Protein AF-0000000074484943 (afdb_homodimer)

Sequence (1030 aa):
MKAKQLIVIGVDIGTTSTKAVAFGEQGRPLASHAIDYPMIQQHPGWAEQDPEEIFAAVVKTVDAVISKLNIAASQVKAIGFSAAMHSLMALDASGRPLTRCIIWADNRSVGQAERLLDEWDGMGIYKRTGTPIHPMSPLPKLLWLKEEQPDLFRQAHKFVSMKEYVLHQLYGQYVVDYSIASATGLFRLDTLDWDADVLELLGITRAQLSSLVPTTHILRGMKKEWAEQMGLDPDVPVVVGASDGVLANVGVGAVLPGEAAVTIGTSGAVRTISPVQKTDEKGRTFCYALSPNHWVVGGPTNNGGILLRWLRDEFGSQEREVAKRLGIDPYELLTKYAERVPAGSEGLLFLPFLSGERAPYWNANARGTFFGISLHHKREHFIRAVMEGVCMSVFSVALAIRDVTGPLSEIRVSGGFAKSPFWRQMLADMMGKELLVPETHEASALGAAALALYALGDIPSLDTVKTWIHILSRHVPNEKNTLIYSELFDMYTRLYDRLKDEFDVIASFQRKDVHMKAKQLIVIGVDIGTTSTKAVAFGEQGRPLASHAIDYPMIQQHPGWAEQDPEEIFAAVVKTVDAVISKLNIAASQVKAIGFSAAMHSLMALDASGRPLTRCIIWADNRSVGQAERLLDEWDGMGIYKRTGTPIHPMSPLPKLLWLKEEQPDLFRQAHKFVSMKEYVLHQLYGQYVVDYSIASATGLFRLDTLDWDADVLELLGITRAQLSSLVPTTHILRGMKKEWAEQMGLDPDVPVVVGASDGVLANVGVGAVLPGEAAVTIGTSGAVRTISPVQKTDEKGRTFCYALSPNHWVVGGPTNNGGILLRWLRDEFGSQEREVAKRLGIDPYELLTKYAERVPAGSEGLLFLPFLSGERAPYWNANARGTFFGISLHHKREHFIRAVMEGVCMSVFSVALAIRDVTGPLSEIRVSGGFAKSPFWRQMLADMMGKELLVPETHEASALGAAALALYALGDIPSLDTVKTWIHILSRHVPNEKNTLIYSELFDMYTRLYDRLKDEFDVIASFQRKDVH

Secondary structure (DSSP, 8-state):
--TT--EEEEEEE-SSEEEEEEE-GGG-EEEEEEEE---B-SSTT--EE-HHHHHHHHHHHHHHHHHHHT--GGGEEEEEEEE-SS-BEEE-TTS-BSS-EE-TT--TTHHHHHHHHHHS-HHHHHHHH---SSTTSHHHHHHHHHHH-HHHHHH-SEEE-HHHHHHHHHHS--EEEHHHHHTTT-EETTTTEE-HHHHHHHT--GGGSPEEE-TT-EE----HHHHHHTT--TT--EEEEEEHHHHHHHHTT--STTEEEEEESSSEEEEEEESS----TTS--EEEEEETTEEEEEEEES-STHHHHHHHHHH-HHHHHHHHHHTS-HHHHHHHHHHTSPTTGGG-EEE--BTBB-TTT-BTT--EEEEEE-TT--HHHHHHHHHHHHHHHHHHHHHHHHHHH----EEEEESGGGG-HHHHHHHHHHHTS-EEEE--S-HHHHHHHHHHHHHHTSSS-GGGGGGG--EEEEEPPPHHHHHHHHHHHHHHHHHHHHHHHHHHHHHHHHHHTT-/--TT--EEEEEEE-SSEEEEEEE-GGG-EEEEEEEE---B-SSTT--EE-HHHHHHHHHHHHHHHHHHHT--GGGEEEEEEEE-SS-BEEE-TTS-BSS-EE-TT--TTHHHHHHHHHHS-HHHHHHHH---SSTTSHHHHHHHHHHH-HHHHHH-SEEE-HHHHHHHHHHS--EEEHHHHHTTT-EETTTTEE-HHHHHHHT--GGGSPEEE-TT-EE----HHHHHHTT--TT--EEEEEEHHHHHHHHTT--STTEEEEEESSSEEEEEEESS----TTS--EEEEEETTEEEEEEEES-STHHHHHHHHHH-HHHHHHHHHHTS-HHHHHHHHHHTSPTTGGG-EEE--BTBB-TTT-BTT--EEEEEE-TT--HHHHHHHHHHHHHHHHHHHHHHHHHHH----EEEEESGGGG-HHHHHHHHHHHTS-EEEE--S-HHHHHHHHHHHHHHTSSS-GGGGGGG--EEEEEPPPHHHHHHHHHHHHHHHHHHHHHHHHHHHHHHHHHHTT-

InterPro domains:
  IPR000577 Carbohydrate kinase, FGGY [PIRSF000538] (7-502)
  IPR006002 Gluconate kinase [TIGR01314] (8-511)
  IPR018483 Carbohydrate kinase, FGGY, conserved site [PS00445] (368-388)
  IPR018483 Carbohydrate kinase, FGGY, conserved site [PS00933] (136-148)
  IPR018484 Carbohydrate kinase FGGY, N-terminal [PF00370] (7-251)
  IPR018485 Carbohydrate kinase FGGY, C-terminal [PF02782] (260-456)
  IPR043129 ATPase, nucleotide binding domain [SSF53067] (8-254)
  IPR043129 ATPase, nucleotide binding domain [SSF53067] (253-502)
  IPR050406 FGGY Carbohydrate Kinase [PTHR43095] (7-501)

Solvent-accessible surface area (backbone atoms only — not comparable to full-atom values): 49443 Å² total; per-residue (Å²): 127,71,94,82,62,59,28,31,30,5,33,23,42,48,85,60,31,23,34,18,33,34,21,41,76,72,67,38,77,74,39,65,31,70,35,73,54,71,75,44,59,91,47,93,48,42,30,27,31,56,59,65,60,52,44,50,27,52,47,51,15,43,21,47,29,40,59,73,64,68,60,60,35,84,36,46,61,32,33,8,28,15,22,55,56,25,29,35,29,34,18,29,86,85,67,46,69,74,46,54,31,36,33,42,81,16,43,76,15,44,68,43,20,51,43,31,51,74,71,60,49,25,64,61,51,20,63,42,10,17,24,56,66,31,26,34,22,32,46,24,41,51,46,34,34,49,70,76,36,45,70,61,49,69,56,39,40,32,52,39,34,67,62,29,50,44,44,24,73,40,56,71,40,60,48,35,26,43,17,47,40,15,41,25,46,42,19,24,66,87,76,72,38,74,34,64,68,55,31,56,73,63,69,53,56,74,80,32,41,52,47,80,39,59,24,54,39,71,46,64,58,37,41,58,73,58,20,57,65,28,55,42,46,34,64,41,42,32,20,65,17,40,22,27,70,61,21,26,28,40,36,68,37,27,63,44,72,32,20,26,32,36,36,30,32,57,32,28,35,34,35,29,26,30,62,54,89,51,62,40,96,82,54,33,39,30,25,29,45,60,48,95,59,32,20,35,34,26,28,45,33,60,41,24,47,46,53,58,50,51,46,38,71,52,56,25,57,66,50,44,52,51,18,57,75,71,69,48,58,41,65,57,54,51,48,55,42,21,67,74,40,60,84,59,29,74,36,33,45,34,47,55,17,36,81,7,34,34,34,51,72,49,32,72,43,38,40,14,30,42,40,44,40,38,77,82,62,44,51,40,31,53,51,32,14,50,54,50,16,28,42,50,48,53,46,50,27,47,52,54,42,29,72,61,76,40,73,68,80,38,38,35,40,39,54,64,49,54,72,35,65,67,58,44,39,51,44,12,11,58,67,65,37,57,35,35,30,49,63,71,80,61,29,26,22,48,16,10,25,49,46,30,37,37,54,73,60,77,37,96,46,77,60,58,44,37,78,52,52,50,73,72,47,75,33,71,41,47,67,72,48,22,55,51,39,51,56,50,47,54,51,52,55,49,49,49,68,58,39,54,69,56,20,50,54,40,43,52,52,39,60,54,72,75,106,129,69,94,81,63,59,28,31,30,4,33,25,42,47,85,59,32,22,36,20,32,34,22,41,76,72,68,38,77,74,37,65,31,70,34,74,54,71,77,47,60,90,45,92,48,42,30,27,32,55,60,66,59,52,44,50,26,51,47,50,15,42,22,48,28,40,58,72,66,69,61,60,36,83,36,47,60,31,33,7,27,14,21,54,56,26,30,35,28,32,19,31,87,86,67,45,70,74,47,53,31,36,32,40,80,15,44,76,15,44,69,43,21,51,43,31,51,74,71,62,49,25,64,60,52,20,64,44,10,16,24,56,65,33,26,32,24,31,47,22,40,50,48,35,36,49,71,77,38,46,69,61,50,68,57,40,40,32,51,39,35,66,61,29,49,44,44,24,74,40,57,73,41,60,47,36,26,42,18,46,40,16,41,26,46,43,19,24,65,87,76,72,38,73,33,65,68,54,31,56,75,63,70,52,57,73,78,30,40,53,46,82,39,58,25,54,39,72,46,64,58,37,42,58,72,58,19,56,65,28,55,41,48,34,64,41,41,31,21,65,16,38,21,26,72,61,21,26,29,41,35,68,39,27,62,44,71,33,19,26,32,36,36,30,33,56,30,29,36,34,36,30,26,31,63,52,90,54,59,40,97,83,54,33,39,29,26,29,44,59,49,95,59,33,20,35,34,26,26,44,32,61,40,25,47,47,52,58,50,49,45,38,70,51,58,26,58,66,48,45,52,51,19,57,75,71,70,47,58,41,66,56,56,51,48,55,43,20,67,74,41,59,85,59,30,75,38,33,44,33,46,53,16,38,81,7,34,34,32,51,71,47,33,72,43,38,41,14,29,43,40,45,38,39,79,83,64,44,50,40,31,53,51,31,15,50,56,50,17,30,41,49,48,53,47,51,28,47,51,51,44,29,74,61,77,40,73,68,79,39,38,34,40,39,53,65,49,57,73,35,66,66,57,44,38,52,43,12,11,59,67,66,37,58,35,34,30,50,61,72,80,60,29,25,21,49,15,12,26,49,46,30,36,37,54,74,61,78,36,95,45,79,62,58,45,36,77,53,53,48,73,71,48,74,34,72,42,46,68,71,49,21,54,51,39,51,57,51,47,54,51,52,54,50,50,50,68,60,39,53,69,56,21,50,54,39,43,53,53,39,59,53,73,75,104

pLDDT: mean 95.03, std 6.35, range [41.88, 98.81]

Structure (mmCIF, N/CA/C/O backbone):
data_AF-0000000074484943-model_v1
#
loop_
_entity.id
_entity.type
_entity.pdbx_description
1 polymer Gluconokinase
#
loop_
_atom_site.group_PDB
_atom_site.id
_atom_site.type_symbol
_atom_site.label_atom_id
_atom_site.label_alt_id
_atom_site.label_comp_id
_atom_site.label_asym_id
_atom_site.label_entity_id
_atom_site.label_seq_id
_atom_site.pdbx_PDB_ins_code
_atom_site.Cartn_x
_atom_site.Cartn_y
_atom_site.Cartn_z
_atom_site.occupancy
_atom_site.B_iso_or_equiv
_atom_site.auth_seq_id
_atom_site.auth_comp_id
_atom_site.auth_asym_id
_atom_site.auth_atom_id
_atom_site.pdbx_PDB_model_num
ATOM 1 N N . MET A 1 1 ? -15.016 54.219 -0.819 1 49.28 1 MET A N 1
ATOM 2 C CA . MET A 1 1 ? -15.523 53.969 0.525 1 49.28 1 MET A CA 1
ATOM 3 C C . MET A 1 1 ? -16.078 55.219 1.161 1 49.28 1 MET A C 1
ATOM 5 O O . MET A 1 1 ? -15.57 56.312 0.91 1 49.28 1 MET A O 1
ATOM 9 N N . LYS A 1 2 ? -17.078 55.094 1.854 1 51.78 2 LYS A N 1
ATOM 10 C CA . LYS A 1 2 ? -17.688 56.312 2.424 1 51.78 2 LYS A CA 1
ATOM 11 C C . LYS A 1 2 ? -16.797 56.906 3.512 1 51.78 2 LYS A C 1
ATOM 13 O O . LYS A 1 2 ? -16.188 56.156 4.301 1 51.78 2 LYS A O 1
ATOM 18 N N . ALA A 1 3 ? -16.297 58.125 3.471 1 53.19 3 ALA A N 1
ATOM 19 C CA . ALA A 1 3 ? -15.359 58.969 4.219 1 53.19 3 ALA A CA 1
ATOM 20 C C . ALA A 1 3 ? -15.328 58.562 5.691 1 53.19 3 ALA A C 1
ATOM 22 O O . ALA A 1 3 ? -14.289 58.656 6.344 1 53.19 3 ALA A O 1
ATOM 23 N N . LYS A 1 4 ? -16.234 57.875 6.359 1 64.75 4 LYS A N 1
ATOM 24 C CA . LYS A 1 4 ? -16.328 57.781 7.812 1 64.75 4 LYS A CA 1
ATOM 25 C C . LYS A 1 4 ? -16.203 56.312 8.258 1 64.75 4 LYS A C 1
ATOM 27 O O . LYS A 1 4 ? -16.203 56.031 9.453 1 64.75 4 LYS A O 1
ATOM 32 N N . GLN A 1 5 ? -15.891 55.406 7.332 1 76.88 5 GLN A N 1
ATOM 33 C CA . GLN A 1 5 ? -15.93 54.031 7.777 1 76.88 5 GLN A CA 1
ATOM 34 C C . GLN A 1 5 ? -14.562 53.594 8.297 1 76.88 5 GLN A C 1
ATOM 36 O O . GLN A 1 5 ? -13.547 53.75 7.617 1 76.88 5 GLN A O 1
ATOM 41 N N . LEU A 1 6 ? -14.539 53.062 9.578 1 87 6 LEU A N 1
ATOM 42 C CA . LEU A 1 6 ? -13.305 52.562 10.172 1 87 6 LEU A CA 1
ATOM 43 C C . LEU A 1 6 ? -13.016 51.156 9.711 1 87 6 LEU A C 1
ATOM 45 O O . LEU A 1 6 ? -13.938 50.344 9.531 1 87 6 LEU A O 1
ATOM 49 N N . ILE A 1 7 ? -11.789 50.969 9.414 1 95.12 7 ILE A N 1
ATOM 50 C CA . ILE A 1 7 ? -11.359 49.688 8.875 1 95.12 7 ILE A CA 1
ATOM 51 C C . ILE A 1 7 ? -10.398 49 9.852 1 95.12 7 ILE A C 1
ATOM 53 O O . ILE A 1 7 ? -9.688 49.688 10.602 1 95.12 7 ILE A O 1
ATOM 57 N N . VAL A 1 8 ? -10.539 47.688 9.953 1 97.56 8 VAL A N 1
ATOM 58 C CA . VAL A 1 8 ? -9.594 46.906 10.727 1 97.56 8 VAL A CA 1
ATOM 59 C C . VAL A 1 8 ? -8.812 45.969 9.781 1 97.56 8 VAL A C 1
ATOM 61 O O . VAL A 1 8 ? -9.383 45.406 8.852 1 97.56 8 VAL A O 1
ATOM 64 N N . ILE A 1 9 ? -7.504 45.875 9.961 1 98.25 9 ILE A N 1
ATOM 65 C CA . ILE A 1 9 ? -6.664 45.031 9.094 1 98.25 9 ILE A CA 1
ATOM 66 C C . ILE A 1 9 ? -6.18 43.812 9.859 1 98.25 9 ILE A C 1
ATOM 68 O O . ILE A 1 9 ? -5.629 43.938 10.953 1 98.25 9 ILE A O 1
ATOM 72 N N . GLY A 1 10 ? -6.508 42.656 9.336 1 98.38 10 GLY A N 1
ATOM 73 C CA . GLY A 1 10 ? -5.914 41.406 9.805 1 98.38 10 GLY A CA 1
ATOM 74 C C . GLY A 1 10 ? -4.723 40.969 8.977 1 98.38 10 GLY A C 1
ATOM 75 O O . GLY A 1 10 ? -4.816 40.844 7.754 1 98.38 10 GLY A O 1
ATOM 76 N N . VAL A 1 11 ? -3.57 40.75 9.586 1 98.75 11 VAL A N 1
ATOM 77 C CA . VAL A 1 11 ? -2.359 40.281 8.922 1 98.75 11 VAL A CA 1
ATOM 78 C C . VAL A 1 11 ? -2.076 38.844 9.336 1 98.75 11 VAL A C 1
ATOM 80 O O . VAL A 1 11 ? -1.883 38.562 10.516 1 98.75 11 VAL A O 1
ATOM 83 N N . ASP A 1 12 ? -2.096 37.938 8.391 1 98.25 12 ASP A N 1
ATOM 84 C CA . ASP A 1 12 ? -1.8 36.531 8.625 1 98.25 12 ASP A CA 1
ATOM 85 C C . ASP A 1 12 ? -0.427 36.156 8.07 1 98.25 12 ASP A C 1
ATOM 87 O O . ASP A 1 12 ? -0.262 36 6.855 1 98.25 12 ASP A O 1
ATOM 91 N N . ILE A 1 13 ? 0.521 35.969 8.969 1 98.19 13 ILE A N 1
ATOM 92 C CA . ILE A 1 13 ? 1.861 35.562 8.578 1 98.19 13 ILE A CA 1
ATOM 93 C C . ILE A 1 13 ? 1.907 34.031 8.492 1 98.19 13 ILE A C 1
ATOM 95 O O . ILE A 1 13 ? 2.242 33.344 9.461 1 98.19 13 ILE A O 1
ATOM 99 N N . GLY A 1 14 ? 1.68 33.562 7.332 1 94.56 14 GLY A N 1
ATOM 100 C CA . GLY A 1 14 ? 1.613 32.125 7.125 1 94.56 14 GLY A CA 1
ATOM 101 C C . GLY A 1 14 ? 2.936 31.516 6.691 1 94.56 14 GLY A C 1
ATOM 102 O O . GLY A 1 14 ? 3.951 32.219 6.629 1 94.56 14 GLY A O 1
ATOM 103 N N . THR A 1 15 ? 2.945 30.234 6.426 1 89.94 15 THR A N 1
ATOM 104 C CA . THR A 1 15 ? 4.141 29.516 6.012 1 89.94 15 THR A CA 1
ATOM 105 C C . THR A 1 15 ? 4.398 29.703 4.52 1 89.94 15 THR A C 1
ATOM 107 O O . THR A 1 15 ? 5.551 29.781 4.086 1 89.94 15 THR A O 1
ATOM 110 N N . THR A 1 16 ? 3.355 29.781 3.703 1 88 16 THR A N 1
ATOM 111 C CA . THR A 1 16 ? 3.504 29.922 2.26 1 88 16 THR A CA 1
ATOM 112 C C . THR A 1 16 ? 3.523 31.406 1.858 1 88 16 THR A C 1
ATOM 114 O O . THR A 1 16 ? 4.141 31.766 0.858 1 88 16 THR A O 1
ATOM 117 N N . SER A 1 17 ? 2.729 32.156 2.578 1 95.06 17 SER A N 1
ATOM 118 C CA . SER A 1 17 ? 2.604 33.562 2.258 1 95.06 17 SER A CA 1
ATOM 119 C C . SER A 1 17 ? 2.164 34.375 3.477 1 95.06 17 SER A C 1
ATOM 121 O O . SER A 1 17 ? 1.721 33.812 4.477 1 95.06 17 SER A O 1
ATOM 123 N N . THR A 1 18 ? 2.414 35.656 3.371 1 97.94 18 THR A N 1
ATOM 124 C CA . THR A 1 18 ? 1.764 36.625 4.258 1 97.94 18 THR A CA 1
ATOM 125 C C . THR A 1 18 ? 0.594 37.281 3.555 1 97.94 18 THR A C 1
ATOM 127 O O . THR A 1 18 ? 0.711 37.688 2.396 1 97.94 18 THR A O 1
ATOM 130 N N . LYS A 1 19 ? -0.52 37.344 4.285 1 96.56 19 LYS A N 1
ATOM 131 C CA . LYS A 1 19 ? -1.715 38 3.729 1 96.56 19 LYS A CA 1
ATOM 132 C C . LYS A 1 19 ? -2.244 39.094 4.652 1 96.56 19 LYS A C 1
ATOM 134 O O . LYS A 1 19 ? -2.391 38.875 5.855 1 96.56 19 LYS A O 1
ATOM 139 N N . ALA A 1 20 ? -2.482 40.219 4.047 1 98.5 20 ALA A N 1
ATOM 140 C CA . ALA A 1 20 ? -3.199 41.281 4.75 1 98.5 20 ALA A CA 1
ATOM 141 C C . ALA A 1 20 ? -4.598 41.469 4.164 1 98.5 20 ALA A C 1
ATOM 143 O O . ALA A 1 20 ? -4.773 41.469 2.945 1 98.5 20 ALA A O 1
ATOM 144 N N . VAL A 1 21 ? -5.543 41.625 5.066 1 97.88 21 VAL A N 1
ATOM 145 C CA . VAL A 1 21 ? -6.922 41.812 4.637 1 97.88 21 VAL A CA 1
ATOM 146 C C . VAL A 1 21 ? -7.535 42.969 5.422 1 97.88 21 VAL A C 1
ATOM 148 O O . VAL A 1 21 ? -7.449 43.031 6.652 1 97.88 21 VAL A O 1
ATOM 151 N N . ALA A 1 22 ? -8.094 43.875 4.711 1 97.31 22 ALA A N 1
ATOM 152 C CA . ALA A 1 22 ? -8.859 44.969 5.332 1 97.31 22 ALA A CA 1
ATOM 153 C C . ALA A 1 22 ? -10.336 44.625 5.43 1 97.31 22 ALA A C 1
ATOM 155 O O . ALA A 1 22 ? -10.945 44.188 4.449 1 97.31 22 ALA A O 1
ATOM 156 N N . PHE A 1 23 ? -10.812 44.781 6.645 1 96.56 23 PHE A N 1
ATOM 157 C CA . PHE A 1 23 ? -12.211 44.469 6.879 1 96.56 23 PHE A CA 1
ATOM 158 C C . PHE A 1 23 ? -13.008 45.688 7.273 1 96.56 23 PHE A C 1
ATOM 160 O O . PHE A 1 23 ? -12.516 46.531 8.016 1 96.56 23 PHE A O 1
ATOM 167 N N . GLY A 1 24 ? -14.227 45.719 6.727 1 94.44 24 GLY A N 1
ATOM 168 C CA . GLY A 1 24 ? -15.18 46.75 7.145 1 94.44 24 GLY A CA 1
ATOM 169 C C . GLY A 1 24 ? -16.141 46.25 8.219 1 94.44 24 GLY A C 1
ATOM 170 O O . GLY A 1 24 ? -15.766 45.438 9.047 1 94.44 24 GLY A O 1
ATOM 171 N N . GLU A 1 25 ? -17.328 46.844 8.195 1 92.12 25 GLU A N 1
ATOM 172 C CA . GLU A 1 25 ? -18.328 46.469 9.195 1 92.12 25 GLU A CA 1
ATOM 173 C C . GLU A 1 25 ? -18.703 45 9.086 1 92.12 25 GLU A C 1
ATOM 175 O O . GLU A 1 25 ? -18.812 44.469 7.988 1 92.12 25 GLU A O 1
ATOM 180 N N . GLN A 1 26 ? -18.891 44.375 10.234 1 91.38 26 GLN A N 1
ATOM 181 C CA . GLN A 1 26 ? -19.328 43 10.344 1 91.38 26 GLN A CA 1
ATOM 182 C C . GLN A 1 26 ? -18.391 42.062 9.586 1 91.38 26 GLN A C 1
ATOM 184 O O . GLN A 1 26 ? -18.859 41.094 8.93 1 91.38 26 GLN A O 1
ATOM 189 N N . GLY A 1 27 ? -17.125 42.406 9.516 1 91.62 27 GLY A N 1
ATOM 190 C CA . GLY A 1 27 ? -16.125 41.531 8.977 1 91.62 27 GLY A CA 1
ATOM 191 C C . GLY A 1 27 ? -16.141 41.469 7.457 1 91.62 27 GLY A C 1
ATOM 192 O O . GLY A 1 27 ? -15.555 40.562 6.863 1 91.62 27 GLY A O 1
ATOM 193 N N . ARG A 1 28 ? -16.734 42.344 6.75 1 93.06 28 ARG A N 1
ATOM 194 C CA . ARG A 1 28 ? -16.766 42.344 5.293 1 93.06 28 ARG A CA 1
ATOM 195 C C . ARG A 1 28 ? -15.391 42.656 4.715 1 93.06 28 ARG A C 1
ATOM 197 O O . ARG A 1 28 ? -14.797 43.688 5.012 1 93.06 28 ARG A O 1
ATOM 204 N N . PRO A 1 29 ? -14.906 41.781 3.908 1 94.31 29 PRO A N 1
ATOM 205 C CA . PRO A 1 29 ? -13.602 42.062 3.305 1 94.31 29 PRO A CA 1
ATOM 206 C C . PRO A 1 29 ? -13.656 43.188 2.27 1 94.31 29 PRO A C 1
ATOM 208 O O . PRO A 1 29 ? -14.555 43.188 1.421 1 94.31 29 PRO A O 1
ATOM 211 N N . LEU A 1 30 ? -12.75 44.062 2.309 1 95.19 30 LEU A N 1
ATOM 212 C CA . LEU A 1 30 ? -12.727 45.219 1.41 1 95.19 30 LEU A CA 1
ATOM 213 C C . LEU A 1 30 ? -11.562 45.094 0.428 1 95.19 30 LEU A C 1
ATOM 215 O O . LEU A 1 30 ? -11.695 45.469 -0.743 1 95.19 30 LEU A O 1
ATOM 219 N N . ALA A 1 31 ? -10.445 44.719 0.938 1 96 31 ALA A N 1
ATOM 220 C CA . ALA A 1 31 ? -9.242 44.531 0.129 1 96 31 ALA A CA 1
ATOM 221 C C . ALA A 1 31 ? -8.32 43.469 0.732 1 96 31 ALA A C 1
ATOM 223 O O . ALA A 1 31 ? -8.297 43.281 1.951 1 96 31 ALA A O 1
ATOM 224 N N . SER A 1 32 ? -7.664 42.812 -0.041 1 97 32 SER A N 1
ATOM 225 C CA . SER A 1 32 ? -6.707 41.812 0.402 1 97 32 SER A CA 1
ATOM 226 C C . SER A 1 32 ? -5.484 41.75 -0.511 1 97 32 SER A C 1
ATOM 228 O O . SER A 1 32 ? -5.574 42.125 -1.689 1 97 32 SER A O 1
ATOM 230 N N . HIS A 1 33 ? -4.371 41.438 -0.022 1 97.75 33 HIS A N 1
ATOM 231 C CA . HIS A 1 33 ? -3.131 41.219 -0.765 1 97.75 33 HIS A CA 1
ATOM 232 C C . HIS A 1 33 ? -2.258 40.156 -0.106 1 97.75 33 HIS A C 1
ATOM 234 O O . HIS A 1 33 ? -2.162 40.125 1.122 1 97.75 33 HIS A O 1
ATOM 240 N N . ALA A 1 34 ? -1.708 39.312 -0.879 1 97.38 34 ALA A N 1
ATOM 241 C CA . ALA A 1 34 ? -0.834 38.25 -0.388 1 97.38 34 ALA A CA 1
ATOM 242 C C . ALA A 1 34 ? 0.51 38.281 -1.11 1 97.38 34 ALA A C 1
ATOM 244 O O . ALA A 1 34 ? 0.575 38.562 -2.309 1 97.38 34 ALA A O 1
ATOM 245 N N . ILE A 1 35 ? 1.566 38.031 -0.455 1 97.81 35 ILE A N 1
ATOM 246 C CA . ILE A 1 35 ? 2.906 37.875 -1.011 1 97.81 35 ILE A CA 1
ATOM 247 C C . ILE A 1 35 ? 3.486 36.5 -0.613 1 97.81 35 ILE A C 1
ATOM 249 O O . ILE A 1 35 ? 3.582 36.188 0.575 1 97.81 35 ILE A O 1
ATOM 253 N N . ASP A 1 36 ? 3.852 35.812 -1.562 1 95.56 36 ASP A N 1
ATOM 254 C CA . ASP A 1 36 ? 4.426 34.469 -1.349 1 95.56 36 ASP A CA 1
ATOM 255 C C . ASP A 1 36 ? 5.926 34.562 -1.082 1 95.56 36 ASP A C 1
ATOM 257 O O . ASP A 1 36 ? 6.57 35.562 -1.453 1 95.56 36 ASP A O 1
ATOM 261 N N . TYR A 1 37 ? 6.438 33.688 -0.359 1 94.44 37 TYR A N 1
ATOM 262 C CA . TYR A 1 37 ? 7.875 33.5 -0.198 1 94.44 37 TYR A CA 1
ATOM 263 C C . TYR A 1 37 ? 8.234 32.031 -0.168 1 94.44 37 TYR A C 1
ATOM 265 O O . TYR A 1 37 ? 7.426 31.188 0.244 1 94.44 37 TYR A O 1
ATOM 273 N N . PRO A 1 38 ? 9.43 31.672 -0.619 1 92.94 38 PRO A N 1
ATOM 274 C CA . PRO A 1 38 ? 9.797 30.266 -0.839 1 92.94 38 PRO A CA 1
ATOM 275 C C . PRO A 1 38 ? 10.188 29.547 0.452 1 92.94 38 PRO A C 1
ATOM 277 O O . PRO A 1 38 ? 10.648 30.188 1.403 1 92.94 38 PRO A O 1
ATOM 280 N N . MET A 1 39 ? 9.891 28.312 0.483 1 92.31 39 MET A N 1
ATOM 281 C CA . MET A 1 39 ? 10.461 27.422 1.49 1 92.31 39 MET A CA 1
ATOM 282 C C . MET A 1 39 ? 11.844 26.938 1.068 1 92.31 39 MET A C 1
ATOM 284 O O . MET A 1 39 ? 12.039 26.516 -0.073 1 92.31 39 MET A O 1
ATOM 288 N N . ILE A 1 40 ? 12.797 27.047 1.92 1 93.12 40 ILE A N 1
ATOM 289 C CA . ILE A 1 40 ? 14.18 26.672 1.663 1 93.12 40 ILE A CA 1
ATOM 290 C C . ILE A 1 40 ? 14.469 25.297 2.289 1 93.12 40 ILE A C 1
ATOM 292 O O . ILE A 1 40 ? 14.328 25.125 3.5 1 93.12 40 ILE A O 1
ATOM 296 N N . GLN A 1 41 ? 14.758 24.344 1.505 1 87.94 41 GLN A N 1
ATOM 297 C CA . GLN A 1 41 ? 15.086 23 1.968 1 87.94 41 GLN A CA 1
ATOM 298 C C . GLN A 1 41 ? 16.484 22.609 1.526 1 87.94 41 GLN A C 1
ATOM 300 O O . GLN A 1 41 ? 16.656 21.891 0.531 1 87.94 41 GLN A O 1
ATOM 305 N N . GLN A 1 42 ? 17.469 22.922 2.305 1 84.31 42 GLN A N 1
ATOM 306 C CA . GLN A 1 42 ? 18.859 22.672 1.949 1 84.31 42 GLN A CA 1
ATOM 307 C C . GLN A 1 42 ? 19.203 21.188 2.131 1 84.31 42 GLN A C 1
ATOM 309 O O . GLN A 1 42 ? 20.109 20.672 1.456 1 84.31 42 GLN A O 1
ATOM 314 N N . HIS A 1 43 ? 18.641 20.578 3.166 1 82.62 43 HIS A N 1
ATOM 315 C CA . HIS A 1 43 ? 18.844 19.172 3.475 1 82.62 43 HIS A CA 1
ATOM 316 C C . HIS A 1 43 ? 17.5 18.438 3.588 1 82.62 43 HIS A C 1
ATOM 318 O O . HIS A 1 43 ? 16.469 19.062 3.828 1 82.62 43 HIS A O 1
ATOM 324 N N . PRO A 1 44 ? 17.609 17.156 3.311 1 76.94 44 PRO A N 1
ATOM 325 C CA . PRO A 1 44 ? 16.375 16.391 3.537 1 76.94 44 PRO A CA 1
ATOM 326 C C . PRO A 1 44 ? 15.812 16.594 4.941 1 76.94 44 PRO A C 1
ATOM 328 O O . PRO A 1 44 ? 16.562 16.516 5.926 1 76.94 44 PRO A O 1
ATOM 331 N N . GLY A 1 45 ? 14.547 16.953 5.02 1 82.56 45 GLY A N 1
ATOM 332 C CA . GLY A 1 45 ? 13.883 17.109 6.301 1 82.56 45 GLY A CA 1
ATOM 333 C C . GLY A 1 45 ? 13.906 18.531 6.812 1 82.56 45 GLY A C 1
ATOM 334 O O . GLY A 1 45 ? 13.164 18.891 7.73 1 82.56 45 GLY A O 1
ATOM 335 N N . TRP A 1 46 ? 14.758 19.312 6.141 1 91.12 46 TRP A N 1
ATOM 336 C CA . TRP A 1 46 ? 14.852 20.703 6.578 1 91.12 46 TRP A CA 1
ATOM 337 C C . TRP A 1 46 ? 13.789 21.562 5.906 1 91.12 46 TRP A C 1
ATOM 339 O O . TRP A 1 46 ? 13.422 21.328 4.754 1 91.12 46 TRP A O 1
ATOM 349 N N . ALA A 1 47 ? 13.266 22.453 6.637 1 93.88 47 ALA A N 1
ATOM 350 C CA . ALA A 1 47 ? 12.32 23.438 6.113 1 93.88 47 ALA A CA 1
ATOM 351 C C . ALA A 1 47 ? 12.516 24.797 6.773 1 93.88 47 ALA A C 1
ATOM 353 O O . ALA A 1 47 ? 12.227 24.969 7.961 1 93.88 47 ALA A O 1
ATOM 354 N N . GLU A 1 48 ? 13 25.734 5.977 1 97.44 48 GLU A N 1
ATOM 355 C CA . GLU A 1 48 ? 13.344 27.047 6.508 1 97.44 48 GLU A CA 1
ATOM 356 C C . GLU A 1 48 ? 12.797 28.156 5.625 1 97.44 48 GLU A C 1
ATOM 358 O O . GLU A 1 48 ? 12.352 27.906 4.5 1 97.44 48 GLU A O 1
ATOM 363 N N . GLN A 1 49 ? 12.75 29.312 6.184 1 97.62 49 GLN A N 1
ATOM 364 C CA . GLN A 1 49 ? 12.375 30.516 5.441 1 97.62 49 GLN A CA 1
ATOM 365 C C . GLN A 1 49 ? 13.25 31.703 5.832 1 97.62 49 GLN A C 1
ATOM 367 O O . GLN A 1 49 ? 13.852 31.719 6.906 1 97.62 49 GLN A O 1
ATOM 372 N N . ASP A 1 50 ? 13.336 32.625 4.938 1 97.81 50 ASP A N 1
ATOM 373 C CA . ASP A 1 50 ? 14.133 33.844 5.184 1 97.81 50 ASP A CA 1
ATOM 374 C C . ASP A 1 50 ? 13.352 34.844 6.016 1 97.81 50 ASP A C 1
ATOM 376 O O . ASP A 1 50 ? 12.336 35.375 5.562 1 97.81 50 ASP A O 1
ATOM 380 N N . PRO A 1 51 ? 13.922 35.188 7.207 1 97.56 51 PRO A N 1
ATOM 381 C CA . PRO A 1 51 ? 13.203 36.125 8.062 1 97.56 51 PRO A CA 1
ATOM 382 C C . PRO A 1 51 ? 13.008 37.5 7.402 1 97.56 51 PRO A C 1
ATOM 384 O O . PRO A 1 51 ? 11.969 38.125 7.598 1 97.56 51 PRO A O 1
ATOM 387 N N . GLU A 1 52 ? 13.906 37.906 6.656 1 97.44 52 GLU A N 1
ATOM 388 C CA . GLU A 1 52 ? 13.828 39.219 6.008 1 97.44 52 GLU A CA 1
ATOM 389 C C . GLU A 1 52 ? 12.734 39.25 4.945 1 97.44 52 GLU A C 1
ATOM 391 O O . GLU A 1 52 ? 12.055 40.25 4.766 1 97.44 52 GLU A O 1
ATOM 396 N N . GLU A 1 53 ? 12.617 38.156 4.289 1 97.88 53 GLU A N 1
ATOM 397 C CA . GLU A 1 53 ? 11.562 38.062 3.289 1 97.88 53 GLU A CA 1
ATOM 398 C C . GLU A 1 53 ? 10.18 38.094 3.941 1 97.88 53 GLU A C 1
ATOM 400 O O . GLU A 1 53 ? 9.227 38.625 3.387 1 97.88 53 GLU A O 1
ATOM 405 N N . ILE A 1 54 ? 10.117 37.438 5.043 1 98 54 ILE A N 1
ATOM 406 C CA . ILE A 1 54 ? 8.852 37.406 5.773 1 98 54 ILE A CA 1
ATOM 407 C C . ILE A 1 54 ? 8.492 38.812 6.234 1 98 54 ILE A C 1
ATOM 409 O O . ILE A 1 54 ? 7.359 39.25 6.066 1 98 54 ILE A O 1
ATOM 413 N N . PHE A 1 55 ? 9.445 39.531 6.789 1 98.38 55 PHE A N 1
ATOM 414 C CA . PHE A 1 55 ? 9.211 40.875 7.266 1 98.38 55 PHE A CA 1
ATOM 415 C C . PHE A 1 55 ? 8.812 41.781 6.117 1 98.38 55 PHE A C 1
ATOM 417 O O . PHE A 1 55 ? 7.863 42.562 6.238 1 98.38 55 PHE A O 1
ATOM 424 N N . ALA A 1 56 ? 9.555 41.688 5.047 1 98.5 56 ALA A N 1
ATOM 425 C CA . ALA A 1 56 ? 9.242 42.469 3.869 1 98.5 56 ALA A CA 1
ATOM 426 C C . ALA A 1 56 ? 7.816 42.219 3.387 1 98.5 56 ALA A C 1
ATOM 428 O O . ALA A 1 56 ? 7.113 43.125 2.963 1 98.5 56 ALA A O 1
ATOM 429 N N . ALA A 1 57 ? 7.426 40.969 3.41 1 98.69 57 ALA A N 1
ATOM 430 C CA . ALA A 1 57 ? 6.082 40.594 2.984 1 98.69 57 ALA A CA 1
ATOM 431 C C . ALA A 1 57 ? 5.023 41.25 3.873 1 98.69 57 ALA A C 1
ATOM 433 O O . ALA A 1 57 ? 3.965 41.656 3.389 1 98.69 57 ALA A O 1
ATOM 434 N N . VAL A 1 58 ? 5.266 41.312 5.172 1 98.69 58 VAL A N 1
ATOM 435 C CA . VAL A 1 58 ? 4.328 41.938 6.098 1 98.69 58 VAL A CA 1
ATOM 436 C C . VAL A 1 58 ? 4.152 43.406 5.738 1 98.69 58 VAL A C 1
ATOM 438 O O . VAL A 1 58 ? 3.029 43.906 5.57 1 98.69 58 VAL A O 1
ATOM 441 N N . VAL A 1 59 ? 5.227 44.094 5.555 1 98.69 59 VAL A N 1
ATOM 442 C CA . VAL A 1 59 ? 5.203 45.531 5.262 1 98.69 59 VAL A CA 1
ATOM 443 C C . VAL A 1 59 ? 4.516 45.75 3.92 1 98.69 59 VAL A C 1
ATOM 445 O O . VAL A 1 59 ? 3.627 46.625 3.812 1 98.69 59 VAL A O 1
ATOM 448 N N . LYS A 1 60 ? 4.891 44.969 2.979 1 98.69 60 LYS A N 1
ATOM 449 C CA . LYS A 1 60 ? 4.414 45.188 1.616 1 98.69 60 LYS A CA 1
ATOM 450 C C . LYS A 1 60 ? 2.934 44.844 1.493 1 98.69 60 LYS A C 1
ATOM 452 O O . LYS A 1 60 ? 2.201 45.469 0.727 1 98.69 60 LYS A O 1
ATOM 457 N N . THR A 1 61 ? 2.494 43.844 2.182 1 98.69 61 THR A N 1
ATOM 458 C CA . THR A 1 61 ? 1.092 43.438 2.076 1 98.69 61 THR A CA 1
ATOM 459 C C . THR A 1 61 ? 0.19 44.5 2.717 1 98.69 61 THR A C 1
ATOM 461 O O . THR A 1 61 ? -0.877 44.812 2.186 1 98.69 61 THR A O 1
ATOM 464 N N . VAL A 1 62 ? 0.562 45.062 3.846 1 98.38 62 VAL A N 1
ATOM 465 C CA . VAL A 1 62 ? -0.222 46.094 4.5 1 98.38 62 VAL A CA 1
ATOM 466 C C . VAL A 1 62 ? -0.245 47.344 3.627 1 98.38 62 VAL A C 1
ATOM 468 O O . VAL A 1 62 ? -1.3 47.938 3.434 1 98.38 62 VAL A O 1
ATOM 471 N N . ASP A 1 63 ? 0.891 47.688 3.111 1 98.12 63 ASP A N 1
ATOM 472 C CA . ASP A 1 63 ? 0.97 48.812 2.199 1 98.12 63 ASP A CA 1
ATOM 473 C C . ASP A 1 63 ? 0.025 48.656 1.014 1 98.12 63 ASP A C 1
ATOM 475 O O . ASP A 1 63 ? -0.689 49.562 0.636 1 98.12 63 ASP A O 1
ATOM 479 N N . ALA A 1 64 ? 0.079 47.469 0.439 1 98.12 64 ALA A N 1
ATOM 480 C CA . ALA A 1 64 ? -0.727 47.188 -0.744 1 98.12 64 ALA A CA 1
ATOM 481 C C . ALA A 1 64 ? -2.215 47.344 -0.445 1 98.12 64 ALA A C 1
ATOM 483 O O . ALA A 1 64 ? -2.967 47.875 -1.261 1 98.12 64 ALA A O 1
ATOM 484 N N . VAL A 1 65 ? -2.639 46.844 0.694 1 97.31 65 VAL A N 1
ATOM 485 C CA . VAL A 1 65 ? -4.047 46.906 1.07 1 97.31 65 VAL A CA 1
ATOM 486 C C . VAL A 1 65 ? -4.473 48.344 1.287 1 97.31 65 VAL A C 1
ATOM 488 O O . VAL A 1 65 ? -5.551 48.75 0.85 1 97.31 65 VAL A O 1
ATOM 491 N N . ILE A 1 66 ? -3.697 49.125 1.927 1 96 66 ILE A N 1
ATOM 492 C CA . ILE A 1 66 ? -3.988 50.531 2.195 1 96 66 ILE A CA 1
ATOM 493 C C . ILE A 1 66 ? -4.02 51.312 0.885 1 96 66 ILE A C 1
ATOM 495 O O . ILE A 1 66 ? -4.926 52.094 0.656 1 96 66 ILE A O 1
ATOM 499 N N . SER A 1 67 ? -3.059 51.031 0.044 1 95.94 67 SER A N 1
ATOM 500 C CA . SER A 1 67 ? -2.979 51.719 -1.25 1 95.94 67 SER A CA 1
ATOM 501 C C . SER A 1 67 ? -4.18 51.375 -2.125 1 95.94 67 SER A C 1
ATOM 503 O O . SER A 1 67 ? -4.734 52.25 -2.793 1 95.94 67 SER A O 1
ATOM 505 N N . LYS A 1 68 ? -4.527 50.156 -2.135 1 95.94 68 LYS A N 1
ATOM 506 C CA . LYS A 1 68 ? -5.66 49.688 -2.934 1 95.94 68 LYS A CA 1
ATOM 507 C C . LYS A 1 68 ? -6.945 50.406 -2.508 1 95.94 68 LYS A C 1
ATOM 509 O O . LYS A 1 68 ? -7.805 50.688 -3.342 1 95.94 68 LYS A O 1
ATOM 514 N N . LEU A 1 69 ? -7.102 50.562 -1.231 1 94.5 69 LEU A N 1
ATOM 515 C CA . LEU A 1 69 ? -8.312 51.156 -0.696 1 94.5 69 LEU A CA 1
ATOM 516 C C . LEU A 1 69 ? -8.25 52.688 -0.805 1 94.5 69 LEU A C 1
ATOM 518 O O . LEU A 1 69 ? -9.273 53.375 -0.722 1 94.5 69 LEU A O 1
ATOM 522 N N . ASN A 1 70 ? -7.09 53.25 -1.025 1 92.5 70 ASN A N 1
ATOM 523 C CA . ASN A 1 70 ? -6.871 54.688 -1.092 1 92.5 70 ASN A CA 1
ATOM 524 C C . ASN A 1 70 ? -7.488 55.406 0.106 1 92.5 70 ASN A C 1
ATOM 526 O O . ASN A 1 70 ? -8.305 56.312 -0.061 1 92.5 70 ASN A O 1
ATOM 530 N N . ILE A 1 71 ? -7.105 55 1.254 1 90.12 71 ILE A N 1
ATOM 531 C CA . ILE A 1 71 ? -7.664 55.562 2.471 1 90.12 71 ILE A CA 1
ATOM 532 C C . ILE A 1 71 ? -6.57 56.312 3.24 1 90.12 71 ILE A C 1
ATOM 534 O O . ILE A 1 71 ? -5.379 56.062 3.043 1 90.12 71 ILE A O 1
ATOM 538 N N . ALA A 1 72 ? -7.082 57.156 4.102 1 90.25 72 ALA A N 1
ATOM 539 C CA . ALA A 1 72 ? -6.16 57.844 5.004 1 90.25 72 ALA A CA 1
ATOM 540 C C . ALA A 1 72 ? -5.742 56.938 6.16 1 90.25 72 ALA A C 1
ATOM 542 O O . ALA A 1 72 ? -6.512 56.062 6.59 1 90.25 72 ALA A O 1
ATOM 543 N N . ALA A 1 73 ? -4.562 57.188 6.672 1 90.38 73 ALA A N 1
ATOM 544 C CA . ALA A 1 73 ? -4.027 56.438 7.797 1 90.38 73 ALA A CA 1
ATOM 545 C C . ALA A 1 73 ? -4.988 56.469 8.984 1 90.38 73 ALA A C 1
ATOM 547 O O . ALA A 1 73 ? -5.09 55.5 9.734 1 90.38 73 ALA A O 1
ATOM 548 N N . SER A 1 74 ? -5.691 57.531 9.07 1 90.81 74 SER A N 1
ATOM 549 C CA . SER A 1 74 ? -6.582 57.75 10.211 1 90.81 74 SER A CA 1
ATOM 550 C C . SER A 1 74 ? -7.809 56.844 10.125 1 90.81 74 SER A C 1
ATOM 552 O O . SER A 1 74 ? -8.523 56.656 11.109 1 90.81 74 SER A O 1
ATOM 554 N N . GLN A 1 75 ? -8.016 56.281 9.047 1 93.56 75 GLN A N 1
ATOM 555 C CA . GLN A 1 75 ? -9.18 55.406 8.859 1 93.56 75 GLN A CA 1
ATOM 556 C C . GLN A 1 75 ? -8.891 53.969 9.32 1 93.56 75 GLN A C 1
ATOM 558 O O . GLN A 1 75 ? -9.812 53.188 9.477 1 93.56 75 GLN A O 1
ATOM 563 N N . VAL A 1 76 ? -7.672 53.688 9.555 1 96.75 76 VAL A N 1
ATOM 564 C CA . VAL A 1 76 ? -7.32 52.375 10.086 1 96.75 76 VAL A CA 1
ATOM 565 C C . VAL A 1 76 ? -7.492 52.344 11.602 1 96.75 76 VAL A C 1
ATOM 567 O O . VAL A 1 76 ? -6.723 53 12.328 1 96.75 76 VAL A O 1
ATOM 570 N N . LYS A 1 77 ? -8.438 51.625 12.023 1 96.5 77 LYS A N 1
ATOM 571 C CA . LYS A 1 77 ? -8.773 51.594 13.445 1 96.5 77 LYS A CA 1
ATOM 572 C C . LYS A 1 77 ? -7.766 50.75 14.227 1 96.5 77 LYS A C 1
ATOM 574 O O . LYS A 1 77 ? -7.418 51.062 15.359 1 96.5 77 LYS A O 1
ATOM 579 N N . ALA A 1 78 ? -7.418 49.625 13.656 1 97.88 78 ALA A N 1
ATOM 580 C CA . ALA A 1 78 ? -6.512 48.719 14.328 1 97.88 78 ALA A CA 1
ATOM 581 C C . ALA A 1 78 ? -5.945 47.688 13.352 1 97.88 78 ALA A C 1
ATOM 583 O O . ALA A 1 78 ? -6.5 47.469 12.266 1 97.88 78 ALA A O 1
ATOM 584 N N . ILE A 1 79 ? -4.883 47.094 13.742 1 98.5 79 ILE A N 1
ATOM 585 C CA . ILE A 1 79 ? -4.266 45.969 13.047 1 98.5 79 ILE A CA 1
ATOM 586 C C . ILE A 1 79 ? -4.145 44.781 13.992 1 98.5 79 ILE A C 1
ATOM 588 O O . ILE A 1 79 ? -3.777 44.938 15.156 1 98.5 79 ILE A O 1
ATOM 592 N N . GLY A 1 80 ? -4.566 43.625 13.594 1 98.69 80 GLY A N 1
ATOM 593 C CA . GLY A 1 80 ? -4.371 42.406 14.336 1 98.69 80 GLY A CA 1
ATOM 594 C C . GLY A 1 80 ? -3.465 41.406 13.625 1 98.69 80 GLY A C 1
ATOM 595 O O . GLY A 1 80 ? -3.533 41.281 12.398 1 98.69 80 GLY A O 1
ATOM 596 N N . PHE A 1 81 ? -2.627 40.656 14.375 1 98.75 81 PHE A N 1
ATOM 597 C CA . PHE A 1 81 ? -1.675 39.75 13.766 1 98.75 81 PHE A CA 1
ATOM 598 C C . PHE A 1 81 ? -2.078 38.312 14.023 1 98.75 81 PHE A C 1
ATOM 600 O O . PHE A 1 81 ? -2.527 37.969 15.117 1 98.75 81 PHE A O 1
ATOM 607 N N . SER A 1 82 ? -2.045 37.5 13.055 1 98.5 82 SER A N 1
ATOM 608 C CA . SER A 1 82 ? -2.047 36.062 13.055 1 98.5 82 SER A CA 1
ATOM 609 C C . SER A 1 82 ? -0.744 35.5 12.492 1 98.5 82 SER A C 1
ATOM 611 O O . SER A 1 82 ? -0.175 36.062 11.555 1 98.5 82 SER A O 1
ATOM 613 N N . ALA A 1 83 ? -0.257 34.438 13.07 1 98.44 83 ALA A N 1
ATOM 614 C CA . ALA A 1 83 ? 0.996 33.906 12.547 1 98.44 83 ALA A CA 1
ATOM 615 C C . ALA A 1 83 ? 1.032 32.375 12.672 1 98.44 83 ALA A C 1
ATOM 617 O O . ALA A 1 83 ? 0.493 31.812 13.633 1 98.44 83 ALA A O 1
ATOM 618 N N . ALA A 1 84 ? 1.729 31.781 11.711 1 96.75 84 ALA A N 1
ATOM 619 C CA . ALA A 1 84 ? 2.004 30.359 11.805 1 96.75 84 ALA A CA 1
ATOM 620 C C . ALA A 1 84 ? 2.766 30.031 13.086 1 96.75 84 ALA A C 1
ATOM 622 O O . ALA A 1 84 ? 3.627 30.797 13.516 1 96.75 84 ALA A O 1
ATOM 623 N N . MET A 1 85 ? 2.449 28.859 13.609 1 96.88 85 MET A N 1
ATOM 624 C CA . MET A 1 85 ? 3.061 28.422 14.852 1 96.88 85 MET A CA 1
ATOM 625 C C . MET A 1 85 ? 4.363 27.672 14.586 1 96.88 85 MET A C 1
ATOM 627 O O . MET A 1 85 ? 4.719 27.438 13.43 1 96.88 85 MET A O 1
ATOM 631 N N . HIS A 1 86 ? 5.121 27.453 15.68 1 97.94 86 HIS A N 1
ATOM 632 C CA . HIS A 1 86 ? 6.18 26.453 15.773 1 97.94 86 HIS A CA 1
ATOM 633 C C . HIS A 1 86 ? 7.418 26.891 14.992 1 97.94 86 HIS A C 1
ATOM 635 O O . HIS A 1 86 ? 8.242 26.047 14.617 1 97.94 86 HIS A O 1
ATOM 641 N N . SER A 1 87 ? 7.512 28.141 14.633 1 98 87 SER A N 1
ATOM 642 C CA . SER A 1 87 ? 8.742 28.625 14.016 1 98 87 SER A CA 1
ATOM 643 C C . SER A 1 87 ? 9.781 29 15.062 1 98 87 SER A C 1
ATOM 645 O O . SER A 1 87 ? 9.438 29.297 16.203 1 98 87 SER A O 1
ATOM 647 N N . LEU A 1 88 ? 11.016 28.922 14.656 1 98.56 88 LEU A N 1
ATOM 648 C CA . LEU A 1 88 ? 12.117 29.234 15.562 1 98.56 88 LEU A CA 1
ATOM 649 C C . LEU A 1 88 ? 13.289 29.844 14.797 1 98.56 88 LEU A C 1
ATOM 651 O O . LEU A 1 88 ? 13.648 29.375 13.719 1 98.56 88 LEU A O 1
ATOM 655 N N . MET A 1 89 ? 13.836 30.875 15.352 1 98.19 89 MET A N 1
ATOM 656 C CA . MET A 1 89 ? 15.078 31.438 14.836 1 98.19 89 MET A CA 1
ATOM 657 C C . MET A 1 89 ? 15.914 32.031 15.969 1 98.19 89 MET A C 1
ATOM 659 O O . MET A 1 89 ? 15.375 32.406 17.016 1 98.19 89 MET A O 1
ATOM 663 N N . ALA A 1 90 ? 17.203 32.062 15.781 1 98.5 90 ALA A N 1
ATOM 664 C CA . ALA A 1 90 ? 18.141 32.656 16.734 1 98.5 90 ALA A CA 1
ATOM 665 C C . ALA A 1 90 ? 18.578 34.031 16.266 1 98.5 90 ALA A C 1
ATOM 667 O O . ALA A 1 90 ? 18.875 34.25 15.086 1 98.5 90 ALA A O 1
ATOM 668 N N . LEU A 1 91 ? 18.516 34.969 17.219 1 98.44 91 LEU A N 1
ATOM 669 C CA . LEU A 1 91 ? 18.953 36.312 16.938 1 98.44 91 LEU A CA 1
ATOM 670 C C . LEU A 1 91 ? 20.172 36.688 17.781 1 98.44 91 LEU A C 1
ATOM 672 O O . LEU A 1 91 ? 20.312 36.188 18.906 1 98.44 91 LEU A O 1
ATOM 676 N N . ASP A 1 92 ? 21.031 37.5 17.219 1 97.56 92 ASP A N 1
ATOM 677 C CA . ASP A 1 92 ? 22.141 38 18.016 1 97.56 92 ASP A CA 1
ATOM 678 C C . ASP A 1 92 ? 21.719 39.219 18.828 1 97.56 92 ASP A C 1
ATOM 680 O O . ASP A 1 92 ? 20.531 39.594 18.844 1 97.56 92 ASP A O 1
ATOM 684 N N . ALA A 1 93 ? 22.625 39.844 19.516 1 96.19 93 ALA A N 1
ATOM 685 C CA . ALA A 1 93 ? 22.344 40.938 20.438 1 96.19 93 ALA A CA 1
ATOM 686 C C . ALA A 1 93 ? 21.844 42.156 19.688 1 96.19 93 ALA A C 1
ATOM 688 O O . ALA A 1 93 ? 21.141 43 20.25 1 96.19 93 ALA A O 1
ATOM 689 N N . SER A 1 94 ? 22.156 42.281 18.406 1 95.38 94 SER A N 1
ATOM 690 C CA . SER A 1 94 ? 21.734 43.406 17.609 1 95.38 94 SER A CA 1
ATOM 691 C C . SER A 1 94 ? 20.359 43.188 16.969 1 95.38 94 SER A C 1
ATOM 693 O O . SER A 1 94 ? 19.844 44.031 16.266 1 95.38 94 SER A O 1
ATOM 695 N N . GLY A 1 95 ? 19.844 42.031 17.188 1 95.06 95 GLY A N 1
ATOM 696 C CA . GLY A 1 95 ? 18.547 41.719 16.609 1 95.06 95 GLY A CA 1
ATOM 697 C C . GLY A 1 95 ? 18.641 41.125 15.211 1 95.06 95 GLY A C 1
ATOM 698 O O . GLY A 1 95 ? 17.625 40.969 14.539 1 95.06 95 GLY A O 1
ATOM 699 N N . ARG A 1 96 ? 19.844 40.812 14.82 1 95.88 96 ARG A N 1
ATOM 700 C CA . ARG A 1 96 ? 20.062 40.219 13.508 1 95.88 96 ARG A CA 1
ATOM 701 C C . ARG A 1 96 ? 19.922 38.719 13.578 1 95.88 96 ARG A C 1
ATOM 703 O O . ARG A 1 96 ? 20.406 38.062 14.523 1 95.88 96 ARG A O 1
ATOM 710 N N . PRO A 1 97 ? 19.297 38.156 12.555 1 97.38 97 PRO A N 1
ATOM 711 C CA . PRO A 1 97 ? 19.141 36.688 12.562 1 97.38 97 PRO A CA 1
ATOM 712 C C . PRO A 1 97 ? 20.469 35.969 12.406 1 97.38 97 PRO A C 1
ATOM 714 O O . PRO A 1 97 ? 21.266 36.312 11.523 1 97.38 97 PRO A O 1
ATOM 717 N N . LEU A 1 98 ? 20.703 34.969 13.258 1 97.75 98 LEU A N 1
ATOM 718 C CA . LEU A 1 98 ? 21.844 34.031 13.156 1 97.75 98 LEU A CA 1
ATOM 719 C C . LEU A 1 98 ? 21.469 32.812 12.328 1 97.75 98 LEU A C 1
ATOM 721 O O . LEU A 1 98 ? 22.344 32.125 11.812 1 97.75 98 LEU A O 1
ATOM 725 N N . THR A 1 99 ? 20.234 32.531 12.266 1 97.5 99 THR A N 1
ATOM 726 C CA . THR A 1 99 ? 19.703 31.406 11.492 1 97.5 99 THR A CA 1
ATOM 727 C C . THR A 1 99 ? 18.547 31.875 10.609 1 97.5 99 THR A C 1
ATOM 729 O O . THR A 1 99 ? 17.984 32.969 10.82 1 97.5 99 THR A O 1
ATOM 732 N N . ARG A 1 100 ? 18.234 31.078 9.578 1 97.75 100 ARG A N 1
ATOM 733 C CA . ARG A 1 100 ? 16.938 31.234 8.945 1 97.75 100 ARG A CA 1
ATOM 734 C C . ARG A 1 100 ? 15.805 30.859 9.906 1 97.75 100 ARG A C 1
ATOM 736 O O . ARG A 1 100 ? 16.062 30.5 11.055 1 97.75 100 ARG A O 1
ATOM 743 N N . CYS A 1 101 ? 14.594 31.125 9.492 1 98.12 101 CYS A N 1
ATOM 744 C CA . CYS A 1 101 ? 13.43 30.75 10.281 1 98.12 101 CYS A CA 1
ATOM 745 C C . CYS A 1 101 ? 13.094 29.281 10.078 1 98.12 101 CYS A C 1
ATOM 747 O O . CYS A 1 101 ? 12.641 28.891 9 1 98.12 101 CYS A O 1
ATOM 749 N N . ILE A 1 102 ? 13.367 28.406 11.078 1 98.19 102 ILE A N 1
ATOM 750 C CA . ILE A 1 102 ? 13 27 11.023 1 98.19 102 ILE A CA 1
ATOM 751 C C . ILE A 1 102 ? 11.5 26.828 11.266 1 98.19 102 ILE A C 1
ATOM 753 O O . ILE A 1 102 ? 10.992 27.219 12.32 1 98.19 102 ILE A O 1
ATOM 757 N N . ILE A 1 103 ? 10.805 26.266 10.305 1 97.06 103 ILE A N 1
ATOM 758 C CA . ILE A 1 103 ? 9.344 26.312 10.398 1 97.06 103 ILE A CA 1
ATOM 759 C C . ILE A 1 103 ? 8.82 24.938 10.805 1 97.06 103 ILE A C 1
ATOM 761 O O . ILE A 1 103 ? 9.602 24 11.016 1 97.06 103 ILE A O 1
ATOM 765 N N . TRP A 1 104 ? 7.488 24.828 10.984 1 95.31 104 TRP A N 1
ATOM 766 C CA . TRP A 1 104 ? 6.84 23.641 11.555 1 95.31 104 TRP A CA 1
ATOM 767 C C . TRP A 1 104 ? 7.102 22.406 10.695 1 95.31 104 TRP A C 1
ATOM 769 O O . TRP A 1 104 ? 7.129 21.297 11.203 1 95.31 104 TRP A O 1
ATOM 779 N N . ALA A 1 105 ? 7.355 22.594 9.43 1 91.38 105 ALA A N 1
ATOM 780 C CA . ALA A 1 105 ? 7.512 21.5 8.484 1 91.38 105 ALA A CA 1
ATOM 781 C C . ALA A 1 105 ? 8.883 20.844 8.625 1 91.38 105 ALA A C 1
ATOM 783 O O . ALA A 1 105 ? 9.141 19.797 8.023 1 91.38 105 ALA A O 1
ATOM 784 N N . ASP A 1 106 ? 9.742 21.391 9.43 1 94.56 106 ASP A N 1
ATOM 785 C CA . ASP A 1 106 ? 11.109 20.906 9.602 1 94.56 106 ASP A CA 1
ATOM 786 C C . ASP A 1 106 ? 11.148 19.672 10.492 1 94.56 106 ASP A C 1
ATOM 788 O O . ASP A 1 106 ? 10.492 19.625 11.539 1 94.56 106 ASP A O 1
ATOM 792 N N . ASN A 1 107 ? 11.883 18.656 10.086 1 92.31 107 ASN A N 1
ATOM 793 C CA . ASN A 1 107 ? 11.938 17.406 10.828 1 92.31 107 ASN A CA 1
ATOM 794 C C . ASN A 1 107 ? 13.352 17.094 11.305 1 92.31 107 ASN A C 1
ATOM 796 O O . ASN A 1 107 ? 13.641 15.953 11.688 1 92.31 107 ASN A O 1
ATOM 800 N N . ARG A 1 108 ? 14.219 18.016 11.32 1 94 108 ARG A N 1
ATOM 801 C CA . ARG A 1 108 ? 15.625 17.75 11.617 1 94 108 ARG A CA 1
ATOM 802 C C . ARG A 1 108 ? 15.805 17.266 13.055 1 94 108 ARG A C 1
ATOM 804 O O . ARG A 1 108 ? 16.781 16.578 13.367 1 94 108 ARG A O 1
ATOM 811 N N . SER A 1 109 ? 14.836 17.641 13.891 1 97 109 SER A N 1
ATOM 812 C CA . SER A 1 109 ? 14.984 17.344 15.305 1 97 109 SER A CA 1
ATOM 813 C C . SER A 1 109 ? 14.234 16.062 15.688 1 97 109 SER A C 1
ATOM 815 O O . SER A 1 109 ? 13.766 15.93 16.812 1 97 109 SER A O 1
ATOM 817 N N . VAL A 1 110 ? 14.055 15.172 14.805 1 94 110 VAL A N 1
ATOM 818 C CA . VAL A 1 110 ? 13.32 13.93 15.039 1 94 110 VAL A CA 1
ATOM 819 C C . VAL A 1 110 ? 14.016 13.117 16.125 1 94 110 VAL A C 1
ATOM 821 O O . VAL A 1 110 ? 13.359 12.547 17 1 94 110 VAL A O 1
ATOM 824 N N . GLY A 1 111 ? 15.375 13.008 16.094 1 94.75 111 GLY A N 1
ATOM 825 C CA . GLY A 1 111 ? 16.109 12.305 17.141 1 94.75 111 GLY A CA 1
ATOM 826 C C . GLY A 1 111 ? 15.906 12.891 18.516 1 94.75 111 GLY A C 1
ATOM 827 O O . GLY A 1 111 ? 15.75 12.156 19.5 1 94.75 111 GLY A O 1
ATOM 828 N N . GLN A 1 112 ? 15.898 14.172 18.594 1 97.69 112 GLN A N 1
ATOM 829 C CA . GLN A 1 112 ? 15.695 14.867 19.859 1 97.69 112 GLN A CA 1
ATOM 830 C C . GLN A 1 112 ? 14.273 14.648 20.391 1 97.69 112 GLN A C 1
ATOM 832 O O . GLN A 1 112 ? 14.07 14.477 21.594 1 97.69 112 GLN A O 1
ATOM 837 N N . ALA A 1 113 ? 13.305 14.719 19.516 1 97.12 113 ALA A N 1
ATOM 838 C CA . ALA A 1 113 ? 11.93 14.469 19.922 1 97.12 113 ALA A CA 1
ATOM 839 C C . ALA A 1 113 ? 11.781 13.07 20.531 1 97.12 113 ALA A C 1
ATOM 841 O O . ALA A 1 113 ? 11.109 12.898 21.547 1 97.12 113 ALA A O 1
ATOM 842 N N . GLU A 1 114 ? 12.43 12.117 19.906 1 94.75 114 GLU A N 1
ATOM 843 C CA . GLU A 1 114 ? 12.383 10.75 20.406 1 94.75 114 GLU A CA 1
ATOM 844 C C . GLU A 1 114 ? 13.031 10.633 21.781 1 94.75 114 GLU A C 1
ATOM 846 O O . GLU A 1 114 ? 12.5 9.969 22.672 1 94.75 114 GLU A O 1
ATOM 851 N N . ARG A 1 115 ? 14.125 11.258 21.969 1 96.38 115 ARG A N 1
ATOM 852 C CA . ARG A 1 115 ? 14.828 11.219 23.25 1 96.38 115 ARG A CA 1
ATOM 853 C C . ARG A 1 115 ? 14.023 11.914 24.344 1 96.38 115 ARG A C 1
ATOM 855 O O . ARG A 1 115 ? 14.031 11.492 25.5 1 96.38 115 ARG A O 1
ATOM 862 N N . LEU A 1 116 ? 13.383 13.023 23.969 1 97.81 116 LEU A N 1
ATOM 863 C CA . LEU A 1 116 ? 12.516 13.703 24.922 1 97.81 116 LEU A CA 1
ATOM 864 C C . LEU A 1 116 ? 11.438 12.766 25.453 1 97.81 116 LEU A C 1
ATOM 866 O O . LEU A 1 116 ? 11.164 12.742 26.656 1 97.81 116 LEU A O 1
ATOM 870 N N . LEU A 1 117 ? 10.852 12.023 24.578 1 96.19 117 LEU A N 1
ATOM 871 C CA . LEU A 1 117 ? 9.789 11.102 24.953 1 96.19 117 LEU A CA 1
ATOM 872 C C . LEU A 1 117 ? 10.336 9.945 25.797 1 96.19 117 LEU A C 1
ATOM 874 O O . LEU A 1 117 ? 9.734 9.562 26.797 1 96.19 117 LEU A O 1
ATOM 878 N N . ASP A 1 118 ? 11.492 9.477 25.422 1 95 118 ASP A N 1
ATOM 879 C CA . ASP A 1 118 ? 12 8.227 25.984 1 95 118 ASP A CA 1
ATOM 880 C C . ASP A 1 118 ? 12.805 8.484 27.25 1 95 118 ASP A C 1
ATOM 882 O O . ASP A 1 118 ? 12.812 7.652 28.172 1 95 118 ASP A O 1
ATOM 886 N N . GLU A 1 119 ? 13.484 9.633 27.281 1 96.06 119 GLU A N 1
ATOM 887 C CA . GLU A 1 119 ? 14.492 9.805 28.328 1 96.06 119 GLU A CA 1
ATOM 888 C C . GLU A 1 119 ? 14.148 10.977 29.234 1 96.06 119 GLU A C 1
ATOM 890 O O . GLU A 1 119 ? 14.594 11.031 30.391 1 96.06 119 GLU A O 1
ATOM 895 N N . TRP A 1 120 ? 13.336 11.891 28.797 1 96.44 120 TRP A N 1
ATOM 896 C CA . TRP A 1 120 ? 13.203 13.125 29.562 1 96.44 120 TRP A CA 1
ATOM 897 C C . TRP A 1 120 ? 11.734 13.406 29.891 1 96.44 120 TRP A C 1
ATOM 899 O O . TRP A 1 120 ? 11.312 14.562 29.875 1 96.44 120 TRP A O 1
ATOM 909 N N . ASP A 1 121 ? 10.891 12.398 30.016 1 96.38 121 ASP A N 1
ATOM 910 C CA . ASP A 1 121 ? 9.484 12.5 30.406 1 96.38 121 ASP A CA 1
ATOM 911 C C . ASP A 1 121 ? 8.719 13.422 29.469 1 96.38 121 ASP A C 1
ATOM 913 O O . ASP A 1 121 ? 8.031 14.344 29.906 1 96.38 121 ASP A O 1
ATOM 917 N N . GLY A 1 122 ? 8.914 13.195 28.219 1 97.31 122 GLY A N 1
ATOM 918 C CA . GLY A 1 122 ? 8.227 13.977 27.203 1 97.31 122 GLY A CA 1
ATOM 919 C C . GLY A 1 122 ? 6.727 14.078 27.438 1 97.31 122 GLY A C 1
ATOM 920 O O . GLY A 1 122 ? 6.125 15.125 27.203 1 97.31 122 GLY A O 1
ATOM 921 N N . MET A 1 123 ? 6.102 13.062 27.906 1 97.5 123 MET A N 1
ATOM 922 C CA . MET A 1 123 ? 4.668 13.062 28.188 1 97.5 123 MET A CA 1
ATOM 923 C C . MET A 1 123 ? 4.336 14.031 29.312 1 97.5 123 MET A C 1
ATOM 925 O O . MET A 1 123 ? 3.311 14.719 29.266 1 97.5 123 MET A O 1
ATOM 929 N N . GLY A 1 124 ? 5.145 14.023 30.359 1 98.06 124 GLY A N 1
ATOM 930 C CA . GLY A 1 124 ? 4.953 15 31.422 1 98.06 124 GLY A CA 1
ATOM 931 C C . GLY A 1 124 ? 5.062 16.438 30.938 1 98.06 124 GLY A C 1
ATOM 932 O O . GLY A 1 124 ? 4.289 17.297 31.375 1 98.06 124 GLY A O 1
ATOM 933 N N . ILE A 1 125 ? 6.055 16.719 30.109 1 98.38 125 ILE A N 1
ATOM 934 C CA . ILE A 1 125 ? 6.215 18.047 29.516 1 98.38 125 ILE A CA 1
ATOM 935 C C . ILE A 1 125 ? 4.961 18.422 28.734 1 98.38 125 ILE A C 1
ATOM 937 O O . ILE A 1 125 ? 4.43 19.516 28.891 1 98.38 125 ILE A O 1
ATOM 941 N N . TYR A 1 126 ? 4.473 17.484 27.938 1 98.38 126 TYR A N 1
ATOM 942 C CA . TYR A 1 126 ? 3.254 17.688 27.172 1 98.38 126 TYR A CA 1
ATOM 943 C C . TYR A 1 126 ? 2.084 18.047 28.078 1 98.38 126 TYR A C 1
ATOM 945 O O . TYR A 1 126 ? 1.333 18.984 27.797 1 98.38 126 TYR A O 1
ATOM 953 N N . LYS A 1 127 ? 1.931 17.328 29.141 1 98.06 127 LYS A N 1
ATOM 954 C CA . LYS A 1 127 ? 0.791 17.531 30.031 1 98.06 127 LYS A CA 1
ATOM 955 C C . LYS A 1 127 ? 0.823 18.922 30.656 1 98.06 127 LYS A C 1
ATOM 957 O O . LYS A 1 127 ? -0.226 19.516 30.922 1 98.06 127 LYS A O 1
ATOM 962 N N . ARG A 1 128 ? 1.996 19.453 30.828 1 98 128 ARG A N 1
ATOM 963 C CA . ARG A 1 128 ? 2.131 20.766 31.438 1 98 128 ARG A CA 1
ATOM 964 C C . ARG A 1 128 ? 2.031 21.875 30.391 1 98 128 ARG A C 1
ATOM 966 O O . ARG A 1 128 ? 1.551 22.969 30.688 1 98 128 ARG A O 1
ATOM 973 N N . THR A 1 129 ? 2.459 21.609 29.188 1 98.25 129 THR A N 1
ATOM 974 C CA . THR A 1 129 ? 2.629 22.688 28.234 1 98.25 129 THR A CA 1
ATOM 975 C C . THR A 1 129 ? 1.539 22.641 27.156 1 98.25 129 THR A C 1
ATOM 977 O O . THR A 1 129 ? 1.299 23.625 26.469 1 98.25 129 THR A O 1
ATOM 980 N N . GLY A 1 130 ? 0.959 21.469 27 1 98.25 130 GLY A N 1
ATOM 981 C CA . GLY A 1 130 ? -0.123 21.312 26.047 1 98.25 130 GLY A CA 1
ATOM 982 C C . GLY A 1 130 ? 0.366 21.094 24.625 1 98.25 130 GLY A C 1
ATOM 983 O O . GLY A 1 130 ? -0.438 20.953 23.703 1 98.25 130 GLY A O 1
ATOM 984 N N . THR A 1 131 ? 1.641 21.062 24.359 1 98.44 131 THR A N 1
ATOM 985 C CA . THR A 1 131 ? 2.211 20.844 23.031 1 98.44 131 THR A CA 1
ATOM 986 C C . THR A 1 131 ? 2.828 19.453 22.922 1 98.44 131 THR A C 1
ATOM 988 O O . THR A 1 131 ? 3.801 19.156 23.625 1 98.44 131 THR A O 1
ATOM 991 N N . PRO A 1 132 ? 2.293 18.609 22.047 1 98.06 132 PRO A N 1
ATOM 992 C CA . PRO A 1 132 ? 2.855 17.266 21.906 1 98.06 132 PRO A CA 1
ATOM 993 C C . PRO A 1 132 ? 4.32 17.281 21.469 1 98.06 132 PRO A C 1
ATOM 995 O O . PRO A 1 132 ? 4.746 18.203 20.766 1 98.06 132 PRO A O 1
ATOM 998 N N . ILE A 1 133 ? 5.07 16.234 21.891 1 97.94 133 ILE A N 1
ATOM 999 C CA . ILE A 1 133 ? 6.488 16.141 21.562 1 97.94 133 ILE A CA 1
ATOM 1000 C C . ILE A 1 133 ? 6.648 15.695 20.109 1 97.94 133 ILE A C 1
ATOM 1002 O O . ILE A 1 133 ? 6.336 14.555 19.781 1 97.94 133 ILE A O 1
ATOM 1006 N N . HIS A 1 134 ? 7.125 16.547 19.328 1 97.44 134 HIS A N 1
ATOM 1007 C CA . HIS A 1 134 ? 7.301 16.344 17.891 1 97.44 134 HIS A CA 1
ATOM 1008 C C . HIS A 1 134 ? 8.297 17.344 17.312 1 97.44 134 HIS A C 1
ATOM 1010 O O . HIS A 1 134 ? 8.398 18.484 17.797 1 97.44 134 HIS A O 1
ATOM 1016 N N . PRO A 1 135 ? 8.969 16.969 16.234 1 96.88 135 PRO A N 1
ATOM 1017 C CA . PRO A 1 135 ? 10 17.859 15.695 1 96.88 135 PRO A CA 1
ATOM 1018 C C . PRO A 1 135 ? 9.422 19.188 15.195 1 96.88 135 PRO A C 1
ATOM 1020 O O . PRO A 1 135 ? 10.164 20.141 14.984 1 96.88 135 PRO A O 1
ATOM 1023 N N . MET A 1 136 ? 8.195 19.266 15.008 1 96.75 136 MET A N 1
ATOM 1024 C CA . MET A 1 136 ? 7.543 20.484 14.516 1 96.75 136 MET A CA 1
ATOM 1025 C C . MET A 1 136 ? 7.738 21.625 15.5 1 96.75 136 MET A C 1
ATOM 1027 O O . MET A 1 136 ? 7.801 22.797 15.094 1 96.75 136 MET A O 1
ATOM 1031 N N . SER A 1 137 ? 7.852 21.406 16.781 1 97.94 137 SER A N 1
ATOM 1032 C CA . SER A 1 137 ? 7.75 22.438 17.797 1 97.94 137 SER A CA 1
ATOM 1033 C C . SER A 1 137 ? 9.125 22.984 18.188 1 97.94 137 SER A C 1
ATOM 1035 O O . SER A 1 137 ? 10.141 22.312 17.984 1 97.94 137 SER A O 1
ATOM 1037 N N . PRO A 1 138 ? 9.219 24.125 18.75 1 98.69 138 PRO A N 1
ATOM 1038 C CA . PRO A 1 138 ? 10.484 24.766 19.125 1 98.69 138 PRO A CA 1
ATOM 1039 C C . PRO A 1 138 ? 11.266 23.984 20.172 1 98.69 138 PRO A C 1
ATOM 1041 O O . PRO A 1 138 ? 12.5 24 20.156 1 98.69 138 PRO A O 1
ATOM 1044 N N . LEU A 1 139 ? 10.641 23.266 21.078 1 98.75 139 LEU A N 1
ATOM 1045 C CA . LEU A 1 139 ? 11.344 22.547 22.141 1 98.75 139 LEU A CA 1
ATOM 1046 C C . LEU A 1 139 ? 12.352 21.562 21.547 1 98.75 139 LEU A C 1
ATOM 1048 O O . LEU A 1 139 ? 13.555 21.672 21.812 1 98.75 139 LEU A O 1
ATOM 1052 N N . PRO A 1 140 ? 11.898 20.594 20.734 1 98.56 140 PRO A N 1
ATOM 1053 C CA . PRO A 1 140 ? 12.906 19.703 20.156 1 98.56 140 PRO A CA 1
ATOM 1054 C C . PRO A 1 140 ? 13.891 20.422 19.25 1 98.56 140 PRO A C 1
ATOM 1056 O O . PRO A 1 140 ? 15.062 20.031 19.156 1 98.56 140 PRO A O 1
ATOM 1059 N N . LYS A 1 141 ? 13.531 21.484 18.578 1 98.56 141 LYS A N 1
ATOM 1060 C CA . LYS A 1 141 ? 14.414 22.266 17.734 1 98.56 141 LYS A CA 1
ATOM 1061 C C . LYS A 1 141 ? 15.516 22.938 18.547 1 98.56 141 LYS A C 1
ATOM 1063 O O . LYS A 1 141 ? 16.672 23 18.109 1 98.56 141 LYS A O 1
ATOM 1068 N N . LEU A 1 142 ? 15.133 23.484 19.641 1 98.75 142 LEU A N 1
ATOM 1069 C CA . LEU A 1 142 ? 16.109 24.109 20.516 1 98.75 142 LEU A CA 1
ATOM 1070 C C . LEU A 1 142 ? 17.125 23.078 21.031 1 98.75 142 LEU A C 1
ATOM 1072 O O . LEU A 1 142 ? 18.312 23.375 21.109 1 98.75 142 LEU A O 1
ATOM 1076 N N . LEU A 1 143 ? 16.547 21.922 21.406 1 98.38 143 LEU A N 1
ATOM 1077 C CA . LEU A 1 143 ? 17.438 20.844 21.828 1 98.38 143 LEU A CA 1
ATOM 1078 C C . LEU A 1 143 ? 18.391 20.453 20.719 1 98.38 143 LEU A C 1
ATOM 1080 O O . LEU A 1 143 ? 19.578 20.203 20.969 1 98.38 143 LEU A O 1
ATOM 1084 N N . TRP A 1 144 ? 17.922 20.391 19.531 1 98.19 144 TRP A N 1
ATOM 1085 C CA . TRP A 1 144 ? 18.75 20.094 18.375 1 98.19 144 TRP A CA 1
ATOM 1086 C C . TRP A 1 144 ? 19.828 21.156 18.188 1 98.19 144 TRP A C 1
ATOM 1088 O O . TRP A 1 144 ? 21 20.828 17.969 1 98.19 144 TRP A O 1
ATOM 1098 N N . LEU A 1 145 ? 19.484 22.453 18.281 1 98.25 145 LEU A N 1
ATOM 1099 C CA . LEU A 1 145 ? 20.438 23.547 18.156 1 98.25 145 LEU A CA 1
ATOM 1100 C C . LEU A 1 145 ? 21.531 23.438 19.219 1 98.25 145 LEU A C 1
ATOM 1102 O O . LEU A 1 145 ? 22.703 23.625 18.922 1 98.25 145 LEU A O 1
ATOM 1106 N N . LYS A 1 146 ? 21.094 23.156 20.391 1 98 146 LYS A N 1
ATOM 1107 C CA . LYS A 1 146 ? 22.031 23.016 21.5 1 98 146 LYS A CA 1
ATOM 1108 C C . LYS A 1 146 ? 23.047 21.906 21.234 1 98 146 LYS A C 1
ATOM 1110 O O . LYS A 1 146 ? 24.234 22.078 21.5 1 98 146 LYS A O 1
ATOM 1115 N N . GLU A 1 147 ? 22.594 20.844 20.688 1 97.69 147 GLU A N 1
ATOM 1116 C CA . GLU A 1 147 ? 23.422 19.641 20.531 1 97.69 147 GLU A CA 1
ATOM 1117 C C . GLU A 1 147 ? 24.203 19.688 19.234 1 97.69 147 GLU A C 1
ATOM 1119 O O . GLU A 1 147 ? 25.375 19.297 19.188 1 97.69 147 GLU A O 1
ATOM 1124 N N . GLU A 1 148 ? 23.594 20.125 18.141 1 97 148 GLU A N 1
ATOM 1125 C CA . GLU A 1 148 ? 24.156 19.984 16.812 1 97 148 GLU A CA 1
ATOM 1126 C C . GLU A 1 148 ? 24.859 21.266 16.359 1 97 148 GLU A C 1
ATOM 1128 O O . GLU A 1 148 ? 25.719 21.234 15.484 1 97 148 GLU A O 1
ATOM 1133 N N . GLN A 1 149 ? 24.453 22.359 16.922 1 97.19 149 GLN A N 1
ATOM 1134 C CA . GLN A 1 149 ? 25.062 23.656 16.594 1 97.19 149 GLN A CA 1
ATOM 1135 C C . GLN A 1 149 ? 25.391 24.438 17.859 1 97.19 149 GLN A C 1
ATOM 1137 O O . GLN A 1 149 ? 24.938 25.562 18.031 1 97.19 149 GLN A O 1
ATOM 1142 N N . PRO A 1 150 ? 26.266 23.906 18.688 1 97.31 150 PRO A N 1
ATOM 1143 C CA . PRO A 1 150 ? 26.516 24.5 20 1 97.31 150 PRO A CA 1
ATOM 1144 C C . PRO A 1 150 ? 27.078 25.906 19.922 1 97.31 150 PRO A C 1
ATOM 1146 O O . PRO A 1 150 ? 26.766 26.75 20.75 1 97.31 150 PRO A O 1
ATOM 1149 N N . ASP A 1 151 ? 27.922 26.234 18.938 1 97.56 151 ASP A N 1
ATOM 1150 C CA . ASP A 1 151 ? 28.484 27.578 18.797 1 97.56 151 ASP A CA 1
ATOM 1151 C C . ASP A 1 151 ? 27.406 28.609 18.484 1 97.56 151 ASP A C 1
ATOM 1153 O O . ASP A 1 151 ? 27.375 29.688 19.078 1 97.56 151 ASP A O 1
ATOM 1157 N N . LEU A 1 152 ? 26.609 28.234 17.594 1 97.12 152 LEU A N 1
ATOM 1158 C CA . LEU A 1 152 ? 25.484 29.109 17.234 1 97.12 152 LEU A CA 1
ATOM 1159 C C . LEU A 1 152 ? 24.547 29.297 18.422 1 97.12 152 LEU A C 1
ATOM 1161 O O . LEU A 1 152 ? 24.078 30.406 18.656 1 97.12 152 LEU A O 1
ATOM 1165 N N . PHE A 1 153 ? 24.312 28.25 19.125 1 97.69 153 PHE A N 1
ATOM 1166 C CA . PHE A 1 153 ? 23.438 28.266 20.297 1 97.69 153 PHE A CA 1
ATOM 1167 C C . PHE A 1 153 ? 23.969 29.219 21.359 1 97.69 153 PHE A C 1
ATOM 1169 O O . PHE A 1 153 ? 23.203 29.984 21.953 1 97.69 153 PHE A O 1
ATOM 1176 N N . ARG A 1 154 ? 25.203 29.25 21.531 1 95.56 154 ARG A N 1
ATOM 1177 C CA . ARG A 1 154 ? 25.844 30.109 22.516 1 95.56 154 ARG A CA 1
ATOM 1178 C C . ARG A 1 154 ? 25.828 31.562 22.078 1 95.56 154 ARG A C 1
ATOM 1180 O O . ARG A 1 154 ? 25.75 32.469 22.906 1 95.56 154 ARG A O 1
ATOM 1187 N N . GLN A 1 155 ? 25.859 31.766 20.812 1 96.5 155 GLN A N 1
ATOM 1188 C CA . GLN A 1 155 ? 25.891 33.094 20.234 1 96.5 155 GLN A CA 1
ATOM 1189 C C . GLN A 1 155 ? 24.516 33.75 20.281 1 96.5 155 GLN A C 1
ATOM 1191 O O . GLN A 1 155 ? 24.391 35 20.219 1 96.5 155 GLN A O 1
ATOM 1196 N N . ALA A 1 156 ? 23.516 33.031 20.438 1 97.75 156 ALA A N 1
ATOM 1197 C CA . ALA A 1 156 ? 22.141 33.5 20.344 1 97.75 156 ALA A CA 1
ATOM 1198 C C . ALA A 1 156 ? 21.797 34.375 21.547 1 97.75 156 ALA A C 1
ATOM 1200 O O . ALA A 1 156 ? 22.031 33.969 22.688 1 97.75 156 ALA A O 1
ATOM 1201 N N . HIS A 1 157 ? 21.328 35.562 21.281 1 98 157 HIS A N 1
ATOM 1202 C CA . HIS A 1 157 ? 20.828 36.469 22.312 1 98 157 HIS A CA 1
ATOM 1203 C C . HIS A 1 157 ? 19.359 36.188 22.609 1 98 157 HIS A C 1
ATOM 1205 O O . HIS A 1 157 ? 18.922 36.312 23.75 1 98 157 HIS A O 1
ATOM 1211 N N . LYS A 1 158 ? 18.594 35.938 21.562 1 98.44 158 LYS A N 1
ATOM 1212 C CA . LYS A 1 158 ? 17.172 35.625 21.672 1 98.44 158 LYS A CA 1
ATOM 1213 C C . LYS A 1 158 ? 16.797 34.469 20.766 1 98.44 158 LYS A C 1
ATOM 1215 O O . LYS A 1 158 ? 17.375 34.312 19.688 1 98.44 158 LYS A O 1
ATOM 1220 N N . PHE A 1 159 ? 15.922 33.625 21.203 1 98.75 159 PHE A N 1
ATOM 1221 C CA . PHE A 1 159 ? 15.195 32.688 20.375 1 98.75 159 PHE A CA 1
ATOM 1222 C C . PHE A 1 159 ? 13.75 33.125 20.172 1 98.75 159 PHE A C 1
ATOM 1224 O O . PHE A 1 159 ? 12.992 33.25 21.141 1 98.75 159 PHE A O 1
ATOM 1231 N N . VAL A 1 160 ? 13.391 33.375 18.938 1 98.62 160 VAL A N 1
ATOM 1232 C CA . VAL A 1 160 ? 12.094 34 18.703 1 98.62 160 VAL A CA 1
ATOM 1233 C C . VAL A 1 160 ? 11.383 33.281 17.547 1 98.62 160 VAL A C 1
ATOM 1235 O O . VAL A 1 160 ? 12.023 32.594 16.766 1 98.62 160 VAL A O 1
ATOM 1238 N N . SER A 1 161 ? 10.07 33.406 17.484 1 98.38 161 SER A N 1
ATOM 1239 C CA . SER A 1 161 ? 9.281 33 16.328 1 98.38 161 SER A CA 1
ATOM 1240 C C . SER A 1 161 ? 9.258 34.094 15.258 1 98.38 161 SER A C 1
ATOM 1242 O O . SER A 1 161 ? 9.758 35.188 15.477 1 98.38 161 SER A O 1
ATOM 1244 N N . MET A 1 162 ? 8.641 33.812 14.164 1 97.81 162 MET A N 1
ATOM 1245 C CA . MET A 1 162 ? 8.586 34.75 13.047 1 97.81 162 MET A CA 1
ATOM 1246 C C . MET A 1 162 ? 7.805 36 13.43 1 97.81 162 MET A C 1
ATOM 1248 O O . MET A 1 162 ? 8.18 37.094 13.055 1 97.81 162 MET A O 1
ATOM 1252 N N . LYS A 1 163 ? 6.688 35.812 14.164 1 98.44 163 LYS A N 1
ATOM 1253 C CA . LYS A 1 163 ? 5.922 37 14.562 1 98.44 163 LYS A CA 1
ATOM 1254 C C . LYS A 1 163 ? 6.703 37.844 15.547 1 98.44 163 LYS A C 1
ATOM 1256 O O . LYS A 1 163 ? 6.641 39.094 15.484 1 98.44 163 LYS A O 1
ATOM 1261 N N . GLU A 1 164 ? 7.355 37.219 16.484 1 98.56 164 GLU A N 1
ATOM 1262 C CA . GLU A 1 164 ? 8.18 37.969 17.422 1 98.56 164 GLU A CA 1
ATOM 1263 C C . GLU A 1 164 ? 9.242 38.812 16.703 1 98.56 164 GLU A C 1
ATOM 1265 O O . GLU A 1 164 ? 9.547 39.938 17.094 1 98.56 164 GLU A O 1
ATOM 1270 N N . TYR A 1 165 ? 9.82 38.188 15.711 1 98.62 165 TYR A N 1
ATOM 1271 C CA . TYR A 1 165 ? 10.805 38.875 14.906 1 98.62 165 TYR A CA 1
ATOM 1272 C C . TYR A 1 165 ? 10.188 40.094 14.234 1 98.62 165 TYR A C 1
ATOM 1274 O O . TYR A 1 165 ? 10.766 41.188 14.266 1 98.62 165 TYR A O 1
ATOM 1282 N N . VAL A 1 166 ? 9.039 39.969 13.664 1 98.56 166 VAL A N 1
ATOM 1283 C CA . VAL A 1 166 ? 8.336 41.031 12.984 1 98.56 166 VAL A CA 1
ATOM 1284 C C . VAL A 1 166 ? 8.031 42.156 13.977 1 98.56 166 VAL A C 1
ATOM 1286 O O . VAL A 1 166 ? 8.258 43.344 13.688 1 98.56 166 VAL A O 1
ATOM 1289 N N . LEU A 1 167 ? 7.512 41.844 15.125 1 98.44 167 LEU A N 1
ATOM 1290 C CA . LEU A 1 167 ? 7.164 42.844 16.141 1 98.44 167 LEU A CA 1
ATOM 1291 C C . LEU A 1 167 ? 8.406 43.562 16.641 1 98.44 167 LEU A C 1
ATOM 1293 O O . LEU A 1 167 ? 8.359 44.75 16.922 1 98.44 167 LEU A O 1
ATOM 1297 N N . HIS A 1 168 ? 9.469 42.781 16.812 1 98.31 168 HIS A N 1
ATOM 1298 C CA . HIS A 1 168 ? 10.719 43.438 17.203 1 98.31 168 HIS A CA 1
ATOM 1299 C C . HIS A 1 168 ? 11.18 44.438 16.156 1 98.31 168 HIS A C 1
ATOM 1301 O O . HIS A 1 168 ? 11.688 45.5 16.5 1 98.31 168 HIS A O 1
ATOM 1307 N N . GLN A 1 169 ? 11.094 44.062 14.906 1 98.06 169 GLN A N 1
ATOM 1308 C CA . GLN A 1 169 ? 11.484 44.969 13.828 1 98.06 169 GLN A CA 1
ATOM 1309 C C . GLN A 1 169 ? 10.633 46.25 13.844 1 98.06 169 GLN A C 1
ATOM 1311 O O . GLN A 1 169 ? 11.133 47.344 13.602 1 98.06 169 GLN A O 1
ATOM 1316 N N . LEU A 1 170 ? 9.391 46.125 14.156 1 98.25 170 LEU A N 1
ATOM 1317 C CA . LEU A 1 170 ? 8.445 47.219 14.07 1 98.25 170 LEU A CA 1
ATOM 1318 C C . LEU A 1 170 ? 8.5 48.094 15.32 1 98.25 170 LEU A C 1
ATOM 1320 O O . LEU A 1 170 ? 8.266 49.281 15.25 1 98.25 170 LEU A O 1
ATOM 1324 N N . TYR A 1 171 ? 8.797 47.5 16.469 1 98 171 TYR A N 1
ATOM 1325 C CA . TYR A 1 171 ? 8.609 48.25 17.719 1 98 171 TYR A CA 1
ATOM 1326 C C . TYR A 1 171 ? 9.891 48.25 18.547 1 98 171 TYR A C 1
ATOM 1328 O O . TYR A 1 171 ? 10 48.969 19.547 1 98 171 TYR A O 1
ATOM 1336 N N . GLY A 1 172 ? 10.812 47.375 18.234 1 96.62 172 GLY A N 1
ATOM 1337 C CA . GLY A 1 172 ? 12.016 47.219 19.047 1 96.62 172 GLY A CA 1
ATOM 1338 C C . GLY A 1 172 ? 11.781 46.469 20.328 1 96.62 172 GLY A C 1
ATOM 1339 O O . GLY A 1 172 ? 12.57 46.594 21.266 1 96.62 172 GLY A O 1
ATOM 1340 N N . GLN A 1 173 ? 10.703 45.719 20.359 1 96.44 173 GLN A N 1
ATOM 1341 C CA . GLN A 1 173 ? 10.336 44.969 21.547 1 96.44 173 GLN A CA 1
ATOM 1342 C C . GLN A 1 173 ? 10.219 43.469 21.234 1 96.44 173 GLN A C 1
ATOM 1344 O O . GLN A 1 173 ? 9.727 43.094 20.172 1 96.44 173 GLN A O 1
ATOM 1349 N N . TYR A 1 174 ? 10.734 42.719 22.219 1 98.06 174 TYR A N 1
ATOM 1350 C CA . TYR A 1 174 ? 10.523 41.281 22.141 1 98.06 174 TYR A CA 1
ATOM 1351 C C . TYR A 1 174 ? 9.312 40.875 22.969 1 98.06 174 TYR A C 1
ATOM 1353 O O . TYR A 1 174 ? 9.398 40.781 24.188 1 98.06 174 TYR A O 1
ATOM 1361 N N . VAL A 1 175 ? 8.211 40.625 22.281 1 98.38 175 VAL A N 1
ATOM 1362 C CA . VAL A 1 175 ? 6.996 40.188 22.953 1 98.38 175 VAL A CA 1
ATOM 1363 C C . VAL A 1 175 ? 6.441 38.938 22.25 1 98.38 175 VAL A C 1
ATOM 1365 O O . VAL A 1 175 ? 6.609 38.781 21.047 1 98.38 175 VAL A O 1
ATOM 1368 N N . VAL A 1 176 ? 5.871 38.062 22.984 1 98.75 176 VAL A N 1
ATOM 1369 C CA . VAL A 1 176 ? 5.203 36.875 22.422 1 98.75 176 VAL A CA 1
ATOM 1370 C C . VAL A 1 176 ? 3.863 36.688 23.125 1 98.75 176 VAL A C 1
ATOM 1372 O O . VAL A 1 176 ? 3.779 36.75 24.359 1 98.75 176 VAL A O 1
ATOM 1375 N N . ASP A 1 177 ? 2.824 36.531 22.359 1 98.69 177 ASP A N 1
ATOM 1376 C CA . ASP A 1 177 ? 1.507 36.312 22.938 1 98.69 177 ASP A CA 1
ATOM 1377 C C . ASP A 1 177 ? 1.407 34.875 23.5 1 98.69 177 ASP A C 1
ATOM 1379 O O . ASP A 1 177 ? 2.158 34 23.094 1 98.69 177 ASP A O 1
ATOM 1383 N N . TYR A 1 178 ? 0.455 34.625 24.375 1 98.56 178 TYR A N 1
ATOM 1384 C CA . TYR A 1 178 ? 0.275 33.344 25.031 1 98.56 178 TYR A CA 1
ATOM 1385 C C . TYR A 1 178 ? -0.023 32.25 24.031 1 98.56 178 TYR A C 1
ATOM 1387 O O . TYR A 1 178 ? 0.312 31.078 24.25 1 98.56 178 TYR A O 1
ATOM 1395 N N . SER A 1 179 ? -0.621 32.594 22.938 1 98.44 179 SER A N 1
ATOM 1396 C CA . SER A 1 179 ? -0.999 31.594 21.938 1 98.44 179 SER A CA 1
ATOM 1397 C C . SER A 1 179 ? 0.229 31.016 21.234 1 98.44 179 SER A C 1
ATOM 1399 O O . SER A 1 179 ? 0.399 29.797 21.188 1 98.44 179 SER A O 1
ATOM 1401 N N . ILE A 1 180 ? 1.078 31.828 20.734 1 98.62 180 ILE A N 1
ATOM 1402 C CA . ILE A 1 180 ? 2.316 31.391 20.094 1 98.62 180 ILE A CA 1
ATOM 1403 C C . ILE A 1 180 ? 3.209 30.703 21.141 1 98.62 180 ILE A C 1
ATOM 1405 O O . ILE A 1 180 ? 3.832 29.688 20.844 1 98.62 180 ILE A O 1
ATOM 1409 N N . ALA A 1 181 ? 3.273 31.281 22.312 1 98.69 181 ALA A N 1
ATOM 1410 C CA . ALA A 1 181 ? 4.07 30.688 23.391 1 98.69 181 ALA A CA 1
ATOM 1411 C C . ALA A 1 181 ? 3.594 29.281 23.719 1 98.69 181 ALA A C 1
ATOM 1413 O O . ALA A 1 181 ? 4.406 28.375 23.922 1 98.69 181 ALA A O 1
ATOM 1414 N N . SER A 1 182 ? 2.32 29.109 23.797 1 98.12 182 SER A N 1
ATOM 1415 C CA . SER A 1 182 ? 1.751 27.812 24.156 1 98.12 182 SER A CA 1
ATOM 1416 C C . SER A 1 182 ? 2.078 26.75 23.109 1 98.12 182 SER A C 1
ATOM 1418 O O . SER A 1 182 ? 1.988 25.547 23.375 1 98.12 182 SER A O 1
ATOM 1420 N N . ALA A 1 183 ? 2.484 27.156 21.938 1 98.06 183 ALA A N 1
ATOM 1421 C CA . ALA A 1 183 ? 2.779 26.219 20.859 1 98.06 183 ALA A CA 1
ATOM 1422 C C . ALA A 1 183 ? 4.262 25.859 20.828 1 98.06 183 ALA A C 1
ATOM 1424 O O . ALA A 1 183 ? 4.711 25.109 19.953 1 98.06 183 ALA A O 1
ATOM 1425 N N . THR A 1 184 ? 5.047 26.297 21.797 1 98.56 184 THR A N 1
ATOM 1426 C CA . THR A 1 184 ? 6.496 26.125 21.766 1 98.56 184 THR A CA 1
ATOM 1427 C C . THR A 1 184 ? 6.906 24.844 22.484 1 98.56 184 THR A C 1
ATOM 1429 O O . THR A 1 184 ? 8.008 24.328 22.281 1 98.56 184 THR A O 1
ATOM 1432 N N . GLY A 1 185 ? 6.086 24.391 23.406 1 98.31 185 GLY A N 1
ATOM 1433 C CA . GLY A 1 185 ? 6.48 23.344 24.328 1 98.31 185 GLY A CA 1
ATOM 1434 C C . GLY A 1 185 ? 7.262 23.859 25.531 1 98.31 185 GLY A C 1
ATOM 1435 O O . GLY A 1 185 ? 7.785 23.078 26.328 1 98.31 185 GLY A O 1
ATOM 1436 N N . LEU A 1 186 ? 7.305 25.203 25.688 1 98.62 186 LEU A N 1
ATOM 1437 C CA . LEU A 1 186 ? 8.078 25.812 26.766 1 98.62 186 LEU A CA 1
ATOM 1438 C C . LEU A 1 186 ? 7.156 26.547 27.734 1 98.62 186 LEU A C 1
ATOM 1440 O O . LEU A 1 186 ? 7.605 27 28.797 1 98.62 186 LEU A O 1
ATOM 1444 N N . PHE A 1 187 ? 5.906 26.672 27.406 1 98.5 187 PHE A N 1
ATOM 1445 C CA . PHE A 1 187 ? 4.934 27.5 28.125 1 98.5 187 PHE A CA 1
ATOM 1446 C C . PHE A 1 187 ? 3.98 26.625 28.938 1 98.5 187 PHE A C 1
ATOM 1448 O O . PHE A 1 187 ? 3.377 25.703 28.391 1 98.5 187 PHE A O 1
ATOM 1455 N N . ARG A 1 188 ? 3.852 26.953 30.188 1 97.94 188 ARG A N 1
ATOM 1456 C CA . ARG A 1 188 ? 2.945 26.203 31.047 1 97.94 188 ARG A CA 1
ATOM 1457 C C . ARG A 1 188 ? 1.517 26.719 30.922 1 97.94 188 ARG A C 1
ATOM 1459 O O . ARG A 1 188 ? 1.279 27.922 31.016 1 97.94 188 ARG A O 1
ATOM 1466 N N . LEU A 1 189 ? 0.642 25.75 30.859 1 96.94 189 LEU A N 1
ATOM 1467 C CA . LEU A 1 189 ? -0.768 26.094 30.688 1 96.94 189 LEU A CA 1
ATOM 1468 C C . LEU A 1 189 ? -1.354 26.609 32 1 96.94 189 LEU A C 1
ATOM 1470 O O . LEU A 1 189 ? -2.232 27.469 31.984 1 96.94 189 LEU A O 1
ATOM 1474 N N . ASP A 1 190 ? -0.919 26.109 33.094 1 95.56 190 ASP A N 1
ATOM 1475 C CA . ASP A 1 190 ? -1.539 26.391 34.375 1 95.56 190 ASP A CA 1
ATOM 1476 C C . ASP A 1 190 ? -1.064 27.734 34.938 1 95.56 190 ASP A C 1
ATOM 1478 O O . ASP A 1 190 ? -1.86 28.5 35.469 1 95.56 190 ASP A O 1
ATOM 1482 N N . THR A 1 191 ? 0.22 28.078 34.75 1 96.62 191 THR A N 1
ATOM 1483 C CA . THR A 1 191 ? 0.777 29.297 35.344 1 96.62 191 THR A CA 1
ATOM 1484 C C . THR A 1 191 ? 0.852 30.422 34.312 1 96.62 191 THR A C 1
ATOM 1486 O O . THR A 1 191 ? 1.059 31.578 34.656 1 96.62 191 THR A O 1
ATOM 1489 N N . LEU A 1 192 ? 0.642 30.109 33.062 1 97.44 192 LEU A N 1
ATOM 1490 C CA . LEU A 1 192 ? 0.769 31.062 31.969 1 97.44 192 LEU A CA 1
ATOM 1491 C C . LEU A 1 192 ? 2.148 31.719 31.984 1 97.44 192 LEU A C 1
ATOM 1493 O O . LEU A 1 192 ? 2.26 32.938 31.891 1 97.44 192 LEU A O 1
ATOM 1497 N N . ASP A 1 193 ? 3.105 30.906 32.219 1 98 193 ASP A N 1
ATOM 1498 C CA . ASP A 1 193 ? 4.504 31.328 32.25 1 98 193 ASP A CA 1
ATOM 1499 C C . ASP A 1 193 ? 5.41 30.25 31.641 1 98 193 ASP A C 1
ATOM 1501 O O . ASP A 1 193 ? 4.961 29.141 31.344 1 98 193 ASP A O 1
ATOM 1505 N N . TRP A 1 194 ? 6.672 30.688 31.375 1 98.5 194 TRP A N 1
ATOM 1506 C CA . TRP A 1 194 ? 7.621 29.703 30.859 1 98.5 194 TRP A CA 1
ATOM 1507 C C . TRP A 1 194 ? 7.859 28.594 31.859 1 98.5 194 TRP A C 1
ATOM 1509 O O . TRP A 1 194 ? 7.91 28.828 33.062 1 98.5 194 TRP A O 1
ATOM 1519 N N . ASP A 1 195 ? 7.984 27.391 31.391 1 98.19 195 ASP A N 1
ATOM 1520 C CA . ASP A 1 195 ? 8.266 26.219 32.219 1 98.19 195 ASP A CA 1
ATOM 1521 C C . ASP A 1 195 ? 9.727 26.188 32.656 1 98.19 195 ASP A C 1
ATOM 1523 O O . ASP A 1 195 ? 10.609 25.891 31.844 1 98.19 195 ASP A O 1
ATOM 1527 N N . ALA A 1 196 ? 9.953 26.312 33.906 1 97.69 196 ALA A N 1
ATOM 1528 C CA . ALA A 1 196 ? 11.312 26.422 34.438 1 97.69 196 ALA A CA 1
ATOM 1529 C C . ALA A 1 196 ? 12.094 25.125 34.219 1 97.69 196 ALA A C 1
ATOM 1531 O O . ALA A 1 196 ? 13.289 25.172 33.906 1 97.69 196 ALA A O 1
ATOM 1532 N N . ASP A 1 197 ? 11.469 24.031 34.375 1 97.44 197 ASP A N 1
ATOM 1533 C CA . ASP A 1 197 ? 12.133 22.734 34.219 1 97.44 197 ASP A CA 1
ATOM 1534 C C . ASP A 1 197 ? 12.578 22.531 32.781 1 97.44 197 ASP A C 1
ATOM 1536 O O . ASP A 1 197 ? 13.664 22.016 32.5 1 97.44 197 ASP A O 1
ATOM 1540 N N . VAL A 1 198 ? 11.727 22.922 31.859 1 98.12 198 VAL A N 1
ATOM 1541 C CA . VAL A 1 198 ? 12.055 22.781 30.438 1 98.12 198 VAL A CA 1
ATOM 1542 C C . VAL A 1 198 ? 13.203 23.719 30.062 1 98.12 198 VAL A C 1
ATOM 1544 O O . VAL A 1 198 ? 14.086 23.344 29.297 1 98.12 198 VAL A O 1
ATOM 1547 N N . LEU A 1 199 ? 13.164 24.922 30.578 1 98.38 199 LEU A N 1
ATOM 1548 C CA . LEU A 1 199 ? 14.25 25.875 30.328 1 98.38 199 LEU A CA 1
ATOM 1549 C C . LEU A 1 199 ? 15.578 25.328 30.844 1 98.38 199 LEU A C 1
ATOM 1551 O O . LEU A 1 199 ? 16.609 25.453 30.172 1 98.38 199 LEU A O 1
ATOM 1555 N N . GLU A 1 200 ? 15.508 24.734 32 1 97.88 200 GLU A N 1
ATOM 1556 C CA . GLU A 1 200 ? 16.703 24.125 32.562 1 97.88 200 GLU A CA 1
ATOM 1557 C C . GLU A 1 200 ? 17.219 23 31.688 1 97.88 200 GLU A C 1
ATOM 1559 O O . GLU A 1 200 ? 18.422 22.891 31.438 1 97.88 200 GLU A O 1
ATOM 1564 N N . LEU A 1 201 ? 16.312 22.172 31.281 1 97.06 201 LEU A N 1
ATOM 1565 C CA . LEU A 1 201 ? 16.656 21.062 30.391 1 97.06 201 LEU A CA 1
ATOM 1566 C C . LEU A 1 201 ? 17.375 21.578 29.141 1 97.06 201 LEU A C 1
ATOM 1568 O O . LEU A 1 201 ? 18.344 20.969 28.688 1 97.06 201 LEU A O 1
ATOM 1572 N N . LEU A 1 202 ? 16.969 22.688 28.609 1 97.88 202 LEU A N 1
ATOM 1573 C CA . LEU A 1 202 ? 17.5 23.25 27.375 1 97.88 202 LEU A CA 1
ATOM 1574 C C . LEU A 1 202 ? 18.75 24.078 27.641 1 97.88 202 LEU A C 1
ATOM 1576 O O . LEU A 1 202 ? 19.5 24.391 26.719 1 97.88 202 LEU A O 1
ATOM 1580 N N . GLY A 1 203 ? 18.922 24.438 28.844 1 97.25 203 GLY A N 1
ATOM 1581 C CA . GLY A 1 203 ? 20.047 25.297 29.188 1 97.25 203 GLY A CA 1
ATOM 1582 C C . GLY A 1 203 ? 19.859 26.719 28.734 1 97.25 203 GLY A C 1
ATOM 1583 O O . GLY A 1 203 ? 20.828 27.375 28.312 1 97.25 203 GLY A O 1
ATOM 1584 N N . ILE A 1 204 ? 18.625 27.172 28.719 1 97.25 204 ILE A N 1
ATOM 1585 C CA . ILE A 1 204 ? 18.391 28.578 28.359 1 97.25 204 ILE A CA 1
ATOM 1586 C C . ILE A 1 204 ? 17.688 29.281 29.516 1 97.25 204 ILE A C 1
ATOM 1588 O O . ILE A 1 204 ? 17.156 28.625 30.422 1 97.25 204 ILE A O 1
ATOM 1592 N N . THR A 1 205 ? 17.719 30.625 29.438 1 96.69 205 THR A N 1
ATOM 1593 C CA . THR A 1 205 ? 17.078 31.422 30.484 1 96.69 205 THR A CA 1
ATOM 1594 C C . THR A 1 205 ? 15.906 32.219 29.922 1 96.69 205 THR A C 1
ATOM 1596 O O . THR A 1 205 ? 15.758 32.344 28.703 1 96.69 205 THR A O 1
ATOM 1599 N N . ARG A 1 206 ? 15.133 32.75 30.797 1 96.88 206 ARG A N 1
ATOM 1600 C CA . ARG A 1 206 ? 13.992 33.562 30.422 1 96.88 206 ARG A CA 1
ATOM 1601 C C . ARG A 1 206 ? 14.43 34.781 29.594 1 96.88 206 ARG A C 1
ATOM 1603 O O . ARG A 1 206 ? 13.695 35.219 28.719 1 96.88 206 ARG A O 1
ATOM 1610 N N . ALA A 1 207 ? 15.656 35.219 29.844 1 96.81 207 ALA A N 1
ATOM 1611 C CA . ALA A 1 207 ? 16.172 36.406 29.156 1 96.81 207 ALA A CA 1
ATOM 1612 C C . ALA A 1 207 ? 16.375 36.125 27.672 1 96.81 207 ALA A C 1
ATOM 1614 O O . ALA A 1 207 ? 16.453 37.062 26.859 1 96.81 207 ALA A O 1
ATOM 1615 N N . GLN A 1 208 ? 16.484 34.969 27.344 1 98.25 208 GLN A N 1
ATOM 1616 C CA . GLN A 1 208 ? 16.703 34.594 25.953 1 98.25 208 GLN A CA 1
ATOM 1617 C C . GLN A 1 208 ? 15.391 34.375 25.203 1 98.25 208 GLN A C 1
ATOM 1619 O O . GLN A 1 208 ? 15.391 34.031 24.016 1 98.25 208 GLN A O 1
ATOM 1624 N N . LEU A 1 209 ? 14.281 34.562 25.891 1 98.69 209 LEU A N 1
ATOM 1625 C CA . LEU A 1 209 ? 12.953 34.438 25.297 1 98.69 209 LEU A CA 1
ATOM 1626 C C . LEU A 1 209 ? 12.211 35.781 25.375 1 98.69 209 LEU A C 1
ATOM 1628 O O . LEU A 1 209 ? 12.656 36.688 26.078 1 98.69 209 LEU A O 1
ATOM 1632 N N . SER A 1 210 ? 11.188 35.938 24.625 1 98.62 210 SER A N 1
ATOM 1633 C CA . SER A 1 210 ? 10.391 37.156 24.609 1 98.62 210 SER A CA 1
ATOM 1634 C C . SER A 1 210 ? 9.516 37.281 25.844 1 98.62 210 SER A C 1
ATOM 1636 O O . SER A 1 210 ? 9.242 36.281 26.516 1 98.62 210 SER A O 1
ATOM 1638 N N . SER A 1 211 ? 9.094 38.5 26.172 1 98.56 211 SER A N 1
ATOM 1639 C CA . SER A 1 211 ? 8.156 38.75 27.266 1 98.56 211 SER A CA 1
ATOM 1640 C C . SER A 1 211 ? 6.762 38.219 26.906 1 98.56 211 SER A C 1
ATOM 1642 O O . SER A 1 211 ? 6.258 38.5 25.812 1 98.56 211 SER A O 1
ATOM 1644 N N . LEU A 1 212 ? 6.195 37.531 27.891 1 98.56 212 LEU A N 1
ATOM 1645 C CA . LEU A 1 212 ? 4.879 36.938 27.688 1 98.56 212 LEU A CA 1
ATOM 1646 C C . LEU A 1 212 ? 3.779 37.969 27.859 1 98.56 212 LEU A C 1
ATOM 1648 O O . LEU A 1 212 ? 3.787 38.719 28.844 1 98.56 212 LEU A O 1
ATOM 1652 N N . VAL A 1 213 ? 2.859 38 26.906 1 98.56 213 VAL A N 1
ATOM 1653 C CA . VAL A 1 213 ? 1.726 38.906 27 1 98.56 213 VAL A CA 1
ATOM 1654 C C . VAL A 1 213 ? 0.451 38.219 26.547 1 98.56 213 VAL A C 1
ATOM 1656 O O . VAL A 1 213 ? 0.512 37.188 25.859 1 98.56 213 VAL A O 1
ATOM 1659 N N . PRO A 1 214 ? -0.743 38.656 27.016 1 98.31 214 PRO A N 1
ATOM 1660 C CA . PRO A 1 214 ? -1.984 38.094 26.484 1 98.31 214 PRO A CA 1
ATOM 1661 C C . PRO A 1 214 ? -2.162 38.375 24.984 1 98.31 214 PRO A C 1
ATOM 1663 O O . PRO A 1 214 ? -1.502 39.25 24.438 1 98.31 214 PRO A O 1
ATOM 1666 N N . THR A 1 215 ? -3.025 37.625 24.375 1 98.62 215 THR A N 1
ATOM 1667 C CA . THR A 1 215 ? -3.25 37.75 22.938 1 98.62 215 THR A CA 1
ATOM 1668 C C . THR A 1 215 ? -3.846 39.125 22.609 1 98.62 215 THR A C 1
ATOM 1670 O O . THR A 1 215 ? -3.738 39.594 21.469 1 98.62 215 THR A O 1
ATOM 1673 N N . THR A 1 216 ? -4.43 39.812 23.547 1 98.38 216 THR A N 1
ATOM 1674 C CA . THR A 1 216 ? -5.121 41.062 23.359 1 98.38 216 THR A CA 1
ATOM 1675 C C . THR A 1 216 ? -4.191 42.25 23.641 1 98.38 216 THR A C 1
ATOM 1677 O O . THR A 1 216 ? -4.629 43.406 23.688 1 98.38 216 THR A O 1
ATOM 1680 N N . HIS A 1 217 ? -2.957 41.906 23.906 1 98.62 217 HIS A N 1
ATOM 1681 C CA . HIS A 1 217 ? -2.004 43 24.203 1 98.62 217 HIS A CA 1
ATOM 1682 C C . HIS A 1 217 ? -1.896 43.969 23.047 1 98.62 217 HIS A C 1
ATOM 1684 O O . HIS A 1 217 ? -1.799 43.562 21.891 1 98.62 217 HIS A O 1
ATOM 1690 N N . ILE A 1 218 ? -1.929 45.281 23.344 1 98.69 218 ILE A N 1
ATOM 1691 C CA . ILE A 1 218 ? -1.907 46.344 22.328 1 98.69 218 ILE A CA 1
ATOM 1692 C C . ILE A 1 218 ? -0.542 47.031 22.328 1 98.69 218 ILE A C 1
ATOM 1694 O O . ILE A 1 218 ? -0.043 47.438 23.375 1 98.69 218 ILE A O 1
ATOM 1698 N N . LEU A 1 219 ? 0.073 47.062 21.172 1 98.5 219 LEU A N 1
ATOM 1699 C CA . LEU A 1 219 ? 1.297 47.812 20.953 1 98.5 219 LEU A CA 1
ATOM 1700 C C . LEU A 1 219 ? 0.998 49.125 20.234 1 98.5 219 LEU A C 1
ATOM 1702 O O . LEU A 1 219 ? 0.139 49.156 19.359 1 98.5 219 LEU A O 1
ATOM 1706 N N . ARG A 1 220 ? 1.681 50.156 20.609 1 97.5 220 ARG A N 1
ATOM 1707 C CA . ARG A 1 220 ? 1.656 51.469 19.953 1 97.5 220 ARG A CA 1
ATOM 1708 C C . ARG A 1 220 ? 3.068 52 19.766 1 97.5 220 ARG A C 1
ATOM 1710 O O . ARG A 1 220 ? 4.035 51.438 20.266 1 97.5 220 ARG A O 1
ATOM 1717 N N . GLY A 1 221 ? 3.186 53 18.938 1 97.75 221 GLY A N 1
ATOM 1718 C CA . GLY A 1 221 ? 4.48 53.625 18.719 1 97.75 221 GLY A CA 1
ATOM 1719 C C . GLY A 1 221 ? 5.355 52.844 17.75 1 97.75 221 GLY A C 1
ATOM 1720 O O . GLY A 1 221 ? 6.512 52.562 18.047 1 97.75 221 GLY A O 1
ATOM 1721 N N . MET A 1 222 ? 4.758 52.531 16.625 1 97.94 222 MET A N 1
ATOM 1722 C CA . MET A 1 222 ? 5.52 51.875 15.57 1 97.94 222 MET A CA 1
ATOM 1723 C C . MET A 1 222 ? 6.645 52.781 15.07 1 97.94 222 MET A C 1
ATOM 1725 O O . MET A 1 222 ? 6.492 54 15.023 1 97.94 222 MET A O 1
ATOM 1729 N N . LYS A 1 223 ? 7.785 52.125 14.781 1 98.19 223 LYS A N 1
ATOM 1730 C CA . LYS A 1 223 ? 8.852 52.906 14.172 1 98.19 223 LYS A CA 1
ATOM 1731 C C . LYS A 1 223 ? 8.352 53.688 12.961 1 98.19 223 LYS A C 1
ATOM 1733 O O . LYS A 1 223 ? 7.676 53.125 12.094 1 98.19 223 LYS A O 1
ATOM 1738 N N . LYS A 1 224 ? 8.703 54.906 12.836 1 97.69 224 LYS A N 1
ATOM 1739 C CA . LYS A 1 224 ? 8.164 55.844 11.852 1 97.69 224 LYS A CA 1
ATOM 1740 C C . LYS A 1 224 ? 8.438 55.375 10.43 1 97.69 224 LYS A C 1
ATOM 1742 O O . LYS A 1 224 ? 7.586 55.5 9.547 1 97.69 224 LYS A O 1
ATOM 1747 N N . GLU A 1 225 ? 9.578 54.875 10.258 1 97.62 225 GLU A N 1
ATOM 1748 C CA . GLU A 1 225 ? 9.977 54.438 8.93 1 97.62 225 GLU A CA 1
ATOM 1749 C C . GLU A 1 225 ? 9.023 53.375 8.398 1 97.62 225 GLU A C 1
ATOM 1751 O O . GLU A 1 225 ? 8.625 53.406 7.234 1 97.62 225 GLU A O 1
ATOM 1756 N N . TRP A 1 226 ? 8.672 52.438 9.227 1 98.12 226 TRP A N 1
ATOM 1757 C CA . TRP A 1 226 ? 7.801 51.344 8.797 1 98.12 226 TRP A CA 1
ATOM 1758 C C . TRP A 1 226 ? 6.352 51.812 8.703 1 98.12 226 TRP A C 1
ATOM 1760 O O . TRP A 1 226 ? 5.617 51.406 7.801 1 98.12 226 TRP A O 1
ATOM 1770 N N . ALA A 1 227 ? 5.895 52.625 9.648 1 97.88 227 ALA A N 1
ATOM 1771 C CA . ALA A 1 227 ? 4.547 53.188 9.594 1 97.88 227 ALA A CA 1
ATOM 1772 C C . ALA A 1 227 ? 4.324 53.969 8.281 1 97.88 227 ALA A C 1
ATOM 1774 O O . ALA A 1 227 ? 3.279 53.812 7.645 1 97.88 227 ALA A O 1
ATOM 1775 N N . GLU A 1 228 ? 5.297 54.75 7.926 1 97 228 GLU A N 1
ATOM 1776 C CA . GLU A 1 228 ? 5.219 55.5 6.688 1 97 228 GLU A CA 1
ATOM 1777 C C . GLU A 1 228 ? 5.168 54.594 5.469 1 97 228 GLU A C 1
ATOM 1779 O O . GLU A 1 228 ? 4.375 54.812 4.551 1 97 228 GLU A O 1
ATOM 1784 N N . GLN A 1 229 ? 5.996 53.625 5.48 1 97.69 229 GLN A N 1
ATOM 1785 C CA . GLN A 1 229 ? 6.035 52.688 4.363 1 97.69 229 GLN A CA 1
ATOM 1786 C C . GLN A 1 229 ? 4.711 51.938 4.223 1 97.69 229 GLN A C 1
ATOM 1788 O O . GLN A 1 229 ? 4.301 51.594 3.111 1 97.69 229 GLN A O 1
ATOM 1793 N N . MET A 1 230 ? 4.008 51.688 5.328 1 98 230 MET A N 1
ATOM 1794 C CA . MET A 1 230 ? 2.766 50.938 5.312 1 98 230 MET A CA 1
ATOM 1795 C C . MET A 1 230 ? 1.558 51.844 5.199 1 98 230 MET A C 1
ATOM 1797 O O . MET A 1 230 ? 0.418 51.375 5.148 1 98 230 MET A O 1
ATOM 1801 N N . GLY A 1 231 ? 1.809 53.156 5.148 1 96.38 231 GLY A N 1
ATOM 1802 C CA . GLY A 1 231 ? 0.729 54.125 5.078 1 96.38 231 GLY A CA 1
ATOM 1803 C C . GLY A 1 231 ? -0.115 54.188 6.336 1 96.38 231 GLY A C 1
ATOM 1804 O O . GLY A 1 231 ? -1.331 54.375 6.27 1 96.38 231 GLY A O 1
ATOM 1805 N N . LEU A 1 232 ? 0.546 54.062 7.492 1 97.38 232 LEU A N 1
ATOM 1806 C CA . LEU A 1 232 ? -0.168 53.969 8.758 1 97.38 232 LEU A CA 1
ATOM 1807 C C . LEU A 1 232 ? 0.217 55.125 9.68 1 97.38 232 LEU A C 1
ATOM 1809 O O . LEU A 1 232 ? 1.249 55.781 9.477 1 97.38 232 LEU A O 1
ATOM 1813 N N . ASP A 1 233 ? -0.706 55.375 10.656 1 96.75 233 ASP A N 1
ATOM 1814 C CA . ASP A 1 233 ? -0.338 56.188 11.812 1 96.75 233 ASP A CA 1
ATOM 1815 C C . ASP A 1 233 ? 0.561 55.406 12.766 1 96.75 233 ASP A C 1
ATOM 1817 O O . ASP A 1 233 ? 0.239 54.281 13.148 1 96.75 233 ASP A O 1
ATOM 1821 N N . PRO A 1 234 ? 1.744 55.938 13.125 1 96.88 234 PRO A N 1
ATOM 1822 C CA . PRO A 1 234 ? 2.641 55.25 14.039 1 96.88 234 PRO A CA 1
ATOM 1823 C C . PRO A 1 234 ? 1.952 54.812 15.328 1 96.88 234 PRO A C 1
ATOM 1825 O O . PRO A 1 234 ? 2.379 53.844 15.977 1 96.88 234 PRO A O 1
ATOM 1828 N N . ASP A 1 235 ? 0.868 55.5 15.656 1 97.31 235 ASP A N 1
ATOM 1829 C CA . ASP A 1 235 ? 0.213 55.219 16.938 1 97.31 235 ASP A CA 1
ATOM 1830 C C . ASP A 1 235 ? -1.022 54.344 16.734 1 97.31 235 ASP A C 1
ATOM 1832 O O . ASP A 1 235 ? -1.79 54.094 17.672 1 97.31 235 ASP A O 1
ATOM 1836 N N . VAL A 1 236 ? -1.228 53.875 15.516 1 97.5 236 VAL A N 1
ATOM 1837 C CA . VAL A 1 236 ? -2.34 52.938 15.281 1 97.5 236 VAL A CA 1
ATOM 1838 C C . VAL A 1 236 ? -2.238 51.75 16.234 1 97.5 236 VAL A C 1
ATOM 1840 O O . VAL A 1 236 ? -1.147 51.25 16.469 1 97.5 236 VAL A O 1
ATOM 1843 N N . PRO A 1 237 ? -3.34 51.375 16.953 1 98.19 237 PRO A N 1
ATOM 1844 C CA . PRO A 1 237 ? -3.271 50.188 17.828 1 98.19 237 PRO A CA 1
ATOM 1845 C C . PRO A 1 237 ? -2.98 48.906 17.047 1 98.19 237 PRO A C 1
ATOM 1847 O O . PRO A 1 237 ? -3.693 48.562 16.094 1 98.19 237 PRO A O 1
ATOM 1850 N N . VAL A 1 238 ? -1.938 48.281 17.453 1 98.56 238 VAL A N 1
ATOM 1851 C CA . VAL A 1 238 ? -1.608 46.969 16.906 1 98.56 238 VAL A CA 1
ATOM 1852 C C . VAL A 1 238 ? -1.767 45.875 17.984 1 98.56 238 VAL A C 1
ATOM 1854 O O . VAL A 1 238 ? -1.103 45.938 19.016 1 98.56 238 VAL A O 1
ATOM 1857 N N . VAL A 1 239 ? -2.709 45 17.766 1 98.69 239 VAL A N 1
ATOM 1858 C CA . VAL A 1 239 ? -2.896 43.875 18.672 1 98.69 239 VAL A CA 1
ATOM 1859 C C . VAL A 1 239 ? -1.959 42.75 18.297 1 98.69 239 VAL A C 1
ATOM 1861 O O . VAL A 1 239 ? -1.941 42.312 17.141 1 98.69 239 VAL A O 1
ATOM 1864 N N . VAL A 1 240 ? -1.183 42.188 19.234 1 98.5 240 VAL A N 1
ATOM 1865 C CA . VAL A 1 240 ? -0.168 41.188 18.984 1 98.5 240 VAL A CA 1
ATOM 1866 C C . VAL A 1 240 ? -0.816 39.938 18.375 1 98.5 240 VAL A C 1
ATOM 1868 O O . VAL A 1 240 ? -0.202 39.25 17.562 1 98.5 240 VAL A O 1
ATOM 1871 N N . GLY A 1 241 ? -2.043 39.688 18.844 1 98.44 241 GLY A N 1
ATOM 1872 C CA . GLY A 1 241 ? -2.801 38.625 18.203 1 98.44 241 GLY A CA 1
ATOM 1873 C C . GLY A 1 241 ? -2.469 37.25 18.75 1 98.44 241 GLY A C 1
ATOM 1874 O O . GLY A 1 241 ? -2.129 37.094 19.922 1 98.44 241 GLY A O 1
ATOM 1875 N N . ALA A 1 242 ? -2.701 36.188 17.969 1 98.5 242 ALA A N 1
ATOM 1876 C CA . ALA A 1 242 ? -2.549 34.781 18.328 1 98.5 242 ALA A CA 1
ATOM 1877 C C . ALA A 1 242 ? -2.035 33.969 17.141 1 98.5 242 ALA A C 1
ATOM 1879 O O . ALA A 1 242 ? -1.584 34.531 16.141 1 98.5 242 ALA A O 1
ATOM 1880 N N . SER A 1 243 ? -1.959 32.688 17.312 1 97.88 243 SER A N 1
ATOM 1881 C CA . SER A 1 243 ? -1.508 31.828 16.234 1 97.88 243 SER A CA 1
ATOM 1882 C C . SER A 1 243 ? -2.568 31.688 15.141 1 97.88 243 SER A C 1
ATOM 1884 O O . SER A 1 243 ? -3.748 31.953 15.383 1 97.88 243 SER A O 1
ATOM 1886 N N . ASP A 1 244 ? -2.16 31.312 13.984 1 96.06 244 ASP A N 1
ATOM 1887 C CA . ASP A 1 244 ? -3.041 31.234 12.82 1 96.06 244 ASP A CA 1
ATOM 1888 C C . ASP A 1 244 ? -4.129 30.188 13.031 1 96.06 244 ASP A C 1
ATOM 1890 O O . ASP A 1 244 ? -5.301 30.422 12.727 1 96.06 244 ASP A O 1
ATOM 1894 N N . GLY A 1 245 ? -3.785 29.031 13.609 1 94.38 245 GLY A N 1
ATOM 1895 C CA . GLY A 1 245 ? -4.781 28 13.852 1 94.38 245 GLY A CA 1
ATOM 1896 C C . GLY A 1 245 ? -5.871 28.438 14.812 1 94.38 245 GLY A C 1
ATOM 1897 O O . GLY A 1 245 ? -7.059 28.234 14.555 1 94.38 245 GLY A O 1
ATOM 1898 N N . VAL A 1 246 ? -5.465 29.047 15.867 1 95.94 246 VAL A N 1
ATOM 1899 C CA . VAL A 1 246 ? -6.379 29.547 16.891 1 95.94 246 VAL A CA 1
ATOM 1900 C C . VAL A 1 246 ? -7.309 30.594 16.297 1 95.94 246 VAL A C 1
ATOM 1902 O O . VAL A 1 246 ? -8.523 30.547 16.484 1 95.94 246 VAL A O 1
ATOM 1905 N N . LEU A 1 247 ? -6.762 31.453 15.555 1 96.62 247 LEU A N 1
ATOM 1906 C CA . LEU A 1 247 ? -7.539 32.562 14.992 1 96.62 247 LEU A CA 1
ATOM 1907 C C . LEU A 1 247 ? -8.383 32.094 13.812 1 96.62 247 LEU A C 1
ATOM 1909 O O . LEU A 1 247 ? -9.422 32.656 13.516 1 96.62 247 LEU A O 1
ATOM 1913 N N . ALA A 1 248 ? -7.91 31.078 13.164 1 93.5 248 ALA A N 1
ATOM 1914 C CA . ALA A 1 248 ? -8.742 30.484 12.125 1 93.5 248 ALA A CA 1
ATOM 1915 C C . ALA A 1 248 ? -10.047 29.938 12.703 1 93.5 248 ALA A C 1
ATOM 1917 O O . ALA A 1 248 ? -11.102 30.031 12.07 1 93.5 248 ALA A O 1
ATOM 1918 N N . ASN A 1 249 ? -10.016 29.359 13.883 1 93.81 249 ASN A N 1
ATOM 1919 C CA . ASN A 1 249 ? -11.219 28.891 14.562 1 93.81 249 ASN A CA 1
ATOM 1920 C C . ASN A 1 249 ? -12.203 30.031 14.805 1 93.81 249 ASN A C 1
ATOM 1922 O O . ASN A 1 249 ? -13.406 29.875 14.586 1 93.81 249 ASN A O 1
ATOM 1926 N N . VAL A 1 250 ? -11.664 31.094 15.242 1 93.75 250 VAL A N 1
ATOM 1927 C CA . VAL A 1 250 ? -12.5 32.281 15.461 1 93.75 250 VAL A CA 1
ATOM 1928 C C . VAL A 1 250 ? -13.086 32.75 14.133 1 93.75 250 VAL A C 1
ATOM 1930 O O . VAL A 1 250 ? -14.281 33.031 14.047 1 93.75 250 VAL A O 1
ATOM 1933 N N . GLY A 1 251 ? -12.289 32.719 13.148 1 94 251 GLY A N 1
ATOM 1934 C CA . GLY A 1 251 ? -12.656 33.281 11.844 1 94 251 GLY A CA 1
ATOM 1935 C C . GLY A 1 251 ? -13.719 32.438 11.141 1 94 251 GLY A C 1
ATOM 1936 O O . GLY A 1 251 ? -14.398 32.938 10.234 1 94 251 GLY A O 1
ATOM 1937 N N . VAL A 1 252 ? -13.852 31.188 11.531 1 92.56 252 VAL A N 1
ATOM 1938 C CA . VAL A 1 252 ? -14.867 30.375 10.891 1 92.56 252 VAL A CA 1
ATOM 1939 C C . VAL A 1 252 ? -16.094 30.281 11.789 1 92.56 252 VAL A C 1
ATOM 1941 O O . VAL A 1 252 ? -17.062 29.578 11.469 1 92.56 252 VAL A O 1
ATOM 1944 N N . GLY A 1 253 ? -16.047 30.938 12.922 1 91.62 253 GLY A N 1
ATOM 1945 C CA . GLY A 1 253 ? -17.203 31.062 13.797 1 91.62 253 GLY A CA 1
ATOM 1946 C C . GLY A 1 253 ? -17.328 29.922 14.781 1 91.62 253 GLY A C 1
ATOM 1947 O O . GLY A 1 253 ? -18.391 29.719 15.375 1 91.62 253 GLY A O 1
ATOM 1948 N N . ALA A 1 254 ? -16.375 29.094 14.891 1 92.06 254 ALA A N 1
ATOM 1949 C CA . ALA A 1 254 ? -16.344 28.031 15.898 1 92.06 254 ALA A CA 1
ATOM 1950 C C . ALA A 1 254 ? -15.742 28.516 17.203 1 92.06 254 ALA A C 1
ATOM 1952 O O . ALA A 1 254 ? -14.609 28.172 17.547 1 92.06 254 ALA A O 1
ATOM 1953 N N . VAL A 1 255 ? -16.516 29.297 17.969 1 91.5 255 VAL A N 1
ATOM 1954 C CA . VAL A 1 255 ? -15.945 30.016 19.109 1 91.5 255 VAL A CA 1
ATOM 1955 C C . VAL A 1 255 ? -16.578 29.516 20.406 1 91.5 255 VAL A C 1
ATOM 1957 O O . VAL A 1 255 ? -16.188 29.938 21.5 1 91.5 255 VAL A O 1
ATOM 1960 N N . LEU A 1 256 ? -17.531 28.609 20.281 1 90.62 256 LEU A N 1
ATOM 1961 C CA . LEU A 1 256 ? -18.203 28.062 21.469 1 90.62 256 LEU A CA 1
ATOM 1962 C C . LEU A 1 256 ? -17.75 26.641 21.734 1 90.62 256 LEU A C 1
ATOM 1964 O O . LEU A 1 256 ? -17.391 25.906 20.812 1 90.62 256 LEU A O 1
ATOM 1968 N N . PRO A 1 257 ? -17.781 26.234 23.062 1 90.69 257 PRO A N 1
ATOM 1969 C CA . PRO A 1 257 ? -17.469 24.844 23.375 1 90.69 257 PRO A CA 1
ATOM 1970 C C . PRO A 1 257 ? -18.344 23.859 22.594 1 90.69 257 PRO A C 1
ATOM 1972 O O . PRO A 1 257 ? -19.547 24.094 22.438 1 90.69 257 PRO A O 1
ATOM 1975 N N . GLY A 1 258 ? -17.703 22.828 22.062 1 91.88 258 GLY A N 1
ATOM 1976 C CA . GLY A 1 258 ? -18.438 21.812 21.312 1 91.88 258 GLY A CA 1
ATOM 1977 C C . GLY A 1 258 ? -18.484 22.094 19.828 1 91.88 258 GLY A C 1
ATOM 1978 O O . GLY A 1 258 ? -18.812 21.219 19.031 1 91.88 258 GLY A O 1
ATOM 1979 N N . GLU A 1 259 ? -18.188 23.328 19.484 1 94.56 259 GLU A N 1
ATOM 1980 C CA . GLU A 1 259 ? -18.094 23.656 18.062 1 94.56 259 GLU A CA 1
ATOM 1981 C C . GLU A 1 259 ? -16.688 23.406 17.516 1 94.56 259 GLU A C 1
ATOM 1983 O O . GLU A 1 259 ? -15.703 23.891 18.078 1 94.56 259 GLU A O 1
ATOM 1988 N N . ALA A 1 260 ? -16.656 22.609 16.5 1 96 260 ALA A N 1
ATOM 1989 C CA . ALA A 1 260 ? -15.344 22.266 15.938 1 96 260 ALA A CA 1
ATOM 1990 C C . ALA A 1 260 ? -15.18 22.844 14.531 1 96 260 ALA A C 1
ATOM 1992 O O . ALA A 1 260 ? -16.156 23 13.797 1 96 260 ALA A O 1
ATOM 1993 N N . ALA A 1 261 ? -13.977 23.25 14.281 1 95.56 261 ALA A N 1
ATOM 1994 C CA . ALA A 1 261 ? -13.578 23.656 12.938 1 95.56 261 ALA A CA 1
ATOM 1995 C C . ALA A 1 261 ? -12.656 22.609 12.305 1 95.56 261 ALA A C 1
ATOM 1997 O O . ALA A 1 261 ? -11.695 22.156 12.93 1 95.56 261 ALA A O 1
ATOM 1998 N N . VAL A 1 262 ? -13 22.141 11.117 1 95.75 262 VAL A N 1
ATOM 1999 C CA . VAL A 1 262 ? -12.164 21.234 10.336 1 95.75 262 VAL A CA 1
ATOM 2000 C C . VAL A 1 262 ? -11.688 21.922 9.062 1 95.75 262 VAL A C 1
ATOM 2002 O O . VAL A 1 262 ? -12.5 22.438 8.289 1 95.75 262 VAL A O 1
ATOM 2005 N N . THR A 1 263 ? -10.453 22.031 8.93 1 93.12 263 THR A N 1
ATOM 2006 C CA . THR A 1 263 ? -9.875 22.594 7.723 1 93.12 263 THR A CA 1
ATOM 2007 C C . THR A 1 263 ? -9.023 21.562 6.992 1 93.12 263 THR A C 1
ATOM 2009 O O . THR A 1 263 ? -8.211 20.875 7.609 1 93.12 263 THR A O 1
ATOM 2012 N N . ILE A 1 264 ? -9.234 21.391 5.703 1 91.62 264 ILE A N 1
ATOM 2013 C CA . ILE A 1 264 ? -8.398 20.516 4.875 1 91.62 264 ILE A CA 1
ATOM 2014 C C . ILE A 1 264 ? -7.93 21.281 3.639 1 91.62 264 ILE A C 1
ATOM 2016 O O . ILE A 1 264 ? -8.711 21.516 2.709 1 91.62 264 ILE A O 1
ATOM 2020 N N . GLY A 1 265 ? -6.742 21.75 3.557 1 90.06 265 GLY A N 1
ATOM 2021 C CA . GLY A 1 265 ? -6.012 22.25 2.402 1 90.06 265 GLY A CA 1
ATOM 2022 C C . GLY A 1 265 ? -4.883 21.344 1.966 1 90.06 265 GLY A C 1
ATOM 2023 O O . GLY A 1 265 ? -5.086 20.141 1.793 1 90.06 265 GLY A O 1
ATOM 2024 N N . THR A 1 266 ? -3.656 21.938 1.885 1 87.44 266 THR A N 1
ATOM 2025 C CA . THR A 1 266 ? -2.494 21.078 1.679 1 87.44 266 THR A CA 1
ATOM 2026 C C . THR A 1 266 ? -2.354 20.078 2.82 1 87.44 266 THR A C 1
ATOM 2028 O O . THR A 1 266 ? -2.168 18.875 2.584 1 87.44 266 THR A O 1
ATOM 2031 N N . SER A 1 267 ? -2.449 20.562 4.012 1 92.06 267 SER A N 1
ATOM 2032 C CA . SER A 1 267 ? -2.578 19.797 5.246 1 92.06 267 SER A CA 1
ATOM 2033 C C . SER A 1 267 ? -3.969 19.953 5.852 1 92.06 267 SER A C 1
ATOM 2035 O O . SER A 1 267 ? -4.898 20.391 5.176 1 92.06 267 SER A O 1
ATOM 2037 N N . GLY A 1 268 ? -4.199 19.422 7.031 1 92.12 268 GLY A N 1
ATOM 2038 C CA . GLY A 1 268 ? -5.488 19.547 7.691 1 92.12 268 GLY A CA 1
ATOM 2039 C C . GLY A 1 268 ? -5.371 19.766 9.188 1 92.12 268 GLY A C 1
ATOM 2040 O O . GLY A 1 268 ? -4.285 19.625 9.758 1 92.12 268 GLY A O 1
ATOM 2041 N N . ALA A 1 269 ? -6.492 20.188 9.758 1 95.69 269 ALA A N 1
ATOM 2042 C CA . ALA A 1 269 ? -6.543 20.375 11.203 1 95.69 269 ALA A CA 1
ATOM 2043 C C . ALA A 1 269 ? -7.977 20.281 11.719 1 95.69 269 ALA A C 1
ATOM 2045 O O . ALA A 1 269 ? -8.93 20.578 10.984 1 95.69 269 ALA A O 1
ATOM 2046 N N . VAL A 1 270 ? -8.078 19.797 12.844 1 97.12 270 VAL A N 1
ATOM 2047 C CA . VAL A 1 270 ? -9.328 19.828 13.602 1 97.12 270 VAL A CA 1
ATOM 2048 C C . VAL A 1 270 ? -9.109 20.562 14.922 1 97.12 270 VAL A C 1
ATOM 2050 O O . VAL A 1 270 ? -8.141 20.297 15.641 1 97.12 270 VAL A O 1
ATOM 2053 N N . ARG A 1 271 ? -10.023 21.5 15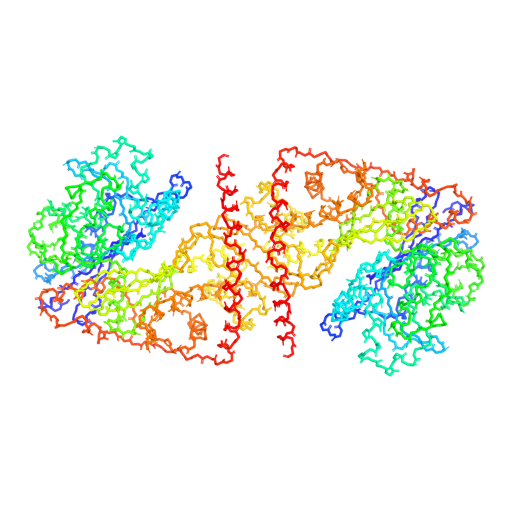.211 1 97.44 271 ARG A N 1
ATOM 2054 C CA . ARG A 1 271 ? -9.867 22.297 16.422 1 97.44 271 ARG A CA 1
ATOM 2055 C C . ARG A 1 271 ? -11.219 22.578 17.062 1 97.44 271 ARG A C 1
ATOM 2057 O O . ARG A 1 271 ? -12.234 22.672 16.375 1 97.44 271 ARG A O 1
ATOM 2064 N N . THR A 1 272 ? -11.219 22.688 18.297 1 96.88 272 THR A N 1
ATOM 2065 C CA . THR A 1 272 ? -12.359 23.156 19.078 1 96.88 272 THR A CA 1
ATOM 2066 C C . THR A 1 272 ? -11.898 24.062 20.219 1 96.88 272 THR A C 1
ATOM 2068 O O . THR A 1 272 ? -10.703 24.281 20.391 1 96.88 272 THR A O 1
ATOM 2071 N N . ILE A 1 273 ? -12.867 24.734 20.859 1 95.5 273 ILE A N 1
ATOM 2072 C CA . ILE A 1 273 ? -12.562 25.609 21.969 1 95.5 273 ILE A CA 1
ATOM 2073 C C . ILE A 1 273 ? -13.055 24.984 23.281 1 95.5 273 ILE A C 1
ATOM 2075 O O . ILE A 1 273 ? -14.156 24.422 23.328 1 95.5 273 ILE A O 1
ATOM 2079 N N . SER A 1 274 ? -12.227 24.953 24.203 1 95.88 274 SER A N 1
ATOM 2080 C CA . SER A 1 274 ? -12.555 24.562 25.562 1 95.88 274 SER A CA 1
ATOM 2081 C C . SER A 1 274 ? -12.469 25.75 26.516 1 95.88 274 SER A C 1
ATOM 2083 O O . SER A 1 274 ? -11.586 26.594 26.391 1 95.88 274 SER A O 1
ATOM 2085 N N . PRO A 1 275 ? -13.375 25.828 27.5 1 94.88 275 PRO A N 1
ATOM 2086 C CA . PRO A 1 275 ? -13.305 26.938 28.469 1 94.88 275 PRO A CA 1
ATOM 2087 C C . PRO A 1 275 ? -12.148 26.797 29.438 1 94.88 275 PRO A C 1
ATOM 2089 O O . PRO A 1 275 ? -11.805 27.75 30.141 1 94.88 275 PRO A O 1
ATOM 2092 N N . VAL A 1 276 ? -11.617 25.578 29.484 1 95.94 276 VAL A N 1
ATOM 2093 C CA . VAL A 1 276 ? -10.469 25.328 30.359 1 95.94 276 VAL A CA 1
ATOM 2094 C C . VAL A 1 276 ? -9.383 24.594 29.578 1 95.94 276 VAL A C 1
ATOM 2096 O O . VAL A 1 276 ? -9.641 24.047 28.5 1 95.94 276 VAL A O 1
ATOM 2099 N N . GLN A 1 277 ? -8.18 24.609 30.156 1 96.38 277 GLN A N 1
ATOM 2100 C CA . GLN A 1 277 ? -7.086 23.859 29.547 1 96.38 277 GLN A CA 1
ATOM 2101 C C . GLN A 1 277 ? -7.359 22.359 29.594 1 96.38 277 GLN A C 1
ATOM 2103 O O . GLN A 1 277 ? -7.867 21.844 30.594 1 96.38 277 GLN A O 1
ATOM 2108 N N . LYS A 1 278 ? -7.117 21.688 28.484 1 96.38 278 LYS A N 1
ATOM 2109 C CA . LYS A 1 278 ? -7.309 20.25 28.406 1 96.38 278 LYS A CA 1
ATOM 2110 C C . LYS A 1 278 ? -6.133 19.578 27.703 1 96.38 278 LYS A C 1
ATOM 2112 O O . LYS A 1 278 ? -5.781 19.938 26.578 1 96.38 278 LYS A O 1
ATOM 2117 N N . THR A 1 279 ? -5.477 18.625 28.359 1 96.75 279 THR A N 1
ATOM 2118 C CA . THR A 1 279 ? -4.5 17.75 27.703 1 96.75 279 THR A CA 1
ATOM 2119 C C . THR A 1 279 ? -4.996 16.312 27.672 1 96.75 279 THR A C 1
ATOM 2121 O O . THR A 1 279 ? -5.926 15.953 28.391 1 96.75 279 THR A O 1
ATOM 2124 N N . ASP A 1 280 ? -4.5 15.57 26.781 1 97.19 280 ASP A N 1
ATOM 2125 C CA . ASP A 1 280 ? -4.918 14.195 26.547 1 97.19 280 ASP A CA 1
ATOM 2126 C C . ASP A 1 280 ? -3.963 13.211 27.203 1 97.19 280 ASP A C 1
ATOM 2128 O O . ASP A 1 280 ? -2.744 13.375 27.156 1 97.19 280 ASP A O 1
ATOM 2132 N N . GLU A 1 281 ? -4.477 12.164 27.891 1 96 281 GLU A N 1
ATOM 2133 C CA . GLU A 1 281 ? -3.668 11.164 28.578 1 96 281 GLU A CA 1
ATOM 2134 C C . GLU A 1 281 ? -2.76 10.422 27.594 1 96 281 GLU A C 1
ATOM 2136 O O . GLU A 1 281 ? -1.663 9.992 27.969 1 96 281 GLU A O 1
ATOM 2141 N N . LYS A 1 282 ? -3.289 10.312 26.391 1 95.12 282 LYS A N 1
ATOM 2142 C CA . LYS A 1 282 ? -2.531 9.578 25.375 1 95.12 282 LYS A CA 1
ATOM 2143 C C . LYS A 1 282 ? -1.647 10.508 24.562 1 95.12 282 LYS A C 1
ATOM 2145 O O . LYS A 1 282 ? -0.912 10.062 23.672 1 95.12 282 LYS A O 1
ATOM 2150 N N . GLY A 1 283 ? -1.659 11.797 24.875 1 96.75 283 GLY A N 1
ATOM 2151 C CA . GLY A 1 283 ? -0.815 12.766 24.188 1 96.75 283 GLY A CA 1
ATOM 2152 C C . GLY A 1 283 ? -1.232 13.031 22.766 1 96.75 283 GLY A C 1
ATOM 2153 O O . GLY A 1 283 ? -0.402 13.383 21.922 1 96.75 283 GLY A O 1
ATOM 2154 N N . ARG A 1 284 ? -2.502 12.938 22.516 1 97.44 284 ARG A N 1
ATOM 2155 C CA . ARG A 1 284 ? -2.963 12.914 21.141 1 97.44 284 ARG A CA 1
ATOM 2156 C C . ARG A 1 284 ? -3.273 14.328 20.641 1 97.44 284 ARG A C 1
ATOM 2158 O O . ARG A 1 284 ? -3.23 14.586 19.438 1 97.44 284 ARG A O 1
ATOM 2165 N N . THR A 1 285 ? -3.658 15.289 21.375 1 98.38 285 THR A N 1
ATOM 2166 C CA . THR A 1 285 ? -4.109 16.609 20.969 1 98.38 285 THR A CA 1
ATOM 2167 C C . THR A 1 285 ? -3.232 17.703 21.578 1 98.38 285 THR A C 1
ATOM 2169 O O . THR A 1 285 ? -2.545 17.469 22.578 1 98.38 285 THR A O 1
ATOM 2172 N N . PHE A 1 286 ? -3.219 18.891 20.984 1 98.38 286 PHE A N 1
ATOM 2173 C CA . PHE A 1 286 ? -2.578 20.047 21.594 1 98.38 286 PHE A CA 1
ATOM 2174 C C . PHE A 1 286 ? -3.6 20.891 22.344 1 98.38 286 PHE A C 1
ATOM 2176 O O . PHE A 1 286 ? -4.809 20.688 22.203 1 98.38 286 PHE A O 1
ATOM 2183 N N . CYS A 1 287 ? -3.199 21.781 23.141 1 98.31 287 CYS A N 1
ATOM 2184 C CA . CYS A 1 287 ? -3.992 22.797 23.828 1 98.31 287 CYS A CA 1
ATOM 2185 C C . CYS A 1 287 ? -3.279 24.141 23.828 1 98.31 287 CYS A C 1
ATOM 2187 O O . CYS A 1 287 ? -2.229 24.297 24.453 1 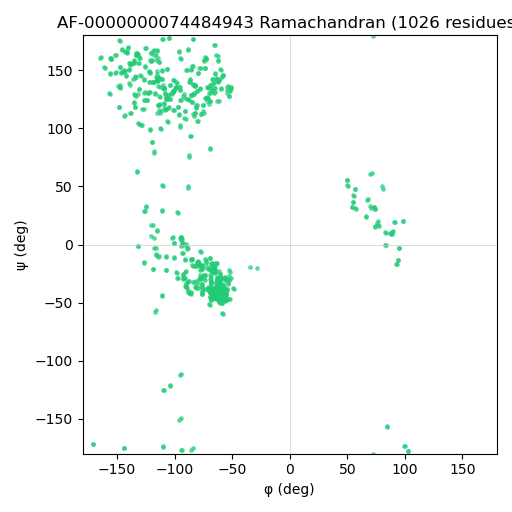98.31 287 CYS A O 1
ATOM 2189 N N . TYR A 1 288 ? -3.816 25.125 23.125 1 98.06 288 TYR A N 1
ATOM 2190 C CA . TYR A 1 288 ? -3.178 26.422 22.969 1 98.06 288 TYR A CA 1
ATOM 2191 C C . TYR A 1 288 ? -4.082 27.531 23.469 1 98.06 288 TYR A C 1
ATOM 2193 O O . TYR A 1 288 ? -5.305 27.484 23.312 1 98.06 288 TYR A O 1
ATOM 2201 N N . ALA A 1 289 ? -3.492 28.547 23.953 1 97.56 289 ALA A N 1
ATOM 2202 C CA . ALA A 1 289 ? -4.219 29.641 24.594 1 97.56 289 ALA A CA 1
ATOM 2203 C C . ALA A 1 289 ? -4.77 30.609 23.562 1 97.56 289 ALA A C 1
ATOM 2205 O O . ALA A 1 289 ? -4.105 30.922 22.578 1 97.56 289 ALA A O 1
ATOM 2206 N N . LEU A 1 290 ? -5.988 31.031 23.719 1 96.88 290 LEU A N 1
ATOM 2207 C CA . LEU A 1 290 ? -6.578 32.156 22.969 1 96.88 290 LEU A CA 1
ATOM 2208 C C . LEU A 1 290 ? -6.934 33.281 23.906 1 96.88 290 LEU A C 1
ATOM 2210 O O . LEU A 1 290 ? -6.488 34.438 23.703 1 96.88 290 LEU A O 1
ATOM 2214 N N . SER A 1 291 ? -7.68 33.094 24.859 1 93.44 291 SER A N 1
ATOM 2215 C CA . SER A 1 291 ? -8.055 33.969 25.938 1 93.44 291 SER A CA 1
ATOM 2216 C C . SER A 1 291 ? -8.266 33.219 27.25 1 93.44 291 SER A C 1
ATOM 2218 O O . SER A 1 291 ? -8.219 31.984 27.266 1 93.44 291 SER A O 1
ATOM 2220 N N . PRO A 1 292 ? -8.391 33.906 28.391 1 89.12 292 PRO A N 1
ATOM 2221 C CA . PRO A 1 292 ? -8.492 33.188 29.672 1 89.12 292 PRO A CA 1
ATOM 2222 C C . PRO A 1 292 ? -9.586 32.125 29.672 1 89.12 292 PRO A C 1
ATOM 2224 O O . PRO A 1 292 ? -9.453 31.094 30.344 1 89.12 292 PRO A O 1
ATOM 2227 N N . ASN A 1 293 ? -10.609 32.281 28.891 1 90.12 293 ASN A N 1
ATOM 2228 C CA . ASN A 1 293 ? -11.703 31.312 28.891 1 90.12 293 ASN A CA 1
ATOM 2229 C C . ASN A 1 293 ? -11.82 30.594 27.547 1 90.12 293 ASN A C 1
ATOM 2231 O O . ASN A 1 293 ? -12.836 29.938 27.281 1 90.12 293 ASN A O 1
ATOM 2235 N N . HIS A 1 294 ? -10.875 30.75 26.766 1 94.5 294 HIS A N 1
ATOM 2236 C CA . HIS A 1 294 ? -10.867 30.125 25.438 1 94.5 294 HIS A CA 1
ATOM 2237 C C . HIS A 1 294 ? -9.547 29.422 25.172 1 94.5 294 HIS A C 1
ATOM 2239 O O . HIS A 1 294 ? -8.531 30.062 24.891 1 94.5 294 HIS A O 1
ATOM 2245 N N . TRP A 1 295 ? -9.586 28.141 25.25 1 96.94 295 TRP A N 1
ATOM 2246 C CA . TRP A 1 295 ? -8.453 27.297 24.922 1 96.94 295 TRP A CA 1
ATOM 2247 C C . TRP A 1 295 ? -8.742 26.453 23.688 1 96.94 295 TRP A C 1
ATOM 2249 O O . TRP A 1 295 ? -9.758 25.75 23.641 1 96.94 295 TRP A O 1
ATOM 2259 N N . VAL A 1 296 ? -7.867 26.531 22.766 1 97.38 296 VAL A N 1
ATOM 2260 C CA . VAL A 1 296 ? -8.078 25.766 21.531 1 97.38 296 VAL A CA 1
ATOM 2261 C C . VAL A 1 296 ? -7.438 24.391 21.656 1 97.38 296 VAL A C 1
ATOM 2263 O O . VAL A 1 296 ? -6.223 24.281 21.859 1 97.38 296 VAL A O 1
ATOM 2266 N N . VAL A 1 297 ? -8.258 23.375 21.641 1 97.88 297 VAL A N 1
ATOM 2267 C CA . VAL A 1 297 ? -7.824 21.984 21.641 1 97.88 297 VAL A CA 1
ATOM 2268 C C . VAL A 1 297 ? -7.961 21.406 20.219 1 97.88 297 VAL A C 1
ATOM 2270 O O . VAL A 1 297 ? -8.992 21.578 19.578 1 97.88 297 VAL A O 1
ATOM 2273 N N . GLY A 1 298 ? -6.84 20.781 19.797 1 97.75 298 GLY A N 1
ATOM 2274 C CA . GLY A 1 298 ? -6.945 20.312 18.422 1 97.75 298 GLY A CA 1
ATOM 2275 C C . GLY A 1 298 ? -5.781 19.422 18.016 1 97.75 298 GLY A C 1
ATOM 2276 O O . GLY A 1 298 ? -5.055 18.906 18.859 1 97.75 298 GLY A O 1
ATOM 2277 N N . GLY A 1 299 ? -5.762 19.125 16.75 1 97.25 299 GLY A N 1
ATOM 2278 C CA . GLY A 1 299 ? -4.723 18.312 16.141 1 97.25 299 GLY A CA 1
ATOM 2279 C C . GLY A 1 299 ? -4.578 18.562 14.648 1 97.25 299 GLY A C 1
ATOM 2280 O O . GLY A 1 299 ? -5.574 18.594 13.922 1 97.25 299 GLY A O 1
ATOM 2281 N N . PRO A 1 300 ? -3.35 18.797 14.281 1 96.38 300 PRO A N 1
ATOM 2282 C CA . PRO A 1 300 ? -3.057 18.953 12.859 1 96.38 300 PRO A CA 1
ATOM 2283 C C . PRO A 1 300 ? -2.721 17.625 12.172 1 96.38 300 PRO A C 1
ATOM 2285 O O . PRO A 1 300 ? -2.266 16.688 12.828 1 96.38 300 PRO A O 1
ATOM 2288 N N . THR A 1 301 ? -3.006 17.5 10.938 1 94.75 301 THR A N 1
ATOM 2289 C CA . THR A 1 301 ? -2.543 16.406 10.086 1 94.75 301 THR A CA 1
ATOM 2290 C C . THR A 1 301 ? -1.694 16.938 8.938 1 94.75 301 THR A C 1
ATOM 2292 O O . THR A 1 301 ? -2 17.984 8.367 1 94.75 301 THR A O 1
ATOM 2295 N N . ASN A 1 302 ? -0.633 16.266 8.609 1 91.88 302 ASN A N 1
ATOM 2296 C CA . ASN A 1 302 ? 0.262 16.672 7.531 1 91.88 302 ASN A CA 1
ATOM 2297 C C . ASN A 1 302 ? -0.333 16.359 6.16 1 91.88 302 ASN A C 1
ATOM 2299 O O . ASN A 1 302 ? 0.124 16.891 5.148 1 91.88 302 ASN A O 1
ATOM 2303 N N . ASN A 1 303 ? -1.273 15.508 6.191 1 90.19 303 ASN A N 1
ATOM 2304 C CA . ASN A 1 303 ? -1.641 14.812 4.961 1 90.19 303 ASN A CA 1
ATOM 2305 C C . ASN A 1 303 ? -3.08 15.117 4.555 1 90.19 303 ASN A C 1
ATOM 2307 O O . ASN A 1 303 ? -3.967 14.281 4.723 1 90.19 303 ASN A O 1
ATOM 2311 N N . GLY A 1 304 ? -3.264 16.281 3.955 1 93.69 304 GLY A N 1
ATOM 2312 C CA . GLY A 1 304 ? -4.555 16.688 3.426 1 93.69 304 GLY A CA 1
ATOM 2313 C C . GLY A 1 304 ? -4.645 16.578 1.916 1 93.69 304 GLY A C 1
ATOM 2314 O O . GLY A 1 304 ? -4.359 15.516 1.351 1 93.69 304 GLY A O 1
ATOM 2315 N N . GLY A 1 305 ? -4.914 17.719 1.274 1 91.06 305 GLY A N 1
ATOM 2316 C CA . GLY A 1 305 ? -5.07 17.766 -0.171 1 91.06 305 GLY A CA 1
ATOM 2317 C C . GLY A 1 305 ? -3.787 17.453 -0.919 1 91.06 305 GLY A C 1
ATOM 2318 O O . GLY A 1 305 ? -3.822 17.094 -2.098 1 91.06 305 GLY A O 1
ATOM 2319 N N . ILE A 1 306 ? -2.691 17.578 -0.262 1 91.56 306 ILE A N 1
ATOM 2320 C CA . ILE A 1 306 ? -1.402 17.297 -0.886 1 91.56 306 ILE A CA 1
ATOM 2321 C C . ILE A 1 306 ? -1.385 15.867 -1.43 1 91.56 306 ILE A C 1
ATOM 2323 O O . ILE A 1 306 ? -0.699 15.586 -2.414 1 91.56 306 ILE A O 1
ATOM 2327 N N . LEU A 1 307 ? -2.131 14.992 -0.834 1 95.38 307 LEU A N 1
ATOM 2328 C CA . LEU A 1 307 ? -2.113 13.594 -1.243 1 95.38 307 LEU A CA 1
ATOM 2329 C C . LEU A 1 307 ? -2.857 13.398 -2.562 1 95.38 307 LEU A C 1
ATOM 2331 O O . LEU A 1 307 ? -2.479 12.555 -3.377 1 95.38 307 LEU A O 1
ATOM 2335 N N . LEU A 1 308 ? -3.953 14.148 -2.688 1 94 308 LEU A N 1
ATOM 2336 C CA . LEU A 1 308 ? -4.637 14.094 -3.975 1 94 308 LEU A CA 1
ATOM 2337 C C . LEU A 1 308 ? -3.775 14.703 -5.078 1 94 308 LEU A C 1
ATOM 2339 O O . LEU A 1 308 ? -3.818 14.25 -6.223 1 94 308 LEU A O 1
ATOM 2343 N N . ARG A 1 309 ? -3.086 15.75 -4.73 1 92.56 309 ARG A N 1
ATOM 2344 C CA . ARG A 1 309 ? -2.148 16.344 -5.676 1 92.56 309 ARG A CA 1
ATOM 2345 C C . ARG A 1 309 ? -1.058 15.359 -6.066 1 92.56 309 ARG A C 1
ATOM 2347 O O . ARG A 1 309 ? -0.714 15.234 -7.242 1 92.56 309 ARG A O 1
ATOM 2354 N N . TRP A 1 310 ? -0.497 14.695 -5.078 1 93.88 310 TRP A N 1
ATOM 2355 C CA . TRP A 1 310 ? 0.509 13.664 -5.324 1 93.88 310 TRP A CA 1
ATOM 2356 C C . TRP A 1 310 ? -0.028 12.586 -6.262 1 93.88 310 TRP A C 1
ATOM 2358 O O . TRP A 1 310 ? 0.637 12.211 -7.23 1 93.88 310 TRP A O 1
ATOM 2368 N N . LEU A 1 311 ? -1.206 12.102 -5.98 1 95.31 311 LEU A N 1
ATOM 2369 C CA . LEU A 1 311 ? -1.82 11.062 -6.801 1 95.31 311 LEU A CA 1
ATOM 23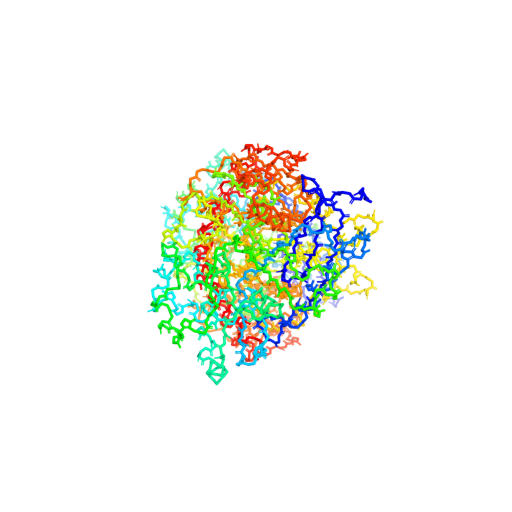70 C C . LEU A 1 311 ? -2.045 11.562 -8.227 1 95.31 311 LEU A C 1
ATOM 2372 O O . LEU A 1 311 ? -1.793 10.836 -9.188 1 95.31 311 LEU A O 1
ATOM 2376 N N . ARG A 1 312 ? -2.561 12.789 -8.359 1 93.06 312 ARG A N 1
ATOM 2377 C CA . ARG A 1 312 ? -2.771 13.414 -9.664 1 93.06 312 ARG A CA 1
ATOM 2378 C C . ARG A 1 312 ? -1.467 13.5 -10.445 1 93.06 312 ARG A C 1
ATOM 2380 O O . ARG A 1 312 ? -1.421 13.148 -11.625 1 93.06 312 ARG A O 1
ATOM 2387 N N . ASP A 1 313 ? -0.465 13.93 -9.789 1 91.69 313 ASP A N 1
ATOM 2388 C CA . ASP A 1 313 ? 0.811 14.18 -10.453 1 91.69 313 ASP A CA 1
ATOM 2389 C C . ASP A 1 313 ? 1.463 12.867 -10.898 1 91.69 313 ASP A C 1
ATOM 2391 O O . ASP A 1 313 ? 2.061 12.797 -11.969 1 91.69 313 ASP A O 1
ATOM 2395 N N . GLU A 1 314 ? 1.373 11.852 -10.094 1 90.25 314 GLU A N 1
ATOM 2396 C CA . GLU A 1 314 ? 2.115 10.625 -10.359 1 90.25 314 GLU A CA 1
ATOM 2397 C C . GLU A 1 314 ? 1.274 9.633 -11.156 1 90.25 314 GLU A C 1
ATOM 2399 O O . GLU A 1 314 ? 1.81 8.852 -11.953 1 90.25 314 GLU A O 1
ATOM 2404 N N . PHE A 1 315 ? -0.08 9.688 -10.992 1 89.38 315 PHE A N 1
ATOM 2405 C CA . PHE A 1 315 ? -0.875 8.609 -11.57 1 89.38 315 PHE A CA 1
ATOM 2406 C C . PHE A 1 315 ? -2.049 9.172 -12.367 1 89.38 315 PHE A C 1
ATOM 2408 O O . PHE A 1 315 ? -2.812 8.422 -12.977 1 89.38 315 PHE A O 1
ATOM 2415 N N . GLY A 1 316 ? -2.213 10.5 -12.406 1 86.81 316 GLY A N 1
ATOM 2416 C CA . GLY A 1 316 ? -3.373 11.102 -13.047 1 86.81 316 GLY A CA 1
ATOM 2417 C C . GLY A 1 316 ? -3.029 11.844 -14.32 1 86.81 316 GLY A C 1
ATOM 2418 O O . GLY A 1 316 ? -3.646 12.867 -14.641 1 86.81 316 GLY A O 1
ATOM 2419 N N . SER A 1 317 ? -2.008 11.406 -14.984 1 83.38 317 SER A N 1
ATOM 2420 C CA . SER A 1 317 ? -1.594 12.109 -16.203 1 83.38 317 SER A CA 1
ATOM 2421 C C . SER A 1 317 ? -2.711 12.117 -17.234 1 83.38 317 SER A C 1
ATOM 2423 O O . SER A 1 317 ? -2.936 13.133 -17.906 1 83.38 317 SER A O 1
ATOM 2425 N N . GLN A 1 318 ? -3.346 11.023 -17.391 1 83.5 318 GLN A N 1
ATOM 2426 C CA . GLN A 1 318 ? -4.449 10.938 -18.344 1 83.5 318 GLN A CA 1
ATOM 2427 C C . GLN A 1 318 ? -5.582 11.883 -17.953 1 83.5 318 GLN A C 1
ATOM 2429 O O . GLN A 1 318 ? -6.148 12.57 -18.812 1 83.5 318 GLN A O 1
ATOM 2434 N N . GLU A 1 319 ? -5.875 11.922 -16.75 1 86.31 319 GLU A N 1
ATOM 2435 C CA . GLU A 1 319 ? -6.938 12.789 -16.25 1 86.31 319 GLU A CA 1
ATOM 2436 C C . GLU A 1 319 ? -6.582 14.258 -16.438 1 86.31 319 GLU A C 1
ATOM 2438 O O . GLU A 1 319 ? -7.445 15.078 -16.75 1 86.31 319 GLU A O 1
ATOM 2443 N N . ARG A 1 320 ? -5.34 14.594 -16.188 1 88.31 320 ARG A N 1
ATOM 2444 C CA . ARG A 1 320 ? -4.891 15.969 -16.391 1 88.31 320 ARG A CA 1
ATOM 2445 C C . ARG A 1 320 ? -5.055 16.391 -17.844 1 88.31 320 ARG A C 1
ATOM 2447 O O . ARG A 1 320 ? -5.492 17.5 -18.125 1 88.31 320 ARG A O 1
ATOM 2454 N N . GLU A 1 321 ? -4.75 15.445 -18.734 1 87.06 321 GLU A N 1
ATOM 2455 C CA . GLU A 1 321 ? -4.867 15.734 -20.172 1 87.06 321 GLU A CA 1
ATOM 2456 C C . GLU A 1 321 ? -6.328 15.875 -20.578 1 87.06 321 GLU A C 1
ATOM 2458 O O . GLU A 1 321 ? -6.68 16.797 -21.328 1 87.06 321 GLU A O 1
ATOM 2463 N N . VAL A 1 322 ? -7.086 15.008 -20.125 1 88.12 322 VAL A N 1
ATOM 2464 C CA . VAL A 1 322 ? -8.508 15.039 -20.453 1 88.12 322 VAL A CA 1
ATOM 2465 C C . VAL A 1 322 ? -9.141 16.297 -19.859 1 88.12 322 VAL A C 1
ATOM 2467 O O . VAL A 1 322 ? -9.953 16.953 -20.516 1 88.12 322 VAL A O 1
ATOM 2470 N N . ALA A 1 323 ? -8.852 16.594 -18.625 1 90.62 323 ALA A N 1
ATOM 2471 C CA . ALA A 1 323 ? -9.375 17.781 -17.953 1 90.62 323 ALA A CA 1
ATOM 2472 C C . ALA A 1 323 ? -9.008 19.047 -18.734 1 90.62 323 ALA A C 1
ATOM 2474 O O . ALA A 1 323 ? -9.82 19.953 -18.859 1 90.62 323 ALA A O 1
ATOM 2475 N N . LYS A 1 324 ? -7.793 19.078 -19.188 1 89.81 324 LYS A N 1
ATOM 2476 C CA . LYS A 1 324 ? -7.336 20.203 -19.984 1 89.81 324 LYS A CA 1
ATOM 2477 C C . LYS A 1 324 ? -8.172 20.359 -21.266 1 89.81 324 LYS A C 1
ATOM 2479 O O . LYS A 1 324 ? -8.562 21.469 -21.625 1 89.81 324 LYS A O 1
AT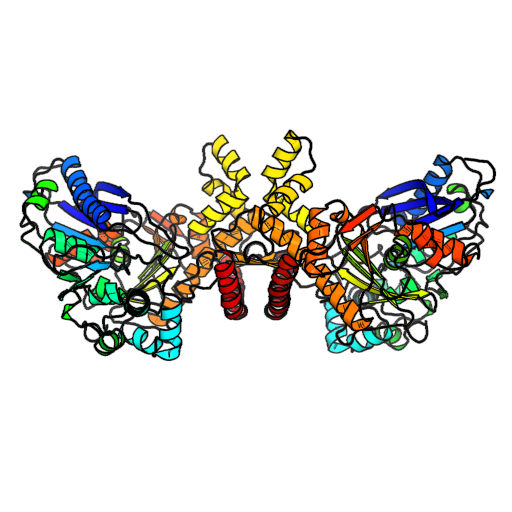OM 2484 N N . ARG A 1 325 ? -8.422 19.281 -21.938 1 90.62 325 ARG A N 1
ATOM 2485 C CA . ARG A 1 325 ? -9.211 19.281 -23.172 1 90.62 325 ARG A CA 1
ATOM 2486 C C . ARG A 1 325 ? -10.648 19.719 -22.891 1 90.62 325 ARG A C 1
ATOM 2488 O O . ARG A 1 325 ? -11.273 20.359 -23.734 1 90.62 325 ARG A O 1
ATOM 2495 N N . LEU A 1 326 ? -11.133 19.406 -21.75 1 91.5 326 LEU A N 1
ATOM 2496 C CA . LEU A 1 326 ? -12.516 19.719 -21.391 1 91.5 326 LEU A CA 1
ATOM 2497 C C . LEU A 1 326 ? -12.609 21.078 -20.719 1 91.5 326 LEU A C 1
ATOM 2499 O O . LEU A 1 326 ? -13.711 21.609 -20.531 1 91.5 326 LEU A O 1
ATOM 2503 N N . GLY A 1 327 ? -11.461 21.594 -20.344 1 91.88 327 GLY A N 1
ATOM 2504 C CA . GLY A 1 327 ? -11.43 22.891 -19.688 1 91.88 327 GLY A CA 1
ATOM 2505 C C . GLY A 1 327 ? -11.914 22.828 -18.25 1 91.88 327 GLY A C 1
ATOM 2506 O O . GLY A 1 327 ? -12.57 23.75 -17.781 1 91.88 327 GLY A O 1
ATOM 2507 N N . ILE A 1 328 ? -11.719 21.781 -17.641 1 90.75 328 ILE A N 1
ATOM 2508 C CA . ILE A 1 328 ? -12.148 21.641 -16.266 1 90.75 328 ILE A CA 1
ATOM 2509 C C . ILE A 1 328 ? -10.938 21.391 -15.367 1 90.75 328 ILE A C 1
ATOM 2511 O O . ILE A 1 328 ? -9.836 21.125 -15.859 1 90.75 328 ILE A O 1
ATOM 2515 N N . ASP A 1 329 ? -11.156 21.516 -14.047 1 91 329 ASP A N 1
ATOM 2516 C CA . ASP A 1 329 ? -10.109 21.25 -13.07 1 91 329 ASP A CA 1
ATOM 2517 C C . ASP A 1 329 ? -9.828 19.75 -12.969 1 91 329 ASP A C 1
ATOM 2519 O O . ASP A 1 329 ? -10.758 18.953 -12.844 1 91 329 ASP A O 1
ATOM 2523 N N . PRO A 1 330 ? -8.602 19.391 -13.117 1 91.75 330 PRO A N 1
ATOM 2524 C CA . PRO A 1 330 ? -8.273 17.969 -13.031 1 91.75 330 PRO A CA 1
ATOM 2525 C C . PRO A 1 330 ? -8.797 17.312 -11.75 1 91.75 330 PRO A C 1
ATOM 2527 O O . PRO A 1 330 ? -9.141 16.125 -11.758 1 91.75 330 PRO A O 1
ATOM 2530 N N . TYR A 1 331 ? -8.875 18.078 -10.711 1 92.19 331 TYR A N 1
ATOM 2531 C CA . TYR A 1 331 ? -9.375 17.531 -9.453 1 92.19 331 TYR A CA 1
ATOM 2532 C C . TYR A 1 331 ? -10.852 17.203 -9.547 1 92.19 331 TYR A C 1
ATOM 2534 O O . TYR A 1 331 ? -11.336 16.281 -8.891 1 92.19 331 TYR A O 1
ATOM 2542 N N . GLU A 1 332 ? -11.531 17.953 -10.312 1 91.88 332 GLU A N 1
ATOM 2543 C CA . GLU A 1 332 ? -12.938 17.641 -10.539 1 91.88 332 GLU A CA 1
ATOM 2544 C C . GLU A 1 332 ? -13.117 16.297 -11.227 1 91.88 332 GLU A C 1
ATOM 2546 O O . GLU A 1 332 ? -14.016 15.531 -10.883 1 91.88 332 GLU A O 1
ATOM 2551 N N . LEU A 1 333 ? -12.32 16.109 -12.203 1 93.19 333 LEU A N 1
ATOM 2552 C CA . LEU A 1 333 ? -12.383 14.844 -12.922 1 93.19 333 LEU A CA 1
ATOM 2553 C C . LEU A 1 333 ? -12.016 13.688 -12.008 1 93.19 333 LEU A C 1
ATOM 2555 O O . LEU A 1 333 ? -12.656 12.633 -12.039 1 93.19 333 LEU A O 1
ATOM 2559 N N . LEU A 1 334 ? -10.938 13.789 -11.219 1 94.38 334 LEU A N 1
ATOM 2560 C CA . LEU A 1 334 ? -10.547 12.766 -10.258 1 94.38 334 LEU A CA 1
ATOM 2561 C C . LEU A 1 334 ? -11.688 12.469 -9.297 1 94.38 334 LEU A C 1
ATOM 2563 O O . LEU A 1 334 ? -11.953 11.305 -8.977 1 94.38 334 LEU A O 1
ATOM 2567 N N . THR A 1 335 ? -12.352 13.508 -8.852 1 94.75 335 THR A N 1
ATOM 2568 C CA . THR A 1 335 ? -13.461 13.352 -7.926 1 94.75 335 THR A CA 1
ATOM 2569 C C . THR A 1 335 ? -14.609 12.586 -8.578 1 94.75 335 THR A C 1
ATOM 2571 O O . THR A 1 335 ? -15.25 11.75 -7.938 1 94.75 335 THR A O 1
ATOM 2574 N N . LYS A 1 336 ? -14.867 12.891 -9.812 1 94.44 336 LYS A N 1
ATOM 2575 C CA . LYS A 1 336 ? -15.922 12.18 -10.539 1 94.44 336 LYS A CA 1
ATOM 2576 C C . LYS A 1 336 ? -15.617 10.688 -10.633 1 94.44 336 LYS A C 1
ATOM 2578 O O . LYS A 1 336 ? -16.516 9.859 -10.547 1 94.44 336 LYS A O 1
ATOM 2583 N N . TYR A 1 337 ? -14.383 10.359 -10.867 1 94.06 337 TYR A N 1
ATOM 2584 C CA . TYR A 1 337 ? -13.977 8.961 -10.906 1 94.06 337 TYR A CA 1
ATOM 2585 C C . TYR A 1 337 ? -14.164 8.297 -9.547 1 94.06 337 TYR A C 1
ATOM 2587 O O . TYR A 1 337 ? -14.656 7.172 -9.461 1 94.06 337 TYR A O 1
ATOM 2595 N N . ALA A 1 338 ? -13.781 8.961 -8.477 1 96.31 338 ALA A N 1
ATOM 2596 C CA . ALA A 1 338 ? -13.938 8.445 -7.113 1 96.31 338 ALA A CA 1
ATOM 2597 C C . ALA A 1 338 ? -15.398 8.203 -6.777 1 96.31 338 ALA A C 1
ATOM 2599 O O . ALA A 1 338 ? -15.734 7.266 -6.043 1 96.31 338 ALA A O 1
ATOM 2600 N N . GLU A 1 339 ? -16.266 9.031 -7.32 1 96.94 339 GLU A N 1
ATOM 2601 C CA . GLU A 1 339 ? -17.703 8.953 -7.051 1 96.94 339 GLU A CA 1
ATOM 2602 C C . GLU A 1 339 ? -18.297 7.652 -7.586 1 96.94 339 GLU A C 1
ATOM 2604 O O . GLU A 1 339 ? -19.328 7.191 -7.098 1 96.94 339 GLU A O 1
ATOM 2609 N N . ARG A 1 340 ? -17.641 7.094 -8.555 1 95.88 340 ARG A N 1
ATOM 2610 C CA . ARG A 1 340 ? -18.156 5.883 -9.195 1 95.88 340 ARG A CA 1
ATOM 2611 C C . ARG A 1 340 ? -17.844 4.648 -8.352 1 95.88 340 ARG A C 1
ATOM 2613 O O . ARG A 1 340 ? -18.422 3.582 -8.578 1 95.88 340 ARG A O 1
ATOM 2620 N N . VAL A 1 341 ? -17 4.75 -7.426 1 97.12 341 VAL A N 1
ATOM 2621 C CA . VAL A 1 341 ? -16.609 3.646 -6.559 1 97.12 341 VAL A CA 1
ATOM 2622 C C . VAL A 1 341 ? -17.422 3.682 -5.27 1 97.12 341 VAL A C 1
ATOM 2624 O O . VAL A 1 341 ? -17.609 4.746 -4.672 1 97.12 341 VAL A O 1
ATOM 2627 N N . PRO A 1 342 ? -17.969 2.598 -4.82 1 96.94 342 PRO A N 1
ATOM 2628 C CA . PRO A 1 342 ? -18.75 2.594 -3.578 1 96.94 342 PRO A CA 1
ATOM 2629 C C . PRO A 1 342 ? -17.906 2.982 -2.359 1 96.94 342 PRO A C 1
ATOM 2631 O O . PRO A 1 342 ? -16.688 2.857 -2.383 1 96.94 342 PRO A O 1
ATOM 2634 N N . ALA A 1 343 ? -18.594 3.459 -1.244 1 97.81 343 ALA A N 1
ATOM 2635 C CA . ALA A 1 343 ? -17.938 3.762 0.023 1 97.81 343 ALA A CA 1
ATOM 2636 C C . ALA A 1 343 ? -17.094 2.58 0.497 1 97.81 343 ALA A C 1
ATOM 2638 O O . ALA A 1 343 ? -17.531 1.429 0.422 1 97.81 343 ALA A O 1
ATOM 2639 N N . GLY A 1 344 ? -15.938 2.885 0.872 1 97.81 344 GLY A N 1
ATOM 2640 C CA . GLY A 1 344 ? -15.031 1.852 1.349 1 97.81 344 GLY A CA 1
ATOM 2641 C C . GLY A 1 344 ? -14.109 1.32 0.268 1 97.81 344 GLY A C 1
ATOM 2642 O O . GLY A 1 344 ? -13.273 0.454 0.529 1 97.81 344 GLY A O 1
ATOM 2643 N N . SER A 1 345 ? -14.281 1.808 -0.97 1 98.06 345 SER A N 1
ATOM 2644 C CA . SER A 1 345 ? -13.398 1.516 -2.094 1 98.06 345 SER A CA 1
ATOM 2645 C C . SER A 1 345 ? -13.242 0.013 -2.299 1 98.06 345 SER A C 1
ATOM 2647 O O . SER A 1 345 ? -12.141 -0.472 -2.561 1 98.06 345 SER A O 1
ATOM 2649 N N . GLU A 1 346 ? -14.32 -0.711 -1.98 1 96.69 346 GLU A N 1
ATOM 2650 C CA . GLU A 1 346 ? -14.367 -2.162 -2.135 1 96.69 346 GLU A CA 1
ATOM 2651 C C . GLU A 1 346 ? -13.211 -2.83 -1.396 1 96.69 346 GLU A C 1
ATOM 2653 O O . GLU A 1 346 ? -12.586 -3.76 -1.916 1 96.69 346 GLU A O 1
ATOM 2658 N N . GLY A 1 347 ? -12.852 -2.316 -0.285 1 97.44 347 GLY A N 1
ATOM 2659 C CA . GLY A 1 347 ? -11.891 -2.945 0.613 1 97.44 347 GLY A CA 1
ATOM 2660 C C . GLY A 1 347 ? -10.461 -2.52 0.352 1 97.44 347 GLY A C 1
ATOM 2661 O O . GLY A 1 347 ? -9.523 -3.27 0.637 1 97.44 347 GLY A O 1
ATOM 2662 N N . LEU A 1 348 ? -10.266 -1.437 -0.306 1 98.38 348 LEU A N 1
ATOM 2663 C CA . LEU A 1 348 ? -8.953 -0.822 -0.439 1 98.38 348 LEU A CA 1
ATOM 2664 C C . LEU A 1 348 ? -8.766 0.297 0.58 1 98.38 348 LEU A C 1
ATOM 2666 O O . LEU A 1 348 ? -9.516 1.279 0.571 1 98.38 348 LEU A O 1
ATOM 2670 N N . LEU A 1 349 ? -7.793 0.165 1.481 1 98.62 349 LEU A N 1
ATOM 2671 C CA . LEU A 1 349 ? -7.539 1.128 2.547 1 98.62 349 LEU A CA 1
ATOM 2672 C C . LEU A 1 349 ? -6.227 1.869 2.309 1 98.62 349 LEU A C 1
ATOM 2674 O O . LEU A 1 349 ? -5.293 1.313 1.727 1 98.62 349 LEU A O 1
ATOM 2678 N N . PHE A 1 350 ? -6.207 3.068 2.775 1 98.69 350 PHE A N 1
ATOM 2679 C CA . PHE A 1 350 ? -5.012 3.885 2.592 1 98.69 350 PHE A CA 1
ATOM 2680 C C . PHE A 1 350 ? -4.637 4.594 3.889 1 98.69 350 PHE A C 1
ATOM 2682 O O . PHE A 1 350 ? -5.445 5.336 4.453 1 98.69 350 PHE A O 1
ATOM 2689 N N . LEU A 1 351 ? -3.457 4.328 4.449 1 98.69 351 LEU A N 1
ATOM 2690 C CA . LEU A 1 351 ? -2.859 5.156 5.492 1 98.69 351 LEU A CA 1
ATOM 2691 C C . LEU A 1 351 ? -2.135 6.352 4.891 1 98.69 351 LEU A C 1
ATOM 2693 O O . LEU A 1 351 ? -1.085 6.195 4.262 1 98.69 351 LEU A O 1
ATOM 2697 N N . PRO A 1 352 ? -2.637 7.551 5.137 1 98.19 352 PRO A N 1
ATOM 2698 C CA . PRO A 1 352 ? -2.205 8.727 4.371 1 98.19 352 PRO A CA 1
ATOM 2699 C C . PRO A 1 352 ? -0.98 9.406 4.977 1 98.19 352 PRO A C 1
ATOM 2701 O O . PRO A 1 352 ? -0.934 10.633 5.059 1 98.19 352 PRO A O 1
ATOM 2704 N N . PHE A 1 353 ? 0.101 8.727 5.328 1 97.56 353 PHE A N 1
ATOM 2705 C CA . PHE A 1 353 ? 1.189 9.312 6.105 1 97.56 353 PHE A CA 1
ATOM 2706 C C . PHE A 1 353 ? 2.436 9.484 5.246 1 97.56 353 PHE A C 1
ATOM 2708 O O . PHE A 1 353 ? 3.529 9.07 5.641 1 97.56 353 PHE A O 1
ATOM 2715 N N . LEU A 1 354 ? 2.303 10.109 4.055 1 96 354 LEU A N 1
ATOM 2716 C CA . LEU A 1 354 ? 3.393 10.203 3.088 1 96 354 LEU A CA 1
ATOM 2717 C C . LEU A 1 354 ? 4.48 11.148 3.586 1 96 354 LEU A C 1
ATOM 2719 O O . LEU A 1 354 ? 5.602 11.133 3.072 1 96 354 LEU A O 1
ATOM 2723 N N . SER A 1 355 ? 4.207 12.039 4.527 1 91.69 355 SER A N 1
ATOM 2724 C CA . SER A 1 355 ? 5.188 12.953 5.09 1 91.69 355 SER A CA 1
ATOM 2725 C C . SER A 1 355 ? 5.258 12.828 6.609 1 91.69 355 SER A C 1
ATOM 2727 O O . SER A 1 355 ? 5.496 13.812 7.309 1 91.69 355 SER A O 1
ATOM 2729 N N . GLY A 1 356 ? 5.023 11.594 7.07 1 93.25 356 GLY A N 1
ATOM 2730 C CA . GLY A 1 356 ? 4.82 11.461 8.508 1 93.25 356 GLY A CA 1
ATOM 2731 C C . GLY A 1 356 ? 3.486 12.008 8.977 1 93.25 356 GLY A C 1
ATOM 2732 O O . GLY A 1 356 ? 2.682 12.477 8.164 1 93.25 356 GLY A O 1
ATOM 2733 N N . GLU A 1 357 ? 3.346 11.875 10.242 1 94.69 357 GLU A N 1
ATOM 2734 C CA . GLU A 1 357 ? 2.059 12.359 10.727 1 94.69 357 GLU A CA 1
ATOM 2735 C C . GLU A 1 357 ? 2.203 13.039 12.086 1 94.69 357 GLU A C 1
ATOM 2737 O O . GLU A 1 357 ? 3.139 12.758 12.828 1 94.69 357 GLU A O 1
ATOM 2742 N N . ARG A 1 358 ? 1.415 14.039 12.281 1 96.38 358 ARG A N 1
ATOM 2743 C CA . ARG A 1 358 ? 1.303 14.664 13.594 1 96.38 358 ARG A CA 1
ATOM 2744 C C . ARG A 1 358 ? 0.143 14.078 14.383 1 96.38 358 ARG A C 1
ATOM 2746 O O . ARG A 1 358 ? 0.212 12.93 14.836 1 96.38 358 ARG A O 1
ATOM 2753 N N . ALA A 1 359 ? -0.949 14.898 14.625 1 96.88 359 ALA A N 1
ATOM 2754 C CA . ALA A 1 359 ? -2.061 14.32 15.375 1 96.88 359 ALA A CA 1
ATOM 2755 C C . ALA A 1 359 ? -2.76 13.234 14.578 1 96.88 359 ALA A C 1
ATOM 2757 O O . ALA A 1 359 ? -2.883 13.328 13.352 1 96.88 359 ALA A O 1
ATOM 2758 N N . PRO A 1 360 ? -3.24 12.102 15.164 1 96.69 360 PRO A N 1
ATOM 2759 C CA . PRO A 1 360 ? -3.17 11.906 16.609 1 96.69 360 PRO A CA 1
ATOM 2760 C C . PRO A 1 360 ? -1.941 11.109 17.031 1 96.69 360 PRO A C 1
ATOM 2762 O O . PRO A 1 360 ? -1.794 10.773 18.219 1 96.69 360 PRO A O 1
ATOM 2765 N N . TYR A 1 361 ? -1.044 10.797 16.078 1 95.94 361 TYR A N 1
ATOM 2766 C CA . TYR A 1 361 ? 0.001 9.812 16.359 1 95.94 361 TYR A CA 1
ATOM 2767 C C . TYR A 1 361 ? 1.302 10.5 16.75 1 95.94 361 TYR A C 1
ATOM 2769 O O . TYR A 1 361 ? 2.119 9.93 17.484 1 95.94 361 TYR A O 1
ATOM 2777 N N . TRP A 1 362 ? 1.474 11.695 16.234 1 96.31 362 TRP A N 1
ATOM 2778 C CA . TRP A 1 362 ? 2.713 12.445 16.422 1 96.31 362 TRP A CA 1
ATOM 2779 C C . TRP A 1 362 ? 3.926 11.586 16.094 1 96.31 362 TRP A C 1
ATOM 2781 O O . TRP A 1 362 ? 4.859 11.484 16.891 1 96.31 362 TRP A O 1
ATOM 2791 N N . ASN A 1 363 ? 3.906 10.969 14.938 1 95.5 363 ASN A N 1
ATOM 2792 C CA . ASN A 1 363 ? 4.918 10.047 14.438 1 95.5 363 ASN A CA 1
ATOM 2793 C C . ASN A 1 363 ? 5.512 10.531 13.117 1 95.5 363 ASN A C 1
ATOM 2795 O O . ASN A 1 363 ? 4.945 10.289 12.047 1 95.5 363 ASN A O 1
ATOM 2799 N N . ALA A 1 364 ? 6.66 11.133 13.242 1 94.12 364 ALA A N 1
ATOM 2800 C CA . ALA A 1 364 ? 7.32 11.703 12.062 1 94.12 364 ALA A CA 1
ATOM 2801 C C . ALA A 1 364 ? 7.793 10.602 11.117 1 94.12 364 ALA A C 1
ATOM 2803 O O . ALA A 1 364 ? 8.047 10.859 9.938 1 94.12 364 ALA A O 1
ATOM 2804 N N . ASN A 1 365 ? 7.875 9.375 11.594 1 94.81 365 ASN A N 1
ATOM 2805 C CA . ASN A 1 365 ? 8.398 8.258 10.812 1 94.81 365 ASN A CA 1
ATOM 2806 C C . ASN A 1 365 ? 7.277 7.516 10.086 1 94.81 365 ASN A C 1
ATOM 2808 O O . ASN A 1 365 ? 7.543 6.613 9.289 1 94.81 365 ASN A O 1
ATOM 2812 N N . ALA A 1 366 ? 6.023 7.828 10.344 1 96.88 366 ALA A N 1
ATOM 2813 C CA . ALA A 1 366 ? 4.906 7.148 9.688 1 96.88 366 ALA A CA 1
ATOM 2814 C C . ALA A 1 366 ? 4.992 7.297 8.172 1 96.88 366 ALA A C 1
ATOM 2816 O O . ALA A 1 366 ? 5.492 8.305 7.668 1 96.88 366 ALA A O 1
ATOM 2817 N N . ARG A 1 367 ? 4.598 6.289 7.441 1 97.81 367 ARG A N 1
ATOM 2818 C CA . ARG A 1 367 ? 4.668 6.273 5.98 1 97.81 367 ARG A CA 1
ATOM 2819 C C . ARG A 1 367 ? 3.346 5.816 5.375 1 97.81 367 ARG A C 1
ATOM 2821 O O . ARG A 1 367 ? 2.555 5.141 6.035 1 97.81 367 ARG A O 1
ATOM 2828 N N . GLY A 1 368 ? 3.156 6.246 4.113 1 98.44 368 GLY A N 1
ATOM 2829 C CA . GLY A 1 368 ? 1.954 5.852 3.396 1 98.44 368 GLY A CA 1
ATOM 2830 C C . GLY A 1 368 ? 1.88 4.363 3.129 1 98.44 368 GLY A C 1
ATOM 2831 O O . GLY A 1 368 ? 2.904 3.715 2.902 1 98.44 368 GLY A O 1
ATOM 2832 N N . THR A 1 369 ? 0.667 3.805 3.123 1 98.81 369 THR A N 1
ATOM 2833 C CA . THR A 1 369 ? 0.442 2.381 2.904 1 98.81 369 THR A CA 1
ATOM 2834 C C . THR A 1 369 ? -0.889 2.146 2.195 1 98.81 369 THR A C 1
ATOM 2836 O O . THR A 1 369 ? -1.938 2.59 2.668 1 98.81 369 THR A O 1
ATOM 2839 N N . PHE A 1 370 ? -0.884 1.581 1.023 1 98.81 370 PHE A N 1
ATOM 2840 C CA . PHE A 1 370 ? -2.086 0.978 0.461 1 98.81 370 PHE A CA 1
ATOM 2841 C C . PHE A 1 370 ? -2.244 -0.461 0.936 1 98.81 370 PHE A C 1
ATOM 2843 O O . PHE A 1 370 ? -1.298 -1.25 0.867 1 98.81 370 PHE A O 1
ATOM 2850 N N . PHE A 1 371 ? -3.336 -0.863 1.447 1 98.81 371 PHE A N 1
ATOM 2851 C CA . PHE A 1 371 ? -3.58 -2.186 2.01 1 98.81 371 PHE A CA 1
ATOM 2852 C C . PHE A 1 371 ? -4.871 -2.781 1.457 1 98.81 371 PHE A C 1
ATOM 2854 O O . PHE A 1 371 ? -5.891 -2.092 1.37 1 98.81 371 PHE A O 1
ATOM 2861 N N . GLY A 1 372 ? -4.812 -4.027 1.06 1 98.44 372 GLY A N 1
ATOM 2862 C CA . GLY A 1 372 ? -6.008 -4.734 0.623 1 98.44 372 GLY A CA 1
ATOM 2863 C C . GLY A 1 372 ? -6.156 -4.773 -0.887 1 98.44 372 GLY A C 1
ATOM 2864 O O . GLY A 1 372 ? -7.258 -4.988 -1.401 1 98.44 372 GLY A O 1
ATOM 2865 N N . ILE A 1 373 ? -5.137 -4.578 -1.657 1 98.12 373 ILE A N 1
ATOM 2866 C CA . ILE A 1 373 ? -5.188 -4.469 -3.111 1 98.12 373 ILE A CA 1
ATOM 2867 C C . ILE A 1 373 ? -5.527 -5.828 -3.719 1 98.12 373 ILE A C 1
ATOM 2869 O O . ILE A 1 373 ? -4.91 -6.84 -3.373 1 98.12 373 ILE A O 1
ATOM 2873 N N . SER A 1 374 ? -6.449 -5.887 -4.562 1 95.12 374 SER A N 1
ATOM 2874 C CA . SER A 1 374 ? -6.809 -7.043 -5.375 1 95.12 374 SER A CA 1
ATOM 2875 C C . SER A 1 374 ? -6.809 -6.695 -6.859 1 95.12 374 SER A C 1
ATOM 2877 O O . SER A 1 374 ? -6.738 -5.523 -7.23 1 95.12 374 SER A O 1
ATOM 2879 N N . LEU A 1 375 ? -6.902 -7.645 -7.73 1 91.62 375 LEU A N 1
ATOM 2880 C CA . LEU A 1 375 ? -6.789 -7.465 -9.172 1 91.62 375 LEU A CA 1
ATOM 2881 C C . LEU A 1 375 ? -7.965 -6.66 -9.719 1 91.62 375 LEU A C 1
ATOM 2883 O O . LEU A 1 375 ? -7.863 -6.039 -10.773 1 91.62 375 LEU A O 1
ATOM 2887 N N . HIS A 1 376 ? -9.047 -6.645 -9.039 1 90.81 376 HIS A N 1
ATOM 2888 C CA . HIS A 1 376 ? -10.219 -5.949 -9.555 1 90.81 376 HIS A CA 1
ATOM 2889 C C . HIS A 1 376 ? -10.148 -4.453 -9.273 1 90.81 376 HIS A C 1
ATOM 2891 O O . HIS A 1 376 ? -10.906 -3.672 -9.844 1 90.81 376 HIS A O 1
ATOM 2897 N N . HIS A 1 377 ? -9.297 -4.039 -8.312 1 95.19 377 HIS A N 1
ATOM 2898 C CA . HIS A 1 377 ? -9.172 -2.619 -8 1 95.19 377 HIS A CA 1
ATOM 2899 C C . HIS A 1 377 ? -8.586 -1.846 -9.18 1 95.19 377 HIS A C 1
ATOM 2901 O O . HIS A 1 377 ? -7.566 -2.242 -9.742 1 95.19 377 HIS A O 1
ATOM 2907 N N . LYS A 1 378 ? -9.219 -0.842 -9.477 1 94.25 378 LYS A N 1
ATOM 2908 C CA . LYS A 1 378 ? -8.82 0.037 -10.57 1 94.25 378 LYS A CA 1
ATOM 2909 C C . LYS A 1 378 ? -8.312 1.375 -10.047 1 94.25 378 LYS A C 1
ATOM 2911 O O . LYS A 1 378 ? -8.289 1.604 -8.836 1 94.25 378 LYS A O 1
ATOM 2916 N N . ARG A 1 379 ? -7.891 2.162 -10.961 1 93.5 379 ARG A N 1
ATOM 2917 C CA . ARG A 1 379 ? -7.328 3.463 -10.617 1 93.5 379 ARG A CA 1
ATOM 2918 C C . ARG A 1 379 ? -8.32 4.289 -9.805 1 93.5 379 ARG A C 1
ATOM 2920 O O . ARG A 1 379 ? -7.934 4.988 -8.867 1 93.5 379 ARG A O 1
ATOM 2927 N N . GLU A 1 380 ? -9.625 4.246 -10.18 1 95.94 380 GLU A N 1
ATOM 2928 C CA . GLU A 1 380 ? -10.641 5.027 -9.484 1 95.94 380 GLU A CA 1
ATOM 2929 C C . GLU A 1 380 ? -10.766 4.598 -8.023 1 95.94 380 GLU A C 1
ATOM 2931 O O . GLU A 1 380 ? -11.062 5.414 -7.152 1 95.94 380 GLU A O 1
ATOM 2936 N N . HIS A 1 381 ? -10.492 3.279 -7.727 1 97.44 381 HIS A N 1
ATOM 2937 C CA . HIS A 1 381 ? -10.492 2.797 -6.348 1 97.44 381 HIS A CA 1
ATOM 2938 C C . HIS A 1 381 ? -9.383 3.447 -5.535 1 97.44 381 HIS A C 1
ATOM 2940 O O . HIS A 1 381 ? -9.57 3.785 -4.367 1 97.44 381 HIS A O 1
ATOM 2946 N N . PHE A 1 382 ? -8.234 3.627 -6.164 1 97.56 382 PHE A N 1
ATOM 2947 C CA . PHE A 1 382 ? -7.094 4.238 -5.488 1 97.56 382 PHE A CA 1
ATOM 2948 C C . PHE A 1 382 ? -7.352 5.715 -5.219 1 97.56 382 PHE A C 1
ATOM 2950 O O . PHE A 1 382 ? -6.992 6.23 -4.16 1 97.56 382 PHE A O 1
ATOM 2957 N N . ILE A 1 383 ? -7.953 6.387 -6.176 1 96.62 383 ILE A N 1
ATOM 2958 C CA . ILE A 1 383 ? -8.305 7.789 -5.988 1 96.62 383 ILE A CA 1
ATOM 2959 C C . ILE A 1 383 ? -9.234 7.934 -4.789 1 96.62 383 ILE A C 1
ATOM 2961 O O . ILE A 1 383 ? -8.992 8.742 -3.895 1 96.62 383 ILE A O 1
ATOM 2965 N N . ARG A 1 384 ? -10.273 7.164 -4.727 1 97.94 384 ARG A N 1
ATOM 2966 C CA . ARG A 1 384 ? -11.227 7.25 -3.627 1 97.94 384 ARG A CA 1
ATOM 2967 C C . ARG A 1 384 ? -10.57 6.867 -2.305 1 97.94 384 ARG A C 1
ATOM 2969 O O . ARG A 1 384 ? -10.836 7.488 -1.272 1 97.94 384 ARG A O 1
ATOM 2976 N N . ALA A 1 385 ? -9.758 5.809 -2.35 1 98.5 385 ALA A N 1
ATOM 2977 C CA . ALA A 1 385 ? -9.094 5.363 -1.128 1 98.5 385 ALA A CA 1
ATOM 2978 C C . ALA A 1 385 ? -8.219 6.469 -0.542 1 98.5 385 ALA A C 1
ATOM 2980 O O . ALA A 1 385 ? -8.125 6.613 0.679 1 98.5 385 ALA A O 1
ATOM 2981 N N . VAL A 1 386 ? -7.535 7.203 -1.383 1 98.06 386 VAL A N 1
ATOM 2982 C CA . VAL A 1 386 ? -6.711 8.312 -0.919 1 98.06 386 VAL A CA 1
ATOM 2983 C C . VAL A 1 386 ? -7.594 9.375 -0.26 1 98.06 386 VAL A C 1
ATOM 2985 O O . VAL A 1 386 ? -7.277 9.867 0.824 1 98.06 386 VAL A O 1
ATOM 2988 N N . MET A 1 387 ? -8.672 9.703 -0.884 1 97.38 387 MET A N 1
ATOM 2989 C CA . MET A 1 387 ? -9.617 10.656 -0.312 1 97.38 387 MET A CA 1
ATOM 2990 C C . MET A 1 387 ? -10.148 10.164 1.03 1 97.38 387 MET A C 1
ATOM 2992 O O . MET A 1 387 ? -10.195 10.922 2 1 97.38 387 MET A O 1
ATOM 2996 N N . GLU A 1 388 ? -10.547 8.906 1.047 1 98.44 388 GLU A N 1
ATOM 2997 C CA . GLU A 1 388 ? -11.055 8.312 2.283 1 98.44 388 GLU A CA 1
ATOM 2998 C C . GLU A 1 388 ? -9.977 8.297 3.365 1 98.44 388 GLU A C 1
ATOM 3000 O O . GLU A 1 388 ? -10.266 8.539 4.539 1 98.44 388 GLU A O 1
ATOM 3005 N N . GLY A 1 389 ? -8.727 7.961 2.941 1 98.31 389 GLY A N 1
ATOM 3006 C CA . GLY A 1 389 ? -7.633 7.961 3.896 1 98.31 389 GLY A CA 1
ATOM 3007 C C . GLY A 1 389 ? -7.422 9.305 4.566 1 98.31 389 GLY A C 1
ATOM 3008 O O . GLY A 1 389 ? -7.203 9.375 5.781 1 98.31 389 GLY A O 1
ATOM 3009 N N . VAL A 1 390 ? -7.488 10.344 3.826 1 97.56 390 VAL A N 1
ATOM 3010 C CA . VAL A 1 390 ? -7.359 11.695 4.359 1 97.56 390 VAL A CA 1
ATOM 3011 C C . VAL A 1 390 ? -8.492 11.969 5.352 1 97.56 390 VAL A C 1
ATOM 3013 O O . VAL A 1 390 ? -8.25 12.477 6.445 1 97.56 390 VAL A O 1
ATOM 3016 N N . CYS A 1 391 ? -9.688 11.625 4.984 1 97.81 391 CYS A N 1
ATOM 3017 C CA . CYS A 1 391 ? -10.844 11.844 5.848 1 97.81 391 CYS A CA 1
ATOM 3018 C C . CYS A 1 391 ? -10.727 11.023 7.129 1 97.81 391 CYS A C 1
ATOM 3020 O O . CYS A 1 391 ? -11.125 11.477 8.203 1 97.81 391 CYS A O 1
ATOM 3022 N N . MET A 1 392 ? -10.234 9.82 7.027 1 98.12 392 MET A N 1
ATOM 3023 C CA . MET A 1 392 ? -10.078 8.984 8.211 1 98.12 392 MET A CA 1
ATOM 3024 C C . MET A 1 392 ? -9.047 9.578 9.164 1 98.12 392 MET A C 1
ATOM 3026 O O . MET A 1 392 ? -9.172 9.461 10.383 1 98.12 392 MET A O 1
ATOM 3030 N N . SER A 1 393 ? -8.008 10.141 8.57 1 97.62 393 SER A N 1
ATOM 3031 C CA . SER A 1 393 ? -7.027 10.828 9.406 1 97.62 393 SER A CA 1
ATOM 3032 C C . SER A 1 393 ? -7.668 11.984 10.172 1 97.62 393 SER A C 1
ATOM 3034 O O . SER A 1 393 ? -7.461 12.117 11.383 1 97.62 393 SER A O 1
ATOM 3036 N N . VAL A 1 394 ? -8.453 12.766 9.5 1 97.38 394 VAL A N 1
ATOM 3037 C CA . VAL A 1 394 ? -9.156 13.883 10.117 1 97.38 394 VAL A CA 1
ATOM 3038 C C . VAL A 1 394 ? -10.133 13.359 11.172 1 97.38 394 VAL A C 1
ATOM 3040 O O . VAL A 1 394 ? -10.234 13.922 12.266 1 97.38 394 VAL A O 1
ATOM 3043 N N . PHE A 1 395 ? -10.844 12.328 10.852 1 97.69 395 PHE A N 1
ATOM 3044 C CA . PHE A 1 395 ? -11.805 11.703 11.758 1 97.69 395 PHE A CA 1
ATOM 3045 C C . PHE A 1 395 ? -11.109 11.219 13.023 1 97.69 395 PHE A C 1
ATOM 3047 O O . PHE A 1 395 ? -11.648 11.367 14.125 1 97.69 395 PHE A O 1
ATOM 3054 N N . SER A 1 396 ? -9.938 10.641 12.836 1 97.75 396 SER A N 1
ATOM 3055 C CA . SER A 1 396 ? -9.164 10.172 13.984 1 97.75 396 SER A CA 1
ATOM 3056 C C . SER A 1 396 ? -8.852 11.312 14.945 1 97.75 396 SER A C 1
ATOM 3058 O O . SER A 1 396 ? -8.906 11.141 16.156 1 97.75 396 SER A O 1
ATOM 3060 N N . VAL A 1 397 ? -8.539 12.445 14.422 1 97.75 397 VAL A N 1
ATOM 3061 C CA . VAL A 1 397 ? -8.242 13.617 15.234 1 97.75 397 VAL A CA 1
ATOM 3062 C C . VAL A 1 397 ? -9.508 14.102 15.938 1 97.75 397 VAL A C 1
ATOM 3064 O O . VAL A 1 397 ? -9.484 14.43 17.125 1 97.75 397 VAL A O 1
ATOM 3067 N N . ALA A 1 398 ? -10.57 14.141 15.195 1 97.56 398 ALA A N 1
ATOM 3068 C CA . ALA A 1 398 ? -11.852 14.57 15.766 1 97.56 398 ALA A CA 1
ATOM 3069 C C . ALA A 1 398 ? -12.242 13.688 16.938 1 97.56 398 ALA A C 1
ATOM 3071 O O . ALA A 1 398 ? -12.75 14.18 17.953 1 97.56 398 ALA A O 1
ATOM 3072 N N . LEU A 1 399 ? -12.047 12.414 16.812 1 97 399 LEU A N 1
ATOM 3073 C CA . LEU A 1 399 ? -12.375 11.492 17.891 1 97 399 LEU A CA 1
ATOM 3074 C C . LEU A 1 399 ? -11.5 11.75 19.125 1 97 399 LEU A C 1
ATOM 3076 O O . LEU A 1 399 ? -11.977 11.664 20.25 1 97 399 LEU A O 1
ATOM 3080 N N . ALA A 1 400 ? -10.234 12.016 18.875 1 97.25 400 ALA A N 1
ATOM 3081 C CA . ALA A 1 400 ? -9.344 12.344 19.984 1 97.25 400 ALA A CA 1
ATOM 3082 C C . ALA A 1 400 ? -9.82 13.586 20.719 1 97.25 400 ALA A C 1
ATOM 3084 O O . ALA A 1 400 ? -9.797 13.617 21.953 1 97.25 400 ALA A O 1
ATOM 3085 N N . ILE A 1 401 ? -10.211 14.562 20 1 97.69 401 ILE A N 1
ATOM 3086 C CA . ILE A 1 401 ? -10.703 15.805 20.578 1 97.69 401 ILE A CA 1
ATOM 3087 C C . ILE A 1 401 ? -11.961 15.531 21.391 1 97.69 401 ILE A C 1
ATOM 3089 O O . ILE A 1 401 ? -12.109 16.031 22.516 1 97.69 401 ILE A O 1
ATOM 3093 N N . ARG A 1 402 ? -12.844 14.789 20.812 1 96.38 402 ARG A N 1
ATOM 3094 C CA . ARG A 1 402 ? -14.078 14.43 21.5 1 96.38 402 ARG A CA 1
ATOM 3095 C C . ARG A 1 402 ? -13.773 13.75 22.844 1 96.38 402 ARG A C 1
ATOM 3097 O O . ARG A 1 402 ? -14.43 14.039 23.844 1 96.38 402 ARG A O 1
ATOM 3104 N N . ASP A 1 403 ? -12.836 12.914 22.844 1 96.5 403 ASP A N 1
ATOM 3105 C CA . ASP A 1 403 ? -12.453 12.211 24.062 1 96.5 403 ASP A CA 1
ATOM 3106 C C . ASP A 1 403 ? -11.984 13.188 25.141 1 96.5 403 ASP A C 1
ATOM 3108 O O . ASP A 1 403 ? -12.172 12.945 26.328 1 96.5 403 ASP A O 1
ATOM 3112 N N . VAL A 1 404 ? -11.375 14.242 24.688 1 96.31 404 VAL A N 1
ATOM 3113 C CA . VAL A 1 404 ? -10.727 15.172 25.594 1 96.31 404 VAL A CA 1
ATOM 3114 C C . VAL A 1 404 ? -11.719 16.25 26.031 1 96.31 404 VAL A C 1
ATOM 3116 O O . VAL A 1 404 ? -11.711 16.688 27.188 1 96.31 404 VAL A O 1
ATOM 3119 N N . THR A 1 405 ? -12.617 16.719 25.109 1 96.31 405 THR A N 1
ATOM 3120 C CA . THR A 1 405 ? -13.414 17.906 25.375 1 96.31 405 THR A CA 1
ATOM 3121 C C . THR A 1 405 ? -14.891 17.562 25.484 1 96.31 405 THR A C 1
ATOM 3123 O O . THR A 1 405 ? -15.703 18.375 25.922 1 96.31 405 THR A O 1
ATOM 3126 N N . GLY A 1 406 ? -15.242 16.328 25.125 1 94.62 406 GLY A N 1
ATOM 3127 C CA . GLY A 1 406 ? -16.641 15.938 25.078 1 94.62 406 GLY A CA 1
ATOM 3128 C C . GLY A 1 406 ? -17.234 15.977 23.672 1 94.62 406 GLY A C 1
ATOM 3129 O O . GLY A 1 406 ? -16.5 16.219 22.703 1 94.62 406 GLY A O 1
ATOM 3130 N N . PRO A 1 407 ? -18.484 15.773 23.547 1 93.94 407 PRO A N 1
ATOM 3131 C CA . PRO A 1 407 ? -19.125 15.656 22.234 1 93.94 407 PRO A CA 1
ATOM 3132 C C . PRO A 1 407 ? -19.016 16.938 21.406 1 93.94 407 PRO A C 1
ATOM 3134 O O . PRO A 1 407 ? -19.125 18.047 21.953 1 93.94 407 PRO A O 1
ATOM 3137 N N . LEU A 1 408 ? -18.844 16.797 20.125 1 94.56 408 LEU A N 1
ATOM 3138 C CA . LEU A 1 408 ? -18.828 17.906 19.172 1 94.56 408 LEU A CA 1
ATOM 3139 C C . LEU A 1 408 ? -20.234 18.141 18.609 1 94.56 408 LEU A C 1
ATOM 3141 O O . LEU A 1 408 ? -20.734 17.359 17.812 1 94.56 408 LEU A O 1
ATOM 3145 N N . SER A 1 409 ? -20.828 19.203 19 1 93.44 409 SER A N 1
ATOM 3146 C CA . SER A 1 409 ? -22.219 19.469 18.641 1 93.44 409 SER A CA 1
ATOM 3147 C C . SER A 1 409 ? -22.344 20.047 17.234 1 93.44 409 SER A C 1
ATOM 3149 O O . SER A 1 409 ? -23.359 19.875 16.578 1 93.44 409 SER A O 1
ATOM 3151 N N . GLU A 1 410 ? -21.328 20.781 16.844 1 94.94 410 GLU A N 1
ATOM 3152 C CA . GLU A 1 410 ? -21.312 21.422 15.531 1 94.94 410 GLU A CA 1
ATOM 3153 C C . GLU A 1 410 ? -19.938 21.344 14.898 1 94.94 410 GLU A C 1
ATOM 3155 O O . GLU A 1 410 ? -18.922 21.5 15.578 1 94.94 410 GLU A O 1
ATOM 3160 N N . ILE A 1 411 ? -19.984 21.062 13.57 1 96.19 411 ILE A N 1
ATOM 3161 C CA . ILE A 1 411 ? -18.719 20.953 12.852 1 96.19 411 ILE A CA 1
ATOM 3162 C C . ILE A 1 411 ? -18.766 21.859 11.617 1 96.19 411 ILE A C 1
ATOM 3164 O O . ILE A 1 411 ? -19.609 21.688 10.742 1 96.19 411 ILE A O 1
ATOM 3168 N N . ARG A 1 412 ? -17.922 22.828 11.594 1 95.25 412 ARG A N 1
ATOM 3169 C CA . ARG A 1 412 ? -17.75 23.719 10.445 1 95.25 412 ARG A CA 1
ATOM 3170 C C . ARG A 1 412 ? -16.516 23.344 9.633 1 95.25 412 ARG A C 1
ATOM 3172 O O . ARG A 1 412 ? -15.445 23.109 10.195 1 95.25 412 ARG A O 1
ATOM 3179 N N . VAL A 1 413 ? -16.672 23.234 8.359 1 94.06 413 VAL A N 1
ATOM 3180 C CA . VAL A 1 413 ? -15.555 22.781 7.527 1 94.06 413 VAL A CA 1
ATOM 3181 C C . VAL A 1 413 ? -15.133 23.906 6.582 1 94.06 413 VAL A C 1
ATOM 3183 O O . VAL A 1 413 ? -15.969 24.688 6.129 1 94.06 413 VAL A O 1
ATOM 3186 N N . SER A 1 414 ? -13.867 24 6.34 1 90.88 414 SER A N 1
ATOM 3187 C CA . SER A 1 414 ? -13.297 24.969 5.418 1 90.88 414 SER A CA 1
ATOM 3188 C C . SER A 1 414 ? -12.055 24.422 4.719 1 90.88 414 SER A C 1
ATOM 3190 O O . SER A 1 414 ? -11.648 23.281 4.973 1 90.88 414 SER A O 1
ATOM 3192 N N . GLY A 1 415 ? -11.469 25.219 3.734 1 87 415 GLY A N 1
ATOM 3193 C CA . GLY A 1 415 ? -10.305 24.812 2.975 1 87 415 GLY A CA 1
ATOM 3194 C C . GLY A 1 415 ? -10.641 24.344 1.571 1 87 415 GLY A C 1
ATOM 3195 O O . GLY A 1 415 ? -11.805 24.359 1.169 1 87 415 GLY A O 1
ATOM 3196 N N . GLY A 1 416 ? -9.594 23.906 0.857 1 82.62 416 GLY A N 1
ATOM 3197 C CA . GLY A 1 416 ? -9.758 23.5 -0.53 1 82.62 416 GLY A CA 1
ATOM 3198 C C . GLY A 1 416 ? -10.711 22.328 -0.701 1 82.62 416 GLY A C 1
ATOM 3199 O O . GLY A 1 416 ? -11.461 22.266 -1.673 1 82.62 416 GLY A O 1
ATOM 3200 N N . PHE A 1 417 ? -10.664 21.344 0.194 1 84.75 417 PHE A N 1
ATOM 3201 C CA . PHE A 1 417 ? -11.523 20.172 0.106 1 84.75 417 PHE A CA 1
ATOM 3202 C C . PHE A 1 417 ? -12.992 20.562 0.175 1 84.75 417 PHE A C 1
ATOM 3204 O O . PHE A 1 417 ? -13.852 19.891 -0.406 1 84.75 417 PHE A O 1
ATOM 3211 N N . ALA A 1 418 ? -13.273 21.641 0.854 1 82.69 418 ALA A N 1
ATOM 3212 C CA . ALA A 1 418 ? -14.648 22.078 1.108 1 82.69 418 ALA A CA 1
ATOM 3213 C C . ALA A 1 418 ? -15.32 22.562 -0.174 1 82.69 418 ALA A C 1
ATOM 3215 O O . ALA A 1 418 ? -16.547 22.703 -0.224 1 82.69 418 ALA A O 1
ATOM 3216 N N . LYS A 1 419 ? -14.531 22.719 -1.154 1 84.75 419 LYS A N 1
ATOM 3217 C CA . LYS A 1 419 ? -15.102 23.109 -2.439 1 84.75 419 LYS A CA 1
ATOM 3218 C C . LYS A 1 419 ? -15.781 21.922 -3.117 1 84.75 419 LYS A C 1
ATOM 3220 O O . LYS A 1 419 ? -16.625 22.094 -3.994 1 84.75 419 LYS A O 1
ATOM 3225 N N . SER A 1 420 ? -15.406 20.766 -2.721 1 91.75 420 SER A N 1
ATOM 3226 C CA . SER A 1 420 ? -15.961 19.547 -3.312 1 91.75 420 SER A CA 1
ATOM 3227 C C . SER A 1 420 ? -17.109 19 -2.48 1 91.75 420 SER A C 1
ATOM 3229 O O . SER A 1 420 ? -16.906 18.531 -1.359 1 91.75 420 SER A O 1
ATOM 3231 N N . PRO A 1 421 ? -18.297 19.062 -3.016 1 95.06 421 PRO A N 1
ATOM 3232 C CA . PRO A 1 421 ? -19.422 18.484 -2.277 1 95.06 421 PRO A CA 1
ATOM 3233 C C . PRO A 1 421 ? -19.219 17 -1.949 1 95.06 421 PRO A C 1
ATOM 3235 O O . PRO A 1 421 ? -19.641 16.547 -0.885 1 95.06 421 PRO A O 1
ATOM 3238 N N . PHE A 1 422 ? -18.625 16.312 -2.826 1 96.69 422 PHE A N 1
ATOM 3239 C CA . PHE A 1 422 ? -18.406 14.891 -2.621 1 96.69 422 PHE A CA 1
ATOM 3240 C C . PHE A 1 422 ? -17.5 14.656 -1.413 1 96.69 422 PHE A C 1
ATOM 3242 O O . PHE A 1 422 ? -17.797 13.797 -0.58 1 96.69 422 PHE A O 1
ATOM 3249 N N . TRP A 1 423 ? -16.422 15.406 -1.327 1 95 423 TRP A N 1
ATOM 3250 C CA . TRP A 1 423 ? -15.484 15.273 -0.217 1 95 423 TRP A CA 1
ATOM 3251 C C . TRP A 1 423 ? -16.156 15.625 1.106 1 95 423 TRP A C 1
ATOM 3253 O O . TRP A 1 423 ? -15.93 14.961 2.121 1 95 423 TRP A O 1
ATOM 3263 N N . ARG A 1 424 ? -16.984 16.656 1.103 1 96.38 424 ARG A N 1
ATOM 3264 C CA . ARG A 1 424 ? -17.719 17.062 2.299 1 96.38 424 ARG A CA 1
ATOM 3265 C C . ARG A 1 424 ? -18.672 15.969 2.76 1 96.38 424 ARG A C 1
ATOM 3267 O O . ARG A 1 424 ? -18.766 15.68 3.955 1 96.38 424 ARG A O 1
ATOM 3274 N N . GLN A 1 425 ? -19.375 15.445 1.786 1 97.81 425 GLN A N 1
ATOM 3275 C CA . GLN A 1 425 ? -20.297 14.367 2.115 1 97.81 425 GLN A CA 1
ATOM 3276 C C . GLN A 1 425 ? -19.578 13.172 2.711 1 97.81 425 GLN A C 1
ATOM 3278 O O . GLN A 1 425 ? -20.047 12.555 3.664 1 97.81 425 GLN A O 1
ATOM 3283 N N . MET A 1 426 ? -18.484 12.828 2.123 1 97.75 426 MET A N 1
ATOM 3284 C CA . MET A 1 426 ? -17.672 11.711 2.604 1 97.75 426 MET A CA 1
ATOM 3285 C C . MET A 1 426 ? -17.297 11.906 4.066 1 97.75 426 MET A C 1
ATOM 3287 O O . MET A 1 426 ? -17.406 10.977 4.871 1 97.75 426 MET A O 1
ATOM 3291 N N . LEU A 1 427 ? -16.812 13.109 4.406 1 97.69 427 LEU A N 1
ATOM 3292 C CA . LEU A 1 427 ? -16.438 13.398 5.785 1 97.69 427 LEU A CA 1
ATOM 3293 C C . LEU A 1 427 ? -17.641 13.359 6.703 1 97.69 427 LEU A C 1
ATOM 3295 O O . LEU A 1 427 ? -17.562 12.859 7.828 1 97.69 427 LEU A O 1
ATOM 3299 N N . ALA A 1 428 ? -18.766 13.906 6.238 1 98.06 428 ALA A N 1
ATOM 3300 C CA . ALA A 1 428 ? -20 13.844 7.012 1 98.06 428 ALA A CA 1
ATOM 3301 C C . ALA A 1 428 ? -20.391 12.391 7.297 1 98.06 428 ALA A C 1
ATOM 3303 O O . ALA A 1 428 ? -20.781 12.055 8.414 1 98.06 428 ALA A O 1
ATOM 3304 N N . ASP A 1 429 ? -20.328 11.578 6.266 1 98.5 429 ASP A N 1
ATOM 3305 C CA . ASP A 1 429 ? -20.641 10.156 6.406 1 98.5 429 ASP A CA 1
ATOM 3306 C C . ASP A 1 429 ? -19.719 9.492 7.43 1 98.5 429 ASP A C 1
ATOM 3308 O O . ASP A 1 429 ? -20.172 8.688 8.242 1 98.5 429 ASP A O 1
ATOM 3312 N N . MET A 1 430 ? -18.484 9.781 7.387 1 97.62 430 MET A N 1
ATOM 3313 C CA . MET A 1 430 ? -17.5 9.172 8.273 1 97.62 430 MET A CA 1
ATOM 3314 C C . MET A 1 430 ? -17.734 9.609 9.719 1 97.62 430 MET A C 1
ATOM 3316 O O . MET A 1 430 ? -17.641 8.797 10.633 1 97.62 430 MET A O 1
ATOM 3320 N N . MET A 1 431 ? -18 10.875 9.891 1 96.5 431 MET A N 1
ATOM 3321 C CA . MET A 1 431 ? -18.156 11.43 11.234 1 96.5 431 MET A CA 1
ATOM 3322 C C . MET A 1 431 ? -19.531 11.07 11.812 1 96.5 431 MET A C 1
ATOM 3324 O O . MET A 1 431 ? -19.719 11.086 13.031 1 96.5 431 MET A O 1
ATOM 3328 N N . GLY A 1 432 ? -20.469 10.742 10.93 1 96.81 432 GLY A N 1
ATOM 3329 C CA . GLY A 1 432 ? -21.844 10.5 11.367 1 96.81 432 GLY A CA 1
ATOM 3330 C C . GLY A 1 432 ? -22.531 11.742 11.898 1 96.81 432 GLY A C 1
ATOM 3331 O O . GLY A 1 432 ? -23.391 11.648 12.781 1 96.81 432 GLY A O 1
ATOM 3332 N N . LYS A 1 433 ? -22.047 12.945 11.469 1 96.44 433 LYS A N 1
ATOM 3333 C CA . LYS A 1 433 ? -22.578 14.227 11.922 1 96.44 433 LYS A CA 1
ATOM 3334 C C . LYS A 1 433 ? -22.766 15.188 10.75 1 96.44 433 LYS A C 1
ATOM 3336 O O . LYS A 1 433 ? -22.078 15.07 9.727 1 96.44 433 LYS A O 1
ATOM 3341 N N . GLU A 1 434 ? -23.625 16.078 10.977 1 96.94 434 GLU A N 1
ATOM 3342 C CA . GLU A 1 434 ? -23.844 17.125 9.977 1 96.94 434 GLU A CA 1
ATOM 3343 C C . GLU A 1 434 ? -22.641 18.062 9.898 1 96.94 434 GLU A C 1
ATOM 3345 O O . GLU A 1 434 ? -22.062 18.422 10.922 1 96.94 434 GLU A O 1
ATOM 3350 N N . LEU A 1 435 ? -22.25 18.422 8.656 1 96.88 435 LEU A N 1
ATOM 3351 C CA . LEU A 1 435 ? -21.188 19.406 8.43 1 96.88 435 LEU A CA 1
ATOM 3352 C C . LEU A 1 435 ? -21.766 20.703 7.891 1 96.88 435 LEU A C 1
ATOM 3354 O O . LEU A 1 435 ? -22.641 20.703 7.027 1 96.88 435 LEU A O 1
ATOM 3358 N N . LEU A 1 436 ? -21.312 21.766 8.445 1 95.75 436 LEU A N 1
ATOM 3359 C CA . LEU A 1 436 ? -21.672 23.094 7.973 1 95.75 436 LEU A CA 1
ATOM 3360 C C . LEU A 1 436 ? -20.531 23.719 7.18 1 95.75 436 LEU A C 1
ATOM 3362 O O . LEU A 1 436 ? -19.375 23.594 7.559 1 95.75 436 LEU A O 1
ATOM 3366 N N . VAL A 1 437 ? -20.844 24.344 6.086 1 94.06 437 VAL A N 1
ATOM 3367 C CA . VAL A 1 437 ? -19.844 25 5.246 1 94.06 437 VAL A CA 1
ATOM 3368 C C . VAL A 1 437 ? -20.031 26.516 5.297 1 94.06 437 VAL A C 1
ATOM 3370 O O . VAL A 1 437 ? -20.828 27.062 4.547 1 94.06 437 VAL A O 1
ATOM 3373 N N . PRO A 1 438 ? -19.25 27.172 6.078 1 90.94 438 PRO A N 1
ATOM 3374 C CA . PRO A 1 438 ? -19.375 28.625 6.129 1 90.94 438 PRO A CA 1
ATOM 3375 C C . PRO A 1 438 ? -18.812 29.312 4.883 1 90.94 438 PRO A C 1
ATOM 3377 O O . PRO A 1 438 ? -17.984 28.734 4.176 1 90.94 438 PRO A O 1
ATOM 3380 N N . GLU A 1 439 ? -19.438 30.484 4.633 1 84.69 439 GLU A N 1
ATOM 3381 C CA . GLU A 1 439 ? -18.891 31.344 3.594 1 84.69 439 GLU A CA 1
ATOM 3382 C C . GLU A 1 439 ? -17.547 31.938 4.027 1 84.69 439 GLU A C 1
ATOM 3384 O O . GLU A 1 439 ? -17.484 32.719 4.984 1 84.69 439 GLU A O 1
ATOM 3389 N N . THR A 1 440 ? -16.484 31.172 3.871 1 69.31 440 THR A N 1
ATOM 3390 C CA . THR A 1 440 ? -15.266 31.672 4.496 1 69.31 440 THR A CA 1
ATOM 3391 C C . THR A 1 440 ? -14.234 32.062 3.439 1 69.31 440 THR A C 1
ATOM 3393 O O . THR A 1 440 ? -14.047 31.328 2.461 1 69.31 440 THR A O 1
ATOM 3396 N N . HIS A 1 441 ? -13.914 33.469 3.598 1 68.38 441 HIS A N 1
ATOM 3397 C CA . HIS A 1 441 ? -12.719 33.938 2.916 1 68.38 441 HIS A CA 1
ATOM 3398 C C . HIS A 1 441 ? -11.664 34.406 3.916 1 68.38 441 HIS A C 1
ATOM 3400 O O . HIS A 1 441 ? -11.938 35.25 4.773 1 68.38 441 HIS A O 1
ATOM 3406 N N . GLU A 1 442 ? -10.438 33.75 4.117 1 84.94 442 GLU A N 1
ATOM 3407 C CA . GLU A 1 442 ? -9.281 34.188 4.898 1 84.94 442 GLU A CA 1
ATOM 3408 C C . GLU A 1 442 ? -9.578 34.125 6.395 1 84.94 442 GLU A C 1
ATOM 3410 O O . GLU A 1 442 ? -9.453 35.125 7.094 1 84.94 442 GLU A O 1
ATOM 3415 N N . ALA A 1 443 ? -9.867 33 6.938 1 90.81 443 ALA A N 1
ATOM 3416 C CA . ALA A 1 443 ? -10.367 32.781 8.289 1 90.81 443 ALA A CA 1
ATOM 3417 C C . ALA A 1 443 ? -9.383 33.312 9.336 1 90.81 443 ALA A C 1
ATOM 3419 O O . ALA A 1 443 ? -9.781 33.969 10.297 1 90.81 443 ALA A O 1
ATOM 3420 N N . SER A 1 444 ? -8.109 33.094 9.164 1 94.75 444 SER A N 1
ATOM 3421 C CA . SER A 1 444 ? -7.109 33.531 10.141 1 94.75 444 SER A CA 1
ATOM 3422 C C . SER A 1 444 ? -7.031 35.031 10.219 1 94.75 444 SER A C 1
ATOM 3424 O O . SER A 1 444 ? -6.938 35.625 11.305 1 94.75 444 SER A O 1
ATOM 3426 N N . ALA A 1 445 ? -7.102 35.719 9.062 1 97.12 445 ALA A N 1
ATOM 3427 C CA . ALA A 1 445 ? -7.07 37.156 9.023 1 97.12 445 ALA A CA 1
ATOM 3428 C C . ALA A 1 445 ? -8.312 37.75 9.68 1 97.12 445 ALA A C 1
ATOM 3430 O O . ALA A 1 445 ? -8.227 38.781 10.391 1 97.12 445 ALA A O 1
ATOM 3431 N N . LEU A 1 446 ? -9.422 37.188 9.375 1 96.31 446 LEU A N 1
ATOM 3432 C CA . LEU A 1 446 ? -10.656 37.656 10 1 96.31 446 LEU A CA 1
ATOM 3433 C C . LEU A 1 446 ? -10.602 37.5 11.516 1 96.31 446 LEU A C 1
ATOM 3435 O O . LEU A 1 446 ? -11.039 38.375 12.266 1 96.31 446 LEU A O 1
ATOM 3439 N N . GLY A 1 447 ? -10.117 36.312 11.914 1 96.88 447 GLY A N 1
ATOM 3440 C CA . GLY A 1 447 ? -9.93 36.094 13.336 1 96.88 447 GLY A CA 1
ATOM 3441 C C . GLY A 1 447 ? -9.039 37.156 13.984 1 96.88 447 GLY A C 1
ATOM 3442 O O . GLY A 1 447 ? -9.312 37.594 15.094 1 96.88 447 GLY A O 1
ATOM 3443 N N . ALA A 1 448 ? -7.973 37.5 13.344 1 98.31 448 ALA A N 1
ATOM 3444 C CA . ALA A 1 448 ? -7.047 38.5 13.852 1 98.31 448 ALA A CA 1
ATOM 3445 C C . ALA A 1 448 ? -7.73 39.875 13.961 1 98.31 448 ALA A C 1
ATOM 3447 O O . ALA A 1 448 ? -7.551 40.594 14.953 1 98.31 448 ALA A O 1
ATOM 3448 N N . ALA A 1 449 ? -8.484 40.219 12.945 1 97.81 449 ALA A N 1
ATOM 3449 C CA . ALA A 1 449 ? -9.227 41.5 12.961 1 97.81 449 ALA A CA 1
ATOM 3450 C C . ALA A 1 449 ? -10.25 41.5 14.094 1 97.81 449 ALA A C 1
ATOM 3452 O O . ALA A 1 449 ? -10.391 42.5 14.789 1 97.81 449 ALA A O 1
ATOM 3453 N N . ALA A 1 450 ? -10.914 40.438 14.219 1 97.06 450 ALA A N 1
ATOM 3454 C CA . ALA A 1 450 ? -11.922 40.312 15.273 1 97.06 450 ALA A CA 1
ATOM 3455 C C . ALA A 1 450 ? -11.289 40.438 16.656 1 97.06 450 ALA A C 1
ATOM 3457 O O . ALA A 1 450 ? -11.828 41.094 17.547 1 97.06 450 ALA A O 1
ATOM 3458 N N . LEU A 1 451 ? -10.211 39.75 16.828 1 97.94 451 LEU A N 1
ATOM 3459 C CA . LEU A 1 451 ? -9.508 39.812 18.094 1 97.94 451 LEU A CA 1
ATOM 3460 C C . LEU A 1 451 ? -9.062 41.219 18.406 1 97.94 451 LEU A C 1
ATOM 3462 O O . LEU A 1 451 ? -9.078 41.656 19.562 1 97.94 451 LEU A O 1
ATOM 3466 N N . ALA A 1 452 ? -8.625 41.938 17.375 1 98.31 452 ALA A N 1
ATOM 3467 C CA . ALA A 1 452 ? -8.234 43.312 17.547 1 98.31 452 ALA A CA 1
ATOM 3468 C C . ALA A 1 452 ? -9.422 44.156 18.016 1 98.31 452 ALA A C 1
ATOM 3470 O O . ALA A 1 452 ? -9.281 45 18.922 1 98.31 452 ALA A O 1
ATOM 3471 N N . LEU A 1 453 ? -10.539 44 17.375 1 97.75 453 LEU A N 1
ATOM 3472 C CA . LEU A 1 453 ? -11.742 44.719 17.781 1 97.75 453 LEU A CA 1
ATOM 3473 C C . LEU A 1 453 ? -12.148 44.375 19.203 1 97.75 453 LEU A C 1
ATOM 3475 O O . LEU A 1 453 ? -12.578 45.219 19.969 1 97.75 453 LEU A O 1
ATOM 3479 N N . TYR A 1 454 ? -12.047 43.125 19.516 1 97.19 454 TYR A N 1
ATOM 3480 C CA . TYR A 1 454 ? -12.336 42.656 20.859 1 97.19 454 TYR A CA 1
ATOM 3481 C C . TYR A 1 454 ? -11.406 43.312 21.875 1 97.19 454 TYR A C 1
ATOM 3483 O O . TYR A 1 454 ? -11.852 43.781 22.922 1 97.19 454 TYR A O 1
ATOM 3491 N N . ALA A 1 455 ? -10.117 43.312 21.609 1 97.94 455 ALA A N 1
ATOM 3492 C CA . ALA A 1 455 ? -9.117 43.906 22.484 1 97.94 455 ALA A CA 1
ATOM 3493 C C . ALA A 1 455 ? -9.406 45.406 22.734 1 97.94 455 ALA A C 1
ATOM 3495 O O . ALA A 1 455 ? -9.148 45.906 23.828 1 97.94 455 ALA A O 1
ATOM 3496 N N . LEU A 1 456 ? -9.922 46.062 21.766 1 97.5 456 LEU A N 1
ATOM 3497 C CA . LEU A 1 456 ? -10.195 47.5 21.844 1 97.5 456 LEU A CA 1
ATOM 3498 C C . LEU A 1 456 ? -11.555 47.75 22.484 1 97.5 456 LEU A C 1
ATOM 3500 O O . LEU A 1 456 ? -11.891 48.906 22.812 1 97.5 456 LEU A O 1
ATOM 3504 N N . GLY A 1 457 ? -12.344 46.719 22.609 1 96.62 457 GLY A N 1
ATOM 3505 C CA . GLY A 1 457 ? -13.648 46.844 23.234 1 96.62 457 GLY A CA 1
ATOM 3506 C C . GLY A 1 457 ? -14.75 47.188 22.234 1 96.62 457 GLY A C 1
ATOM 3507 O O . GLY A 1 457 ? -15.875 47.5 22.641 1 96.62 457 GLY A O 1
ATOM 3508 N N . ASP A 1 458 ? -14.477 47.094 20.984 1 95.56 458 ASP A N 1
ATOM 3509 C CA . ASP A 1 458 ? -15.445 47.438 19.953 1 95.56 458 ASP A CA 1
ATOM 3510 C C . ASP A 1 458 ? -16.484 46.312 19.781 1 95.56 458 ASP A C 1
ATOM 3512 O O . ASP A 1 458 ? -17.578 46.562 19.281 1 95.56 458 ASP A O 1
ATOM 3516 N N . ILE A 1 459 ? -16.109 45.094 20.109 1 95.19 459 ILE A N 1
ATOM 3517 C CA . ILE A 1 459 ? -17.078 44 20.156 1 95.19 459 ILE A CA 1
ATOM 3518 C C . ILE A 1 459 ? -17.078 43.406 21.562 1 95.19 459 ILE A C 1
ATOM 3520 O O . ILE A 1 459 ? -16.031 43.312 22.203 1 95.19 459 ILE A O 1
ATOM 3524 N N . PRO A 1 460 ? -18.25 42.906 21.984 1 94.88 460 PRO A N 1
ATOM 3525 C CA . PRO A 1 460 ? -18.375 42.5 23.391 1 94.88 460 PRO A CA 1
ATOM 3526 C C . PRO A 1 460 ? -17.734 41.125 23.641 1 94.88 460 PRO A C 1
ATOM 3528 O O . PRO A 1 460 ? -17.375 40.812 24.781 1 94.88 460 PRO A O 1
ATOM 3531 N N . SER A 1 461 ? -17.75 40.344 22.641 1 94.25 461 SER A N 1
ATOM 3532 C CA . SER A 1 461 ? -17.172 39 22.75 1 94.25 461 SER A CA 1
ATOM 3533 C C . SER A 1 461 ? -16.75 38.469 21.391 1 94.25 461 SER A C 1
ATOM 3535 O O . SER A 1 461 ? -17.203 38.969 20.359 1 94.25 461 SER A O 1
ATOM 3537 N N . LEU A 1 462 ? -15.883 37.5 21.453 1 93.81 462 LEU A N 1
ATOM 3538 C CA . LEU A 1 462 ? -15.438 36.875 20.219 1 93.81 462 LEU A CA 1
ATOM 3539 C C . LEU A 1 462 ? -16.578 36.125 19.547 1 93.81 462 LEU A C 1
ATOM 3541 O O . LEU A 1 462 ? -16.547 35.844 18.344 1 93.81 462 LEU A O 1
ATOM 3545 N N . ASP A 1 463 ? -17.609 35.781 20.266 1 91.12 463 ASP A N 1
ATOM 3546 C CA . ASP A 1 463 ? -18.781 35.094 19.734 1 91.12 463 ASP A CA 1
ATOM 3547 C C . ASP A 1 463 ? -19.484 35.938 18.672 1 91.12 463 ASP A C 1
ATOM 3549 O O . ASP A 1 463 ? -20.266 35.406 17.875 1 91.12 463 ASP A O 1
ATOM 3553 N N . THR A 1 464 ? -19.234 37.219 18.781 1 93.88 464 THR A N 1
ATOM 3554 C CA . THR A 1 464 ? -19.844 38.156 17.828 1 93.88 464 THR A CA 1
ATOM 3555 C C . THR A 1 464 ? -19.5 37.75 16.391 1 93.88 464 THR A C 1
ATOM 3557 O O . THR A 1 464 ? -20.297 37.938 15.477 1 93.88 464 THR A O 1
ATOM 3560 N N . VAL A 1 465 ? -18.375 37.156 16.203 1 93.44 465 VAL A N 1
ATOM 3561 C CA . VAL A 1 465 ? -17.891 36.812 14.875 1 93.44 465 VAL A CA 1
ATOM 3562 C C . VAL A 1 465 ? -18.844 35.781 14.234 1 93.44 465 VAL A C 1
ATOM 3564 O O . VAL A 1 465 ? -19.016 35.812 13.016 1 93.44 465 VAL A O 1
ATOM 3567 N N . LYS A 1 466 ? -19.391 34.938 15 1 91.56 466 LYS A N 1
ATOM 3568 C CA . LYS A 1 466 ? -20.312 33.906 14.5 1 91.56 466 LYS A CA 1
ATOM 3569 C C . LYS A 1 466 ? -21.438 34.562 13.688 1 91.56 466 LYS A C 1
ATOM 3571 O O . LYS A 1 466 ? -21.922 33.969 12.711 1 91.56 466 LYS A O 1
ATOM 3576 N N . THR A 1 467 ? -21.859 35.75 14.055 1 91.94 467 THR A N 1
ATOM 3577 C CA . THR A 1 467 ? -22.953 36.438 13.398 1 91.94 467 THR A CA 1
ATOM 3578 C C . THR A 1 467 ? -22.5 37.031 12.055 1 91.94 467 THR A C 1
ATOM 3580 O O . THR A 1 467 ? -23.328 37.375 11.219 1 91.94 467 THR A O 1
ATOM 3583 N N . TRP A 1 468 ? -21.219 37.156 11.883 1 92.69 468 TRP A N 1
ATOM 3584 C CA . TRP A 1 468 ? -20.688 37.688 10.641 1 92.69 468 TRP A CA 1
ATOM 3585 C C . TRP A 1 468 ? -20.656 36.625 9.547 1 92.69 468 TRP A C 1
ATOM 3587 O O . TRP A 1 468 ? -20.516 36.969 8.367 1 92.69 468 TRP A O 1
ATOM 3597 N N . ILE A 1 469 ? -20.75 35.344 9.977 1 91.44 469 ILE A N 1
ATOM 3598 C CA . ILE A 1 469 ? -20.438 34.25 9.055 1 91.44 469 ILE A CA 1
ATOM 3599 C C . ILE A 1 469 ? -21.734 33.594 8.586 1 91.44 469 ILE A C 1
ATOM 3601 O O . ILE A 1 469 ? -22.531 33.125 9.398 1 91.44 469 ILE A O 1
ATOM 3605 N N . HIS A 1 470 ? -21.891 33.531 7.285 1 90.31 470 HIS A N 1
ATOM 3606 C CA . HIS A 1 470 ? -23.047 32.875 6.68 1 90.31 470 HIS A CA 1
ATOM 3607 C C . HIS A 1 470 ? -22.719 31.422 6.301 1 90.31 470 HIS A C 1
ATOM 3609 O O . HIS A 1 470 ? -21.625 31.141 5.785 1 90.31 470 HIS A O 1
ATOM 3615 N N . ILE A 1 471 ? -23.656 30.531 6.617 1 92.19 471 ILE A N 1
ATOM 3616 C CA . ILE A 1 471 ? -23.5 29.125 6.234 1 92.19 471 ILE A CA 1
ATOM 3617 C C . ILE A 1 471 ? -24 28.922 4.809 1 92.19 471 ILE A C 1
ATOM 3619 O O . ILE A 1 471 ? -25.156 29.203 4.504 1 92.19 471 ILE A O 1
ATOM 3623 N N . LEU A 1 472 ? -23.141 28.422 3.957 1 91.31 472 LEU A N 1
ATOM 3624 C CA . LEU A 1 472 ? -23.453 28.281 2.539 1 91.31 472 LEU A CA 1
ATOM 3625 C C . LEU A 1 472 ? -24.156 26.953 2.27 1 91.31 472 LEU A C 1
ATOM 3627 O O . LEU A 1 472 ? -25.016 26.875 1.387 1 91.31 472 LEU A O 1
ATOM 3631 N N . SER A 1 473 ? -23.703 25.906 2.896 1 92.94 473 SER A N 1
ATOM 3632 C CA . SER A 1 473 ? -24.266 24.594 2.633 1 92.94 473 SER A CA 1
ATOM 3633 C C . SER A 1 473 ? -24.156 23.688 3.855 1 92.94 473 SER A C 1
ATOM 3635 O O . SER A 1 473 ? -23.438 24 4.809 1 92.94 473 SER A O 1
ATOM 3637 N N . ARG A 1 474 ? -24.953 22.641 3.781 1 95.44 474 ARG A N 1
ATOM 3638 C CA . ARG A 1 474 ? -24.984 21.625 4.824 1 95.44 474 ARG A CA 1
ATOM 3639 C C . ARG A 1 474 ? -24.938 20.219 4.223 1 95.44 474 ARG A C 1
ATOM 3641 O O . ARG A 1 474 ? -25.484 19.984 3.137 1 95.44 474 ARG A O 1
ATOM 3648 N N . HIS A 1 475 ? -24.281 19.297 4.879 1 96.81 475 HIS A N 1
ATOM 3649 C CA . HIS A 1 475 ? -24.25 17.906 4.477 1 96.81 475 HIS A CA 1
ATOM 3650 C C . HIS A 1 475 ? -24.672 16.984 5.617 1 96.81 475 HIS A C 1
ATOM 3652 O O . HIS A 1 475 ? -24.078 17 6.695 1 96.81 475 HIS A O 1
ATOM 3658 N N . VAL A 1 476 ? -25.672 16.172 5.355 1 97.88 476 VAL A N 1
ATOM 3659 C CA . VAL A 1 476 ? -26.156 15.211 6.332 1 97.88 476 VAL A CA 1
ATOM 3660 C C . VAL A 1 476 ? -25.562 13.836 6.055 1 97.88 476 VAL A C 1
ATOM 3662 O O . VAL A 1 476 ? -25.453 13.414 4.898 1 97.88 476 VAL A O 1
ATOM 3665 N N . PRO A 1 477 ? -25.172 13.125 7.082 1 98 477 PRO A N 1
ATOM 3666 C CA . PRO A 1 477 ? -24.531 11.828 6.883 1 98 477 PRO A CA 1
ATOM 3667 C C . PRO A 1 477 ? -25.484 10.789 6.273 1 98 477 PRO A C 1
ATOM 3669 O O . PRO A 1 477 ? -26.656 10.758 6.609 1 98 477 PRO A O 1
ATOM 3672 N N . ASN A 1 478 ? -24.984 10.008 5.359 1 98.06 478 ASN A N 1
ATOM 3673 C CA . ASN A 1 478 ? -25.641 8.789 4.891 1 98.06 478 ASN A CA 1
ATOM 3674 C C . ASN A 1 478 ? -25.391 7.621 5.836 1 98.06 478 ASN A C 1
ATOM 3676 O O . ASN A 1 478 ? -24.266 7.148 5.961 1 98.06 478 ASN A O 1
ATOM 3680 N N . GLU A 1 479 ? -26.406 7.086 6.418 1 97.56 479 GLU A N 1
ATOM 3681 C CA . GLU A 1 479 ? -26.297 6.094 7.477 1 97.56 479 GLU A CA 1
ATOM 3682 C C . GLU A 1 479 ? -25.594 4.828 6.977 1 97.56 479 GLU A C 1
ATOM 3684 O O . GLU A 1 479 ? -24.828 4.207 7.707 1 97.56 479 GLU A O 1
ATOM 3689 N N . LYS A 1 480 ? -25.953 4.406 5.816 1 97.38 480 LYS A N 1
ATOM 3690 C CA . LYS A 1 480 ? -25.328 3.215 5.254 1 97.38 480 LYS A CA 1
ATOM 3691 C C . LYS A 1 480 ? -23.812 3.396 5.121 1 97.38 480 LYS A C 1
ATOM 3693 O O . LYS A 1 480 ? -23.047 2.498 5.473 1 97.38 480 LYS A O 1
ATOM 3698 N N . ASN A 1 481 ? -23.422 4.52 4.605 1 98.12 481 ASN A N 1
ATOM 3699 C CA . ASN A 1 481 ? -22 4.816 4.473 1 98.12 481 ASN A CA 1
ATOM 3700 C C . ASN A 1 481 ? -21.312 4.918 5.836 1 98.12 481 ASN A C 1
ATOM 3702 O O . ASN A 1 481 ? -20.156 4.512 5.992 1 98.12 481 ASN A O 1
ATOM 3706 N N . THR A 1 482 ? -22.016 5.496 6.809 1 98.38 482 THR A N 1
ATOM 3707 C CA . THR A 1 482 ? -21.469 5.641 8.148 1 98.38 482 THR A CA 1
ATOM 3708 C C . THR A 1 482 ? -21.094 4.281 8.727 1 98.38 482 THR A C 1
ATOM 3710 O O . THR A 1 482 ? -20.031 4.141 9.352 1 98.38 482 THR A O 1
ATOM 3713 N N . LEU A 1 483 ? -21.922 3.309 8.5 1 97.62 483 LEU A N 1
ATOM 3714 C CA . LEU A 1 483 ? -21.656 1.967 9.008 1 97.62 483 LEU A CA 1
ATOM 3715 C C . LEU A 1 483 ? -20.438 1.354 8.32 1 97.62 483 LEU A C 1
ATOM 3717 O O . LEU A 1 483 ? -19.594 0.733 8.969 1 97.62 483 LEU A O 1
ATOM 3721 N N . ILE A 1 484 ? -20.328 1.523 7.027 1 97.62 484 ILE A N 1
ATOM 3722 C CA . ILE A 1 484 ? -19.219 1.012 6.246 1 97.62 484 ILE A CA 1
ATOM 3723 C C . ILE A 1 484 ? -17.906 1.651 6.727 1 97.62 484 ILE A C 1
ATOM 3725 O O . ILE A 1 484 ? -16.922 0.955 6.977 1 97.62 484 ILE A O 1
ATOM 3729 N N . TYR A 1 485 ? -17.922 2.977 6.879 1 98.25 485 TYR A N 1
ATOM 3730 C CA . TYR A 1 485 ? -16.719 3.697 7.27 1 98.25 485 TYR A CA 1
ATOM 3731 C C . TYR A 1 485 ? -16.328 3.375 8.711 1 98.25 485 TYR A C 1
ATOM 3733 O O . TYR A 1 485 ? -15.141 3.357 9.047 1 98.25 485 TYR A O 1
ATOM 3741 N N . SER A 1 486 ? -17.297 3.117 9.531 1 97.81 486 SER A N 1
ATOM 3742 C CA . SER A 1 486 ? -17 2.723 10.906 1 97.81 486 SER A CA 1
ATOM 3743 C C . SER A 1 486 ? -16.203 1.42 10.938 1 97.81 486 SER A C 1
ATOM 3745 O O . SER A 1 486 ? -15.219 1.305 11.672 1 97.81 486 SER A O 1
ATOM 3747 N N . GLU A 1 487 ? -16.625 0.487 10.156 1 96.88 487 GLU A N 1
ATOM 3748 C CA . GLU A 1 487 ? -15.922 -0.792 10.086 1 96.88 487 GLU A CA 1
ATOM 3749 C C . GLU A 1 487 ? -14.516 -0.619 9.531 1 96.88 487 GLU A C 1
ATOM 3751 O O . GLU A 1 487 ? -13.555 -1.177 10.078 1 96.88 487 GLU A O 1
ATOM 3756 N N . LEU A 1 488 ? -14.391 0.099 8.516 1 97.81 488 LEU A N 1
ATOM 3757 C CA . LEU A 1 488 ? -13.094 0.306 7.879 1 97.81 488 LEU A CA 1
ATOM 3758 C C . LEU A 1 488 ? -12.172 1.129 8.773 1 97.81 488 LEU A C 1
ATOM 3760 O O . LEU A 1 488 ? -10.953 0.929 8.773 1 97.81 488 LEU A O 1
ATOM 3764 N N . PHE A 1 489 ? -12.766 2.072 9.539 1 98.31 489 PHE A N 1
ATOM 3765 C CA . PHE A 1 489 ? -11.961 2.893 10.43 1 98.31 489 PHE A CA 1
ATOM 3766 C C . PHE A 1 489 ? -11.328 2.041 11.523 1 98.31 489 PHE A C 1
ATOM 3768 O O . PHE A 1 489 ? -10.195 2.291 11.938 1 98.31 489 PHE A O 1
ATOM 3775 N N . ASP A 1 490 ? -12.062 1.085 12 1 98 490 ASP A N 1
ATOM 3776 C CA . ASP A 1 490 ? -11.5 0.158 12.977 1 98 490 ASP A CA 1
ATOM 3777 C C . ASP A 1 490 ? -10.266 -0.545 12.422 1 98 490 ASP A C 1
ATOM 3779 O O . ASP A 1 490 ? -9.258 -0.688 13.109 1 98 490 ASP A O 1
ATOM 3783 N N . MET A 1 491 ? -10.344 -0.98 11.227 1 97.75 491 MET A N 1
ATOM 3784 C CA . MET A 1 491 ? -9.211 -1.623 10.562 1 97.75 491 MET A CA 1
ATOM 3785 C C . MET A 1 491 ? -8.078 -0.631 10.344 1 97.75 491 MET A C 1
ATOM 3787 O O . MET A 1 491 ? -6.902 -0.979 10.5 1 97.75 491 MET A O 1
ATOM 3791 N N . TYR A 1 492 ? -8.438 0.553 9.938 1 98.19 492 TYR A N 1
ATOM 3792 C CA . TYR A 1 492 ? -7.477 1.636 9.758 1 98.19 492 TYR A CA 1
ATOM 3793 C C . TYR A 1 492 ? -6.629 1.833 11 1 98.19 492 TYR A C 1
ATOM 3795 O O . TYR A 1 492 ? -5.398 1.912 10.922 1 98.19 492 TYR A O 1
ATOM 3803 N N . THR A 1 493 ? -7.223 1.878 12.125 1 97.94 493 THR A N 1
ATOM 3804 C CA . THR A 1 493 ? -6.535 2.107 13.391 1 97.94 493 THR A CA 1
ATOM 3805 C C . THR A 1 493 ? -5.656 0.912 13.758 1 97.94 493 THR A C 1
ATOM 3807 O O . THR A 1 493 ? -4.527 1.083 14.219 1 97.94 493 THR A O 1
ATOM 3810 N N . ARG A 1 494 ? -6.105 -0.287 13.562 1 98.12 494 ARG A N 1
ATOM 3811 C CA . ARG A 1 494 ? -5.328 -1.485 13.852 1 98.12 494 ARG A CA 1
ATOM 3812 C C . ARG A 1 494 ? -4.109 -1.583 12.938 1 98.12 494 ARG A C 1
ATOM 3814 O O . ARG A 1 494 ? -3.037 -2.01 13.367 1 98.12 494 ARG A O 1
ATOM 3821 N N . LEU A 1 495 ? -4.324 -1.239 11.672 1 98.44 495 LEU A N 1
ATOM 3822 C CA . LEU A 1 495 ? -3.215 -1.275 10.727 1 98.44 495 LEU A CA 1
ATOM 3823 C C . LEU A 1 495 ? -2.07 -0.383 11.195 1 98.44 495 LEU A C 1
ATOM 3825 O O . LEU A 1 495 ? -0.904 -0.776 11.133 1 98.44 495 LEU A O 1
ATOM 3829 N N . TYR A 1 496 ? -2.414 0.875 11.609 1 98.12 496 TYR A N 1
ATOM 3830 C CA . TYR A 1 496 ? -1.361 1.746 12.125 1 98.12 496 TYR A CA 1
ATOM 3831 C C . TYR A 1 496 ? -0.61 1.079 13.266 1 98.12 496 TYR A C 1
ATOM 3833 O O . TYR A 1 496 ? 0.623 1.09 13.297 1 98.12 496 TYR A O 1
ATOM 3841 N N . ASP A 1 497 ? -1.354 0.508 14.203 1 97.56 497 ASP A N 1
ATOM 3842 C CA . ASP A 1 497 ? -0.752 -0.097 15.391 1 97.56 497 ASP A CA 1
ATOM 3843 C C . ASP A 1 497 ? 0.151 -1.268 15.008 1 97.56 497 ASP A C 1
ATOM 3845 O O . ASP A 1 497 ? 1.205 -1.467 15.617 1 97.56 497 ASP A O 1
ATOM 3849 N N . ARG A 1 498 ? -0.215 -2.014 14.023 1 97.62 498 ARG A N 1
ATOM 3850 C CA . ARG A 1 498 ? 0.551 -3.174 13.586 1 97.62 498 ARG A CA 1
ATOM 3851 C C . ARG A 1 498 ? 1.821 -2.748 12.852 1 97.62 498 ARG A C 1
ATOM 3853 O O . ARG A 1 498 ? 2.834 -3.449 12.898 1 97.62 498 ARG A O 1
ATOM 3860 N N . LEU A 1 499 ? 1.79 -1.558 12.258 1 98.31 499 LEU A N 1
ATOM 3861 C CA . LEU A 1 499 ? 2.855 -1.202 11.32 1 98.31 499 LEU A CA 1
ATOM 3862 C C . LEU A 1 499 ? 3.785 -0.16 11.93 1 98.31 499 LEU A C 1
ATOM 3864 O O . LEU A 1 499 ? 4.832 0.154 11.359 1 98.31 499 LEU A O 1
ATOM 3868 N N . LYS A 1 500 ? 3.457 0.46 13.078 1 96.56 500 LYS A N 1
ATOM 3869 C CA . LYS A 1 500 ? 4.16 1.612 13.633 1 96.56 500 LYS A CA 1
ATOM 3870 C C . LYS A 1 500 ? 5.645 1.313 13.812 1 96.56 500 LYS A C 1
ATOM 3872 O O . LYS A 1 500 ? 6.496 2.162 13.539 1 96.56 500 LYS A O 1
ATOM 3877 N N . ASP A 1 501 ? 6.016 0.068 14.242 1 96.56 501 ASP A N 1
ATOM 3878 C CA . ASP A 1 501 ? 7.43 -0.269 14.406 1 96.56 501 ASP A CA 1
ATOM 3879 C C . ASP A 1 501 ? 8.125 -0.386 13.055 1 96.56 501 ASP A C 1
ATOM 3881 O O . ASP A 1 501 ? 9.305 -0.031 12.922 1 96.56 501 ASP A O 1
ATOM 3885 N N . GLU A 1 502 ? 7.438 -0.912 12.086 1 98 502 GLU A N 1
ATOM 3886 C CA . GLU A 1 502 ? 8.016 -1.05 10.758 1 98 502 GLU A CA 1
ATOM 3887 C C . GLU A 1 502 ? 8.203 0.311 10.094 1 98 502 GLU A C 1
ATOM 3889 O O . GLU A 1 502 ? 9.086 0.48 9.25 1 98 502 GLU A O 1
ATOM 3894 N N . PHE A 1 503 ? 7.387 1.313 10.484 1 97.69 503 PHE A N 1
ATOM 3895 C CA . PHE A 1 503 ? 7.582 2.672 9.992 1 97.69 503 PHE A CA 1
ATOM 3896 C C . PHE A 1 503 ? 8.953 3.201 10.391 1 97.69 503 PHE A C 1
ATOM 3898 O O . PHE A 1 503 ? 9.625 3.859 9.594 1 97.69 503 PHE A O 1
ATOM 3905 N N . ASP A 1 504 ? 9.367 2.91 11.641 1 95.38 504 ASP A N 1
ATOM 3906 C CA . ASP A 1 504 ? 10.688 3.344 12.094 1 95.38 504 ASP A CA 1
ATOM 3907 C C . ASP A 1 504 ? 11.789 2.738 11.227 1 95.38 504 ASP A C 1
ATOM 3909 O O . ASP A 1 504 ? 12.75 3.426 10.859 1 95.38 504 ASP A O 1
ATOM 3913 N N . VAL A 1 505 ? 11.656 1.48 10.898 1 96.5 505 VAL A N 1
ATOM 3914 C CA . VAL A 1 505 ? 12.672 0.747 10.156 1 96.5 505 VAL A CA 1
ATOM 3915 C C . VAL A 1 505 ? 12.75 1.277 8.727 1 96.5 505 VAL A C 1
ATOM 3917 O O . VAL A 1 505 ? 13.844 1.565 8.227 1 96.5 505 VAL A O 1
ATOM 3920 N N . ILE A 1 506 ? 11.648 1.444 8.047 1 97.38 506 ILE A N 1
ATOM 3921 C CA . ILE A 1 506 ? 11.656 1.847 6.645 1 97.38 506 ILE A CA 1
ATOM 3922 C C . ILE A 1 506 ? 12.102 3.305 6.527 1 97.38 506 ILE A C 1
ATOM 3924 O O . ILE A 1 506 ? 12.75 3.688 5.555 1 97.38 506 ILE A O 1
ATOM 3928 N N . ALA A 1 507 ? 11.617 4.141 7.504 1 93.62 507 ALA A N 1
ATOM 3929 C CA . ALA A 1 507 ? 12.062 5.535 7.508 1 93.62 507 ALA A CA 1
ATOM 3930 C C . ALA A 1 507 ? 13.578 5.629 7.637 1 93.62 507 ALA A C 1
ATOM 3932 O O . ALA A 1 507 ? 14.211 6.453 6.977 1 93.62 507 ALA A O 1
ATOM 3933 N N . SER A 1 508 ? 14.148 4.832 8.523 1 93 508 SER A N 1
ATOM 3934 C CA . SER A 1 508 ? 15.594 4.785 8.672 1 93 508 SER A CA 1
ATOM 3935 C C . SER A 1 508 ? 16.281 4.348 7.383 1 93 508 SER A C 1
ATOM 3937 O O . SER A 1 508 ? 17.297 4.906 6.996 1 93 508 SER A O 1
ATOM 3939 N N . PHE A 1 509 ? 15.75 3.359 6.68 1 94.88 509 PHE A N 1
ATOM 3940 C CA . PHE A 1 509 ? 16.281 2.895 5.402 1 94.88 509 PHE A CA 1
ATOM 3941 C C . PHE A 1 509 ? 16.25 4.012 4.367 1 94.88 509 PHE A C 1
ATOM 3943 O O . PHE A 1 509 ? 17.219 4.203 3.625 1 94.88 509 PHE A O 1
ATOM 3950 N N . GLN A 1 510 ? 15.172 4.801 4.344 1 93.06 510 GLN A N 1
ATOM 3951 C CA . GLN A 1 510 ? 14.977 5.867 3.363 1 93.06 510 GLN A CA 1
ATOM 3952 C C . GLN A 1 510 ? 15.961 7.012 3.598 1 93.06 510 GLN A C 1
ATOM 3954 O O . GLN A 1 510 ? 16.312 7.73 2.662 1 93.06 510 GLN A O 1
ATOM 3959 N N . ARG A 1 511 ? 16.328 7.168 4.84 1 86.56 511 ARG A N 1
ATOM 3960 C CA . ARG A 1 511 ? 17.25 8.25 5.176 1 86.56 511 ARG A CA 1
ATOM 3961 C C . ARG A 1 511 ? 18.672 7.891 4.781 1 86.56 511 ARG A C 1
ATOM 3963 O O . ARG A 1 511 ? 19.516 8.773 4.594 1 86.56 511 ARG A O 1
ATOM 3970 N N . LYS A 1 512 ? 19.016 6.543 4.801 1 76.56 512 LYS A N 1
ATOM 3971 C CA . LYS A 1 512 ? 20.344 6.105 4.402 1 76.56 512 LYS A CA 1
ATOM 3972 C C . LYS A 1 512 ? 20.609 6.402 2.928 1 76.56 512 LYS A C 1
ATOM 3974 O O . LYS A 1 512 ? 21.734 6.695 2.537 1 76.56 512 LYS A O 1
ATOM 3979 N N . ASP A 1 513 ? 19.641 6.156 2.029 1 60.59 513 ASP A N 1
ATOM 3980 C CA . ASP A 1 513 ? 19.766 6.207 0.577 1 60.59 513 ASP A CA 1
ATOM 3981 C C . ASP A 1 513 ? 20.016 7.637 0.098 1 60.59 513 ASP A C 1
ATOM 3983 O O . ASP A 1 513 ? 20.344 7.859 -1.068 1 60.59 513 ASP A O 1
ATOM 3987 N N . VAL A 1 514 ? 19.719 8.648 0.942 1 48.22 514 VAL A N 1
ATOM 3988 C CA . VAL A 1 514 ? 19.953 10.039 0.549 1 48.22 514 VAL A CA 1
ATOM 3989 C C . VAL A 1 514 ? 21.438 10.375 0.699 1 48.22 514 VAL A C 1
ATOM 3991 O O . VAL A 1 514 ? 21.906 11.367 0.138 1 48.22 514 VAL A O 1
ATOM 3994 N N . HIS A 1 515 ? 22.328 9.633 1.398 1 41.91 515 HIS A N 1
ATOM 3995 C CA . HIS A 1 515 ? 23.734 9.984 1.423 1 41.91 515 HIS A CA 1
ATOM 3996 C C . HIS A 1 515 ? 24.531 9.125 0.447 1 41.91 515 HIS A C 1
ATOM 3998 O O . HIS A 1 515 ? 24.266 7.93 0.298 1 41.91 515 HIS A O 1
ATOM 4004 N N . MET B 1 1 ? 10.453 -33.312 -44.406 1 49.38 1 MET B N 1
ATOM 4005 C CA . MET B 1 1 ? 11.188 -34.125 -43.438 1 49.38 1 MET B CA 1
ATOM 4006 C C . MET B 1 1 ? 11.695 -35.406 -44.094 1 49.38 1 MET B C 1
ATOM 4008 O O . MET B 1 1 ? 11.047 -35.969 -45 1 49.38 1 MET B O 1
ATOM 4012 N N . LYS B 1 2 ? 12.766 -35.844 -43.719 1 51.53 2 LYS B N 1
ATOM 4013 C CA . LYS B 1 2 ? 13.312 -37.031 -44.344 1 51.53 2 LYS B CA 1
ATOM 4014 C C . LYS B 1 2 ? 12.547 -38.281 -43.938 1 51.53 2 LYS B C 1
ATOM 4016 O O . LYS B 1 2 ? 12.141 -38.406 -42.781 1 51.53 2 LYS B O 1
ATOM 4021 N N . ALA B 1 3 ? 12.023 -39.031 -44.844 1 54.44 3 ALA B N 1
ATOM 4022 C CA . ALA B 1 3 ? 11.141 -40.188 -44.844 1 54.44 3 ALA B CA 1
ATOM 4023 C C . ALA B 1 3 ? 11.398 -41.094 -43.625 1 54.44 3 ALA B C 1
ATOM 4025 O O . ALA B 1 3 ? 10.477 -41.719 -43.094 1 54.44 3 ALA B O 1
ATOM 4026 N N . LYS B 1 4 ? 12.5 -41.094 -42.875 1 64.56 4 LYS B N 1
ATOM 4027 C CA . LYS B 1 4 ? 12.852 -42.094 -41.906 1 64.56 4 LYS B CA 1
ATOM 4028 C C . LYS B 1 4 ? 12.945 -41.5 -40.5 1 64.56 4 LYS B C 1
ATOM 4030 O O . LYS B 1 4 ? 13.203 -42.219 -39.531 1 64.56 4 LYS B O 1
ATOM 4035 N N . GLN B 1 5 ? 12.578 -40.219 -40.344 1 77.31 5 GLN B N 1
ATOM 4036 C CA . GLN B 1 5 ? 12.805 -39.656 -39 1 77.31 5 GLN B CA 1
ATOM 4037 C C . GLN B 1 5 ? 11.594 -39.875 -38.094 1 77.31 5 GLN B C 1
ATOM 4039 O O . GLN B 1 5 ? 10.461 -39.531 -38.5 1 77.31 5 GLN B O 1
ATOM 4044 N N . LEU B 1 6 ? 11.836 -40.5 -36.906 1 87.19 6 LEU B N 1
ATOM 4045 C CA . LEU B 1 6 ? 10.766 -40.719 -35.938 1 87.19 6 LEU B CA 1
ATOM 4046 C C . LEU B 1 6 ? 10.516 -39.469 -35.094 1 87.19 6 LEU B C 1
ATOM 4048 O O . LEU B 1 6 ? 11.453 -38.75 -34.781 1 87.19 6 LEU B O 1
ATOM 4052 N N . ILE B 1 7 ? 9.281 -39.219 -34.938 1 95.25 7 ILE B N 1
ATOM 4053 C CA . ILE B 1 7 ? 8.859 -38.031 -34.25 1 95.25 7 ILE B CA 1
ATOM 4054 C C . ILE B 1 7 ? 8.141 -38.406 -32.938 1 95.25 7 ILE B C 1
ATOM 4056 O O . ILE B 1 7 ? 7.52 -39.469 -32.875 1 95.25 7 ILE B O 1
ATOM 4060 N N . VAL B 1 8 ? 8.406 -37.625 -31.922 1 97.62 8 VAL B N 1
ATOM 4061 C CA . VAL B 1 8 ? 7.672 -37.75 -30.672 1 97.62 8 VAL B CA 1
ATOM 4062 C C . VAL B 1 8 ? 6.82 -36.531 -30.422 1 97.62 8 VAL B C 1
ATOM 4064 O O . VAL B 1 8 ? 7.266 -35.406 -30.672 1 97.62 8 VAL B O 1
ATOM 4067 N N . ILE B 1 9 ? 5.578 -36.688 -30 1 98.25 9 ILE B N 1
ATOM 4068 C CA . ILE B 1 9 ? 4.668 -35.562 -29.781 1 98.25 9 ILE B CA 1
ATOM 4069 C C . ILE B 1 9 ? 4.426 -35.375 -28.281 1 98.25 9 ILE B C 1
ATOM 4071 O O . ILE B 1 9 ? 4.062 -36.344 -27.594 1 98.25 9 ILE B O 1
ATOM 4075 N N . GLY B 1 10 ? 4.754 -34.219 -27.781 1 98.44 10 GLY B N 1
ATOM 4076 C CA . GLY B 1 10 ? 4.348 -33.812 -26.453 1 98.44 10 GLY B CA 1
ATOM 4077 C C . GLY B 1 10 ? 3.07 -33 -26.438 1 98.44 10 GLY B C 1
ATOM 4078 O O . GLY B 1 10 ? 2.965 -32 -27.141 1 98.44 10 GLY B O 1
ATOM 4079 N N . VAL B 1 11 ? 2.066 -33.406 -25.688 1 98.75 11 VAL B N 1
ATOM 4080 C CA . VAL B 1 11 ? 0.801 -32.719 -25.547 1 98.75 11 VAL B CA 1
ATOM 4081 C C . VAL B 1 11 ? 0.708 -32.094 -24.141 1 98.75 11 VAL B C 1
ATOM 4083 O O . VAL B 1 11 ? 0.729 -32.844 -23.141 1 98.75 11 VAL B O 1
ATOM 4086 N N . ASP B 1 12 ? 0.645 -30.812 -24.062 1 98.31 12 ASP B N 1
ATOM 4087 C CA . ASP B 1 12 ? 0.511 -30.094 -22.797 1 98.31 12 ASP B CA 1
ATOM 4088 C C . ASP B 1 12 ? -0.901 -29.547 -22.625 1 98.31 12 ASP B C 1
ATOM 4090 O O . ASP B 1 12 ? -1.257 -28.531 -23.234 1 98.31 12 ASP B O 1
ATOM 4094 N N . ILE B 1 13 ? -1.667 -30.188 -21.766 1 98.25 13 ILE B N 1
ATOM 4095 C CA . ILE B 1 13 ? -3.014 -29.719 -21.453 1 98.25 13 ILE B CA 1
ATOM 4096 C C . ILE B 1 13 ? -2.949 -28.672 -20.344 1 98.25 13 ILE B C 1
ATOM 4098 O O . ILE B 1 13 ? -3.055 -29 -19.156 1 98.25 13 ILE B O 1
ATOM 4102 N N . GLY B 1 14 ? -2.881 -27.469 -20.75 1 94.81 14 GLY B N 1
ATOM 4103 C CA . GLY B 1 14 ? -2.727 -26.375 -19.797 1 94.81 14 GLY B CA 1
ATOM 4104 C C . GLY B 1 14 ? -4.047 -25.75 -19.391 1 94.81 14 GLY B C 1
ATOM 4105 O O . GLY B 1 14 ? -5.113 -26.234 -19.766 1 94.81 14 GLY B O 1
ATOM 4106 N N . THR B 1 15 ? -3.988 -24.719 -18.578 1 90.44 15 THR B N 1
ATOM 4107 C CA . THR B 1 15 ? -5.168 -24.031 -18.078 1 90.44 15 THR B CA 1
ATOM 4108 C C . THR B 1 15 ? -5.711 -23.062 -19.141 1 90.44 15 THR B C 1
ATOM 4110 O O . THR B 1 15 ? -6.926 -22.938 -19.297 1 90.44 15 THR B O 1
ATOM 4113 N N . THR B 1 16 ? -4.828 -22.391 -19.891 1 88.12 16 THR B N 1
ATOM 4114 C CA . THR B 1 16 ? -5.242 -21.406 -20.891 1 88.12 16 THR B CA 1
ATOM 4115 C C . THR B 1 16 ? -5.449 -22.062 -22.25 1 88.12 16 THR B C 1
ATOM 4117 O O . THR B 1 16 ? -6.262 -21.609 -23.047 1 88.12 16 THR B O 1
ATOM 4120 N N . SER B 1 17 ? -4.617 -23.031 -22.5 1 95.12 17 SER B N 1
ATOM 4121 C CA . SER B 1 17 ? -4.664 -23.703 -23.797 1 95.12 17 SER B CA 1
ATOM 4122 C C . SER B 1 17 ? -4.09 -25.109 -23.719 1 95.12 17 SER B C 1
ATOM 4124 O O . SER B 1 17 ? -3.439 -25.469 -22.734 1 95.12 17 SER B O 1
ATOM 4126 N N . THR B 1 18 ? -4.461 -25.891 -24.703 1 98 18 THR B N 1
ATOM 4127 C CA . THR B 1 18 ? -3.752 -27.125 -24.984 1 98 18 THR B CA 1
ATOM 4128 C C . THR B 1 18 ? -2.779 -26.938 -26.141 1 98 18 THR B C 1
ATOM 4130 O O . THR B 1 18 ? -3.125 -26.328 -27.156 1 98 18 THR B O 1
ATOM 4133 N N . LYS B 1 19 ? -1.571 -27.453 -25.922 1 96.75 19 LYS B N 1
ATOM 4134 C CA . LYS B 1 19 ? -0.545 -27.328 -26.953 1 96.75 19 LYS B CA 1
ATOM 4135 C C . LYS B 1 19 ? 0.043 -28.703 -27.297 1 96.75 19 LYS B C 1
ATOM 4137 O O . LYS B 1 19 ? 0.416 -29.469 -26.406 1 96.75 19 LYS B O 1
ATOM 4142 N N . ALA B 1 20 ? 0.086 -28.969 -28.578 1 98.5 20 ALA B N 1
ATOM 4143 C CA . ALA B 1 20 ? 0.825 -30.125 -29.078 1 98.5 20 ALA B CA 1
ATOM 4144 C C . ALA B 1 20 ? 2.08 -29.688 -29.828 1 98.5 20 ALA B C 1
ATOM 4146 O O . ALA B 1 20 ? 2.045 -28.734 -30.609 1 98.5 20 ALA B O 1
ATOM 4147 N N . VAL B 1 21 ? 3.156 -30.375 -29.516 1 97.88 21 VAL B N 1
ATOM 4148 C CA . VAL B 1 21 ? 4.418 -30.078 -30.188 1 97.88 21 VAL B CA 1
ATOM 4149 C C . VAL B 1 21 ? 5.062 -31.375 -30.672 1 97.88 21 VAL B C 1
ATOM 4151 O O . VAL B 1 21 ? 5.188 -32.344 -29.922 1 97.88 21 VAL B O 1
ATOM 4154 N N . ALA B 1 22 ? 5.422 -31.375 -31.906 1 97.44 22 ALA B N 1
ATOM 4155 C CA . ALA B 1 22 ? 6.188 -32.469 -32.469 1 97.44 22 ALA B CA 1
ATOM 4156 C C . ALA B 1 22 ? 7.688 -32.219 -32.375 1 97.44 22 ALA B C 1
ATOM 4158 O O . ALA B 1 22 ? 8.148 -31.141 -32.781 1 97.44 22 ALA B O 1
ATOM 4159 N N . PHE B 1 23 ? 8.352 -33.219 -31.844 1 96.69 23 PHE B N 1
ATOM 4160 C CA . PHE B 1 23 ? 9.797 -33.062 -31.672 1 96.69 23 PHE B CA 1
ATOM 4161 C C . PHE B 1 23 ? 10.547 -34.094 -32.5 1 96.69 23 PHE B C 1
ATOM 4163 O O . PHE B 1 23 ? 10.125 -35.25 -32.594 1 96.69 23 PHE B O 1
ATOM 4170 N N . GLY B 1 24 ? 11.641 -33.594 -33.094 1 94.62 24 GLY B N 1
ATOM 4171 C CA . GLY B 1 24 ? 12.57 -34.5 -33.75 1 94.62 24 GLY B CA 1
ATOM 4172 C C . GLY B 1 24 ? 13.727 -34.938 -32.875 1 94.62 24 GLY B C 1
ATOM 4173 O O . GLY B 1 24 ? 13.578 -35.062 -31.656 1 94.62 24 GLY B O 1
ATOM 4174 N N . GLU B 1 25 ? 14.852 -35.188 -33.531 1 92.31 25 GLU B N 1
ATOM 4175 C CA . GLU B 1 25 ? 16.031 -35.625 -32.812 1 92.31 25 GLU B CA 1
ATOM 4176 C C . GLU B 1 25 ? 16.5 -34.562 -31.812 1 92.31 25 GLU B C 1
ATOM 4178 O O . GLU B 1 25 ? 16.469 -33.375 -32.125 1 92.31 25 GLU B O 1
ATOM 4183 N N . GLN B 1 26 ? 16.922 -35 -30.656 1 91.5 26 GLN B N 1
ATOM 4184 C CA . GLN B 1 26 ? 17.5 -34.156 -29.609 1 91.5 26 GLN B CA 1
ATOM 4185 C C . GLN B 1 26 ? 16.531 -33.062 -29.219 1 91.5 26 GLN B C 1
ATOM 4187 O O . GLN B 1 26 ? 16.938 -31.922 -29 1 91.5 26 GLN B O 1
ATOM 4192 N N . GLY B 1 27 ? 15.242 -33.344 -29.328 1 91.69 27 GLY B N 1
ATOM 4193 C CA . GLY B 1 27 ? 14.234 -32.438 -28.812 1 91.69 27 GLY B CA 1
ATOM 4194 C C . GLY B 1 27 ? 13.992 -31.234 -29.719 1 91.69 27 GLY B C 1
ATOM 4195 O O . GLY B 1 27 ? 13.398 -30.25 -29.297 1 91.69 27 GLY B O 1
ATOM 4196 N N . ARG B 1 28 ? 14.391 -31.219 -30.938 1 93.19 28 ARG B N 1
ATOM 4197 C CA . ARG B 1 28 ? 14.164 -30.109 -31.859 1 93.19 28 ARG B CA 1
ATOM 4198 C C . ARG B 1 28 ? 12.688 -29.984 -32.219 1 93.19 28 ARG B C 1
ATOM 4200 O O . ARG B 1 28 ? 12.078 -30.922 -32.719 1 93.19 28 ARG B O 1
ATOM 4207 N N . PRO B 1 29 ? 12.133 -28.859 -31.984 1 94.44 29 PRO B N 1
ATOM 4208 C CA . PRO B 1 29 ? 10.727 -28.688 -32.344 1 94.44 29 PRO B CA 1
ATOM 4209 C C . PRO B 1 29 ? 10.516 -28.609 -33.844 1 94.44 29 PRO B C 1
ATOM 4211 O O . PRO B 1 29 ? 11.242 -27.906 -34.562 1 94.44 29 PRO B O 1
ATOM 4214 N N . LEU B 1 30 ? 9.562 -29.281 -34.344 1 95.38 30 LEU B N 1
ATOM 4215 C CA . LEU B 1 30 ? 9.289 -29.344 -35.781 1 95.38 30 LEU B CA 1
ATOM 4216 C C . LEU B 1 30 ? 7.988 -28.625 -36.125 1 95.38 30 LEU B C 1
ATOM 4218 O O . LEU B 1 30 ? 7.891 -27.969 -37.156 1 95.38 30 LEU B O 1
ATOM 4222 N N . ALA B 1 31 ? 7.012 -28.859 -35.312 1 96.19 31 ALA B N 1
ATOM 4223 C CA . ALA B 1 31 ? 5.703 -28.234 -35.469 1 96.19 31 ALA B CA 1
ATOM 4224 C C . ALA B 1 31 ? 4.984 -28.078 -34.125 1 96.19 31 ALA B C 1
ATOM 4226 O O . ALA B 1 31 ? 5.184 -28.891 -33.219 1 96.19 31 ALA B O 1
ATOM 4227 N N . SER B 1 32 ? 4.262 -27.109 -34 1 97.06 32 SER B N 1
ATOM 4228 C CA . SER B 1 32 ? 3.482 -26.875 -32.781 1 97.06 32 SER B CA 1
ATOM 4229 C C . SER B 1 32 ? 2.131 -26.25 -33.125 1 97.06 32 SER B C 1
ATOM 4231 O O . SER B 1 32 ? 1.986 -25.578 -34.156 1 97.06 32 SER B O 1
ATOM 4233 N N . HIS B 1 33 ? 1.149 -26.484 -32.375 1 97.81 33 HIS B N 1
ATOM 4234 C CA . HIS B 1 33 ? -0.178 -25.891 -32.469 1 97.81 33 HIS B CA 1
ATOM 4235 C C . HIS B 1 33 ? -0.837 -25.781 -31.109 1 97.81 33 HIS B C 1
ATOM 4237 O O . HIS B 1 33 ? -0.718 -26.672 -30.281 1 97.81 33 HIS B O 1
ATOM 4243 N N . ALA B 1 34 ? -1.445 -24.688 -30.859 1 97.44 34 ALA B N 1
ATOM 4244 C CA . ALA B 1 34 ? -2.133 -24.438 -29.594 1 97.44 34 ALA B CA 1
ATOM 4245 C C . ALA B 1 34 ? -3.578 -24.016 -29.828 1 97.44 34 ALA B C 1
ATOM 4247 O O . ALA B 1 34 ? -3.869 -23.297 -30.781 1 97.44 34 ALA B O 1
ATOM 4248 N N . ILE B 1 35 ? -4.473 -24.422 -29.047 1 97.88 35 ILE B N 1
ATOM 4249 C CA . ILE B 1 35 ? -5.875 -24.016 -29.047 1 97.88 35 ILE B CA 1
ATOM 4250 C C . ILE B 1 35 ? -6.266 -23.484 -27.672 1 97.88 35 ILE B C 1
ATOM 4252 O O . ILE B 1 35 ? -6.133 -24.203 -26.672 1 97.88 35 ILE B O 1
ATOM 4256 N N . ASP B 1 36 ? -6.734 -22.344 -27.672 1 95.69 36 ASP B N 1
ATOM 4257 C CA . ASP B 1 36 ? -7.152 -21.703 -26.422 1 95.69 36 ASP B CA 1
ATOM 4258 C C . ASP B 1 36 ? -8.586 -22.078 -26.062 1 95.69 36 ASP B C 1
ATOM 4260 O O . ASP B 1 36 ? -9.367 -22.484 -26.938 1 95.69 36 ASP B O 1
ATOM 4264 N N . TYR B 1 37 ? -8.891 -22.094 -24.859 1 94.56 37 TYR B N 1
ATOM 4265 C CA . TYR B 1 37 ? -10.258 -22.203 -24.359 1 94.56 37 TYR B CA 1
ATOM 4266 C C . TYR B 1 37 ? -10.477 -21.297 -23.156 1 94.56 37 TYR B C 1
ATOM 4268 O O . TYR B 1 37 ? -9.547 -21.016 -22.406 1 94.56 37 TYR B O 1
ATOM 4276 N N . PRO B 1 38 ? -11.703 -20.828 -22.969 1 93.12 38 PRO B N 1
ATOM 4277 C CA . PRO B 1 38 ? -11.984 -19.781 -21.984 1 93.12 38 PRO B CA 1
ATOM 4278 C C . PRO B 1 38 ? -12.086 -20.328 -20.562 1 93.12 38 PRO B C 1
ATOM 4280 O O . PRO B 1 38 ? -12.43 -21.5 -20.359 1 93.12 38 PRO B O 1
ATOM 4283 N N . MET B 1 39 ? -11.688 -19.531 -19.656 1 92.62 39 MET B N 1
ATOM 4284 C CA . MET B 1 39 ? -12.008 -19.766 -18.25 1 92.62 39 MET B CA 1
ATOM 4285 C C . MET B 1 39 ? -13.398 -19.25 -17.906 1 92.62 39 MET B C 1
ATOM 4287 O O . MET B 1 39 ? -13.75 -18.125 -18.266 1 92.62 39 MET B O 1
ATOM 4291 N N . ILE B 1 40 ? -14.188 -20.031 -17.281 1 93.31 40 ILE B N 1
ATOM 4292 C CA . ILE B 1 40 ? -15.562 -19.703 -16.922 1 93.31 40 ILE B CA 1
ATOM 4293 C C . ILE B 1 40 ? -15.633 -19.312 -15.445 1 93.31 40 ILE B C 1
ATOM 4295 O O . ILE B 1 40 ? -15.281 -20.109 -14.578 1 93.31 40 ILE B O 1
ATOM 4299 N N . GLN B 1 41 ? -15.969 -18.125 -15.172 1 88.25 41 GLN B N 1
ATOM 4300 C CA . GLN B 1 41 ? -16.109 -17.641 -13.805 1 88.25 41 GLN B CA 1
ATOM 4301 C C . GLN B 1 41 ? -17.531 -17.156 -13.531 1 88.25 41 GLN B C 1
ATOM 4303 O O . GLN B 1 41 ? -17.797 -15.953 -13.594 1 88.25 41 GLN B O 1
ATOM 4308 N N . GLN B 1 42 ? -18.375 -18.031 -13.125 1 84.69 42 GLN B N 1
ATOM 4309 C CA . GLN B 1 42 ? -19.781 -17.703 -12.914 1 84.69 42 GLN B CA 1
ATOM 4310 C C . GLN B 1 42 ? -19.984 -16.922 -11.625 1 84.69 42 GLN B C 1
ATOM 4312 O O . GLN B 1 42 ? -20.922 -16.125 -11.508 1 84.69 42 GLN B O 1
ATOM 4317 N N . HIS B 1 43 ? -19.203 -17.266 -10.602 1 82.81 43 HIS B N 1
ATOM 4318 C CA . HIS B 1 43 ? -19.234 -16.609 -9.297 1 82.81 43 HIS B CA 1
ATOM 4319 C C . HIS B 1 43 ? -17.859 -16.125 -8.898 1 82.81 43 HIS B C 1
ATOM 4321 O O . HIS B 1 43 ? -16.844 -16.625 -9.398 1 82.81 43 HIS B O 1
ATOM 4327 N N . PRO B 1 44 ? -17.891 -15.086 -8.086 1 77.25 44 PRO B N 1
ATOM 4328 C CA . PRO B 1 44 ? -16.578 -14.672 -7.578 1 77.25 44 PRO B CA 1
ATOM 4329 C C . PRO B 1 44 ? -15.805 -15.82 -6.934 1 77.25 44 PRO B C 1
ATOM 4331 O O . PRO B 1 44 ? -16.359 -16.578 -6.141 1 77.25 44 PRO B O 1
ATOM 4334 N N . GLY B 1 45 ? -14.57 -16 -7.375 1 82.88 45 GLY B N 1
ATOM 4335 C CA . GLY B 1 45 ? -13.719 -17.031 -6.805 1 82.88 45 GLY B CA 1
ATOM 4336 C C . GLY B 1 45 ? -13.766 -18.344 -7.562 1 82.88 45 GLY B C 1
ATOM 4337 O O . GLY B 1 45 ? -12.906 -19.203 -7.375 1 82.88 45 GLY B O 1
ATOM 4338 N N . TRP B 1 46 ? -14.773 -18.406 -8.43 1 91.31 46 TRP B N 1
ATOM 4339 C CA . TRP B 1 46 ? -14.898 -19.641 -9.188 1 91.31 46 TRP B CA 1
ATOM 4340 C C . TRP B 1 46 ? -14.039 -19.594 -10.445 1 91.31 46 TRP B C 1
ATOM 4342 O O . TRP B 1 46 ? -13.852 -18.547 -11.047 1 91.31 46 TRP B O 1
ATOM 4352 N N . ALA B 1 47 ? -13.484 -20.688 -10.758 1 94.06 47 ALA B N 1
ATOM 4353 C CA . ALA B 1 47 ? -12.719 -20.844 -11.992 1 94.06 47 ALA B CA 1
ATOM 4354 C C . ALA B 1 47 ? -12.906 -22.25 -12.578 1 94.06 47 ALA B C 1
ATOM 4356 O O . ALA B 1 47 ? -12.438 -23.234 -12.016 1 94.06 47 ALA B O 1
ATOM 4357 N N . GLU B 1 48 ? -13.594 -22.281 -13.703 1 97.5 48 GLU B N 1
ATOM 4358 C CA . GLU B 1 48 ? -13.945 -23.562 -14.312 1 97.5 48 GLU B CA 1
ATOM 4359 C C . GLU B 1 48 ? -13.648 -23.562 -15.812 1 97.5 48 GLU B C 1
ATOM 4361 O O . GLU B 1 48 ? -13.383 -22.516 -16.391 1 97.5 48 GLU B O 1
ATOM 4366 N N . GLN B 1 49 ? -13.609 -24.734 -16.344 1 97.62 49 GLN B N 1
ATOM 4367 C CA . GLN B 1 49 ? -13.461 -24.906 -17.781 1 97.62 49 GLN B CA 1
ATOM 4368 C C . GLN B 1 49 ? -14.352 -26.047 -18.281 1 97.62 49 GLN B C 1
ATOM 4370 O O . GLN B 1 49 ? -14.758 -26.906 -17.516 1 97.62 49 GLN B O 1
ATOM 4375 N N . ASP B 1 50 ? -14.656 -25.969 -19.547 1 97.81 50 ASP B N 1
ATOM 4376 C CA . ASP B 1 50 ? -15.492 -27 -20.172 1 97.81 50 ASP B CA 1
ATOM 4377 C C . ASP B 1 50 ? -14.664 -28.219 -20.547 1 97.81 50 ASP B C 1
ATOM 4379 O O . ASP B 1 50 ? -13.797 -28.141 -21.422 1 97.81 50 ASP B O 1
ATOM 4383 N N . PRO B 1 51 ? -15.055 -29.375 -19.953 1 97.56 51 PRO B N 1
ATOM 4384 C CA . PRO B 1 51 ? -14.273 -30.578 -20.25 1 97.56 51 PRO B CA 1
ATOM 4385 C C . PRO B 1 51 ? -14.312 -30.953 -21.734 1 97.56 51 PRO B C 1
ATOM 4387 O O . PRO B 1 51 ? -13.312 -31.438 -22.281 1 97.56 51 PRO B O 1
ATOM 4390 N N . GLU B 1 52 ? -15.359 -30.719 -22.375 1 97.44 52 GLU B N 1
ATOM 4391 C CA . GLU B 1 52 ? -15.5 -31.062 -23.781 1 97.44 52 GLU B CA 1
ATOM 4392 C C . GLU B 1 52 ? -14.609 -30.188 -24.656 1 97.44 52 GLU B C 1
ATOM 4394 O O . GLU B 1 52 ? -14.055 -30.656 -25.656 1 97.44 52 GLU B O 1
ATOM 4399 N N . GLU B 1 53 ? -14.523 -28.984 -24.281 1 97.94 53 GLU B N 1
ATOM 4400 C CA . GLU B 1 53 ? -13.648 -28.078 -25.016 1 97.94 53 GLU B CA 1
ATOM 4401 C C . GLU B 1 53 ? -12.188 -28.484 -24.859 1 97.94 53 GLU B C 1
ATOM 4403 O O . GLU B 1 53 ? -11.398 -28.344 -25.797 1 97.94 53 GLU B O 1
ATOM 4408 N N . ILE B 1 54 ? -11.875 -28.891 -23.688 1 98 54 ILE B N 1
ATOM 4409 C CA . ILE B 1 54 ? -10.508 -29.328 -23.438 1 98 54 ILE B CA 1
ATOM 4410 C C . ILE B 1 54 ? -10.195 -30.562 -24.266 1 98 54 ILE B C 1
ATOM 4412 O O . ILE B 1 54 ? -9.148 -30.641 -24.906 1 98 54 ILE B O 1
ATOM 4416 N N . PHE B 1 55 ? -11.094 -31.5 -24.281 1 98.38 55 PHE B N 1
ATOM 4417 C CA . PHE B 1 55 ? -10.891 -32.719 -25.047 1 98.38 55 PHE B CA 1
ATOM 4418 C C . PHE B 1 55 ? -10.773 -32.406 -26.531 1 98.38 55 PHE B C 1
ATOM 4420 O O . PHE B 1 55 ? -9.883 -32.938 -27.219 1 98.38 55 PHE B O 1
ATOM 4427 N N . ALA B 1 56 ? -11.68 -31.594 -26.984 1 98.5 56 ALA B N 1
ATOM 4428 C CA . ALA B 1 56 ? -11.641 -31.188 -28.391 1 98.5 56 ALA B CA 1
ATOM 4429 C C . ALA B 1 56 ? -10.297 -30.547 -28.734 1 98.5 56 ALA B C 1
ATOM 4431 O O . ALA B 1 56 ? -9.758 -30.766 -29.828 1 98.5 56 ALA B O 1
ATOM 4432 N N . ALA B 1 57 ? -9.812 -29.719 -27.859 1 98.69 57 ALA B N 1
ATOM 4433 C CA . ALA B 1 57 ? -8.531 -29.047 -28.062 1 98.69 57 ALA B CA 1
ATOM 4434 C C . ALA B 1 57 ? -7.395 -30.062 -28.188 1 98.69 57 ALA B C 1
ATOM 4436 O O . ALA B 1 57 ? -6.473 -29.891 -28.984 1 98.69 57 ALA B O 1
ATOM 4437 N N . VAL B 1 58 ? -7.418 -31.109 -27.375 1 98.69 58 VAL B N 1
ATOM 4438 C CA . VAL B 1 58 ? -6.395 -32.156 -27.422 1 98.69 58 VAL B CA 1
ATOM 4439 C C . VAL B 1 58 ? -6.406 -32.812 -28.797 1 98.69 58 VAL B C 1
ATOM 4441 O O . VAL B 1 58 ? -5.367 -32.906 -29.453 1 98.69 58 VAL B O 1
ATOM 4444 N N . VAL B 1 59 ? -7.539 -33.219 -29.25 1 98.69 59 VAL B N 1
ATOM 4445 C CA . VAL B 1 59 ? -7.684 -33.906 -30.516 1 98.69 59 VAL B CA 1
ATOM 4446 C C . VAL B 1 59 ? -7.258 -33 -31.672 1 98.69 59 VAL B C 1
ATOM 4448 O O . VAL B 1 59 ? -6.469 -33.375 -32.531 1 98.69 59 VAL B O 1
ATOM 4451 N N . LYS B 1 60 ? -7.723 -31.812 -31.594 1 98.69 60 LYS B N 1
ATOM 4452 C CA . LYS B 1 60 ? -7.504 -30.875 -32.688 1 98.69 60 LYS B CA 1
ATOM 4453 C C . LYS B 1 60 ? -6.043 -30.438 -32.781 1 98.69 60 LYS B C 1
ATOM 4455 O O . LYS B 1 60 ? -5.508 -30.203 -33.844 1 98.69 60 LYS B O 1
ATOM 4460 N N . THR B 1 61 ? -5.414 -30.25 -31.641 1 98.69 61 THR B N 1
ATOM 4461 C CA . THR B 1 61 ? -4.023 -29.812 -31.656 1 98.69 61 THR B CA 1
ATOM 4462 C C . THR B 1 61 ? -3.111 -30.906 -32.219 1 98.69 61 THR B C 1
ATOM 4464 O O . THR B 1 61 ? -2.18 -30.625 -32.969 1 98.69 61 THR B O 1
ATOM 4467 N N . VAL B 1 62 ? -3.336 -32.156 -31.844 1 98.44 62 VAL B N 1
ATOM 4468 C CA . VAL B 1 62 ? -2.539 -33.25 -32.375 1 98.44 62 VAL B CA 1
ATOM 4469 C C . VAL B 1 62 ? -2.768 -33.406 -33.875 1 98.44 62 VAL B C 1
ATOM 4471 O O . VAL B 1 62 ? -1.813 -33.562 -34.625 1 98.44 62 VAL B O 1
ATOM 4474 N N . ASP B 1 63 ? -3.99 -33.344 -34.25 1 98.12 63 ASP B N 1
ATOM 4475 C CA . ASP B 1 63 ? -4.316 -33.375 -35.688 1 98.12 63 ASP B CA 1
ATOM 4476 C C . ASP B 1 63 ? -3.58 -32.281 -36.438 1 98.12 63 ASP B C 1
ATOM 4478 O O . ASP B 1 63 ? -3.016 -32.562 -37.531 1 98.12 63 ASP B O 1
ATOM 4482 N N . ALA B 1 64 ? -3.639 -31.109 -35.906 1 98.12 64 ALA B N 1
ATOM 4483 C CA . ALA B 1 64 ? -3.025 -29.953 -36.594 1 98.12 64 ALA B CA 1
ATOM 4484 C C . ALA B 1 64 ? -1.524 -30.172 -36.75 1 98.12 64 ALA B C 1
ATOM 4486 O O . ALA B 1 64 ? -0.969 -29.844 -37.812 1 98.12 64 ALA B O 1
ATOM 4487 N N . VAL B 1 65 ? -0.875 -30.672 -35.75 1 97.31 65 VAL B N 1
ATOM 4488 C CA . VAL B 1 65 ? 0.568 -30.875 -35.781 1 97.31 65 VAL B CA 1
ATOM 4489 C C . VAL B 1 65 ? 0.906 -31.953 -36.812 1 97.31 65 VAL B C 1
ATOM 4491 O O . VAL B 1 65 ? 1.856 -31.797 -37.594 1 97.31 65 VAL B O 1
ATOM 4494 N N . ILE B 1 66 ? 0.185 -33 -36.875 1 96.19 66 ILE B N 1
ATOM 4495 C CA . ILE B 1 66 ? 0.401 -34.094 -37.812 1 96.19 66 ILE B CA 1
ATOM 4496 C C . ILE B 1 66 ? 0.146 -33.594 -39.25 1 96.19 66 ILE B C 1
ATOM 4498 O O . ILE B 1 66 ? 0.933 -33.875 -40.156 1 96.19 66 ILE B O 1
ATOM 4502 N N . SER B 1 67 ? -0.915 -32.844 -39.406 1 96 67 SER B N 1
ATOM 4503 C CA . SER B 1 67 ? -1.27 -32.312 -40.719 1 96 67 SER B CA 1
ATOM 4504 C C . SER B 1 67 ? -0.21 -31.344 -41.219 1 96 67 SER B C 1
ATOM 4506 O O . SER B 1 67 ? 0.148 -31.359 -42.406 1 96 67 SER B O 1
ATOM 4508 N N . LYS B 1 68 ? 0.229 -30.516 -40.344 1 96.06 68 LYS B N 1
ATOM 4509 C CA . LYS B 1 68 ? 1.247 -29.531 -40.719 1 96.06 68 LYS B CA 1
ATOM 4510 C C . LYS B 1 68 ? 2.523 -30.203 -41.188 1 96.06 68 LYS B C 1
ATOM 4512 O O . LYS B 1 68 ? 3.205 -29.703 -42.094 1 96.06 68 LYS B O 1
ATOM 4517 N N . LEU B 1 69 ? 2.883 -31.266 -40.531 1 94.62 69 LEU B N 1
ATOM 4518 C CA . LEU B 1 69 ? 4.113 -31.984 -40.875 1 94.62 69 LEU B CA 1
ATOM 4519 C C . LEU B 1 69 ? 3.91 -32.875 -42.062 1 94.62 69 LEU B C 1
ATOM 4521 O O . LEU B 1 69 ? 4.879 -33.312 -42.719 1 94.62 69 LEU B O 1
ATOM 4525 N N . ASN B 1 70 ? 2.691 -33.156 -42.438 1 92.62 70 ASN B N 1
ATOM 4526 C CA . ASN B 1 70 ? 2.352 -34.031 -43.531 1 92.62 70 ASN B CA 1
ATOM 4527 C C . ASN B 1 70 ? 3.104 -35.375 -43.438 1 92.62 70 ASN B C 1
ATOM 4529 O O . ASN B 1 70 ? 3.799 -35.781 -44.375 1 92.62 70 ASN B O 1
ATOM 4533 N N . ILE B 1 71 ? 2.953 -36.031 -42.344 1 90.31 71 ILE B N 1
ATOM 4534 C CA . ILE B 1 71 ? 3.662 -37.281 -42.094 1 90.31 71 ILE B CA 1
ATOM 4535 C C . ILE B 1 71 ? 2.66 -38.406 -41.969 1 90.31 71 ILE B C 1
ATOM 4537 O O . ILE B 1 71 ? 1.48 -38.188 -41.719 1 90.31 71 ILE B O 1
ATOM 4541 N N . ALA B 1 72 ? 3.24 -39.562 -42.188 1 90.5 72 ALA B N 1
ATOM 4542 C CA . ALA B 1 72 ? 2.436 -40.781 -41.969 1 90.5 72 ALA B CA 1
ATOM 4543 C C . ALA B 1 72 ? 2.301 -41.094 -40.5 1 90.5 72 ALA B C 1
ATOM 4545 O O . ALA B 1 72 ? 3.197 -40.812 -39.688 1 90.5 72 ALA B O 1
ATOM 4546 N N . ALA B 1 73 ? 1.201 -41.75 -40.156 1 90.56 73 ALA B N 1
ATOM 4547 C CA . ALA B 1 73 ? 0.933 -42.156 -38.781 1 90.56 73 ALA B CA 1
ATOM 4548 C C . ALA B 1 73 ? 2.076 -43 -38.219 1 90.56 73 ALA B C 1
ATOM 4550 O O . ALA B 1 73 ? 2.383 -42.938 -37.031 1 90.56 73 ALA B O 1
ATOM 4551 N N . SER B 1 74 ? 2.699 -43.688 -39.094 1 90.88 74 SER B N 1
ATOM 4552 C CA . SER B 1 74 ? 3.75 -44.625 -38.688 1 90.88 74 SER B CA 1
ATOM 4553 C C . SER B 1 74 ? 5.016 -43.875 -38.281 1 90.88 74 SER B C 1
ATOM 4555 O O . SER B 1 74 ? 5.902 -44.469 -37.656 1 90.88 74 SER B O 1
ATOM 4557 N N . GLN B 1 75 ? 5.074 -42.688 -38.562 1 93.81 75 GLN B N 1
ATOM 4558 C CA . GLN B 1 75 ? 6.254 -41.875 -38.219 1 93.81 75 GLN B CA 1
ATOM 4559 C C . GLN B 1 75 ? 6.172 -41.344 -36.812 1 93.81 75 GLN B C 1
ATOM 4561 O O . GLN B 1 75 ? 7.168 -40.875 -36.25 1 93.81 75 GLN B O 1
ATOM 4566 N N . VAL B 1 76 ? 5.039 -41.438 -36.219 1 96.94 76 VAL B N 1
ATOM 4567 C CA . VAL B 1 76 ? 4.887 -41 -34.812 1 96.94 76 VAL B CA 1
ATOM 4568 C C . VAL B 1 76 ? 5.32 -42.125 -33.906 1 96.94 76 VAL B C 1
ATOM 4570 O O . VAL B 1 76 ? 4.637 -43.156 -33.781 1 96.94 76 VAL B O 1
ATOM 4573 N N . LYS B 1 77 ? 6.383 -41.906 -33.25 1 96.62 77 LYS B N 1
ATOM 4574 C CA . LYS B 1 77 ? 6.957 -42.938 -32.375 1 96.62 77 LYS B CA 1
ATOM 4575 C C . LYS B 1 77 ? 6.172 -43.062 -31.078 1 96.62 77 LYS B C 1
ATOM 4577 O O . LYS B 1 77 ? 5.992 -44.156 -30.562 1 96.62 77 LYS B O 1
ATOM 4582 N N . ALA B 1 78 ? 5.816 -41.938 -30.531 1 97.88 78 ALA B N 1
ATOM 4583 C CA . ALA B 1 78 ? 5.117 -41.906 -29.25 1 97.88 78 ALA B CA 1
ATOM 4584 C C . ALA B 1 78 ? 4.477 -40.562 -28.984 1 97.88 78 ALA B C 1
ATOM 4586 O O . ALA B 1 78 ? 4.852 -39.562 -29.609 1 97.88 78 ALA B O 1
ATOM 4587 N N . ILE B 1 79 ? 3.545 -40.562 -28.109 1 98.5 79 ILE B N 1
ATOM 4588 C CA . ILE B 1 79 ? 2.914 -39.344 -27.594 1 98.5 79 ILE B CA 1
ATOM 4589 C C . ILE B 1 79 ? 3.053 -39.312 -26.078 1 98.5 79 ILE B C 1
ATOM 4591 O O . ILE B 1 79 ? 2.881 -40.344 -25.406 1 98.5 79 ILE B O 1
ATOM 4595 N N . GLY B 1 80 ? 3.496 -38.25 -25.531 1 98.75 80 GLY B N 1
ATOM 4596 C CA . GLY B 1 80 ? 3.529 -38.031 -24.094 1 98.75 80 GLY B CA 1
ATOM 4597 C C . GLY B 1 80 ? 2.6 -36.906 -23.641 1 98.75 80 GLY B C 1
ATOM 4598 O O . GLY B 1 80 ? 2.471 -35.875 -24.312 1 98.75 80 GLY B O 1
ATOM 4599 N N . PHE B 1 81 ? 1.971 -37.062 -22.453 1 98.75 81 PHE B N 1
ATOM 4600 C CA . PHE B 1 81 ? 1.005 -36.094 -21.969 1 98.75 81 PHE B CA 1
ATOM 4601 C C . PHE B 1 81 ? 1.565 -35.312 -20.781 1 98.75 81 PHE B C 1
ATOM 4603 O O . PHE B 1 81 ? 2.221 -35.875 -19.922 1 98.75 81 PHE B O 1
ATOM 4610 N N . SER B 1 82 ? 1.429 -34.062 -20.781 1 98.56 82 SER B N 1
ATOM 4611 C CA . SER B 1 82 ? 1.552 -33.125 -19.688 1 98.56 82 SER B CA 1
ATOM 4612 C C . SER B 1 82 ? 0.222 -32.438 -19.391 1 98.56 82 SER B C 1
ATOM 4614 O O . SER B 1 82 ? -0.545 -32.156 -20.312 1 98.56 82 SER B O 1
ATOM 4616 N N . ALA B 1 83 ? -0.072 -32.219 -18.125 1 98.44 83 ALA B N 1
ATOM 4617 C CA . ALA B 1 83 ? -1.35 -31.594 -17.828 1 98.44 83 ALA B CA 1
ATOM 4618 C C . ALA B 1 83 ? -1.24 -30.703 -16.594 1 98.44 83 ALA B C 1
ATOM 4620 O O . ALA B 1 83 ? -0.5 -31.016 -15.664 1 98.44 83 ALA B O 1
ATOM 4621 N N . ALA B 1 84 ? -2.037 -29.641 -16.641 1 96.81 84 ALA B N 1
ATOM 4622 C CA . ALA B 1 84 ? -2.174 -28.812 -15.445 1 96.81 84 ALA B CA 1
ATOM 4623 C C . ALA B 1 84 ? -2.676 -29.641 -14.258 1 96.81 84 ALA B C 1
ATOM 4625 O O . ALA B 1 84 ? -3.508 -30.531 -14.422 1 96.81 84 ALA B O 1
ATOM 4626 N N . MET B 1 85 ? -2.178 -29.25 -13.102 1 96.88 85 MET B N 1
ATOM 4627 C CA . MET B 1 85 ? -2.529 -29.953 -11.875 1 96.88 85 MET B CA 1
ATOM 4628 C C . MET B 1 85 ? -3.791 -29.375 -11.25 1 96.88 85 MET B C 1
ATOM 4630 O O . MET B 1 85 ? -4.305 -28.359 -11.727 1 96.88 85 MET B O 1
ATOM 4634 N N . HIS B 1 86 ? -4.336 -30.125 -10.273 1 98 86 HIS B N 1
ATOM 4635 C CA . HIS B 1 86 ? -5.277 -29.625 -9.273 1 98 86 HIS B CA 1
ATOM 4636 C C . HIS B 1 86 ? -6.66 -29.406 -9.883 1 98 86 HIS B C 1
ATOM 4638 O O . HIS B 1 86 ? -7.461 -28.641 -9.352 1 98 86 HIS B O 1
ATOM 4644 N N . SER B 1 87 ? -6.918 -29.969 -11.039 1 98 87 SER B N 1
ATOM 4645 C CA . SER B 1 87 ? -8.266 -29.906 -11.586 1 98 87 SER B CA 1
ATOM 4646 C C . SER B 1 87 ? -9.141 -31.031 -11.031 1 98 87 SER B C 1
ATOM 4648 O O . SER B 1 87 ? -8.633 -32.062 -10.594 1 98 87 SER B O 1
ATOM 4650 N N . LEU B 1 88 ? -10.422 -30.766 -11.008 1 98.56 88 LEU B N 1
ATOM 4651 C CA . LEU B 1 88 ? -11.375 -31.734 -10.484 1 98.56 88 LEU B CA 1
ATOM 4652 C C . LEU B 1 88 ? -12.703 -31.641 -11.227 1 98.56 88 LEU B C 1
ATOM 4654 O O . LEU B 1 88 ? -13.211 -30.547 -11.484 1 98.56 88 LEU B O 1
ATOM 4658 N N . MET B 1 89 ? -13.227 -32.781 -11.578 1 98.19 89 MET B N 1
ATOM 4659 C CA . MET B 1 89 ? -14.594 -32.844 -12.102 1 98.19 89 MET B CA 1
ATOM 4660 C C . MET B 1 89 ? -15.266 -34.156 -11.703 1 98.19 89 MET B C 1
ATOM 4662 O O . MET B 1 89 ? -14.586 -35.156 -11.43 1 98.19 89 MET B O 1
ATOM 4666 N N . ALA B 1 90 ? -16.562 -34.125 -11.609 1 98.56 90 ALA B N 1
ATOM 4667 C CA . ALA B 1 90 ? -17.375 -35.312 -11.305 1 98.56 90 ALA B CA 1
ATOM 4668 C C . ALA B 1 90 ? -17.984 -35.875 -12.57 1 98.56 90 ALA B C 1
ATOM 4670 O O . ALA B 1 90 ? -18.5 -35.125 -13.414 1 98.56 90 ALA B O 1
ATOM 4671 N N . LEU B 1 91 ? -17.828 -37.188 -12.688 1 98.44 91 LEU B N 1
ATOM 4672 C CA . LEU B 1 91 ? -18.438 -37.875 -13.82 1 98.44 91 LEU B CA 1
ATOM 4673 C C . LEU B 1 91 ? -19.516 -38.844 -13.344 1 98.44 91 LEU B C 1
ATOM 4675 O O . LEU B 1 91 ? -19.422 -39.406 -12.25 1 98.44 91 LEU B O 1
ATOM 4679 N N . ASP B 1 92 ? -20.516 -39.031 -14.172 1 97.56 92 ASP B N 1
ATOM 4680 C CA . ASP B 1 92 ? -21.516 -40.062 -13.867 1 97.56 92 ASP B CA 1
ATOM 4681 C C . ASP B 1 92 ? -21.062 -41.406 -14.367 1 97.56 92 ASP B C 1
ATOM 4683 O O . ASP B 1 92 ? -19.938 -41.562 -14.82 1 97.56 92 ASP B O 1
ATOM 4687 N N . ALA B 1 93 ? -21.891 -42.406 -14.227 1 96.19 93 ALA B N 1
ATOM 4688 C CA . ALA B 1 93 ? -21.547 -43.812 -14.531 1 96.19 93 ALA B CA 1
ATOM 4689 C C . ALA B 1 93 ? -21.281 -44 -16.031 1 96.19 93 ALA B C 1
ATOM 4691 O O . ALA B 1 93 ? -20.562 -44.906 -16.422 1 96.19 93 ALA B O 1
ATOM 4692 N N . SER B 1 94 ? -21.812 -43.125 -16.859 1 95.31 94 SER B N 1
ATOM 4693 C CA . SER B 1 94 ? -21.641 -43.219 -18.312 1 95.31 94 SER B CA 1
ATOM 4694 C C . SER B 1 94 ? -20.375 -42.469 -18.766 1 95.31 94 SER B C 1
ATOM 4696 O O . SER B 1 94 ? -20.047 -42.438 -19.953 1 95.31 94 SER B O 1
ATOM 4698 N N . GLY B 1 95 ? -19.734 -41.844 -17.844 1 95.12 95 GLY B N 1
ATOM 4699 C CA . GLY B 1 95 ? -18.547 -41.094 -18.188 1 95.12 95 GLY B CA 1
ATOM 4700 C C . GLY B 1 95 ? -18.828 -39.688 -18.609 1 95.12 95 GLY B C 1
ATOM 4701 O O . GLY B 1 95 ? -17.938 -38.969 -19.062 1 95.12 95 GLY B O 1
ATOM 4702 N N . ARG B 1 96 ? -20.062 -39.25 -18.422 1 95.88 96 ARG B N 1
ATOM 4703 C CA . ARG B 1 96 ? -20.438 -37.906 -18.734 1 95.88 96 ARG B CA 1
ATOM 4704 C C . ARG B 1 96 ? -20.172 -36.969 -17.562 1 95.88 96 ARG B C 1
ATOM 4706 O O . ARG B 1 96 ? -20.422 -37.312 -16.406 1 95.88 96 ARG B O 1
ATOM 4713 N N . PRO B 1 97 ? -19.672 -35.781 -17.906 1 97.38 97 PRO B N 1
ATOM 4714 C CA . PRO B 1 97 ? -19.406 -34.844 -16.812 1 97.38 97 PRO B CA 1
ATOM 4715 C C . PRO B 1 97 ? -20.672 -34.344 -16.125 1 97.38 97 PRO B C 1
ATOM 4717 O O . PRO B 1 97 ? -21.641 -33.969 -16.797 1 97.38 97 PRO B O 1
ATOM 4720 N N . LEU B 1 98 ? -20.672 -34.375 -14.789 1 97.75 98 LEU B N 1
ATOM 4721 C CA . LEU B 1 98 ? -21.719 -33.781 -13.969 1 97.75 98 LEU B CA 1
ATOM 4722 C C . LEU B 1 98 ? -21.406 -32.344 -13.617 1 97.75 98 LEU B C 1
ATOM 4724 O O . LEU B 1 98 ? -22.297 -31.562 -13.266 1 97.75 98 LEU B O 1
ATOM 4728 N N . THR B 1 99 ? -20.188 -32 -13.656 1 97.5 99 THR B N 1
ATOM 4729 C CA . THR B 1 99 ? -19.703 -30.656 -13.391 1 97.5 99 THR B CA 1
ATOM 4730 C C . THR B 1 99 ? -18.75 -30.203 -14.5 1 97.5 99 THR B C 1
ATOM 4732 O O . THR B 1 99 ? -18.266 -31.016 -15.281 1 97.5 99 THR B O 1
ATOM 4735 N N . ARG B 1 100 ? -18.562 -28.875 -14.594 1 97.75 100 ARG B N 1
ATOM 4736 C CA . ARG B 1 100 ? -17.406 -28.391 -15.336 1 97.75 100 ARG B CA 1
ATOM 4737 C C . ARG B 1 100 ? -16.109 -28.797 -14.648 1 97.75 100 ARG B C 1
ATOM 4739 O O . ARG B 1 100 ? -16.125 -29.453 -13.602 1 97.75 100 ARG B O 1
ATOM 4746 N N . CYS B 1 101 ? -15 -28.562 -15.328 1 98.12 101 CYS B N 1
ATOM 4747 C CA . CYS B 1 101 ? -13.695 -28.812 -14.742 1 98.12 101 CYS B CA 1
ATOM 4748 C C . CYS B 1 101 ? -13.273 -27.688 -13.812 1 98.12 101 CYS B C 1
ATOM 4750 O O . CYS B 1 101 ? -12.984 -26.578 -14.266 1 98.12 101 CYS B O 1
ATOM 4752 N N . ILE B 1 102 ? -13.297 -27.906 -12.469 1 98.19 102 ILE B N 1
ATOM 4753 C CA . ILE B 1 102 ? -12.836 -26.922 -11.492 1 98.19 102 ILE B CA 1
ATOM 4754 C C . ILE B 1 102 ? -11.312 -26.875 -11.477 1 98.19 102 ILE B C 1
ATOM 4756 O O . ILE B 1 102 ? -10.664 -27.891 -11.18 1 98.19 102 ILE B O 1
ATOM 4760 N N . ILE B 1 103 ? -10.75 -25.734 -11.773 1 97.12 103 ILE B N 1
ATOM 4761 C CA . ILE B 1 103 ? -9.305 -25.719 -11.992 1 97.12 103 ILE B CA 1
ATOM 4762 C C . ILE B 1 103 ? -8.609 -25.094 -10.781 1 97.12 103 ILE B C 1
ATOM 4764 O O . ILE B 1 103 ? -9.266 -24.719 -9.805 1 97.12 103 ILE B O 1
ATOM 4768 N N . TRP B 1 104 ? -7.258 -25.062 -10.812 1 95.44 104 TRP B N 1
ATOM 4769 C CA . TRP B 1 104 ? -6.43 -24.688 -9.672 1 95.44 104 TRP B CA 1
ATOM 4770 C C . TRP B 1 104 ? -6.734 -23.25 -9.227 1 95.44 104 TRP B C 1
ATOM 4772 O O . TRP B 1 104 ? -6.574 -22.922 -8.047 1 95.44 104 TRP B O 1
ATOM 4782 N N . ALA B 1 105 ? -7.211 -22.438 -10.125 1 91.56 105 ALA B N 1
ATOM 4783 C CA . ALA B 1 105 ? -7.43 -21.016 -9.852 1 91.56 105 ALA B CA 1
ATOM 4784 C C . ALA B 1 105 ? -8.703 -20.812 -9.031 1 91.56 105 ALA B C 1
ATOM 4786 O O . ALA B 1 105 ? -8.977 -19.688 -8.578 1 91.56 105 ALA B O 1
ATOM 4787 N N . ASP B 1 106 ? -9.453 -21.844 -8.789 1 94.69 106 ASP B N 1
ATOM 4788 C CA . ASP B 1 106 ? -10.727 -21.766 -8.086 1 94.69 106 ASP B CA 1
ATOM 4789 C C . ASP B 1 106 ? -10.516 -21.641 -6.578 1 94.69 106 ASP B C 1
ATOM 4791 O O . ASP B 1 106 ? -9.688 -22.359 -6.004 1 94.69 106 ASP B O 1
ATOM 4795 N N . ASN B 1 107 ? -11.234 -20.75 -5.945 1 92.44 107 ASN B N 1
ATOM 4796 C CA . ASN B 1 107 ? -11.047 -20.5 -4.52 1 92.44 107 ASN B CA 1
ATOM 4797 C C . ASN B 1 107 ? -12.328 -20.766 -3.736 1 92.44 107 ASN B C 1
ATOM 4799 O O . ASN B 1 107 ? -12.461 -20.344 -2.588 1 92.44 107 ASN B O 1
ATOM 4803 N N . ARG B 1 108 ? -13.258 -21.453 -4.281 1 94.06 108 ARG B N 1
ATOM 4804 C CA . ARG B 1 108 ? -14.562 -21.609 -3.646 1 94.06 108 ARG B CA 1
ATOM 4805 C C . ARG B 1 108 ? -14.453 -22.406 -2.354 1 94.06 108 ARG B C 1
ATOM 4807 O O . ARG B 1 108 ? -15.289 -22.281 -1.463 1 94.06 108 ARG B O 1
ATOM 4814 N N . SER B 1 109 ? -13.383 -23.203 -2.275 1 97.06 109 SER B N 1
ATOM 4815 C CA . SER B 1 109 ? -13.258 -24.094 -1.128 1 97.06 109 SER B CA 1
ATOM 4816 C C . SER B 1 109 ? -12.344 -23.5 -0.061 1 97.06 109 SER B C 1
ATOM 4818 O O . SER B 1 109 ? -11.68 -24.234 0.671 1 97.06 109 SER B O 1
ATOM 4820 N N . VAL B 1 110 ? -12.25 -22.234 0.032 1 94.06 110 VAL B N 1
ATOM 4821 C CA . VAL B 1 110 ? -11.383 -21.562 0.994 1 94.06 110 VAL B CA 1
ATOM 4822 C C . VAL B 1 110 ? -11.812 -21.922 2.414 1 94.06 110 VAL B C 1
ATOM 4824 O O . VAL B 1 110 ? -10.969 -22.156 3.283 1 94.06 110 VAL B O 1
ATOM 4827 N N . GLY B 1 111 ? -13.141 -21.938 2.721 1 94.75 111 GLY B N 1
ATOM 4828 C CA . GLY B 1 111 ? -13.633 -22.312 4.035 1 94.75 111 GLY B CA 1
ATOM 4829 C C . GLY B 1 111 ? -13.234 -23.734 4.422 1 94.75 111 GLY B C 1
ATOM 4830 O O . GLY B 1 111 ? -12.852 -23.984 5.566 1 94.75 111 GLY B O 1
ATOM 4831 N N . GLN B 1 112 ? -13.32 -24.609 3.492 1 97.75 112 GLN B N 1
ATOM 4832 C CA . GLN B 1 112 ? -12.961 -26 3.725 1 97.75 112 GLN B CA 1
ATOM 4833 C C . GLN B 1 112 ? -11.469 -26.156 3.975 1 97.75 112 GLN B C 1
ATOM 4835 O O . GLN B 1 112 ? -11.047 -26.938 4.824 1 97.75 112 GLN B O 1
ATOM 4840 N N . ALA B 1 113 ? -10.672 -25.469 3.213 1 97.19 113 ALA B N 1
ATOM 4841 C CA . ALA B 1 113 ? -9.227 -25.5 3.418 1 97.19 113 ALA B CA 1
ATOM 4842 C C . ALA B 1 113 ? -8.859 -25.047 4.828 1 97.19 113 ALA B C 1
ATOM 4844 O O . ALA B 1 113 ? -8.016 -25.656 5.484 1 97.19 113 ALA B O 1
ATOM 4845 N N . GLU B 1 114 ? -9.531 -24.016 5.281 1 94.81 114 GLU B N 1
ATOM 4846 C CA . GLU B 1 114 ? -9.281 -23.516 6.625 1 94.81 114 GLU B CA 1
ATOM 4847 C C . GLU B 1 114 ? -9.68 -24.531 7.688 1 94.81 114 GLU B C 1
ATOM 4849 O O . GLU B 1 114 ? -8.953 -24.734 8.664 1 94.81 114 GLU B O 1
ATOM 4854 N N . ARG B 1 115 ? -10.766 -25.156 7.52 1 96.38 115 ARG B N 1
ATOM 4855 C CA . ARG B 1 115 ? -11.234 -26.156 8.477 1 96.38 115 ARG B CA 1
ATOM 4856 C C . ARG B 1 115 ? -10.312 -27.375 8.492 1 96.38 115 ARG B C 1
ATOM 4858 O O . ARG B 1 115 ? -10.086 -27.969 9.547 1 96.38 115 ARG B O 1
ATOM 4865 N N . LEU B 1 116 ? -9.836 -27.766 7.309 1 97.81 116 LEU B N 1
ATOM 4866 C CA . LEU B 1 116 ? -8.883 -28.859 7.246 1 97.81 116 LEU B CA 1
ATOM 4867 C C . LEU B 1 116 ? -7.656 -28.562 8.102 1 97.81 116 LEU B C 1
ATOM 4869 O O . LEU B 1 116 ? -7.176 -29.438 8.828 1 97.81 116 LEU B O 1
ATOM 4873 N N . LEU B 1 117 ? -7.172 -27.375 8.016 1 96.25 117 LEU B N 1
ATOM 4874 C CA . LEU B 1 117 ? -5.98 -26.984 8.758 1 96.25 117 LEU B CA 1
ATOM 4875 C C . LEU B 1 117 ? -6.273 -26.906 10.25 1 96.25 117 LEU B C 1
ATOM 4877 O O . LEU B 1 117 ? -5.48 -27.375 11.07 1 96.25 117 LEU B O 1
ATOM 4881 N N . ASP B 1 118 ? -7.434 -26.422 10.578 1 95 118 ASP B N 1
ATOM 4882 C CA . ASP B 1 118 ? -7.73 -26.078 11.969 1 95 118 ASP B CA 1
ATOM 4883 C C . ASP B 1 118 ? -8.328 -27.266 12.719 1 95 118 ASP B C 1
ATOM 4885 O O . ASP B 1 118 ? -8.102 -27.422 13.922 1 95 118 ASP B O 1
ATOM 4889 N N . GLU B 1 119 ? -9.086 -28.078 11.984 1 96.12 119 GLU B N 1
ATOM 4890 C CA . GLU B 1 119 ? -9.906 -29.047 12.688 1 96.12 119 GLU B CA 1
ATOM 4891 C C . GLU B 1 119 ? -9.516 -30.484 12.312 1 96.12 119 GLU B C 1
ATOM 4893 O O . GLU B 1 119 ? -9.758 -31.422 13.07 1 96.12 119 GLU B O 1
ATOM 4898 N N . TRP B 1 120 ? -8.883 -30.672 11.195 1 96.5 120 TRP B N 1
ATOM 4899 C CA . TRP B 1 120 ? -8.727 -32.031 10.719 1 96.5 120 TRP B CA 1
ATOM 4900 C C . TRP B 1 120 ? -7.266 -32.375 10.445 1 96.5 120 TRP B C 1
ATOM 4902 O O . TRP B 1 120 ? -6.945 -33.062 9.484 1 96.5 120 TRP B O 1
ATOM 4912 N N . ASP B 1 121 ? -6.316 -31.75 11.148 1 96.44 121 ASP B N 1
ATOM 4913 C CA . ASP B 1 121 ? -4.879 -32 11.07 1 96.44 121 ASP B CA 1
ATOM 4914 C C . ASP B 1 121 ? -4.359 -31.828 9.648 1 96.44 121 ASP B C 1
ATOM 4916 O O . ASP B 1 121 ? -3.693 -32.719 9.109 1 96.44 121 ASP B O 1
ATOM 4920 N N . GLY B 1 122 ? -4.742 -30.75 9.07 1 97.38 122 GLY B N 1
ATOM 4921 C CA . GLY B 1 122 ? -4.301 -30.422 7.719 1 97.38 122 GLY B CA 1
ATOM 4922 C C . GLY B 1 122 ? -2.801 -30.562 7.539 1 97.38 122 GLY B C 1
ATOM 4923 O O . GLY B 1 122 ? -2.334 -31 6.492 1 97.38 122 GLY B O 1
ATOM 4924 N N . MET B 1 123 ? -2.02 -30.203 8.5 1 97.56 123 MET B N 1
ATOM 4925 C CA . MET B 1 123 ? -0.565 -30.297 8.422 1 97.56 123 MET B CA 1
ATOM 4926 C C . MET B 1 123 ? -0.124 -31.766 8.344 1 97.56 123 MET B C 1
ATOM 4928 O O . MET B 1 123 ? 0.819 -32.094 7.621 1 97.56 123 MET B O 1
ATOM 4932 N N . GLY B 1 124 ? -0.741 -32.625 9.141 1 98.06 124 GLY B N 1
ATOM 4933 C CA . GLY B 1 124 ? -0.45 -34.031 9.047 1 98.06 124 GLY B CA 1
ATOM 4934 C C . GLY B 1 124 ? -0.752 -34.594 7.672 1 98.06 124 GLY B C 1
ATOM 4935 O O . GLY B 1 124 ? 0.014 -35.438 7.152 1 98.06 124 GLY B O 1
ATOM 4936 N N . ILE B 1 125 ? -1.894 -34.25 7.098 1 98.44 125 ILE B N 1
ATOM 4937 C CA . ILE B 1 125 ? -2.256 -34.656 5.754 1 98.44 125 ILE B CA 1
ATOM 4938 C C . ILE B 1 125 ? -1.188 -34.219 4.762 1 98.44 125 ILE B C 1
ATOM 4940 O O . ILE B 1 125 ? -0.727 -35 3.932 1 98.44 125 ILE B O 1
ATOM 4944 N N . TYR B 1 126 ? -0.769 -32.969 4.895 1 98.44 126 TYR B N 1
ATOM 4945 C CA . TYR B 1 126 ? 0.278 -32.406 4.039 1 98.44 126 TYR B CA 1
ATOM 4946 C C . TYR B 1 126 ? 1.556 -33.25 4.145 1 98.44 126 TYR B C 1
ATOM 4948 O O . TYR B 1 126 ? 2.168 -33.594 3.131 1 98.44 126 TYR B O 1
ATOM 4956 N N . LYS B 1 127 ? 1.936 -33.562 5.324 1 98.06 127 LYS B N 1
ATOM 4957 C CA . LYS B 1 127 ? 3.191 -34.281 5.535 1 98.06 127 LYS B CA 1
ATOM 4958 C C . LYS B 1 127 ? 3.156 -35.656 4.883 1 98.06 127 LYS B C 1
ATOM 4960 O O . LYS B 1 127 ? 4.184 -36.188 4.43 1 98.06 127 LYS B O 1
ATOM 4965 N N . ARG B 1 128 ? 1.991 -36.219 4.77 1 98 128 ARG B N 1
ATOM 4966 C CA . ARG B 1 128 ? 1.857 -37.562 4.18 1 98 128 ARG B CA 1
ATOM 4967 C C . ARG B 1 128 ? 1.689 -37.469 2.666 1 98 128 ARG B C 1
ATOM 4969 O O . ARG B 1 128 ? 2.127 -38.375 1.936 1 98 128 ARG B O 1
ATOM 4976 N N . THR B 1 129 ? 1.08 -36.406 2.193 1 98.25 129 THR B N 1
ATOM 4977 C CA . THR B 1 129 ? 0.659 -36.406 0.797 1 98.25 129 THR B CA 1
ATOM 4978 C C . THR B 1 129 ? 1.549 -35.469 -0.023 1 98.25 129 THR B C 1
ATOM 4980 O O . THR B 1 129 ? 1.581 -35.562 -1.252 1 98.25 129 THR B O 1
ATOM 4983 N N . GLY B 1 130 ? 2.188 -34.531 0.671 1 98.25 130 GLY B N 1
ATOM 4984 C CA . GLY B 1 130 ? 3.098 -33.625 -0.003 1 98.25 130 GLY B CA 1
ATOM 4985 C C . GLY B 1 130 ? 2.391 -32.438 -0.648 1 98.25 130 GLY B C 1
ATOM 4986 O O . GLY B 1 130 ? 3.033 -31.594 -1.267 1 98.25 130 GLY B O 1
ATOM 4987 N N . THR B 1 131 ? 1.093 -32.312 -0.572 1 98.44 131 THR B N 1
ATOM 4988 C CA . THR B 1 131 ? 0.324 -31.219 -1.143 1 98.44 131 THR B CA 1
ATOM 4989 C C . THR B 1 131 ? -0.185 -30.297 -0.044 1 98.44 131 THR B C 1
ATOM 4991 O O . THR B 1 131 ? -1.001 -30.688 0.788 1 98.44 131 THR B O 1
ATOM 4994 N N . PRO B 1 132 ? 0.267 -29.031 -0.04 1 98.19 132 PRO B N 1
ATOM 4995 C CA . PRO B 1 132 ? -0.2 -28.094 0.987 1 98.19 132 PRO B CA 1
ATOM 4996 C C . PRO B 1 132 ? -1.713 -27.891 0.954 1 98.19 132 PRO B C 1
ATOM 4998 O O . PRO B 1 132 ? -2.326 -27.969 -0.113 1 98.19 132 PRO B O 1
ATOM 5001 N N . ILE B 1 133 ? -2.291 -27.594 2.137 1 98 133 ILE B N 1
ATOM 5002 C CA . ILE B 1 133 ? -3.732 -27.391 2.238 1 98 133 ILE B CA 1
ATOM 5003 C C . ILE B 1 133 ? -4.102 -26.016 1.696 1 98 133 ILE B C 1
ATOM 5005 O O . ILE B 1 133 ? -3.758 -25 2.295 1 98 133 ILE B O 1
ATOM 5009 N N . HIS B 1 134 ? -4.777 -26.016 0.635 1 97.56 134 HIS B N 1
ATOM 5010 C CA . HIS B 1 134 ? -5.184 -24.812 -0.086 1 97.56 134 HIS B CA 1
ATOM 5011 C C . HIS B 1 134 ? -6.348 -25.094 -1.028 1 97.56 134 HIS B C 1
ATOM 5013 O O . HIS B 1 134 ? -6.461 -26.203 -1.559 1 97.56 134 HIS B O 1
ATOM 5019 N N . PRO B 1 135 ? -7.16 -24.078 -1.296 1 97 135 PRO B N 1
ATOM 5020 C CA . PRO B 1 135 ? -8.336 -24.328 -2.135 1 97 135 PRO B CA 1
ATOM 5021 C C . PRO B 1 135 ? -7.965 -24.766 -3.551 1 97 135 PRO B C 1
ATOM 5023 O O . PRO B 1 135 ? -8.812 -25.281 -4.281 1 97 135 PRO B O 1
ATOM 5026 N N . MET B 1 136 ? -6.801 -24.578 -3.945 1 96.88 136 MET B N 1
ATOM 5027 C CA . MET B 1 136 ? -6.352 -24.938 -5.289 1 96.88 136 MET B CA 1
ATOM 5028 C C . MET B 1 136 ? -6.473 -26.438 -5.52 1 96.88 136 MET B C 1
ATOM 5030 O O . MET B 1 136 ? -6.707 -26.891 -6.645 1 96.88 136 MET B O 1
ATOM 5034 N N . SER B 1 137 ? -6.344 -27.281 -4.527 1 98 137 SER B N 1
ATOM 5035 C CA . SER B 1 137 ? -6.152 -28.719 -4.699 1 98 137 SER B CA 1
ATOM 5036 C C . SER B 1 137 ? -7.48 -29.469 -4.621 1 98 137 SER B C 1
ATOM 5038 O O . SER B 1 137 ? -8.453 -28.953 -4.062 1 98 137 SER B O 1
ATOM 5040 N N . PRO B 1 138 ? -7.57 -30.656 -5.113 1 98.69 138 PRO B N 1
ATOM 5041 C CA . PRO B 1 138 ? -8.797 -31.453 -5.152 1 98.69 138 PRO B CA 1
ATOM 5042 C C . PRO B 1 138 ? -9.32 -31.797 -3.76 1 98.69 138 PRO B C 1
ATOM 5044 O O . PRO B 1 138 ? -10.531 -31.906 -3.559 1 98.69 138 PRO B O 1
ATOM 5047 N N . LEU B 1 139 ? -8.477 -31.969 -2.75 1 98.75 139 LEU B N 1
ATOM 5048 C CA . LEU B 1 139 ? -8.93 -32.375 -1.418 1 98.75 139 LEU B CA 1
ATOM 5049 C C . LEU B 1 139 ? -9.938 -31.359 -0.867 1 98.75 139 LEU B C 1
ATOM 5051 O O . LEU B 1 139 ? -11.078 -31.719 -0.581 1 98.75 139 LEU B O 1
ATOM 5055 N N . PRO B 1 140 ? -9.555 -30.078 -0.72 1 98.56 140 PRO B N 1
ATOM 5056 C CA . PRO B 1 140 ? -10.57 -29.141 -0.231 1 98.56 140 PRO B CA 1
ATOM 5057 C C . PRO B 1 140 ? -11.758 -29 -1.185 1 98.56 140 PRO B C 1
ATOM 5059 O O . PRO B 1 140 ? -12.883 -28.766 -0.743 1 98.56 140 PRO B O 1
ATOM 5062 N N . LYS B 1 141 ? -11.602 -29.156 -2.471 1 98.56 141 LYS B N 1
ATOM 5063 C CA . LYS B 1 141 ? -12.688 -29.078 -3.445 1 98.56 141 LYS B CA 1
ATOM 5064 C C . LYS B 1 141 ? -13.688 -30.203 -3.248 1 98.56 141 LYS B C 1
ATOM 5066 O O . LYS B 1 141 ? -14.898 -30 -3.367 1 98.56 141 LYS B O 1
ATOM 5071 N N . LEU B 1 142 ? -13.164 -31.359 -3.037 1 98.75 142 LEU B N 1
ATOM 5072 C CA . LEU B 1 142 ? -14.023 -32.5 -2.789 1 98.75 142 LEU B CA 1
ATOM 5073 C C . LEU B 1 142 ? -14.844 -32.312 -1.517 1 98.75 142 LEU B C 1
ATOM 5075 O O . LEU B 1 142 ? -16.031 -32.656 -1.478 1 98.75 142 LEU B O 1
ATOM 5079 N N . LEU B 1 143 ? -14.117 -31.797 -0.503 1 98.38 143 LEU B N 1
ATOM 5080 C CA . LEU B 1 143 ? -14.828 -31.5 0.734 1 98.38 143 LEU B CA 1
ATOM 5081 C C . LEU B 1 143 ? -15.93 -30.469 0.493 1 98.38 143 LEU B C 1
ATOM 5083 O O . LEU B 1 143 ? -17.016 -30.594 1.048 1 98.38 143 LEU B O 1
ATOM 5087 N N . TRP B 1 144 ? -15.656 -29.5 -0.284 1 98.25 144 TRP B N 1
ATOM 5088 C CA . TRP B 1 144 ? -16.641 -28.484 -0.643 1 98.25 144 TRP B CA 1
ATOM 5089 C C . TRP B 1 144 ? -17.828 -29.125 -1.375 1 98.25 144 TRP B C 1
ATOM 5091 O O . TRP B 1 144 ? -18.984 -28.844 -1.063 1 98.25 144 TRP B O 1
ATOM 5101 N N . LEU B 1 145 ? -17.578 -30 -2.357 1 98.25 145 LEU B N 1
ATOM 5102 C CA . LEU B 1 145 ? -18.625 -30.672 -3.102 1 98.25 145 LEU B CA 1
ATOM 5103 C C . LEU B 1 145 ? -19.516 -31.5 -2.168 1 98.25 145 LEU B C 1
ATOM 5105 O O . LEU B 1 145 ? -20.734 -31.484 -2.285 1 98.25 145 LEU B O 1
ATOM 5109 N N . LYS B 1 146 ? -18.859 -32.188 -1.285 1 98.06 146 LYS B N 1
ATOM 5110 C CA . LYS B 1 146 ? -19.578 -33 -0.321 1 98.06 146 LYS B CA 1
ATOM 5111 C C . LYS B 1 146 ? -20.531 -32.156 0.522 1 98.06 146 LYS B C 1
ATOM 5113 O O . LYS B 1 146 ? -21.672 -32.562 0.768 1 98.06 146 LYS B O 1
ATOM 5118 N N . GLU B 1 147 ? -20.094 -31.016 0.91 1 97.69 147 GLU B N 1
ATOM 5119 C CA . GLU B 1 147 ? -20.828 -30.203 1.861 1 97.69 147 GLU B CA 1
ATOM 5120 C C . GLU B 1 147 ? -21.828 -29.297 1.146 1 97.69 147 GLU B C 1
ATOM 5122 O O . GLU B 1 147 ? -22.953 -29.109 1.614 1 97.69 147 GLU B O 1
ATOM 5127 N N . GLU B 1 148 ? -21.453 -28.719 0.027 1 97 148 GLU B N 1
ATOM 5128 C CA . GLU B 1 148 ? -22.234 -27.656 -0.602 1 97 148 GLU B CA 1
ATOM 5129 C C . GLU B 1 148 ? -23.094 -28.203 -1.738 1 97 148 GLU B C 1
ATOM 5131 O O . GLU B 1 148 ? -24.078 -27.578 -2.123 1 97 148 GLU B O 1
ATOM 5136 N N . GLN B 1 149 ? -22.703 -29.297 -2.291 1 97.19 149 GLN B N 1
ATOM 5137 C CA . GLN B 1 149 ? -23.453 -29.922 -3.367 1 97.19 149 GLN B CA 1
ATOM 5138 C C . GLN B 1 149 ? -23.625 -31.422 -3.105 1 97.19 149 GLN B C 1
ATOM 5140 O O . GLN B 1 149 ? -23.25 -32.25 -3.938 1 97.19 149 GLN B O 1
ATOM 5145 N N . PRO B 1 150 ? -24.312 -31.766 -2.041 1 97.31 150 PRO B N 1
ATOM 5146 C CA . PRO B 1 150 ? -24.375 -33.156 -1.618 1 97.31 150 PRO B CA 1
ATOM 5147 C C . PRO B 1 150 ? -25.062 -34.062 -2.646 1 97.31 150 PRO B C 1
ATOM 5149 O O . PRO B 1 150 ? -24.672 -35.219 -2.816 1 97.31 150 PRO B O 1
ATOM 5152 N N . ASP B 1 151 ? -26.062 -33.594 -3.371 1 97.56 151 ASP B N 1
ATOM 5153 C CA . ASP B 1 151 ? -26.766 -34.406 -4.375 1 97.56 151 ASP B CA 1
ATOM 5154 C C . ASP B 1 151 ? -25.828 -34.75 -5.535 1 97.56 151 ASP B C 1
ATOM 5156 O O . ASP B 1 151 ? -25.797 -35.906 -5.984 1 97.56 151 ASP B O 1
ATOM 5160 N N . LEU B 1 152 ? -25.172 -33.781 -5.945 1 97.12 152 LEU B N 1
ATOM 5161 C CA . LEU B 1 152 ? -24.203 -33.969 -7.02 1 97.12 152 LEU B CA 1
ATOM 5162 C C . LEU B 1 152 ? -23.094 -34.938 -6.586 1 97.12 152 LEU B C 1
ATOM 5164 O O . LEU B 1 152 ? -22.688 -35.781 -7.355 1 97.12 152 LEU B O 1
ATOM 5168 N N . PHE B 1 153 ? -22.656 -34.75 -5.395 1 97.69 153 PHE B N 1
ATOM 5169 C CA . PHE B 1 153 ? -21.594 -35.594 -4.82 1 97.69 153 PHE B CA 1
ATOM 5170 C C . PHE B 1 153 ? -22.016 -37.062 -4.785 1 97.69 153 PHE B C 1
ATOM 5172 O O . PHE B 1 153 ? -21.234 -37.938 -5.121 1 97.69 153 PHE B O 1
ATOM 5179 N N . ARG B 1 154 ? -23.203 -37.281 -4.484 1 95.56 154 ARG B N 1
ATOM 5180 C CA . ARG B 1 154 ? -23.734 -38.656 -4.398 1 95.56 154 A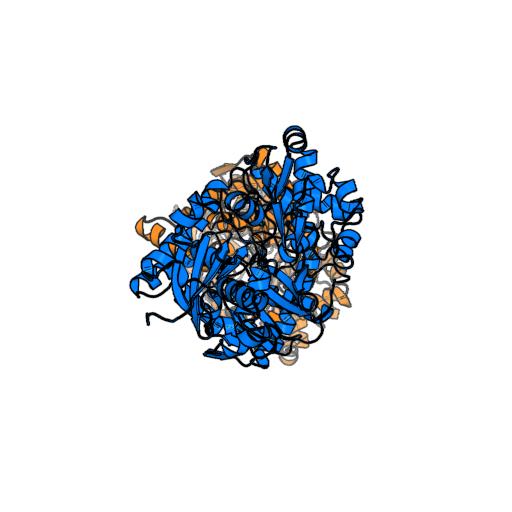RG B CA 1
ATOM 5181 C C . ARG B 1 154 ? -23.922 -39.25 -5.785 1 95.56 154 ARG B C 1
ATOM 5183 O O . ARG B 1 154 ? -23.766 -40.469 -5.969 1 95.56 154 ARG B O 1
ATOM 5190 N N . GLN B 1 155 ? -24.172 -38.438 -6.727 1 96.5 155 GLN B N 1
ATOM 5191 C CA . GLN B 1 155 ? -24.422 -38.875 -8.102 1 96.5 155 GLN B CA 1
ATOM 5192 C C . GLN B 1 155 ? -23.109 -39.219 -8.805 1 96.5 155 GLN B C 1
ATOM 5194 O O . GLN B 1 155 ? -23.109 -39.938 -9.789 1 96.5 155 GLN B O 1
ATOM 5199 N N . ALA B 1 156 ? -22.047 -38.781 -8.32 1 97.75 156 ALA B N 1
ATOM 5200 C CA . ALA B 1 156 ? -20.75 -38.906 -8.984 1 97.75 156 ALA B CA 1
ATOM 5201 C C . ALA B 1 156 ? -20.266 -40.375 -8.945 1 97.75 156 ALA B C 1
ATOM 5203 O O . ALA B 1 156 ? -20.281 -41 -7.887 1 97.75 156 ALA B O 1
ATOM 5204 N N . HIS B 1 157 ? -19.969 -40.875 -10.094 1 98 157 HIS B N 1
ATOM 5205 C CA . HIS B 1 157 ? -19.359 -42.219 -10.219 1 98 157 HIS B CA 1
ATOM 5206 C C . HIS B 1 157 ? -17.844 -42.125 -10.078 1 98 157 HIS B C 1
ATOM 5208 O O . HIS B 1 157 ? -17.219 -43.062 -9.516 1 98 157 HIS B O 1
ATOM 5214 N N . LYS B 1 158 ? -17.25 -41.156 -10.68 1 98.5 158 LYS B N 1
ATOM 5215 C CA . LYS B 1 158 ? -15.82 -40.906 -10.617 1 98.5 158 LYS B CA 1
ATOM 5216 C C . LYS B 1 158 ? -15.508 -39.438 -10.367 1 98.5 158 LYS B C 1
ATOM 5218 O O . LYS B 1 158 ? -16.234 -38.562 -10.828 1 98.5 158 LYS B O 1
ATOM 5223 N N . PHE B 1 159 ? -14.508 -39.156 -9.625 1 98.81 159 PHE B N 1
ATOM 5224 C CA . PHE B 1 159 ? -13.852 -37.875 -9.547 1 98.81 159 PHE B CA 1
ATOM 5225 C C . PHE B 1 159 ? -12.508 -37.906 -10.258 1 98.81 159 PHE B C 1
ATOM 5227 O O . PHE B 1 159 ? -11.609 -38.656 -9.875 1 98.81 159 PHE B O 1
ATOM 5234 N N . VAL B 1 160 ? -12.383 -37.094 -11.297 1 98.62 160 VAL B N 1
ATOM 5235 C CA . VAL B 1 160 ? -11.195 -37.188 -12.133 1 98.62 160 VAL B CA 1
ATOM 5236 C C . VAL B 1 160 ? -10.648 -35.812 -12.453 1 98.62 160 VAL B C 1
ATOM 5238 O O . VAL B 1 160 ? -11.344 -34.812 -12.289 1 98.62 160 VAL B O 1
ATOM 5241 N N . SER B 1 161 ? -9.375 -35.75 -12.805 1 98.38 161 SER B N 1
ATOM 5242 C CA . SER B 1 161 ? -8.766 -34.531 -13.352 1 98.38 161 SER B CA 1
ATOM 5243 C C . SER B 1 161 ? -9.023 -34.438 -14.852 1 98.38 161 SER B C 1
ATOM 5245 O O . SER B 1 161 ? -9.555 -35.344 -15.469 1 98.38 161 SER B O 1
ATOM 5247 N N . MET B 1 162 ? -8.594 -33.375 -15.438 1 97.75 162 MET B N 1
ATOM 5248 C CA . MET B 1 162 ? -8.805 -33.125 -16.859 1 97.75 162 MET B CA 1
ATOM 5249 C C . MET B 1 162 ? -8.078 -34.156 -17.703 1 97.75 162 MET B C 1
ATOM 5251 O O . MET B 1 162 ? -8.602 -34.625 -18.719 1 97.75 162 MET B O 1
ATOM 5255 N N . LYS B 1 163 ? -6.832 -34.5 -17.312 1 98.44 163 LYS B N 1
ATOM 5256 C CA . LYS B 1 163 ? -6.105 -35.5 -18.094 1 98.44 163 LYS B CA 1
ATOM 5257 C C . LYS B 1 163 ? -6.777 -36.875 -17.984 1 98.44 163 LYS B C 1
ATOM 5259 O O . LYS B 1 163 ? -6.828 -37.625 -18.969 1 98.44 163 LYS B O 1
ATOM 5264 N N . GLU B 1 164 ? -7.207 -37.219 -16.812 1 98.56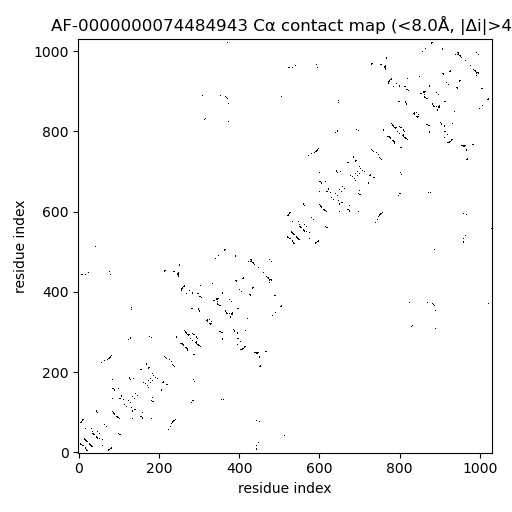 164 GLU B N 1
ATOM 5265 C CA . GLU B 1 164 ? -7.914 -38.5 -16.641 1 98.56 164 GLU B CA 1
ATOM 5266 C C . GLU B 1 164 ? -9.148 -38.562 -17.547 1 98.56 164 GLU B C 1
ATOM 5268 O O . GLU B 1 164 ? -9.469 -39.594 -18.094 1 98.56 164 GLU B O 1
ATOM 5273 N N . TYR B 1 165 ? -9.836 -37.438 -17.578 1 98.62 165 TYR B N 1
ATOM 5274 C CA . TYR B 1 165 ? -11 -37.375 -18.453 1 98.62 165 TYR B CA 1
ATOM 5275 C C . TYR B 1 165 ? -10.602 -37.594 -19.906 1 98.62 165 TYR B C 1
ATOM 5277 O O . TYR B 1 165 ? -11.258 -38.375 -20.609 1 98.62 165 TYR B O 1
ATOM 5285 N N . VAL B 1 166 ? -9.562 -36.969 -20.359 1 98.56 166 VAL B N 1
ATOM 5286 C CA . VAL B 1 166 ? -9.078 -37.125 -21.719 1 98.56 166 VAL B CA 1
ATOM 5287 C C . VAL B 1 166 ? -8.703 -38.562 -22 1 98.56 166 VAL B C 1
ATOM 5289 O O . VAL B 1 166 ? -9.07 -39.125 -23.047 1 98.56 166 VAL B O 1
ATOM 5292 N N . LEU B 1 167 ? -7.965 -39.188 -21.125 1 98.44 167 LEU B N 1
ATOM 5293 C CA . LEU B 1 167 ? -7.531 -40.562 -21.297 1 98.44 167 LEU B CA 1
ATOM 5294 C C . LEU B 1 167 ? -8.727 -41.531 -21.328 1 98.44 167 LEU B C 1
ATOM 5296 O O . LEU B 1 167 ? -8.727 -42.5 -22.062 1 98.44 167 LEU B O 1
ATOM 5300 N N . HIS B 1 168 ? -9.68 -41.219 -20.453 1 98.31 168 HIS B N 1
ATOM 5301 C CA . HIS B 1 168 ? -10.891 -42.031 -20.469 1 98.31 168 HIS B CA 1
ATOM 5302 C C . HIS B 1 168 ? -11.609 -41.938 -21.812 1 98.31 168 HIS B C 1
ATOM 5304 O O . HIS B 1 168 ? -12.117 -42.938 -22.328 1 98.31 168 HIS B O 1
ATOM 5310 N N . GLN B 1 169 ? -11.703 -40.75 -22.344 1 98.06 169 GLN B N 1
ATOM 5311 C CA . GLN B 1 169 ? -12.344 -40.562 -23.641 1 98.06 169 GLN B CA 1
ATOM 5312 C C . GLN B 1 169 ? -11.602 -41.312 -24.734 1 98.06 169 GLN B C 1
ATOM 5314 O O . GLN B 1 169 ? -12.234 -41.875 -25.641 1 98.06 169 GLN B O 1
ATOM 5319 N N . LEU B 1 170 ? -10.328 -41.375 -24.656 1 98.31 170 LEU B N 1
ATOM 5320 C CA . LEU B 1 170 ? -9.5 -41.938 -25.719 1 98.31 170 LEU B CA 1
ATOM 5321 C C . LEU B 1 170 ? -9.414 -43.438 -25.578 1 98.31 170 LEU B C 1
ATOM 5323 O O . LEU B 1 170 ? -9.289 -44.156 -26.578 1 98.31 170 LEU B O 1
ATOM 5327 N N . TYR B 1 171 ? -9.445 -43.969 -24.359 1 98.06 171 TYR B N 1
ATOM 5328 C CA . TYR B 1 171 ? -9.117 -45.375 -24.172 1 98.06 171 TYR B CA 1
ATOM 5329 C C . TYR B 1 171 ? -10.227 -46.094 -23.422 1 98.06 171 TYR B C 1
ATOM 5331 O O . TYR B 1 171 ? -10.219 -47.344 -23.328 1 98.06 171 TYR B O 1
ATOM 5339 N N . GLY B 1 172 ? -11.117 -45.375 -22.812 1 96.62 172 GLY B N 1
ATOM 5340 C CA . GLY B 1 172 ? -12.148 -46 -21.984 1 96.62 172 GLY B CA 1
ATOM 5341 C C . GLY B 1 172 ? -11.633 -46.469 -20.641 1 96.62 172 GLY B C 1
ATOM 5342 O O . GLY B 1 172 ? -12.258 -47.312 -20 1 96.62 172 GLY B O 1
ATOM 5343 N N . GLN B 1 173 ? -10.5 -45.938 -20.25 1 96.5 173 GLN B N 1
ATOM 5344 C CA . GLN B 1 173 ? -9.875 -46.312 -18.984 1 96.5 173 GLN B CA 1
ATOM 5345 C C . GLN B 1 173 ? -9.695 -45.094 -18.062 1 96.5 173 GLN B C 1
ATOM 5347 O O . GLN B 1 173 ? -9.367 -44 -18.531 1 96.5 173 GLN B O 1
ATOM 5352 N N . TYR B 1 174 ? -9.977 -45.406 -16.797 1 98.12 174 TYR B N 1
ATOM 5353 C CA . TYR B 1 174 ? -9.664 -44.406 -15.781 1 98.12 174 TYR B CA 1
ATOM 5354 C C . TYR B 1 174 ? -8.305 -44.656 -15.156 1 98.12 174 TYR B C 1
ATOM 5356 O O . TYR B 1 174 ? -8.164 -45.531 -14.289 1 98.12 174 TYR B O 1
ATOM 5364 N N . VAL B 1 175 ? -7.312 -43.906 -15.586 1 98.38 175 VAL B N 1
ATOM 5365 C CA . VAL B 1 175 ? -5.969 -44.031 -15.031 1 98.38 175 VAL B CA 1
ATOM 5366 C C . VAL B 1 175 ? -5.441 -42.656 -14.633 1 98.38 175 VAL B C 1
ATOM 5368 O O . VAL B 1 175 ? -5.801 -41.625 -15.242 1 98.38 175 VAL B O 1
ATOM 5371 N N . VAL B 1 176 ? -4.695 -42.594 -13.602 1 98.75 176 VAL B N 1
ATOM 5372 C CA . VAL B 1 176 ? -4.039 -41.375 -13.172 1 98.75 176 VAL B CA 1
ATOM 5373 C C . VAL B 1 176 ? -2.586 -41.656 -12.805 1 98.75 176 VAL B C 1
ATOM 5375 O O . VAL B 1 176 ? -2.301 -42.625 -12.102 1 98.75 176 VAL B O 1
ATOM 5378 N N . ASP B 1 177 ? -1.675 -40.875 -13.375 1 98.69 177 ASP B N 1
ATOM 5379 C CA . ASP B 1 177 ? -0.262 -41.062 -13.047 1 98.69 177 ASP B CA 1
ATOM 5380 C C . ASP B 1 177 ? 0.046 -40.562 -11.641 1 98.69 177 ASP B C 1
ATOM 5382 O O . ASP B 1 177 ? -0.691 -39.75 -11.086 1 98.69 177 ASP B O 1
ATOM 5386 N N . TYR B 1 178 ? 1.152 -41 -11.062 1 98.62 178 TYR B N 1
ATOM 5387 C CA . TYR B 1 178 ? 1.548 -40.656 -9.703 1 98.62 178 TYR B CA 1
ATOM 5388 C C . TYR B 1 178 ? 1.756 -39.156 -9.555 1 98.62 178 TYR B C 1
ATOM 5390 O O . TYR B 1 178 ? 1.566 -38.594 -8.469 1 98.62 178 TYR B O 1
ATOM 5398 N N . SER B 1 179 ? 2.123 -38.5 -10.602 1 98.44 179 SER B N 1
ATOM 5399 C CA . SER B 1 179 ? 2.402 -37.062 -10.547 1 98.44 179 SER B CA 1
ATOM 5400 C C . SER B 1 179 ? 1.126 -36.25 -10.328 1 98.44 179 SER B C 1
ATOM 5402 O O . SER B 1 179 ? 1.051 -35.438 -9.406 1 98.44 179 SER B O 1
ATOM 5404 N N . ILE B 1 180 ? 0.135 -36.469 -11.109 1 98.62 180 ILE B N 1
ATOM 5405 C CA . ILE B 1 180 ? -1.154 -35.812 -10.961 1 98.62 180 ILE B CA 1
ATOM 5406 C C . ILE B 1 180 ? -1.795 -36.219 -9.633 1 98.62 180 ILE B C 1
ATOM 5408 O O . ILE B 1 180 ? -2.373 -35.406 -8.93 1 98.62 180 ILE B O 1
ATOM 5412 N N . ALA B 1 181 ? -1.691 -37.5 -9.32 1 98.69 181 ALA B N 1
ATOM 5413 C CA . ALA B 1 181 ? -2.238 -38 -8.055 1 98.69 181 ALA B CA 1
ATOM 5414 C C . ALA B 1 181 ? -1.601 -37.281 -6.867 1 98.69 181 ALA B C 1
ATOM 5416 O O . ALA B 1 181 ? -2.291 -36.906 -5.91 1 98.69 181 ALA B O 1
ATOM 5417 N N . SER B 1 182 ? -0.327 -37.125 -6.91 1 98.12 182 SER B N 1
ATOM 5418 C CA . SER B 1 182 ? 0.4 -36.531 -5.801 1 98.12 182 SER B CA 1
ATOM 5419 C C . SER B 1 182 ? -0.021 -35.062 -5.598 1 98.12 182 SER B C 1
ATOM 5421 O O . SER B 1 182 ? 0.203 -34.5 -4.527 1 98.12 182 SER B O 1
ATOM 5423 N N . ALA B 1 183 ? -0.654 -34.469 -6.57 1 98.12 183 ALA B N 1
ATOM 5424 C CA . ALA B 1 183 ? -1.052 -33.062 -6.488 1 98.12 183 ALA B CA 1
ATOM 5425 C C . ALA B 1 183 ? -2.482 -32.938 -5.977 1 98.12 183 ALA B C 1
ATOM 5427 O O . ALA B 1 183 ? -3.012 -31.828 -5.879 1 98.12 183 ALA B O 1
ATOM 5428 N N . THR B 1 184 ? -3.125 -34 -5.562 1 98.56 184 THR B N 1
ATOM 5429 C CA . THR B 1 184 ? -4.539 -34 -5.203 1 98.56 184 THR B CA 1
ATOM 5430 C C . THR B 1 184 ? -4.711 -33.75 -3.707 1 98.56 184 THR B C 1
ATOM 5432 O O . THR B 1 184 ? -5.785 -33.344 -3.258 1 98.56 184 THR B O 1
ATOM 5435 N N . GLY B 1 185 ? -3.707 -34.094 -2.934 1 98.38 185 GLY B N 1
ATOM 5436 C CA . GLY B 1 185 ? -3.852 -34.156 -1.487 1 98.38 185 GLY B CA 1
ATOM 5437 C C . GLY B 1 185 ? -4.457 -35.438 -0.993 1 98.38 185 GLY B C 1
ATOM 5438 O O . GLY B 1 185 ? -4.77 -35.594 0.191 1 98.38 185 GLY B O 1
ATOM 5439 N N . LEU B 1 186 ? -4.574 -36.438 -1.897 1 98.62 186 LEU B N 1
ATOM 5440 C CA . LEU B 1 186 ? -5.199 -37.719 -1.558 1 98.62 186 LEU B CA 1
ATOM 5441 C C . LEU B 1 186 ? -4.191 -38.844 -1.655 1 98.62 186 LEU B C 1
ATOM 5443 O O . LEU B 1 186 ? -4.488 -39.969 -1.271 1 98.62 186 LEU B O 1
ATOM 5447 N N . PHE B 1 187 ? -3.027 -38.594 -2.176 1 98.5 187 PHE B N 1
ATOM 5448 C CA . PHE B 1 187 ? -2.02 -39.594 -2.523 1 98.5 187 PHE B CA 1
ATOM 5449 C C . PHE B 1 187 ? -0.872 -39.562 -1.521 1 98.5 187 PHE B C 1
ATOM 5451 O O . PHE B 1 187 ? -0.288 -38.5 -1.258 1 98.5 187 PHE B O 1
ATOM 5458 N N . ARG B 1 188 ? -0.558 -40.719 -1.006 1 98 188 ARG B N 1
ATOM 5459 C CA . ARG B 1 188 ? 0.542 -40.812 -0.051 1 98 188 ARG B CA 1
ATOM 5460 C C . ARG B 1 188 ? 1.881 -40.938 -0.77 1 98 188 ARG B C 1
ATOM 5462 O O . ARG B 1 188 ? 2.031 -41.781 -1.668 1 98 188 ARG B O 1
ATOM 5469 N N . LEU B 1 189 ? 2.809 -40.219 -0.23 1 97 189 LEU B N 1
ATOM 5470 C CA . LEU B 1 189 ? 4.137 -40.188 -0.836 1 97 189 LEU B CA 1
ATOM 5471 C C . LEU B 1 189 ? 4.895 -41.469 -0.512 1 97 189 LEU B C 1
ATOM 5473 O O . LEU B 1 189 ? 5.676 -41.969 -1.329 1 97 189 LEU B O 1
ATOM 5477 N N . ASP B 1 190 ? 4.699 -42.031 0.637 1 95.62 190 ASP B N 1
ATOM 5478 C CA . ASP B 1 190 ? 5.504 -43.125 1.124 1 95.62 190 ASP B CA 1
ATOM 5479 C C . ASP B 1 190 ? 5.023 -44.469 0.536 1 95.62 190 ASP B C 1
ATOM 5481 O O . ASP B 1 190 ? 5.832 -45.312 0.152 1 95.62 190 ASP B O 1
ATOM 5485 N N . THR B 1 191 ? 3.697 -44.625 0.372 1 96.69 191 THR B N 1
ATOM 5486 C CA . THR B 1 191 ? 3.15 -45.906 -0.079 1 96.69 191 THR B CA 1
ATOM 5487 C C . THR B 1 191 ? 2.809 -45.875 -1.564 1 96.69 191 THR B C 1
ATOM 5489 O O . THR B 1 191 ? 2.561 -46.906 -2.188 1 96.69 191 THR B O 1
ATOM 5492 N N . LEU B 1 192 ? 2.822 -44.688 -2.148 1 97.5 192 LEU B N 1
ATOM 5493 C CA . LEU B 1 192 ? 2.432 -44.5 -3.539 1 97.5 192 LEU B CA 1
ATOM 5494 C C . LEU B 1 192 ? 1.025 -45.031 -3.791 1 97.5 192 LEU B C 1
ATOM 5496 O O . LEU B 1 192 ? 0.798 -45.75 -4.762 1 97.5 192 LEU B O 1
ATOM 5500 N N . ASP B 1 193 ? 0.189 -44.75 -2.854 1 98.06 193 ASP B N 1
ATOM 5501 C CA . ASP B 1 193 ? -1.213 -45.156 -2.906 1 98.06 193 ASP B CA 1
ATOM 5502 C C . ASP B 1 193 ? -2.119 -44.094 -2.324 1 98.06 193 ASP B C 1
ATOM 5504 O O . ASP B 1 193 ? -1.637 -43.094 -1.745 1 98.06 193 ASP B O 1
ATOM 5508 N N . TRP B 1 194 ? -3.443 -44.25 -2.596 1 98.5 194 TRP B N 1
ATOM 5509 C CA . TRP B 1 194 ? -4.383 -43.312 -2.018 1 98.5 194 TRP B CA 1
ATOM 5510 C C . TRP B 1 194 ? -4.352 -43.375 -0.495 1 98.5 194 TRP B C 1
ATOM 5512 O O . TRP B 1 194 ? -4.227 -44.438 0.088 1 98.5 194 TRP B O 1
ATOM 5522 N N . ASP B 1 195 ? -4.449 -42.25 0.155 1 98.19 195 ASP B N 1
ATOM 5523 C CA . ASP B 1 195 ? -4.484 -42.125 1.61 1 98.19 195 ASP B CA 1
ATOM 5524 C C . ASP B 1 195 ? -5.848 -42.562 2.158 1 98.19 195 ASP B C 1
ATOM 5526 O O . ASP B 1 195 ? -6.828 -41.812 2.031 1 98.19 195 ASP B O 1
ATOM 5530 N N . ALA B 1 196 ? -5.871 -43.625 2.881 1 97.75 196 ALA B N 1
ATOM 5531 C CA . ALA B 1 196 ? -7.125 -44.188 3.365 1 97.75 196 ALA B CA 1
ATOM 5532 C C . ALA B 1 196 ? -7.828 -43.25 4.332 1 97.75 196 ALA B C 1
ATOM 5534 O O . ALA B 1 196 ? -9.055 -43.125 4.324 1 97.75 196 ALA B O 1
ATOM 5535 N N . ASP B 1 197 ? -7.098 -42.625 5.176 1 97.38 197 ASP B N 1
ATOM 5536 C CA . ASP B 1 197 ? -7.672 -41.688 6.16 1 97.38 197 ASP B CA 1
ATOM 5537 C C . ASP B 1 197 ? -8.336 -40.5 5.477 1 97.38 197 ASP B C 1
ATOM 5539 O O . ASP B 1 197 ? -9.398 -40.062 5.902 1 97.38 197 ASP B O 1
ATOM 5543 N N . VAL B 1 198 ? -7.695 -40 4.461 1 98.19 198 VAL B N 1
ATOM 5544 C CA . VAL B 1 198 ? -8.242 -38.875 3.738 1 98.19 198 VAL B CA 1
ATOM 5545 C C . VAL B 1 198 ? -9.508 -39.281 2.994 1 98.19 198 VAL B C 1
ATOM 5547 O O . VAL B 1 198 ? -10.484 -38.531 2.949 1 98.19 198 VAL B O 1
ATOM 5550 N N . LEU B 1 199 ? -9.484 -40.469 2.395 1 98.38 199 LEU B N 1
ATOM 5551 C CA . LEU B 1 199 ? -10.672 -40.938 1.707 1 98.38 199 LEU B CA 1
ATOM 5552 C C . LEU B 1 199 ? -11.844 -41.094 2.676 1 98.38 199 LEU B C 1
ATOM 5554 O O . LEU B 1 199 ? -12.977 -40.75 2.344 1 98.38 199 LEU B O 1
ATOM 5558 N N . GLU B 1 200 ? -11.523 -41.594 3.836 1 97.88 200 GLU B N 1
ATOM 5559 C CA . GLU B 1 200 ? -12.555 -41.719 4.863 1 97.88 200 GLU B CA 1
ATOM 5560 C C . GLU B 1 200 ? -13.117 -40.344 5.258 1 97.88 200 GLU B C 1
ATOM 5562 O O . GLU B 1 200 ? -14.336 -40.188 5.391 1 97.88 200 GLU B O 1
ATOM 5567 N N . LEU B 1 201 ? -12.219 -39.438 5.473 1 97.12 201 LEU B N 1
ATOM 5568 C CA . LEU B 1 201 ? -12.625 -38.094 5.812 1 97.12 201 LEU B CA 1
ATOM 5569 C C . LEU B 1 201 ? -13.578 -37.531 4.766 1 97.12 201 LEU B C 1
ATOM 5571 O O . LEU B 1 201 ? -14.562 -36.844 5.109 1 97.12 201 LEU B O 1
ATOM 5575 N N . LEU B 1 202 ? -13.367 -37.812 3.506 1 97.88 202 LEU B N 1
ATOM 5576 C CA . LEU B 1 202 ? -14.148 -37.281 2.395 1 97.88 202 LEU B CA 1
ATOM 5577 C C . LEU B 1 202 ? -15.398 -38.094 2.158 1 97.88 202 LEU B C 1
ATOM 5579 O O . LEU B 1 202 ? -16.328 -37.656 1.472 1 97.88 202 LEU B O 1
ATOM 5583 N N . GLY B 1 203 ? -15.383 -39.25 2.674 1 97.25 203 GLY B N 1
ATOM 5584 C CA . GLY B 1 203 ? -16.5 -40.156 2.43 1 97.25 203 GLY B CA 1
ATOM 5585 C C . GLY B 1 203 ? -16.516 -40.719 1.021 1 97.25 203 GLY B C 1
ATOM 5586 O O . GLY B 1 203 ? -17.594 -40.906 0.435 1 97.25 203 GLY B O 1
ATOM 5587 N N . ILE B 1 204 ? -15.352 -40.906 0.456 1 97.25 204 ILE B N 1
ATOM 5588 C CA . ILE B 1 204 ? -15.289 -41.531 -0.865 1 97.25 204 ILE B CA 1
ATOM 5589 C C . ILE B 1 204 ? -14.453 -42.812 -0.798 1 97.25 204 ILE B C 1
ATOM 5591 O O . ILE B 1 204 ? -13.727 -43.031 0.172 1 97.25 204 ILE B O 1
ATOM 5595 N N . THR B 1 205 ? -14.609 -43.594 -1.858 1 96.69 205 THR B N 1
ATOM 5596 C CA . THR B 1 205 ? -13.883 -44.875 -1.925 1 96.69 205 THR B CA 1
ATOM 5597 C C . THR B 1 205 ? -12.883 -44.875 -3.082 1 96.69 205 THR B C 1
ATOM 5599 O O . THR B 1 205 ? -12.953 -44 -3.961 1 96.69 205 THR B O 1
ATOM 5602 N N . ARG B 1 206 ? -12.023 -45.812 -3.061 1 96.88 206 ARG B N 1
ATOM 5603 C CA . ARG B 1 206 ? -11.039 -45.969 -4.121 1 96.88 206 ARG B CA 1
ATOM 5604 C C . ARG B 1 206 ? -11.711 -46.156 -5.477 1 96.88 206 ARG B C 1
ATOM 5606 O O . ARG B 1 206 ? -11.172 -45.719 -6.5 1 96.88 206 ARG B O 1
ATOM 5613 N N . ALA B 1 207 ? -12.906 -46.75 -5.469 1 96.81 207 ALA B N 1
ATOM 5614 C CA . ALA B 1 207 ? -13.617 -47 -6.711 1 96.81 207 ALA B CA 1
ATOM 5615 C C . ALA B 1 207 ? -14.055 -45.719 -7.395 1 96.81 207 ALA B C 1
ATOM 5617 O O . ALA B 1 207 ? -14.344 -45.719 -8.594 1 96.81 207 ALA B O 1
ATOM 5618 N N . GLN B 1 208 ? -14.109 -44.719 -6.691 1 98.31 208 GLN B N 1
ATOM 5619 C CA . GLN B 1 208 ? -14.547 -43.438 -7.242 1 98.31 208 GLN B CA 1
ATOM 5620 C C . GLN B 1 208 ? -13.359 -42.656 -7.777 1 98.31 208 GLN B C 1
ATOM 5622 O O . GLN B 1 208 ? -13.531 -41.531 -8.266 1 98.31 208 GLN B O 1
ATOM 5627 N N . LEU B 1 209 ? -12.172 -43.188 -7.656 1 98.69 209 LEU B N 1
ATOM 5628 C CA . LEU B 1 209 ? -10.961 -42.562 -8.172 1 98.69 209 LEU B CA 1
ATOM 5629 C C . LEU B 1 209 ? -10.328 -43.438 -9.266 1 98.69 209 LEU B C 1
ATOM 5631 O O . LEU B 1 209 ? -10.719 -44.594 -9.461 1 98.69 209 LEU B O 1
ATOM 5635 N N . SER B 1 210 ? -9.461 -42.875 -10.047 1 98.62 210 SER B N 1
ATOM 5636 C CA . SER B 1 210 ? -8.781 -43.594 -11.117 1 98.62 210 SER B CA 1
ATOM 5637 C C . SER B 1 210 ? -7.719 -44.531 -10.578 1 98.62 210 SER B C 1
ATOM 5639 O O . SER B 1 210 ? -7.25 -44.375 -9.445 1 98.62 210 SER B O 1
ATOM 5641 N N . SER B 1 211 ? -7.352 -45.531 -11.375 1 98.56 211 SER B N 1
ATOM 5642 C CA . SER B 1 211 ? -6.262 -46.438 -11.023 1 98.56 211 SER B CA 1
ATOM 5643 C C . SER B 1 211 ? -4.91 -45.75 -11.102 1 98.56 211 SER B C 1
ATOM 5645 O O . SER B 1 211 ? -4.625 -45.062 -12.078 1 98.56 211 SER B O 1
ATOM 5647 N N . LEU B 1 212 ? -4.129 -46 -10.062 1 98.62 212 LEU B N 1
ATOM 5648 C CA . LEU B 1 212 ? -2.822 -45.344 -9.961 1 98.62 212 LEU B CA 1
ATOM 5649 C C . LEU B 1 212 ? -1.796 -46.062 -10.828 1 98.62 212 LEU B C 1
ATOM 5651 O O . LEU B 1 212 ? -1.696 -47.312 -10.781 1 98.62 212 LEU B O 1
ATOM 5655 N N . VAL B 1 213 ? -1.054 -45.281 -11.617 1 98.56 213 VAL B N 1
ATOM 5656 C CA . VAL B 1 213 ? 0 -45.844 -12.453 1 98.56 213 VAL B CA 1
ATOM 5657 C C . VAL B 1 213 ? 1.232 -44.969 -12.406 1 98.56 213 VAL B C 1
ATOM 5659 O O . VAL B 1 213 ? 1.135 -43.781 -12.062 1 98.56 213 VAL B O 1
ATOM 5662 N N . PRO B 1 214 ? 2.445 -45.5 -12.672 1 98.31 214 PRO B N 1
ATOM 5663 C CA . PRO B 1 214 ? 3.619 -44.625 -12.789 1 98.31 214 PRO B CA 1
ATOM 5664 C C . PRO B 1 214 ? 3.514 -43.656 -13.953 1 98.31 214 PRO B C 1
ATOM 5666 O O . PRO B 1 214 ? 2.699 -43.844 -14.859 1 98.31 214 PRO B O 1
ATOM 5669 N N . THR B 1 215 ? 4.312 -42.656 -13.93 1 98.69 215 THR B N 1
ATOM 5670 C CA . THR B 1 215 ? 4.273 -41.625 -14.961 1 98.69 215 THR B CA 1
ATOM 5671 C C . THR B 1 215 ? 4.688 -42.219 -16.312 1 98.69 215 THR B C 1
ATOM 5673 O O . THR B 1 215 ? 4.348 -41.656 -17.359 1 98.69 215 THR B O 1
ATOM 5676 N N . THR B 1 216 ? 5.379 -43.312 -16.344 1 98.44 216 THR B 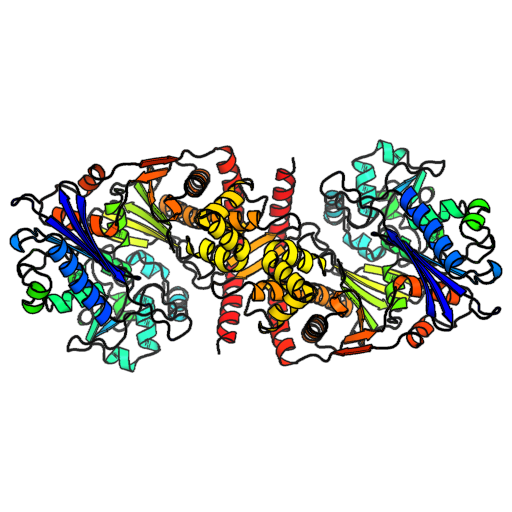N 1
ATOM 5677 C CA . THR B 1 216 ? 5.918 -43.938 -17.547 1 98.44 216 THR B CA 1
ATOM 5678 C C . THR B 1 216 ? 4.961 -45 -18.094 1 98.44 216 THR B C 1
ATOM 5680 O O . THR B 1 216 ? 5.305 -45.75 -19.016 1 98.44 216 THR B O 1
ATOM 5683 N N . HIS B 1 217 ? 3.82 -45.094 -17.484 1 98.69 217 HIS B N 1
ATOM 5684 C CA . HIS B 1 217 ? 2.85 -46.062 -17.938 1 98.69 217 HIS B CA 1
ATOM 5685 C C . HIS B 1 217 ? 2.463 -45.812 -19.391 1 98.69 217 HIS B C 1
ATOM 5687 O O . HIS B 1 217 ? 2.195 -44.688 -19.781 1 98.69 217 HIS B O 1
ATOM 5693 N N . ILE B 1 218 ? 2.441 -46.906 -20.203 1 98.69 218 ILE B N 1
ATOM 5694 C CA . ILE B 1 218 ? 2.16 -46.812 -21.641 1 98.69 218 ILE B CA 1
ATOM 5695 C C . ILE B 1 218 ? 0.763 -47.375 -21.922 1 98.69 218 ILE B C 1
ATOM 5697 O O . ILE B 1 218 ? 0.42 -48.469 -21.5 1 98.69 218 ILE B O 1
ATOM 5701 N N . LEU B 1 219 ? -0.044 -46.562 -22.562 1 98.5 219 LEU B N 1
ATOM 5702 C CA . LEU B 1 219 ? -1.345 -46.969 -23.062 1 98.5 219 LEU B CA 1
ATOM 5703 C C . LEU B 1 219 ? -1.279 -47.25 -24.562 1 98.5 219 LEU B C 1
ATOM 5705 O O . LEU B 1 219 ? -0.595 -46.531 -25.312 1 98.5 219 LEU B O 1
ATOM 5709 N N . ARG B 1 220 ? -1.977 -48.25 -25 1 97.56 220 ARG B N 1
ATOM 5710 C CA . ARG B 1 220 ? -2.17 -48.625 -26.406 1 97.56 220 ARG B CA 1
ATOM 5711 C C . ARG B 1 220 ? -3.637 -48.906 -26.703 1 97.56 220 ARG B C 1
ATOM 5713 O O . ARG B 1 220 ? -4.457 -49 -25.781 1 97.56 220 ARG B O 1
ATOM 5720 N N . GLY B 1 221 ? -3.969 -48.938 -27.953 1 97.75 221 GLY B N 1
ATOM 5721 C CA . GLY B 1 221 ? -5.328 -49.281 -28.328 1 97.75 221 GLY B CA 1
ATOM 5722 C C . GLY B 1 221 ? -6.289 -48.125 -28.219 1 97.75 221 GLY B C 1
ATOM 5723 O O . GLY B 1 221 ? -7.352 -48.25 -27.594 1 97.75 221 GLY B O 1
ATOM 5724 N N . MET B 1 222 ? -5.871 -47 -28.766 1 98 222 MET B N 1
ATOM 5725 C CA . MET B 1 222 ? -6.75 -45.844 -28.797 1 98 222 MET B CA 1
ATOM 5726 C C . MET B 1 222 ? -8.016 -46.125 -29.594 1 98 222 MET B C 1
ATOM 5728 O O . MET B 1 222 ? -7.973 -46.875 -30.578 1 98 222 MET B O 1
ATOM 5732 N N . LYS B 1 223 ? -9.133 -45.594 -29.094 1 98.19 223 LYS B N 1
ATOM 5733 C CA . LYS B 1 223 ? -10.352 -45.719 -29.891 1 98.19 223 LYS B CA 1
ATOM 5734 C C . LYS B 1 223 ? -10.125 -45.25 -31.328 1 98.19 223 LYS B C 1
ATOM 5736 O O . LYS B 1 223 ? -9.57 -44.188 -31.562 1 98.19 223 LYS B O 1
ATOM 5741 N N . LYS B 1 224 ? -10.594 -46 -32.281 1 97.69 224 LYS B N 1
ATOM 5742 C CA . LYS B 1 224 ? -10.305 -45.812 -33.688 1 97.69 224 LYS B CA 1
ATOM 5743 C C . LYS B 1 224 ? -10.781 -44.438 -34.188 1 97.69 224 LYS B C 1
ATOM 5745 O O . LYS B 1 224 ? -10.102 -43.781 -34.969 1 97.69 224 LYS B O 1
ATOM 5750 N N . GLU B 1 225 ? -11.898 -44.094 -33.75 1 97.62 225 GLU B N 1
ATOM 5751 C CA . GLU B 1 225 ? -12.477 -42.812 -34.156 1 97.62 225 GLU B CA 1
ATOM 5752 C C . GLU B 1 225 ? -11.539 -41.656 -33.844 1 97.62 225 GLU B C 1
ATOM 5754 O O . GLU B 1 225 ? -11.352 -40.75 -34.688 1 97.62 225 GLU B O 1
ATOM 5759 N N . TRP B 1 226 ? -10.984 -41.656 -32.688 1 98.12 226 TRP B N 1
ATOM 5760 C CA . TRP B 1 226 ? -10.117 -40.562 -32.281 1 98.12 226 TRP B CA 1
ATOM 5761 C C . TRP B 1 226 ? -8.75 -40.656 -32.938 1 98.12 226 TRP B C 1
ATOM 5763 O O . TRP B 1 226 ? -8.148 -39.656 -33.312 1 98.12 226 TRP B O 1
ATOM 5773 N N . ALA B 1 227 ? -8.195 -41.875 -33.031 1 97.94 227 ALA B N 1
ATOM 5774 C CA . ALA B 1 227 ? -6.926 -42.094 -33.719 1 97.94 227 ALA B CA 1
ATOM 5775 C C . ALA B 1 227 ? -6.992 -41.562 -35.156 1 97.94 227 ALA B C 1
ATOM 5777 O O . ALA B 1 227 ? -6.062 -40.906 -35.625 1 97.94 227 ALA B O 1
ATOM 5778 N N . GLU B 1 228 ? -8.07 -41.875 -35.812 1 97 228 GLU B N 1
ATOM 5779 C CA . GLU B 1 228 ? -8.266 -41.438 -37.188 1 97 228 GLU B CA 1
ATOM 5780 C C . GLU B 1 228 ? -8.352 -39.906 -37.281 1 97 228 GLU B C 1
ATOM 5782 O O . GLU B 1 228 ? -7.746 -39.312 -38.156 1 97 228 GLU B O 1
ATOM 5787 N N . GLN B 1 229 ? -9.086 -39.375 -36.406 1 97.69 229 GLN B N 1
ATOM 5788 C CA . GLN B 1 229 ? -9.242 -37.938 -36.375 1 97.69 229 GLN B CA 1
ATOM 5789 C C . GLN B 1 229 ? -7.902 -37.219 -36.125 1 97.69 229 GLN B C 1
ATOM 5791 O O . GLN B 1 229 ? -7.66 -36.125 -36.625 1 97.69 229 GLN B O 1
ATOM 5796 N N . MET B 1 230 ? -7.004 -37.844 -35.375 1 98 230 MET B N 1
ATOM 5797 C CA . MET B 1 230 ? -5.723 -37.25 -35 1 98 230 MET B CA 1
ATOM 5798 C C . MET B 1 230 ? -4.633 -37.656 -35.969 1 98 230 MET B C 1
ATOM 5800 O O . MET B 1 230 ? -3.484 -37.219 -35.844 1 98 230 MET B O 1
ATOM 5804 N N . GLY B 1 231 ? -4.996 -38.5 -36.969 1 96.44 231 GLY B N 1
ATOM 5805 C CA . GLY B 1 231 ? -4.027 -38.969 -37.938 1 96.44 231 GLY B CA 1
ATOM 5806 C C . GLY B 1 231 ? -2.984 -39.906 -37.312 1 96.44 231 GLY B C 1
ATOM 5807 O O . GLY B 1 231 ? -1.818 -39.875 -37.719 1 96.44 231 GLY B O 1
ATOM 5808 N N . LEU B 1 232 ? -3.428 -40.75 -36.406 1 97.5 232 LEU B N 1
ATOM 5809 C CA . LEU B 1 232 ? -2.502 -41.594 -35.656 1 97.5 232 LEU B CA 1
ATOM 5810 C C . LEU B 1 232 ? -2.816 -43.062 -35.875 1 97.5 232 LEU B C 1
ATOM 5812 O O . LEU B 1 232 ? -3.914 -43.406 -36.344 1 97.5 232 LEU B O 1
ATOM 5816 N N . ASP B 1 233 ? -1.757 -43.875 -35.625 1 96.81 233 ASP B N 1
ATOM 5817 C CA . ASP B 1 233 ? -1.986 -45.312 -35.438 1 96.81 233 ASP B CA 1
ATOM 5818 C C . ASP B 1 233 ? -2.643 -45.594 -34.094 1 96.81 233 ASP B C 1
ATOM 5820 O O . ASP B 1 233 ? -2.168 -45.156 -33.062 1 96.81 233 ASP B O 1
ATOM 5824 N N . PRO B 1 234 ? -3.789 -46.312 -34.094 1 96.94 234 PRO B N 1
ATOM 5825 C CA . PRO B 1 234 ? -4.457 -46.625 -32.812 1 96.94 234 PRO B CA 1
ATOM 5826 C C . PRO B 1 234 ? -3.523 -47.281 -31.797 1 96.94 234 PRO B C 1
ATOM 5828 O O . PRO B 1 234 ? -3.752 -47.188 -30.594 1 96.94 234 PRO B O 1
ATOM 5831 N N . ASP B 1 235 ? -2.457 -47.875 -32.281 1 97.44 235 ASP B N 1
ATOM 5832 C CA . ASP B 1 235 ? -1.574 -48.625 -31.391 1 97.44 235 ASP B CA 1
ATOM 5833 C C . ASP B 1 235 ? -0.322 -47.812 -31.062 1 97.44 235 ASP B C 1
ATOM 5835 O O . ASP B 1 235 ? 0.611 -48.312 -30.438 1 97.44 235 ASP B O 1
ATOM 5839 N N . VAL B 1 236 ? -0.289 -46.562 -31.516 1 97.5 236 VAL B N 1
ATOM 5840 C CA . VAL B 1 236 ? 0.84 -45.719 -31.156 1 97.5 236 VAL B CA 1
ATOM 5841 C C . VAL B 1 236 ? 1.005 -45.688 -29.641 1 97.5 236 VAL B C 1
ATOM 5843 O O . VAL B 1 236 ? 0.019 -45.594 -28.906 1 97.5 236 VAL B O 1
ATOM 5846 N N . PRO B 1 237 ? 2.24 -45.875 -29.078 1 98.19 237 PRO B N 1
ATOM 5847 C CA . PRO B 1 237 ? 2.424 -45.781 -27.625 1 98.19 237 PRO B CA 1
ATOM 5848 C C . PRO B 1 237 ? 2.109 -44.375 -27.078 1 98.19 237 PRO B C 1
ATOM 5850 O O . PRO B 1 237 ? 2.666 -43.406 -27.547 1 98.19 237 PRO B O 1
ATOM 5853 N N . VAL B 1 238 ? 1.206 -44.375 -26.156 1 98.62 238 VAL B N 1
ATOM 5854 C CA . VAL B 1 238 ? 0.894 -43.125 -25.453 1 98.62 238 VAL B CA 1
ATOM 5855 C C . VAL B 1 238 ? 1.321 -43.25 -24 1 98.62 238 VAL B C 1
ATOM 5857 O O . VAL B 1 238 ? 0.846 -44.125 -23.266 1 98.62 238 VAL B O 1
ATOM 5860 N N . VAL B 1 239 ? 2.279 -42.438 -23.625 1 98.69 239 VAL B N 1
ATOM 5861 C CA . VAL B 1 239 ? 2.709 -42.375 -22.234 1 98.69 239 VAL B CA 1
ATOM 5862 C C . VAL B 1 239 ? 1.813 -41.406 -21.453 1 98.69 239 VAL B C 1
ATOM 5864 O O . VAL B 1 239 ? 1.633 -40.281 -21.844 1 98.69 239 VAL B O 1
ATOM 5867 N N . VAL B 1 240 ? 1.258 -41.844 -20.312 1 98.5 240 VAL B N 1
ATOM 5868 C CA . VAL B 1 240 ? 0.3 -41.094 -19.516 1 98.5 240 VAL B CA 1
ATOM 5869 C C . VAL B 1 240 ? 0.931 -39.781 -19.078 1 98.5 240 VAL B C 1
ATOM 5871 O O . VAL B 1 240 ? 0.243 -38.75 -18.969 1 98.5 240 VAL B O 1
ATOM 5874 N N . GLY B 1 241 ? 2.242 -39.875 -18.797 1 98.44 241 GLY B N 1
ATOM 5875 C CA . GLY B 1 241 ? 2.961 -38.625 -18.531 1 98.44 241 GLY B CA 1
ATOM 5876 C C . GLY B 1 241 ? 2.834 -38.188 -17.078 1 98.44 241 GLY B C 1
ATOM 5877 O O . GLY B 1 241 ? 2.707 -39 -16.172 1 98.44 241 GLY B O 1
ATOM 5878 N N . ALA B 1 242 ? 3.014 -36.906 -16.828 1 98.5 242 ALA B N 1
ATOM 5879 C CA . ALA B 1 242 ? 3.039 -36.281 -15.5 1 98.5 242 ALA B CA 1
ATOM 5880 C C . ALA B 1 242 ? 2.4 -34.875 -15.539 1 98.5 242 ALA B C 1
ATOM 5882 O O . ALA B 1 242 ? 1.742 -34.531 -16.516 1 98.5 242 ALA B O 1
ATOM 5883 N N . SER B 1 243 ? 2.459 -34.188 -14.453 1 97.94 243 SER B N 1
ATOM 5884 C CA . SER B 1 243 ? 1.904 -32.844 -14.391 1 97.94 243 SER B CA 1
ATOM 5885 C C . SER B 1 243 ? 2.771 -31.859 -15.156 1 97.94 243 SER B C 1
ATOM 5887 O O . SER B 1 243 ? 3.947 -32.125 -15.414 1 97.94 243 SER B O 1
ATOM 5889 N N . ASP B 1 244 ? 2.205 -30.766 -15.523 1 96.12 244 ASP B N 1
ATOM 5890 C CA . ASP B 1 244 ? 2.883 -29.75 -16.344 1 96.12 244 ASP B CA 1
ATOM 5891 C C . ASP B 1 244 ? 4.074 -29.156 -15.594 1 96.12 244 ASP B C 1
ATOM 5893 O O . ASP B 1 244 ? 5.152 -28.984 -16.172 1 96.12 244 ASP B O 1
ATOM 5897 N N . GLY B 1 245 ? 3.926 -28.875 -14.305 1 94.44 245 GLY B N 1
ATOM 5898 C CA . GLY B 1 245 ? 5.031 -28.328 -13.539 1 94.44 245 GLY B CA 1
ATOM 5899 C C . GLY B 1 245 ? 6.227 -29.25 -13.453 1 94.44 245 GLY B C 1
ATOM 5900 O O . GLY B 1 245 ? 7.363 -28.828 -13.664 1 94.44 245 GLY B O 1
ATOM 5901 N N . VAL B 1 246 ? 5.957 -30.469 -13.18 1 96.06 246 VAL B N 1
ATOM 5902 C CA . VAL B 1 246 ? 6.988 -31.5 -13.07 1 96.06 246 VAL B CA 1
ATOM 5903 C C . VAL B 1 246 ? 7.715 -31.656 -14.406 1 96.06 246 VAL B C 1
ATOM 5905 O O . VAL B 1 246 ? 8.945 -31.672 -14.453 1 96.06 246 VAL B O 1
ATOM 5908 N N . LEU B 1 247 ? 6.984 -31.672 -15.43 1 96.69 247 LEU B N 1
ATOM 5909 C CA . LEU B 1 247 ? 7.562 -31.906 -16.75 1 96.69 247 LEU B CA 1
ATOM 5910 C C . LEU B 1 247 ? 8.227 -30.641 -17.266 1 96.69 247 LEU B C 1
ATOM 5912 O O . LEU B 1 247 ? 9.156 -30.703 -18.078 1 96.69 247 LEU B O 1
ATOM 5916 N N . ALA B 1 248 ? 7.742 -29.531 -16.844 1 93.62 248 ALA B N 1
ATOM 5917 C CA . ALA B 1 248 ? 8.43 -28.297 -17.172 1 93.62 248 ALA B CA 1
ATOM 5918 C C . ALA B 1 248 ? 9.859 -28.281 -16.641 1 93.62 248 ALA B C 1
ATOM 5920 O O . ALA B 1 248 ? 10.773 -27.781 -17.281 1 93.62 248 ALA B O 1
ATOM 5921 N N . ASN B 1 249 ? 10.07 -28.812 -15.453 1 93.88 249 ASN B N 1
ATOM 5922 C CA . ASN B 1 249 ? 11.406 -28.922 -14.875 1 93.88 249 ASN B CA 1
ATOM 5923 C C . ASN B 1 249 ? 12.32 -29.766 -15.758 1 93.88 249 ASN B C 1
ATOM 5925 O O . ASN B 1 249 ? 13.477 -29.406 -15.984 1 93.88 249 ASN B O 1
ATOM 5929 N N . VAL B 1 250 ? 11.781 -30.828 -16.203 1 93.88 250 VAL B N 1
ATOM 5930 C CA . VAL B 1 250 ? 12.531 -31.688 -17.109 1 93.88 250 VAL B CA 1
ATOM 5931 C C . VAL B 1 250 ? 12.844 -30.938 -18.406 1 93.88 250 VAL B C 1
ATOM 5933 O O . VAL B 1 250 ? 13.984 -30.953 -18.875 1 93.88 250 VAL B O 1
ATOM 5936 N N . GLY B 1 251 ? 11.898 -30.234 -18.875 1 94.06 251 GLY B N 1
ATOM 5937 C CA . GLY B 1 251 ? 11.992 -29.562 -20.156 1 94.06 251 GLY B CA 1
ATOM 5938 C C . GLY B 1 251 ? 12.977 -28.422 -20.156 1 94.06 251 GLY B C 1
ATOM 5939 O O . GLY B 1 251 ? 13.445 -27.984 -21.219 1 94.06 251 GLY B O 1
ATOM 5940 N N . VAL B 1 252 ? 13.281 -27.891 -18.984 1 92.62 252 VAL B N 1
ATOM 5941 C CA . VAL B 1 252 ? 14.242 -26.797 -18.938 1 92.62 252 VAL B CA 1
ATOM 5942 C C . VAL B 1 252 ? 15.609 -27.328 -18.516 1 92.62 252 VAL B C 1
ATOM 5944 O O . VAL B 1 252 ? 16.562 -26.547 -18.344 1 92.62 252 VAL B O 1
ATOM 5947 N N . GLY B 1 253 ? 15.695 -28.609 -18.297 1 91.69 253 GLY B N 1
ATOM 5948 C CA . GLY B 1 253 ? 16.969 -29.266 -18.031 1 91.69 253 GLY B CA 1
ATOM 5949 C C . GLY B 1 253 ? 17.359 -29.266 -16.562 1 91.69 253 GLY B C 1
ATOM 5950 O O . GLY B 1 253 ? 18.516 -29.5 -16.234 1 91.69 253 GLY B O 1
ATOM 5951 N N . ALA B 1 254 ? 16.5 -28.891 -15.711 1 92.19 254 ALA B N 1
ATOM 5952 C CA . ALA B 1 254 ? 16.734 -28.969 -14.273 1 92.19 254 ALA B CA 1
ATOM 5953 C C . ALA B 1 254 ? 16.312 -30.344 -13.719 1 92.19 254 ALA B C 1
ATOM 5955 O O . ALA B 1 254 ? 15.297 -30.453 -13.039 1 92.19 254 ALA B O 1
ATOM 5956 N N . VAL B 1 255 ? 17.141 -31.359 -13.953 1 91.56 255 VAL B N 1
ATOM 5957 C CA . VAL B 1 255 ? 16.719 -32.719 -13.688 1 91.56 255 VAL B CA 1
ATOM 5958 C C . VAL B 1 255 ? 17.609 -33.344 -12.609 1 91.56 255 VAL B C 1
ATOM 5960 O O . VAL B 1 255 ? 17.375 -34.469 -12.172 1 91.56 255 VAL B O 1
ATOM 5963 N N . LEU B 1 256 ? 18.609 -32.594 -12.156 1 90.81 256 LEU B N 1
ATOM 5964 C CA . LEU B 1 256 ? 19.5 -33.094 -11.117 1 90.81 256 LEU B CA 1
ATOM 5965 C C . LEU B 1 256 ? 19.219 -32.406 -9.781 1 90.81 256 LEU B C 1
ATOM 5967 O O . LEU B 1 256 ? 18.766 -31.266 -9.75 1 90.81 256 LEU B O 1
ATOM 5971 N N . PRO B 1 257 ? 19.5 -33.156 -8.656 1 90.88 257 PRO B N 1
ATOM 5972 C CA . PRO B 1 257 ? 19.375 -32.5 -7.348 1 90.88 257 PRO B CA 1
ATOM 5973 C C . PRO B 1 257 ? 20.172 -31.219 -7.246 1 90.88 257 PRO B C 1
ATOM 5975 O O . PRO B 1 257 ? 21.312 -31.156 -7.711 1 90.88 257 PRO B O 1
ATOM 5978 N N . GLY B 1 258 ? 19.547 -30.203 -6.676 1 91.94 258 GLY B N 1
ATOM 5979 C CA . GLY B 1 258 ? 20.219 -28.922 -6.504 1 91.94 258 GLY B CA 1
ATOM 5980 C C . GLY B 1 258 ? 19.984 -27.969 -7.66 1 91.94 258 GLY B C 1
ATOM 5981 O O . GLY B 1 258 ? 20.234 -26.766 -7.539 1 91.94 258 GLY B O 1
ATOM 5982 N N . GLU B 1 259 ? 19.531 -28.531 -8.766 1 94.62 259 GLU B N 1
ATOM 5983 C CA . GLU B 1 259 ? 19.188 -27.672 -9.891 1 94.62 259 GLU B CA 1
ATOM 5984 C C . GLU B 1 259 ? 17.734 -27.203 -9.797 1 94.62 259 GLU B C 1
ATOM 5986 O O . GLU B 1 259 ? 16.828 -28.016 -9.641 1 94.62 259 GLU B O 1
ATOM 5991 N N . ALA B 1 260 ? 17.578 -25.922 -9.836 1 96.06 260 ALA B N 1
ATOM 5992 C CA . ALA B 1 260 ? 16.234 -25.359 -9.695 1 96.06 260 ALA B CA 1
ATOM 5993 C C . ALA B 1 260 ? 15.789 -24.688 -10.992 1 96.06 260 ALA B C 1
ATOM 5995 O O . ALA B 1 260 ? 16.609 -24.156 -11.734 1 96.06 260 ALA B O 1
ATOM 5996 N N . ALA B 1 261 ? 14.539 -24.844 -11.242 1 95.62 261 ALA B N 1
ATOM 5997 C CA . ALA B 1 261 ? 13.875 -24.109 -12.32 1 95.62 261 ALA B CA 1
ATOM 5998 C C . ALA B 1 261 ? 12.953 -23.031 -11.766 1 95.62 261 ALA B C 1
ATOM 6000 O O . ALA B 1 261 ? 12.148 -23.297 -10.875 1 95.62 261 ALA B O 1
ATOM 6001 N N . VAL B 1 262 ? 13.133 -21.797 -12.211 1 95.75 262 VAL B N 1
ATOM 6002 C CA . VAL B 1 262 ? 12.258 -20.688 -11.867 1 95.75 262 VAL B CA 1
ATOM 6003 C C . VAL B 1 262 ? 11.516 -20.203 -13.109 1 95.75 262 VAL B C 1
ATOM 6005 O O . VAL B 1 262 ? 12.133 -19.875 -14.125 1 95.75 262 VAL B O 1
ATOM 6008 N N . THR B 1 263 ? 10.266 -20.266 -13.055 1 93.19 263 THR B N 1
ATOM 6009 C CA . THR B 1 263 ? 9.453 -19.75 -14.148 1 93.19 263 THR B CA 1
ATOM 6010 C C . THR B 1 263 ? 8.57 -18.594 -13.68 1 93.19 263 THR B C 1
ATOM 6012 O O . THR B 1 263 ? 7.934 -18.688 -12.625 1 93.19 263 THR B O 1
ATOM 6015 N N . ILE B 1 264 ? 8.57 -17.484 -14.375 1 91.62 264 ILE B N 1
ATOM 6016 C CA . ILE B 1 264 ? 7.688 -16.359 -14.094 1 91.62 264 ILE B CA 1
ATOM 6017 C C . ILE B 1 264 ? 6.953 -15.938 -15.367 1 91.62 264 ILE B C 1
ATOM 6019 O O . ILE B 1 264 ? 7.543 -15.32 -16.25 1 91.62 264 ILE B O 1
ATOM 6023 N N . GLY B 1 265 ? 5.734 -16.266 -15.562 1 90.19 265 GLY B N 1
ATOM 6024 C CA . GLY B 1 265 ? 4.785 -15.766 -16.547 1 90.19 265 GLY B CA 1
ATOM 6025 C C . GLY B 1 265 ? 3.68 -14.93 -15.93 1 90.19 265 GLY B C 1
ATOM 6026 O O . GLY B 1 265 ? 3.949 -14.008 -15.156 1 90.19 265 GLY B O 1
ATOM 6027 N N . THR B 1 266 ? 2.414 -15.352 -16.219 1 87.75 266 THR B N 1
ATOM 6028 C CA . THR B 1 266 ? 1.309 -14.727 -15.5 1 87.75 266 THR B CA 1
ATOM 6029 C C . THR B 1 266 ? 1.446 -14.961 -14 1 87.75 266 THR B C 1
ATOM 6031 O O . THR B 1 266 ? 1.324 -14.031 -13.211 1 87.75 266 THR B O 1
ATOM 6034 N N . SER B 1 267 ? 1.698 -16.172 -13.633 1 92.25 267 SER B N 1
ATOM 6035 C CA . SER B 1 267 ? 2.098 -16.609 -12.297 1 92.25 267 SER B CA 1
ATOM 6036 C C . SER B 1 267 ? 3.551 -17.078 -12.281 1 92.25 267 SER B C 1
ATOM 6038 O O . SER B 1 267 ? 4.312 -16.781 -13.203 1 92.25 267 SER B O 1
ATOM 6040 N N . GLY B 1 268 ? 4.016 -17.625 -11.18 1 92.31 268 GLY B N 1
ATOM 6041 C CA . GLY B 1 268 ? 5.379 -18.109 -11.094 1 92.31 268 GLY B CA 1
ATOM 6042 C C . GLY B 1 268 ? 5.496 -19.406 -10.305 1 92.31 268 GLY B C 1
ATOM 6043 O O . GLY B 1 268 ? 4.535 -19.844 -9.664 1 92.31 268 GLY B O 1
ATOM 6044 N N . ALA B 1 269 ? 6.664 -20.016 -10.461 1 95.81 269 ALA B N 1
ATOM 6045 C CA . ALA B 1 269 ? 6.945 -21.234 -9.711 1 95.81 269 ALA B CA 1
ATOM 6046 C C . ALA B 1 269 ? 8.445 -21.453 -9.555 1 95.81 269 ALA B C 1
ATOM 6048 O O . ALA B 1 269 ? 9.234 -21.016 -10.398 1 95.81 269 ALA B O 1
ATOM 6049 N N . VAL B 1 270 ? 8.773 -22 -8.508 1 97.19 270 VAL B N 1
ATOM 6050 C CA . VAL B 1 270 ? 10.125 -22.484 -8.266 1 97.19 270 VAL B CA 1
ATOM 6051 C C . VAL B 1 270 ? 10.078 -23.984 -7.957 1 97.19 270 VAL B C 1
ATOM 6053 O O . VAL B 1 270 ? 9.273 -24.438 -7.137 1 97.19 270 VAL B O 1
ATOM 6056 N N . ARG B 1 271 ? 10.953 -24.734 -8.641 1 97.5 271 ARG B N 1
ATOM 6057 C CA . ARG B 1 271 ? 10.945 -26.188 -8.453 1 97.5 271 ARG B CA 1
ATOM 6058 C C . ARG B 1 271 ? 12.359 -26.75 -8.508 1 97.5 271 ARG B C 1
ATOM 6060 O O . ARG B 1 271 ? 13.227 -26.203 -9.18 1 97.5 271 ARG B O 1
ATOM 6067 N N . THR B 1 272 ? 12.555 -27.75 -7.816 1 96.94 272 THR B N 1
ATOM 6068 C CA . THR B 1 272 ? 13.766 -28.562 -7.887 1 96.94 272 THR B CA 1
ATOM 6069 C C . THR B 1 272 ? 13.438 -30.047 -7.777 1 96.94 272 THR B C 1
ATOM 6071 O O . THR B 1 272 ? 12.273 -30.422 -7.633 1 96.94 272 THR B O 1
ATOM 6074 N N . ILE B 1 273 ? 14.445 -30.875 -8.047 1 95.62 273 ILE B N 1
ATOM 6075 C CA . ILE B 1 273 ? 14.273 -32.312 -7.965 1 95.62 273 ILE B CA 1
ATOM 6076 C C . ILE B 1 273 ? 15.023 -32.875 -6.75 1 95.62 273 ILE B C 1
ATOM 6078 O O . ILE B 1 273 ? 16.156 -32.469 -6.48 1 95.62 273 ILE B O 1
ATOM 6082 N N . SER B 1 274 ? 14.375 -33.625 -6 1 96.06 274 SER B N 1
ATOM 6083 C CA . SER B 1 274 ? 14.953 -34.375 -4.902 1 96.06 274 SER B CA 1
ATOM 6084 C C . SER B 1 274 ? 14.938 -35.875 -5.195 1 96.06 274 SER B C 1
ATOM 6086 O O . SER B 1 274 ? 13.977 -36.406 -5.77 1 96.06 274 SER B O 1
ATOM 6088 N N . PRO B 1 275 ? 15.992 -36.594 -4.793 1 95 275 PRO B N 1
ATOM 6089 C CA . PRO B 1 275 ? 15.992 -38.062 -5.023 1 95 275 PRO B CA 1
ATOM 6090 C C . PRO B 1 275 ? 15.031 -38.812 -4.098 1 95 275 PRO B C 1
ATOM 6092 O O . PRO B 1 275 ? 14.742 -39.969 -4.328 1 95 275 PRO B O 1
ATOM 6095 N N . VAL B 1 276 ? 14.625 -38.094 -3.066 1 96.06 276 VAL B N 1
ATOM 6096 C CA . VAL B 1 276 ? 13.672 -38.688 -2.133 1 96.06 276 VAL B CA 1
ATOM 6097 C C . VAL B 1 276 ? 12.531 -37.719 -1.866 1 96.06 276 VAL B C 1
ATOM 6099 O O . VAL B 1 276 ? 12.641 -36.531 -2.172 1 96.06 276 VAL B O 1
ATOM 6102 N N . GLN B 1 277 ? 11.445 -38.25 -1.33 1 96.5 277 GLN B N 1
ATOM 6103 C CA . GLN B 1 277 ? 10.328 -37.406 -0.957 1 96.5 277 GLN B CA 1
ATOM 6104 C C . GLN B 1 277 ? 10.719 -36.438 0.167 1 96.5 277 GLN B C 1
ATOM 6106 O O . GLN B 1 277 ? 11.43 -36.844 1.098 1 96.5 277 GLN B O 1
ATOM 6111 N N . LYS B 1 278 ? 10.352 -35.188 0.034 1 96.44 278 LYS B N 1
ATOM 6112 C CA . LYS B 1 278 ? 10.648 -34.156 1.049 1 96.44 278 LYS B CA 1
ATOM 6113 C C . LYS B 1 278 ? 9.422 -33.281 1.317 1 96.44 278 LYS B C 1
ATOM 6115 O O . LYS B 1 278 ? 8.852 -32.719 0.392 1 96.44 278 LYS B O 1
ATOM 6120 N N . THR B 1 279 ? 8.961 -33.219 2.564 1 96.81 279 THR B N 1
ATOM 6121 C CA . THR B 1 279 ? 7.965 -32.25 2.979 1 96.81 279 THR B CA 1
ATOM 6122 C C . THR B 1 279 ? 8.562 -31.25 3.965 1 96.81 279 THR B C 1
ATOM 6124 O O . THR B 1 279 ? 9.641 -31.484 4.52 1 96.81 279 THR B O 1
ATOM 6127 N N . ASP B 1 280 ? 7.988 -30.141 4.07 1 97.25 280 ASP B N 1
ATOM 6128 C CA . ASP B 1 280 ? 8.469 -29.031 4.895 1 97.25 280 ASP B CA 1
ATOM 6129 C C . ASP B 1 280 ? 7.73 -28.984 6.227 1 97.25 280 ASP B C 1
ATOM 6131 O O . ASP B 1 280 ? 6.508 -29.141 6.273 1 97.25 280 ASP B O 1
ATOM 6135 N N . GLU B 1 281 ? 8.438 -28.781 7.355 1 96.12 281 GLU B N 1
ATOM 6136 C CA . GLU B 1 281 ? 7.84 -28.719 8.688 1 96.12 281 GLU B CA 1
ATOM 6137 C C . GLU B 1 281 ? 6.848 -27.578 8.797 1 96.12 281 GLU B C 1
ATOM 6139 O O . GLU B 1 281 ? 5.863 -27.656 9.531 1 96.12 281 GLU B O 1
ATOM 6144 N N . LYS B 1 282 ? 7.16 -26.547 8.016 1 95.19 282 LYS B N 1
ATOM 6145 C CA . LYS B 1 282 ? 6.305 -25.359 8.078 1 95.19 282 LYS B CA 1
ATOM 6146 C C . LYS B 1 282 ? 5.223 -25.406 7.004 1 95.19 282 LYS B C 1
ATOM 6148 O O . LYS B 1 282 ? 4.387 -24.5 6.914 1 95.19 282 LYS B O 1
ATOM 6153 N N . GLY B 1 283 ? 5.188 -26.484 6.223 1 96.88 283 GLY B N 1
ATOM 6154 C CA . GLY B 1 283 ? 4.16 -26.672 5.207 1 96.88 283 GLY B CA 1
ATOM 6155 C C . GLY B 1 283 ? 4.301 -25.719 4.039 1 96.88 283 GLY B C 1
ATOM 6156 O O . GLY B 1 283 ? 3.309 -25.359 3.391 1 96.88 283 GLY B O 1
ATOM 6157 N N . ARG B 1 284 ? 5.512 -25.375 3.721 1 97.5 284 ARG B N 1
ATOM 6158 C CA . ARG B 1 284 ? 5.723 -24.266 2.791 1 97.5 284 ARG B CA 1
ATOM 6159 C C . ARG B 1 284 ? 5.824 -24.766 1.356 1 97.5 284 ARG B C 1
ATOM 6161 O O . ARG B 1 284 ? 5.543 -24.031 0.411 1 97.5 284 ARG B O 1
ATOM 6168 N N . THR B 1 285 ? 6.254 -25.922 1.024 1 98.44 285 THR B N 1
ATOM 6169 C CA . THR B 1 285 ? 6.52 -26.422 -0.319 1 98.44 285 THR B CA 1
ATOM 6170 C C . THR B 1 285 ? 5.676 -27.672 -0.607 1 98.44 285 THR B C 1
ATOM 6172 O O . THR B 1 285 ? 5.199 -28.328 0.317 1 98.44 285 THR B O 1
ATOM 6175 N N . PHE B 1 286 ? 5.465 -27.984 -1.883 1 98.38 286 PHE B N 1
ATOM 6176 C CA . PHE B 1 286 ? 4.848 -29.25 -2.264 1 98.38 286 PHE B CA 1
ATOM 6177 C C . PHE B 1 286 ? 5.91 -30.281 -2.621 1 98.38 286 PHE B C 1
ATOM 6179 O O . PHE B 1 286 ? 7.086 -29.938 -2.762 1 98.38 286 PHE B O 1
ATOM 6186 N N . CYS B 1 287 ? 5.586 -31.5 -2.717 1 98.38 287 CYS B N 1
ATOM 6187 C CA . CYS B 1 287 ? 6.398 -32.594 -3.191 1 98.38 287 CYS B CA 1
ATOM 6188 C C . CYS B 1 287 ? 5.59 -33.531 -4.094 1 98.38 287 CYS B C 1
ATOM 6190 O O . CYS B 1 287 ? 4.656 -34.188 -3.633 1 98.38 287 CYS B O 1
ATOM 6192 N N . TYR B 1 288 ? 5.914 -33.594 -5.367 1 98.12 288 TYR B N 1
ATOM 6193 C CA . TYR B 1 288 ? 5.152 -34.344 -6.344 1 98.12 288 TYR B CA 1
ATOM 6194 C C . TYR B 1 288 ? 6.035 -35.375 -7.035 1 98.12 288 TYR B C 1
ATOM 6196 O O . TYR B 1 288 ? 7.207 -35.125 -7.309 1 98.12 288 TYR B O 1
ATOM 6204 N N . ALA B 1 289 ? 5.453 -36.438 -7.395 1 97.62 289 ALA B N 1
ATOM 6205 C CA . ALA B 1 289 ? 6.188 -37.562 -7.941 1 97.62 289 ALA B CA 1
ATOM 6206 C C . ALA B 1 289 ? 6.473 -37.375 -9.43 1 97.62 289 ALA B C 1
ATOM 6208 O O . ALA B 1 289 ? 5.621 -36.875 -10.172 1 97.62 289 ALA B O 1
ATOM 6209 N N . LEU B 1 290 ? 7.656 -37.688 -9.867 1 97 290 LEU B N 1
ATOM 6210 C CA . LEU B 1 290 ? 8.016 -37.781 -11.273 1 97 290 LEU B CA 1
ATOM 6211 C C . LEU B 1 290 ? 8.43 -39.219 -11.617 1 97 290 LEU B C 1
ATOM 6213 O O . LEU B 1 290 ? 7.859 -39.844 -12.523 1 97 290 LEU B O 1
ATOM 6217 N N . SER B 1 291 ? 9.367 -39.719 -10.992 1 93.62 291 SER B N 1
ATOM 6218 C CA . SER B 1 291 ? 9.852 -41.094 -11.062 1 93.62 291 SER B CA 1
ATOM 6219 C C . SER B 1 291 ? 10.359 -41.594 -9.703 1 93.62 291 SER B C 1
ATOM 6221 O O . SER B 1 291 ? 10.414 -40.812 -8.75 1 93.62 291 SER B O 1
ATOM 6223 N N . PRO B 1 292 ? 10.609 -42.875 -9.5 1 89.31 292 PRO B N 1
ATOM 6224 C CA . PRO B 1 292 ? 11 -43.375 -8.18 1 89.31 292 PRO B CA 1
ATOM 6225 C C . PRO B 1 292 ? 12.156 -42.594 -7.566 1 89.31 292 PRO B C 1
ATOM 6227 O O . PRO B 1 292 ? 12.227 -42.438 -6.344 1 89.31 292 PRO B O 1
ATOM 6230 N N . ASN B 1 293 ? 13.023 -42.031 -8.359 1 90.25 293 ASN B N 1
ATOM 6231 C CA . ASN B 1 293 ? 14.172 -41.312 -7.812 1 90.25 293 ASN B CA 1
ATOM 6232 C C . ASN B 1 293 ? 14.109 -39.812 -8.141 1 90.25 293 ASN B C 1
ATOM 6234 O O . ASN B 1 293 ? 15.102 -39.094 -8 1 90.25 293 ASN B O 1
ATOM 6238 N N . HIS B 1 294 ? 13.008 -39.406 -8.594 1 94.69 294 HIS B N 1
ATOM 6239 C CA . HIS B 1 294 ? 12.82 -38 -8.953 1 94.69 294 HIS B CA 1
ATOM 6240 C C . HIS B 1 294 ? 11.539 -37.438 -8.344 1 94.69 294 HIS B C 1
ATOM 6242 O O . HIS B 1 294 ? 10.438 -37.719 -8.836 1 94.69 294 HIS B O 1
ATOM 6248 N N . TRP B 1 295 ? 11.695 -36.688 -7.324 1 97.06 295 TRP B N 1
ATOM 6249 C CA . TRP B 1 295 ? 10.594 -35.969 -6.691 1 97.06 295 TRP B CA 1
ATOM 6250 C C . TRP B 1 295 ? 10.742 -34.469 -6.875 1 97.06 295 TRP B C 1
ATOM 6252 O O . TRP B 1 295 ? 11.773 -33.875 -6.539 1 97.06 295 TRP B O 1
ATOM 6262 N N . VAL B 1 296 ? 9.719 -33.906 -7.363 1 97.44 296 VAL B N 1
ATOM 6263 C CA . VAL B 1 296 ? 9.773 -32.438 -7.594 1 97.44 296 VAL B CA 1
ATOM 6264 C C . VAL B 1 296 ? 9.273 -31.703 -6.359 1 97.44 296 VAL B C 1
ATOM 6266 O O . VAL B 1 296 ? 8.125 -31.875 -5.945 1 97.44 296 VAL B O 1
ATOM 6269 N N . VAL B 1 297 ? 10.164 -30.984 -5.746 1 97.94 297 VAL B N 1
ATOM 6270 C CA . VAL B 1 297 ? 9.852 -30.109 -4.617 1 97.94 297 VAL B CA 1
ATOM 6271 C C . VAL B 1 297 ? 9.789 -28.656 -5.09 1 97.94 297 VAL B C 1
ATOM 6273 O O . VAL B 1 297 ? 10.68 -28.188 -5.801 1 97.94 297 VAL B O 1
ATOM 6276 N N . GLY B 1 298 ? 8.664 -28.016 -4.699 1 97.75 298 GLY B N 1
ATOM 6277 C CA . GLY B 1 298 ? 8.57 -26.656 -5.211 1 97.75 298 GLY B CA 1
ATOM 6278 C C . GLY B 1 298 ? 7.426 -25.859 -4.594 1 97.75 298 GLY B C 1
ATOM 6279 O O . GLY B 1 298 ? 6.902 -26.234 -3.543 1 97.75 298 GLY B O 1
ATOM 6280 N N . GLY B 1 299 ? 7.211 -24.719 -5.156 1 97.31 299 GLY B N 1
ATOM 6281 C CA . GLY B 1 299 ? 6.156 -23.812 -4.746 1 97.31 299 GLY B CA 1
ATOM 6282 C C . GLY B 1 299 ? 5.738 -22.844 -5.84 1 97.31 299 GLY B C 1
ATOM 6283 O O . GLY B 1 299 ? 6.59 -22.219 -6.484 1 97.31 299 GLY B O 1
ATOM 6284 N N . PRO B 1 300 ? 4.457 -22.797 -6.023 1 96.44 300 PRO B N 1
ATOM 6285 C CA . PRO B 1 300 ? 3.916 -21.844 -6.984 1 96.44 300 PRO B CA 1
ATOM 6286 C C . PRO B 1 300 ? 3.582 -20.484 -6.348 1 96.44 300 PRO B C 1
ATOM 6288 O O . PRO B 1 300 ? 3.322 -20.422 -5.145 1 96.44 300 PRO B O 1
ATOM 6291 N N . THR B 1 301 ? 3.668 -19.453 -7.066 1 94.94 301 THR B N 1
ATOM 6292 C CA . THR B 1 301 ? 3.158 -18.141 -6.684 1 94.94 301 THR B CA 1
ATOM 6293 C C . THR B 1 301 ? 2.082 -17.672 -7.66 1 94.94 301 THR B C 1
ATOM 6295 O O . THR B 1 301 ? 2.195 -17.891 -8.867 1 94.94 301 THR B O 1
ATOM 6298 N N . ASN B 1 302 ? 1.039 -17.062 -7.176 1 92.25 302 ASN B N 1
ATOM 6299 C CA . ASN B 1 302 ? -0.06 -16.578 -8.008 1 92.25 302 ASN B CA 1
ATOM 6300 C C . ASN B 1 302 ? 0.307 -15.289 -8.727 1 92.25 302 ASN B C 1
ATOM 6302 O O . ASN B 1 302 ? -0.365 -14.891 -9.68 1 92.25 302 ASN B O 1
ATOM 6306 N N . ASN B 1 303 ? 1.305 -14.688 -8.227 1 90.5 303 ASN B N 1
ATOM 6307 C CA . ASN B 1 303 ? 1.513 -13.281 -8.531 1 90.5 303 ASN B CA 1
ATOM 6308 C C . ASN B 1 303 ? 2.836 -13.055 -9.258 1 90.5 303 ASN B C 1
ATOM 6310 O O . ASN B 1 303 ? 3.809 -12.594 -8.656 1 90.5 303 ASN B O 1
ATOM 6314 N N . GLY B 1 304 ? 2.82 -13.312 -10.547 1 93.81 304 GLY B N 1
ATOM 6315 C CA . GLY B 1 304 ? 3.967 -13.078 -11.414 1 93.81 304 GLY B CA 1
ATOM 6316 C C . GLY B 1 304 ? 3.812 -11.844 -12.281 1 93.81 304 GLY B C 1
ATOM 6317 O O . GLY B 1 304 ? 3.521 -10.75 -11.781 1 93.81 304 GLY B O 1
ATOM 6318 N N . GLY B 1 305 ? 3.879 -12.062 -13.594 1 90.94 305 GLY B N 1
ATOM 6319 C CA . GLY B 1 305 ? 3.785 -10.977 -14.555 1 90.94 305 GLY B CA 1
ATOM 6320 C C . GLY B 1 305 ? 2.426 -10.305 -14.57 1 90.94 305 GLY B C 1
ATOM 6321 O O . GLY B 1 305 ? 2.291 -9.172 -15.039 1 90.94 305 GLY B O 1
ATOM 6322 N N . ILE B 1 306 ? 1.452 -10.969 -14.078 1 91.69 306 ILE B N 1
ATOM 6323 C CA . ILE B 1 306 ? 0.102 -10.414 -14.039 1 91.69 306 ILE B CA 1
ATOM 6324 C C . ILE B 1 306 ? 0.107 -9.086 -13.289 1 91.69 306 ILE B C 1
ATOM 6326 O O . ILE B 1 306 ? -0.715 -8.211 -13.562 1 91.69 306 ILE B O 1
ATOM 6330 N N . LEU B 1 307 ? 1.014 -8.922 -12.375 1 95.38 307 LEU B N 1
ATOM 6331 C CA . LEU B 1 307 ? 1.039 -7.715 -11.562 1 95.38 307 LEU B CA 1
ATOM 6332 C C . LEU B 1 307 ? 1.562 -6.527 -12.367 1 95.38 307 LEU B C 1
ATOM 6334 O O . LEU B 1 307 ? 1.124 -5.395 -12.164 1 95.38 307 LEU B O 1
ATOM 6338 N N . LEU B 1 308 ? 2.562 -6.828 -13.203 1 93.94 308 LEU B N 1
ATOM 6339 C CA . LEU B 1 308 ? 3.021 -5.762 -14.078 1 93.94 308 LEU B CA 1
ATOM 6340 C C . LEU B 1 308 ? 1.938 -5.375 -15.086 1 93.94 308 LEU B C 1
ATOM 6342 O O . LEU B 1 308 ? 1.823 -4.207 -15.461 1 93.94 308 LEU B O 1
ATOM 6346 N N . ARG B 1 309 ? 1.226 -6.371 -15.547 1 92.62 309 ARG B N 1
ATOM 6347 C CA . ARG B 1 309 ? 0.097 -6.102 -16.438 1 92.62 309 ARG B CA 1
ATOM 6348 C C . ARG B 1 309 ? -0.96 -5.254 -15.734 1 92.62 309 ARG B C 1
ATOM 6350 O O . ARG B 1 309 ? -1.486 -4.305 -16.312 1 92.62 309 ARG B O 1
ATOM 6357 N N . TRP B 1 310 ? -1.286 -5.625 -14.523 1 93.94 310 TRP B N 1
ATOM 6358 C CA . TRP B 1 310 ? -2.23 -4.859 -13.719 1 93.94 310 TRP B CA 1
ATOM 6359 C C . TRP B 1 310 ? -1.773 -3.41 -13.578 1 93.94 310 TRP B C 1
ATOM 6361 O O . TRP B 1 310 ? -2.561 -2.482 -13.781 1 93.94 310 TRP B O 1
ATOM 6371 N N . LEU B 1 311 ? -0.536 -3.215 -13.234 1 95.25 311 LEU B N 1
ATOM 6372 C CA . LEU B 1 311 ? 0.014 -1.874 -13.062 1 95.25 311 LEU B CA 1
ATOM 6373 C C . LEU B 1 311 ? -0.046 -1.092 -14.375 1 95.25 311 LEU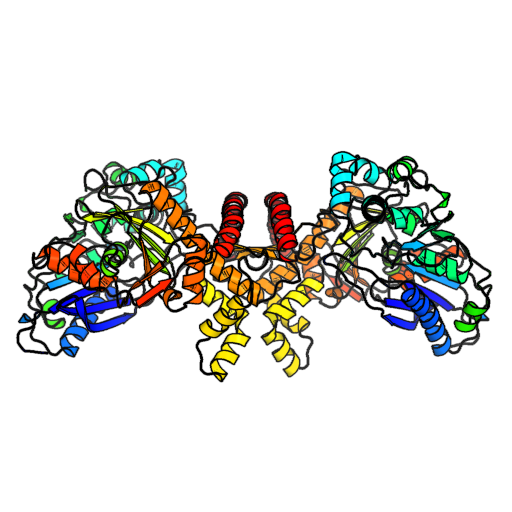 B C 1
ATOM 6375 O O . LEU B 1 311 ? -0.398 0.09 -14.375 1 95.25 311 LEU B O 1
ATOM 6379 N N . ARG B 1 312 ? 0.345 -1.737 -15.469 1 93 312 ARG B N 1
ATOM 6380 C CA . ARG B 1 312 ? 0.282 -1.127 -16.797 1 93 312 ARG B CA 1
ATOM 6381 C C . ARG B 1 312 ? -1.14 -0.69 -17.125 1 93 312 ARG B C 1
ATOM 6383 O O . ARG B 1 312 ? -1.357 0.431 -17.594 1 93 312 ARG B O 1
ATOM 6390 N N . ASP B 1 313 ? -2.049 -1.545 -16.875 1 91.62 313 ASP B N 1
ATOM 6391 C CA . ASP B 1 313 ? -3.434 -1.297 -17.266 1 91.62 313 ASP B CA 1
ATOM 6392 C C . ASP B 1 313 ? -4.043 -0.17 -16.438 1 91.62 313 ASP B C 1
ATOM 6394 O O . ASP B 1 313 ? -4.805 0.647 -16.953 1 91.62 313 ASP B O 1
ATOM 6398 N N . GLU B 1 314 ? -3.736 -0.121 -15.18 1 90.25 314 GLU B N 1
ATOM 6399 C CA . GLU B 1 314 ? -4.41 0.816 -14.281 1 90.25 314 GLU B CA 1
ATOM 6400 C C . GLU B 1 314 ? -3.637 2.127 -14.172 1 90.25 314 GLU B C 1
ATOM 6402 O O . GLU B 1 314 ? -4.23 3.191 -13.992 1 90.25 314 GLU B O 1
ATOM 6407 N N . PHE B 1 315 ? -2.285 2.072 -14.336 1 89.31 315 PHE B N 1
ATOM 6408 C CA . PHE B 1 315 ? -1.514 3.268 -14.023 1 89.31 315 PHE B CA 1
ATOM 6409 C C . PHE B 1 315 ? -0.54 3.598 -15.148 1 89.31 315 PHE B C 1
ATOM 6411 O O . PHE B 1 315 ? 0.175 4.598 -15.078 1 89.31 315 PHE B O 1
ATOM 6418 N N . GLY B 1 316 ? -0.494 2.781 -16.219 1 86.75 316 GLY B N 1
ATOM 6419 C CA . GLY B 1 316 ? 0.49 2.967 -17.266 1 86.75 316 GLY B CA 1
ATOM 6420 C C . GLY B 1 316 ? -0.119 3.438 -18.578 1 86.75 316 GLY B C 1
ATOM 6421 O O . GLY B 1 316 ? 0.354 3.074 -19.656 1 86.75 316 GLY B O 1
ATOM 6422 N N . SER B 1 317 ? -1.209 4.141 -18.484 1 83.12 317 SER B N 1
ATOM 6423 C CA . SER B 1 317 ? -1.873 4.582 -19.719 1 83.12 317 SER B CA 1
ATOM 6424 C C . SER B 1 317 ? -0.952 5.461 -20.547 1 83.12 317 SER B C 1
ATOM 6426 O O . SER B 1 317 ? -0.924 5.34 -21.781 1 83.12 317 SER B O 1
ATOM 6428 N N . GLN B 1 318 ? -0.262 6.332 -19.906 1 83.25 318 GLN B N 1
ATOM 6429 C CA . GLN B 1 318 ? 0.668 7.199 -20.625 1 83.25 318 GLN B CA 1
ATOM 6430 C C . GLN B 1 318 ? 1.772 6.387 -21.297 1 83.25 318 GLN B C 1
ATOM 6432 O O . GLN B 1 318 ? 2.127 6.645 -22.453 1 83.25 318 GLN B O 1
ATOM 6437 N N . GLU B 1 319 ? 2.256 5.461 -20.625 1 86 319 GLU B N 1
ATOM 6438 C CA . GLU B 1 319 ? 3.312 4.609 -21.156 1 86 319 GLU B CA 1
ATOM 6439 C C . GLU B 1 319 ? 2.812 3.779 -22.344 1 86 319 GLU B C 1
ATOM 6441 O O . GLU B 1 319 ? 3.543 3.568 -23.312 1 86 319 GLU B O 1
ATOM 6446 N N . ARG B 1 320 ? 1.619 3.268 -22.219 1 88 320 ARG B N 1
ATOM 6447 C CA . ARG B 1 320 ? 1.031 2.506 -23.312 1 88 320 ARG B CA 1
ATOM 6448 C C . ARG B 1 320 ? 0.913 3.359 -24.578 1 88 320 ARG B C 1
ATOM 6450 O O . ARG B 1 320 ? 1.206 2.893 -25.672 1 88 320 ARG B O 1
ATOM 6457 N N . GLU B 1 321 ? 0.532 4.633 -24.375 1 86.88 321 GLU B N 1
ATOM 6458 C CA . GLU B 1 321 ? 0.383 5.543 -25.5 1 86.88 321 GLU B CA 1
ATOM 6459 C C . GLU B 1 321 ? 1.735 5.887 -26.109 1 86.88 321 GLU B C 1
ATOM 6461 O O . GLU B 1 321 ? 1.881 5.895 -27.344 1 86.88 321 GLU B O 1
ATOM 6466 N N . VAL B 1 322 ? 2.633 6.16 -25.297 1 88 322 VAL B N 1
ATOM 6467 C CA . VAL B 1 322 ? 3.971 6.496 -25.766 1 88 322 VAL B CA 1
ATOM 6468 C C . VAL B 1 322 ? 4.594 5.293 -26.469 1 88 322 VAL B C 1
ATOM 6470 O O . VAL B 1 322 ? 5.223 5.43 -27.516 1 88 322 VAL B O 1
ATOM 6473 N N . ALA B 1 323 ? 4.496 4.129 -25.859 1 90.44 323 ALA B N 1
ATOM 6474 C CA . ALA B 1 323 ? 5.027 2.9 -26.453 1 90.44 323 ALA B CA 1
ATOM 6475 C C . ALA B 1 323 ? 4.43 2.645 -27.828 1 90.44 323 ALA B C 1
ATOM 6477 O O . ALA B 1 323 ? 5.137 2.225 -28.75 1 90.44 323 ALA B O 1
ATOM 6478 N N . LYS B 1 324 ? 3.158 2.893 -27.938 1 89.69 324 LYS B N 1
ATOM 6479 C CA . LYS B 1 324 ? 2.484 2.734 -29.219 1 89.69 324 LYS B CA 1
ATOM 6480 C C . LYS B 1 324 ? 3.078 3.67 -30.281 1 89.69 324 LYS B C 1
ATOM 6482 O O . LYS B 1 324 ? 3.314 3.264 -31.406 1 89.69 324 LYS B O 1
ATOM 6487 N N . ARG B 1 325 ? 3.297 4.902 -29.906 1 90.56 325 ARG B N 1
ATOM 6488 C CA . ARG B 1 325 ? 3.863 5.902 -30.797 1 90.56 325 ARG B CA 1
ATOM 6489 C C . ARG B 1 325 ? 5.285 5.527 -31.219 1 90.56 325 ARG B C 1
ATOM 6491 O O . ARG B 1 325 ? 5.703 5.805 -32.344 1 90.56 325 ARG B O 1
ATOM 6498 N N . LEU B 1 326 ? 5.988 4.887 -30.344 1 91.44 326 LEU B N 1
ATOM 6499 C CA . LEU B 1 326 ? 7.379 4.527 -30.594 1 91.44 326 LEU B CA 1
ATOM 6500 C C . LEU B 1 326 ? 7.48 3.146 -31.234 1 91.44 326 LEU B C 1
ATOM 6502 O O . LEU B 1 326 ? 8.547 2.748 -31.703 1 91.44 326 LEU B O 1
ATOM 6506 N N . GLY B 1 327 ? 6.371 2.439 -31.203 1 91.75 327 GLY B N 1
ATOM 6507 C CA . GLY B 1 327 ? 6.344 1.101 -31.766 1 91.75 327 GLY B CA 1
ATOM 6508 C C . GLY B 1 327 ? 7.066 0.077 -30.906 1 91.75 327 GLY B C 1
ATOM 6509 O O . GLY B 1 327 ? 7.727 -0.824 -31.438 1 91.75 327 GLY B O 1
ATOM 6510 N N . ILE B 1 328 ? 7.062 0.271 -29.688 1 90.62 328 ILE B N 1
ATOM 6511 C CA . ILE B 1 328 ? 7.727 -0.668 -28.797 1 90.62 328 ILE B CA 1
ATOM 6512 C C . ILE B 1 328 ? 6.707 -1.283 -27.844 1 90.62 328 ILE B C 1
ATOM 6514 O O . ILE B 1 328 ? 5.57 -0.816 -27.75 1 90.62 328 ILE B O 1
ATOM 6518 N N . ASP B 1 329 ? 7.137 -2.354 -27.156 1 90.75 329 ASP B N 1
ATOM 6519 C CA . ASP B 1 329 ? 6.297 -3.004 -26.156 1 90.75 329 ASP B CA 1
ATOM 6520 C C . ASP B 1 329 ? 6.156 -2.137 -24.906 1 90.75 329 ASP B C 1
ATOM 6522 O O . ASP B 1 329 ? 7.148 -1.646 -24.375 1 90.75 329 ASP B O 1
ATOM 6526 N N . PRO B 1 330 ? 4.945 -1.891 -24.531 1 91.44 330 PRO B N 1
ATOM 6527 C CA . PRO B 1 330 ? 4.75 -1.067 -23.328 1 91.44 330 PRO B CA 1
ATOM 6528 C C . PRO B 1 330 ? 5.527 -1.583 -22.125 1 91.44 330 PRO B C 1
ATOM 6530 O O . PRO B 1 330 ? 5.961 -0.792 -21.281 1 91.44 330 PRO B O 1
ATOM 6533 N N . TYR B 1 331 ? 5.723 -2.859 -22.062 1 91.88 331 TYR B N 1
ATOM 6534 C CA . TYR B 1 331 ? 6.461 -3.432 -20.953 1 91.88 331 TYR B CA 1
ATOM 6535 C C . TYR B 1 331 ? 7.934 -3.031 -21 1 91.88 331 TYR B C 1
ATOM 6537 O O . TYR B 1 331 ? 8.586 -2.9 -19.969 1 91.88 331 TYR B O 1
ATOM 6545 N N . GLU B 1 332 ? 8.406 -2.879 -22.172 1 91.62 332 GLU B N 1
ATOM 6546 C CA . GLU B 1 332 ? 9.781 -2.406 -22.312 1 91.62 332 GLU B CA 1
ATOM 6547 C C . GLU B 1 332 ? 9.945 -0.998 -21.75 1 91.62 332 GLU B C 1
ATOM 6549 O O . GLU B 1 332 ? 10.945 -0.697 -21.109 1 91.62 332 GLU B O 1
ATOM 6554 N N . LEU B 1 333 ? 9.016 -0.192 -22.078 1 93.06 333 LEU B N 1
ATOM 6555 C CA . LEU B 1 333 ? 9.07 1.175 -21.578 1 93.06 333 LEU B CA 1
ATOM 6556 C C . LEU B 1 333 ? 8.953 1.195 -20.062 1 93.06 333 LEU B C 1
ATOM 6558 O O . LEU B 1 333 ? 9.656 1.95 -19.391 1 93.06 333 LEU B O 1
ATOM 6562 N N . LEU B 1 334 ? 8.008 0.446 -19.469 1 94.25 334 LEU B N 1
ATOM 6563 C CA . LEU B 1 334 ? 7.875 0.344 -18.016 1 94.25 334 LEU B CA 1
ATOM 6564 C C . LEU B 1 334 ? 9.18 -0.111 -17.375 1 94.25 334 LEU B C 1
ATOM 6566 O O . LEU B 1 334 ? 9.586 0.416 -16.344 1 94.25 334 LEU B O 1
ATOM 6570 N N . THR B 1 335 ? 9.828 -1.07 -18 1 94.56 335 THR B N 1
ATOM 6571 C CA . THR B 1 335 ? 11.094 -1.591 -17.5 1 94.56 335 THR B CA 1
ATOM 6572 C C . THR B 1 335 ? 12.172 -0.511 -17.516 1 94.56 335 THR B C 1
ATOM 6574 O O . THR B 1 335 ? 12.969 -0.407 -16.578 1 94.56 335 THR B O 1
ATOM 6577 N N . LYS B 1 336 ? 12.188 0.261 -18.547 1 94.31 336 LYS B N 1
ATOM 6578 C CA . LYS B 1 336 ? 13.156 1.352 -18.656 1 94.31 336 LYS B CA 1
ATOM 6579 C C . LYS B 1 336 ? 12.953 2.361 -17.516 1 94.31 336 LYS B C 1
ATOM 6581 O O . LYS B 1 336 ? 13.93 2.9 -16.984 1 94.31 336 LYS B O 1
ATOM 6586 N N . TYR B 1 337 ? 11.727 2.648 -17.203 1 93.94 337 TYR B N 1
ATOM 6587 C CA . TYR B 1 337 ? 11.438 3.549 -16.094 1 93.94 337 TYR B CA 1
ATOM 6588 C C . TYR B 1 337 ? 11.898 2.951 -14.773 1 93.94 337 TYR B C 1
ATOM 6590 O O . TYR B 1 337 ? 12.492 3.646 -13.945 1 93.94 337 TYR B O 1
ATOM 6598 N N . ALA B 1 338 ? 11.656 1.677 -14.547 1 96.31 338 ALA B N 1
ATOM 6599 C CA . ALA B 1 338 ? 12.078 0.984 -13.336 1 96.31 338 ALA B CA 1
ATOM 6600 C C . ALA B 1 338 ? 13.602 1.002 -13.188 1 96.31 338 ALA B C 1
ATOM 6602 O O . ALA B 1 338 ? 14.117 1.071 -12.07 1 96.31 338 ALA B O 1
ATOM 6603 N N . GLU B 1 339 ? 14.289 0.954 -14.297 1 96.88 339 GLU B N 1
ATOM 6604 C CA . GLU B 1 339 ? 15.742 0.912 -14.32 1 96.88 339 GLU B CA 1
ATOM 6605 C C . GLU B 1 339 ? 16.344 2.201 -13.766 1 96.88 339 GLU B C 1
ATOM 6607 O O . GLU B 1 339 ? 17.484 2.211 -13.289 1 96.88 339 GLU B O 1
ATOM 6612 N N . ARG B 1 340 ? 15.578 3.252 -13.828 1 95.81 340 ARG B N 1
ATOM 6613 C CA . ARG B 1 340 ? 16.062 4.555 -13.391 1 95.81 340 ARG B CA 1
ATOM 6614 C C . ARG B 1 340 ? 16.016 4.684 -11.875 1 95.81 340 ARG B C 1
ATOM 6616 O O . ARG B 1 340 ? 16.625 5.586 -11.305 1 95.81 340 ARG B O 1
ATOM 6623 N N . VAL B 1 341 ? 15.336 3.848 -11.234 1 97.12 341 VAL B N 1
ATOM 6624 C CA . VAL B 1 341 ? 15.18 3.861 -9.781 1 97.12 341 VAL B CA 1
ATOM 6625 C C . VAL B 1 341 ? 16.203 2.922 -9.148 1 97.12 341 VAL B C 1
ATOM 6627 O O . VAL B 1 341 ? 16.391 1.799 -9.617 1 97.12 341 VAL B O 1
ATOM 6630 N N . PRO B 1 342 ? 16.906 3.322 -8.133 1 96.88 342 PRO B N 1
ATOM 6631 C CA . PRO B 1 342 ? 17.875 2.438 -7.484 1 96.88 342 PRO B CA 1
ATOM 6632 C C . PRO B 1 342 ? 17.219 1.194 -6.875 1 96.88 342 PRO B C 1
ATOM 6634 O O . PRO B 1 342 ? 16.031 1.195 -6.586 1 96.88 342 PRO B O 1
ATOM 6637 N N . ALA B 1 343 ? 18.047 0.091 -6.66 1 97.81 343 ALA B N 1
ATOM 6638 C CA . ALA B 1 343 ? 17.594 -1.12 -5.98 1 97.81 343 ALA B CA 1
ATOM 6639 C C . ALA B 1 343 ? 16.938 -0.787 -4.641 1 97.81 343 ALA B C 1
ATOM 6641 O O . ALA B 1 343 ? 17.453 0.042 -3.885 1 97.81 343 ALA B O 1
ATOM 6642 N N . GLY B 1 344 ? 15.844 -1.357 -4.449 1 97.81 344 GLY B N 1
ATOM 6643 C CA . GLY B 1 344 ? 15.125 -1.127 -3.211 1 97.81 344 GLY B CA 1
ATOM 6644 C C . GLY B 1 344 ? 14.078 -0.033 -3.324 1 97.81 344 GLY B C 1
ATOM 6645 O O . GLY B 1 344 ? 13.367 0.257 -2.359 1 97.81 344 GLY B O 1
ATOM 6646 N N . SER B 1 345 ? 13.992 0.62 -4.492 1 98 345 SER B N 1
ATOM 6647 C CA . SER B 1 345 ? 12.961 1.593 -4.82 1 98 345 SER B CA 1
ATOM 6648 C C . SER B 1 345 ? 12.891 2.699 -3.773 1 98 345 SER B C 1
ATOM 6650 O O . SER B 1 345 ? 11.797 3.121 -3.379 1 98 345 SER B O 1
ATOM 6652 N N . GLU B 1 346 ? 14.062 3.01 -3.199 1 96.62 346 GLU B N 1
ATOM 6653 C CA . GLU B 1 346 ? 14.195 4.062 -2.195 1 96.62 346 GLU B CA 1
ATOM 6654 C C . GLU B 1 346 ? 13.234 3.832 -1.029 1 96.62 346 GLU B C 1
ATOM 6656 O O . GLU B 1 346 ? 12.609 4.773 -0.541 1 96.62 346 GLU B O 1
ATOM 6661 N N . GLY B 1 347 ? 13.031 2.617 -0.669 1 97.44 347 GLY B N 1
ATOM 6662 C CA . GLY B 1 347 ? 12.297 2.26 0.531 1 97.44 347 GLY B CA 1
ATOM 6663 C C . GLY B 1 347 ? 10.812 2.072 0.285 1 97.44 347 GLY B C 1
ATOM 6664 O O . GLY B 1 347 ? 10 2.258 1.192 1 97.44 347 GLY B O 1
ATOM 6665 N N . LEU B 1 348 ? 10.422 1.868 -0.925 1 98.38 348 LEU B N 1
ATOM 6666 C CA . LEU B 1 348 ? 9.055 1.473 -1.256 1 98.38 348 LEU B CA 1
ATOM 6667 C C . LEU B 1 348 ? 8.953 -0.038 -1.442 1 98.38 348 LEU B C 1
ATOM 6669 O O . LEU B 1 348 ? 9.609 -0.603 -2.322 1 98.38 348 LEU B O 1
ATOM 6673 N N . LEU B 1 349 ? 8.156 -0.715 -0.61 1 98.62 349 LEU B N 1
ATOM 6674 C CA . LEU B 1 349 ? 8.016 -2.166 -0.634 1 98.62 349 LEU B CA 1
ATOM 6675 C C . LEU B 1 349 ? 6.625 -2.566 -1.122 1 98.62 349 LEU B C 1
ATOM 6677 O O . LEU B 1 349 ? 5.652 -1.843 -0.898 1 98.62 349 LEU B O 1
ATOM 6681 N N . PHE B 1 350 ? 6.586 -3.693 -1.749 1 98.69 350 PHE B N 1
ATOM 6682 C CA . PHE B 1 350 ? 5.316 -4.176 -2.281 1 98.69 350 PHE B CA 1
ATOM 6683 C C . PHE B 1 350 ? 5.113 -5.648 -1.946 1 98.69 350 PHE B C 1
ATOM 6685 O O . PHE B 1 350 ? 5.945 -6.492 -2.297 1 98.69 350 PHE B O 1
ATOM 6692 N N . LEU B 1 351 ? 4.078 -5.996 -1.187 1 98.69 351 LEU B N 1
ATOM 6693 C CA . LEU B 1 351 ? 3.604 -7.371 -1.062 1 98.69 351 LEU B CA 1
ATOM 6694 C C . LEU B 1 351 ? 2.691 -7.738 -2.227 1 98.69 351 LEU B C 1
ATOM 6696 O O . LEU B 1 351 ? 1.565 -7.246 -2.32 1 98.69 351 LEU B O 1
ATOM 6700 N N . PRO B 1 352 ? 3.135 -8.656 -3.074 1 98.19 352 PRO B N 1
ATOM 6701 C CA . PRO B 1 352 ? 2.482 -8.859 -4.371 1 98.19 352 PRO B CA 1
ATOM 6702 C C . PRO B 1 352 ? 1.335 -9.867 -4.301 1 98.19 352 PRO B C 1
ATOM 6704 O O . PRO B 1 352 ? 1.217 -10.734 -5.168 1 98.19 352 PRO B O 1
ATOM 6707 N N . PHE B 1 353 ? 0.375 -9.773 -3.393 1 97.62 353 PHE B N 1
ATOM 6708 C CA . PHE B 1 353 ? -0.609 -10.82 -3.16 1 97.62 353 PHE B CA 1
ATOM 6709 C C . PHE B 1 353 ? -1.994 -10.375 -3.615 1 97.62 353 PHE B C 1
ATOM 6711 O O . PHE B 1 353 ? -2.965 -10.492 -2.863 1 97.62 353 PHE B O 1
ATOM 6718 N N . LEU B 1 354 ? -2.119 -9.875 -4.863 1 96.06 354 LEU B N 1
ATOM 6719 C CA . LEU B 1 354 ? -3.361 -9.281 -5.352 1 96.06 354 LEU B CA 1
ATOM 6720 C C . LEU B 1 354 ? -4.422 -10.352 -5.578 1 96.06 354 LEU B C 1
ATOM 6722 O O . LEU B 1 354 ? -5.605 -10.039 -5.711 1 96.06 354 LEU B O 1
ATOM 6726 N N . SER B 1 355 ? -4.062 -11.617 -5.707 1 91.75 355 SER B N 1
ATOM 6727 C CA . SER B 1 355 ? -5.004 -12.719 -5.891 1 91.75 355 SER B CA 1
ATOM 6728 C C . SER B 1 355 ? -4.809 -13.797 -4.836 1 91.75 355 SER B C 1
ATOM 6730 O O . SER B 1 355 ? -4.996 -14.984 -5.109 1 91.75 355 SER B O 1
ATOM 6732 N N . GLY B 1 356 ? -4.414 -13.344 -3.637 1 93.31 356 GLY B N 1
ATOM 6733 C CA . GLY B 1 356 ? -3.963 -14.344 -2.676 1 93.31 356 GLY B CA 1
ATOM 6734 C C . GLY B 1 356 ? -2.615 -14.938 -3.025 1 93.31 356 GLY B C 1
ATOM 6735 O O . GLY B 1 356 ? -1.996 -14.555 -4.02 1 93.31 356 GLY B O 1
ATOM 6736 N N . GLU B 1 357 ? -2.246 -15.805 -2.162 1 94.81 357 GLU B N 1
ATOM 6737 C CA . GLU B 1 357 ? -0.938 -16.391 -2.447 1 94.81 357 GLU B CA 1
ATOM 6738 C C . GLU B 1 357 ? -0.902 -17.875 -2.09 1 94.81 357 GLU B C 1
ATOM 6740 O O . GLU B 1 357 ? -1.673 -18.328 -1.243 1 94.81 357 GLU B O 1
ATOM 6745 N N . ARG B 1 358 ? -0.169 -18.594 -2.85 1 96.44 358 ARG B N 1
ATOM 6746 C CA . ARG B 1 358 ? 0.112 -19.984 -2.523 1 96.44 358 ARG B CA 1
ATOM 6747 C C . ARG B 1 358 ? 1.435 -20.109 -1.776 1 96.44 358 ARG B C 1
ATOM 6749 O O . ARG B 1 358 ? 1.54 -19.719 -0.615 1 96.44 358 ARG B O 1
ATOM 6756 N N . ALA B 1 359 ? 2.48 -20.75 -2.443 1 96.94 359 ALA B N 1
ATOM 6757 C CA . ALA B 1 359 ? 3.746 -20.859 -1.722 1 96.94 359 ALA B CA 1
ATOM 6758 C C . ALA B 1 359 ? 4.387 -19.5 -1.513 1 96.94 359 ALA B C 1
ATOM 6760 O O . ALA B 1 359 ? 4.285 -18.625 -2.375 1 96.94 359 ALA B O 1
ATOM 6761 N N . PRO B 1 360 ? 5.051 -19.188 -0.364 1 96.81 360 PRO B N 1
ATOM 6762 C CA . PRO B 1 360 ? 5.242 -20.156 0.709 1 96.81 360 PRO B CA 1
ATOM 6763 C C . PRO B 1 360 ? 4.172 -20.062 1.793 1 96.81 360 PRO B C 1
ATOM 6765 O O . PRO B 1 360 ? 4.254 -20.766 2.809 1 96.81 360 PRO B O 1
ATOM 6768 N N . TYR B 1 361 ? 3.154 -19.203 1.581 1 96.06 361 TYR B N 1
ATOM 6769 C CA . TYR B 1 361 ? 2.256 -18.875 2.678 1 96.06 361 TYR B CA 1
ATOM 6770 C C . TYR B 1 361 ? 0.988 -19.719 2.627 1 96.06 361 TYR B C 1
ATOM 6772 O O . TYR B 1 361 ? 0.355 -19.953 3.658 1 96.06 361 TYR B O 1
ATOM 6780 N N . TRP B 1 362 ? 0.635 -20.094 1.414 1 96.44 362 TRP B N 1
ATOM 6781 C CA . TRP B 1 362 ? -0.61 -20.828 1.177 1 96.44 362 TRP B CA 1
ATOM 6782 C C . TRP B 1 362 ? -1.787 -20.109 1.836 1 96.44 362 TRP B C 1
ATOM 6784 O O . TRP B 1 362 ? -2.559 -20.734 2.572 1 96.44 362 TRP B O 1
ATOM 6794 N N . ASN B 1 363 ? -1.912 -18.844 1.583 1 95.62 363 ASN B N 1
ATOM 6795 C CA . ASN B 1 363 ? -2.916 -17.938 2.143 1 95.62 363 ASN B CA 1
ATOM 6796 C C . ASN B 1 363 ? -3.764 -17.297 1.049 1 95.62 363 ASN B C 1
ATOM 6798 O O . ASN B 1 363 ? -3.375 -16.281 0.477 1 95.62 363 ASN B O 1
ATOM 6802 N N . ALA B 1 364 ? -4.926 -17.875 0.863 1 94.19 364 ALA B N 1
ATOM 6803 C CA . ALA B 1 364 ? -5.816 -17.406 -0.192 1 94.19 364 ALA B CA 1
ATOM 6804 C C . ALA B 1 364 ? -6.355 -16.016 0.129 1 94.19 364 ALA B C 1
ATOM 6806 O O . ALA B 1 364 ? -6.824 -15.297 -0.762 1 94.19 364 ALA B O 1
ATOM 6807 N N . ASN B 1 365 ? -6.238 -15.586 1.376 1 94.94 365 ASN B N 1
ATOM 6808 C CA . ASN B 1 365 ? -6.797 -14.312 1.818 1 94.94 365 ASN B CA 1
ATOM 6809 C C . ASN B 1 365 ? -5.762 -13.188 1.742 1 94.94 365 ASN B C 1
ATOM 6811 O O . ASN B 1 365 ? -6.086 -12.023 1.979 1 94.94 365 ASN B O 1
ATOM 6815 N N . ALA B 1 366 ? -4.508 -13.492 1.448 1 96.94 366 ALA B N 1
ATOM 6816 C CA . ALA B 1 366 ? -3.471 -12.469 1.363 1 96.94 366 ALA B CA 1
ATOM 6817 C C . ALA B 1 366 ? -3.822 -11.414 0.318 1 96.94 366 ALA B C 1
ATOM 6819 O O . ALA B 1 366 ? -4.477 -11.719 -0.684 1 96.94 366 ALA B O 1
ATOM 6820 N N . ARG B 1 367 ? -3.486 -10.172 0.56 1 97.88 367 ARG B N 1
ATOM 6821 C CA . ARG B 1 367 ? -3.803 -9.055 -0.329 1 97.88 367 ARG B CA 1
ATOM 6822 C C . ARG B 1 367 ? -2.57 -8.195 -0.584 1 97.88 367 ARG B C 1
ATOM 6824 O O . ARG B 1 367 ? -1.628 -8.203 0.21 1 97.88 367 ARG B O 1
ATOM 6831 N N . GLY B 1 368 ? -2.629 -7.5 -1.725 1 98.44 368 GLY B N 1
ATOM 6832 C CA . GLY B 1 368 ? -1.538 -6.605 -2.078 1 98.44 368 GLY B CA 1
ATOM 6833 C C . GLY B 1 368 ? -1.392 -5.438 -1.122 1 98.44 368 GLY B C 1
ATOM 6834 O O . GLY B 1 368 ? -2.385 -4.93 -0.597 1 98.44 368 GLY B O 1
ATOM 6835 N N . THR B 1 369 ? -0.159 -4.973 -0.91 1 98.81 369 THR B N 1
ATOM 6836 C CA . THR B 1 369 ? 0.139 -3.875 0.001 1 98.81 369 THR B CA 1
ATOM 6837 C C . THR B 1 369 ? 1.344 -3.076 -0.49 1 98.81 369 THR B C 1
ATOM 6839 O O . THR B 1 369 ? 2.416 -3.641 -0.72 1 98.81 369 THR B O 1
ATOM 6842 N N . PHE B 1 370 ? 1.191 -1.819 -0.79 1 98.81 370 PHE B N 1
ATOM 6843 C CA . PHE B 1 370 ? 2.324 -0.908 -0.886 1 98.81 370 PHE B CA 1
ATOM 6844 C C . PHE B 1 370 ? 2.674 -0.332 0.481 1 98.81 370 PHE B C 1
ATOM 6846 O O . PHE B 1 370 ? 1.796 0.151 1.2 1 98.81 370 PHE B O 1
ATOM 6853 N N . PHE B 1 371 ? 3.859 -0.375 0.916 1 98.81 371 PHE B N 1
ATOM 6854 C CA . PHE B 1 371 ? 4.301 0.064 2.234 1 98.81 371 PHE B CA 1
ATOM 6855 C C . PHE B 1 371 ? 5.52 0.971 2.123 1 98.81 371 PHE B C 1
ATOM 6857 O O . PHE B 1 371 ? 6.449 0.681 1.366 1 98.81 371 PHE B O 1
ATOM 6864 N N . GLY B 1 372 ? 5.508 2.068 2.83 1 98.44 372 GLY B N 1
ATOM 6865 C CA . GLY B 1 372 ? 6.66 2.951 2.889 1 98.44 372 GLY B CA 1
ATOM 6866 C C . GLY B 1 372 ? 6.555 4.137 1.951 1 98.44 372 GLY B C 1
ATOM 6867 O O . GLY B 1 372 ? 7.562 4.754 1.604 1 98.44 372 GLY B O 1
ATOM 6868 N N . ILE B 1 373 ? 5.398 4.516 1.504 1 98.12 373 ILE B N 1
ATOM 6869 C CA . ILE B 1 373 ? 5.191 5.555 0.502 1 98.12 373 ILE B CA 1
ATOM 6870 C C . ILE B 1 373 ? 5.527 6.922 1.099 1 98.12 373 ILE B C 1
ATOM 6872 O O . ILE B 1 373 ? 5.066 7.258 2.191 1 98.12 373 ILE B O 1
ATOM 6876 N N . SER B 1 374 ? 6.289 7.676 0.457 1 95.06 374 SER B N 1
ATOM 6877 C CA . SER B 1 374 ? 6.602 9.07 0.77 1 95.06 374 SER B CA 1
ATOM 6878 C C . SER B 1 374 ? 6.324 9.977 -0.422 1 95.06 374 SER B C 1
ATOM 6880 O O . SER B 1 374 ? 6.105 9.5 -1.537 1 95.06 374 SER B O 1
ATOM 6882 N N . LEU B 1 375 ? 6.348 11.258 -0.249 1 91.5 375 LEU B N 1
ATOM 6883 C CA . LEU B 1 375 ? 5.977 12.234 -1.27 1 91.5 375 LEU B CA 1
ATOM 6884 C C . LEU B 1 375 ? 6.977 12.219 -2.422 1 91.5 375 LEU B C 1
ATOM 6886 O O . LEU B 1 375 ? 6.645 12.617 -3.541 1 91.5 375 LEU B O 1
ATOM 6890 N N . HIS B 1 376 ? 8.156 11.789 -2.197 1 90.69 376 HIS B N 1
ATOM 6891 C CA . HIS B 1 376 ? 9.164 11.828 -3.25 1 90.69 376 HIS B CA 1
ATOM 6892 C C . HIS B 1 376 ? 9.016 10.641 -4.195 1 90.69 376 HIS B C 1
ATOM 6894 O O . HIS B 1 376 ? 9.609 10.625 -5.277 1 90.69 376 HIS B O 1
ATOM 6900 N N . HIS B 1 377 ? 8.32 9.578 -3.773 1 95.06 377 HIS B N 1
ATOM 6901 C CA . HIS B 1 377 ? 8.133 8.422 -4.637 1 95.06 377 HIS B CA 1
ATOM 6902 C C . HIS B 1 377 ? 7.297 8.773 -5.863 1 95.06 377 HIS B C 1
ATOM 6904 O O . HIS B 1 377 ? 6.23 9.375 -5.738 1 95.06 377 HIS B O 1
ATOM 6910 N N . LYS B 1 378 ? 7.785 8.391 -6.918 1 94.19 378 LYS B N 1
ATOM 6911 C CA . LYS B 1 378 ? 7.141 8.633 -8.211 1 94.19 378 LYS B CA 1
ATOM 6912 C C . LYS B 1 378 ? 6.621 7.332 -8.812 1 94.19 378 LYS B C 1
ATOM 6914 O O . LYS B 1 378 ? 6.781 6.258 -8.227 1 94.19 378 LYS B O 1
ATOM 6919 N N . ARG B 1 379 ? 5.996 7.496 -9.914 1 93.44 379 ARG B N 1
ATOM 6920 C CA . ARG B 1 379 ? 5.402 6.352 -10.594 1 93.44 379 ARG B CA 1
ATOM 6921 C C . ARG B 1 379 ? 6.445 5.281 -10.891 1 93.44 379 ARG B C 1
ATOM 6923 O O . ARG B 1 379 ? 6.172 4.086 -10.766 1 93.44 379 ARG B O 1
ATOM 6930 N N . GLU B 1 380 ? 7.672 5.699 -11.305 1 95.88 380 GLU B N 1
ATOM 6931 C CA . GLU B 1 380 ? 8.727 4.742 -11.641 1 95.88 380 GLU B CA 1
ATOM 6932 C C . GLU B 1 380 ? 9.125 3.92 -10.422 1 95.88 380 GLU B C 1
ATOM 6934 O O . GLU B 1 380 ? 9.5 2.754 -10.547 1 95.88 380 GLU B O 1
ATOM 6939 N N . HIS B 1 381 ? 9.008 4.52 -9.18 1 97.38 381 HIS B N 1
ATOM 6940 C CA . HIS B 1 381 ? 9.281 3.779 -7.957 1 97.38 381 HIS B CA 1
ATOM 6941 C C . HIS B 1 381 ? 8.273 2.652 -7.758 1 97.38 381 HIS B C 1
ATOM 6943 O O . HIS B 1 381 ? 8.633 1.56 -7.316 1 97.38 381 HIS B O 1
ATOM 6949 N N . PHE B 1 382 ? 7.023 2.92 -8.094 1 97.5 382 PHE B N 1
ATOM 6950 C CA . PHE B 1 382 ? 5.973 1.922 -7.941 1 97.5 382 PHE B CA 1
ATOM 6951 C C . PHE B 1 382 ? 6.156 0.787 -8.945 1 97.5 382 PHE B C 1
ATOM 6953 O O . PHE B 1 382 ? 5.941 -0.381 -8.609 1 97.5 382 PHE B O 1
ATOM 6960 N N . ILE B 1 383 ? 6.531 1.142 -10.156 1 96.56 383 ILE B N 1
ATOM 6961 C CA . ILE B 1 383 ? 6.797 0.125 -11.164 1 96.56 383 ILE B CA 1
ATOM 6962 C C . ILE B 1 383 ? 7.902 -0.808 -10.68 1 96.56 383 ILE B C 1
ATOM 6964 O O . ILE B 1 383 ? 7.746 -2.031 -10.695 1 96.56 383 ILE B O 1
ATOM 6968 N N . ARG B 1 384 ? 8.992 -0.281 -10.234 1 97.88 384 ARG B N 1
ATOM 6969 C CA . ARG B 1 384 ? 10.109 -1.1 -9.773 1 97.88 384 ARG B CA 1
ATOM 6970 C C . ARG B 1 384 ? 9.719 -1.914 -8.547 1 97.88 384 ARG B C 1
ATOM 6972 O O . ARG B 1 384 ? 10.102 -3.078 -8.422 1 97.88 384 ARG B O 1
ATOM 6979 N N . ALA B 1 385 ? 8.992 -1.265 -7.625 1 98.5 385 ALA B N 1
ATOM 6980 C CA . ALA B 1 385 ? 8.586 -1.962 -6.41 1 98.5 385 ALA B CA 1
ATOM 6981 C C . ALA B 1 385 ? 7.738 -3.189 -6.742 1 98.5 385 ALA B C 1
ATOM 6983 O O . ALA B 1 385 ? 7.844 -4.219 -6.07 1 98.5 385 ALA B O 1
ATOM 6984 N N . VAL B 1 386 ? 6.867 -3.07 -7.707 1 98.06 386 VAL B N 1
ATOM 6985 C CA . VAL B 1 386 ? 6.047 -4.203 -8.117 1 98.06 386 VAL B CA 1
ATOM 6986 C C . VAL B 1 386 ? 6.941 -5.316 -8.664 1 98.06 386 VAL B C 1
ATOM 6988 O O . VAL B 1 386 ? 6.777 -6.484 -8.305 1 98.06 386 VAL B O 1
ATOM 6991 N N . MET B 1 387 ? 7.871 -4.973 -9.492 1 97.31 387 MET B N 1
ATOM 6992 C CA . MET B 1 387 ? 8.82 -5.949 -10.023 1 97.31 387 MET B CA 1
ATOM 6993 C C . MET B 1 387 ? 9.602 -6.613 -8.898 1 97.31 387 MET B C 1
ATOM 6995 O O . MET B 1 387 ? 9.758 -7.836 -8.875 1 97.31 387 MET B O 1
ATOM 6999 N N . GLU B 1 388 ? 10.102 -5.785 -8 1 98.44 388 GLU B N 1
ATOM 7000 C CA . GLU B 1 388 ? 10.852 -6.309 -6.863 1 98.44 388 GLU B CA 1
ATOM 7001 C C . GLU B 1 388 ? 9.984 -7.207 -5.988 1 98.44 388 GLU B C 1
ATOM 7003 O O . GLU B 1 388 ? 10.445 -8.234 -5.492 1 98.44 388 GLU B O 1
ATOM 7008 N N . GLY B 1 389 ? 8.711 -6.77 -5.785 1 98.31 389 GLY B N 1
ATOM 7009 C CA . GLY B 1 389 ? 7.793 -7.582 -5 1 98.31 389 GLY B CA 1
ATOM 7010 C C . GLY B 1 389 ? 7.594 -8.969 -5.57 1 98.31 389 GLY B C 1
ATOM 7011 O O . GLY B 1 389 ? 7.582 -9.953 -4.832 1 98.31 389 GLY B O 1
ATOM 7012 N N . VAL B 1 390 ? 7.445 -9.062 -6.832 1 97.56 390 VAL B N 1
ATOM 7013 C CA . VAL B 1 390 ? 7.297 -10.344 -7.504 1 97.56 390 VAL B CA 1
ATOM 7014 C C . VAL B 1 390 ? 8.547 -11.188 -7.293 1 97.56 390 VAL B C 1
ATOM 7016 O O . VAL B 1 390 ? 8.461 -12.375 -6.961 1 97.56 390 VAL B O 1
ATOM 7019 N N . CYS B 1 391 ? 9.695 -10.602 -7.477 1 97.81 391 CYS B N 1
ATOM 7020 C CA . CYS B 1 391 ? 10.953 -11.312 -7.301 1 97.81 391 CYS B CA 1
ATOM 7021 C C . CYS B 1 391 ? 11.125 -11.773 -5.859 1 97.81 391 CYS B C 1
ATOM 7023 O O . CYS B 1 391 ? 11.656 -12.852 -5.605 1 97.81 391 CYS B O 1
ATOM 7025 N N . MET B 1 392 ? 10.734 -10.961 -4.918 1 98.19 392 MET B N 1
ATOM 7026 C CA . MET B 1 392 ? 10.852 -11.344 -3.512 1 98.19 392 MET B CA 1
ATOM 7027 C C . MET B 1 392 ? 9.945 -12.531 -3.195 1 98.19 392 MET B C 1
ATOM 7029 O O . MET B 1 392 ? 10.289 -13.375 -2.367 1 98.19 392 MET B O 1
ATOM 7033 N N . SER B 1 393 ? 8.781 -12.523 -3.818 1 97.69 393 SER B N 1
ATOM 7034 C CA . SER B 1 393 ? 7.902 -13.68 -3.656 1 97.69 393 SER B CA 1
ATOM 7035 C C . SER B 1 393 ? 8.57 -14.953 -4.16 1 97.69 393 SER B C 1
ATOM 7037 O O . SER B 1 393 ? 8.555 -15.977 -3.473 1 97.69 393 SER B O 1
ATOM 7039 N N . VAL B 1 394 ? 9.164 -14.883 -5.305 1 97.44 394 VAL B N 1
ATOM 7040 C CA . VAL B 1 394 ? 9.867 -16.016 -5.895 1 97.44 394 VAL B CA 1
ATOM 7041 C C . VAL B 1 394 ? 11.047 -16.406 -5.008 1 97.44 394 VAL B C 1
ATOM 7043 O O . VAL B 1 394 ? 11.281 -17.594 -4.762 1 97.44 394 VAL B O 1
ATOM 7046 N N . PHE B 1 395 ? 11.773 -15.438 -4.551 1 97.69 395 PHE B N 1
ATOM 7047 C CA . PHE B 1 395 ? 12.922 -15.648 -3.676 1 97.69 395 PHE B CA 1
ATOM 7048 C C . PHE B 1 395 ? 12.5 -16.359 -2.393 1 97.69 395 PHE B C 1
ATOM 7050 O O . PHE B 1 395 ? 13.195 -17.25 -1.911 1 97.69 395 PHE B O 1
ATOM 7057 N N . SER B 1 396 ? 11.352 -15.938 -1.863 1 97.81 396 SER B N 1
ATOM 7058 C CA . SER B 1 396 ? 10.836 -16.578 -0.654 1 97.81 396 SER B CA 1
ATOM 7059 C C . SER B 1 396 ? 10.594 -18.062 -0.871 1 97.81 396 SER B C 1
ATOM 7061 O O . SER B 1 396 ? 10.867 -18.875 0.014 1 97.81 396 SER B O 1
ATOM 7063 N N . VAL B 1 397 ? 10.102 -18.422 -2.006 1 97.81 397 VAL B N 1
ATOM 7064 C CA . VAL B 1 397 ? 9.844 -19.812 -2.334 1 97.81 397 VAL B CA 1
ATOM 7065 C C . VAL B 1 397 ? 11.172 -20.562 -2.48 1 97.81 397 VAL B C 1
ATOM 7067 O O . VAL B 1 397 ? 11.32 -21.688 -1.981 1 97.81 397 VAL B O 1
ATOM 7070 N N . ALA B 1 398 ? 12.094 -19.953 -3.16 1 97.62 398 ALA B N 1
ATOM 7071 C CA . ALA B 1 398 ? 13.406 -20.547 -3.344 1 97.62 398 ALA B CA 1
ATOM 7072 C C . ALA B 1 398 ? 14.062 -20.844 -1.999 1 97.62 398 ALA B C 1
ATOM 7074 O O . ALA B 1 398 ? 14.695 -21.891 -1.826 1 97.62 398 ALA B O 1
ATOM 7075 N N . LEU B 1 399 ? 13.953 -19.953 -1.079 1 97.06 399 LEU B N 1
ATOM 7076 C CA . LEU B 1 399 ? 14.531 -20.141 0.244 1 97.06 399 LEU B CA 1
ATOM 7077 C C . LEU B 1 399 ? 13.867 -21.312 0.963 1 97.06 399 LEU B C 1
ATOM 7079 O O . LEU B 1 399 ? 14.531 -22.078 1.655 1 97.06 399 LEU B O 1
ATOM 7083 N N . ALA B 1 400 ? 12.555 -21.391 0.827 1 97.31 400 ALA B N 1
ATOM 7084 C CA . ALA B 1 400 ? 11.836 -22.516 1.427 1 97.31 400 ALA B CA 1
ATOM 7085 C C . ALA B 1 400 ? 12.336 -23.844 0.868 1 97.31 400 ALA B C 1
ATOM 7087 O O . ALA B 1 400 ? 12.523 -24.812 1.616 1 97.31 400 ALA B O 1
ATOM 7088 N N . ILE B 1 401 ? 12.516 -23.891 -0.404 1 97.75 401 ILE B N 1
ATOM 7089 C CA . ILE B 1 401 ? 12.992 -25.094 -1.066 1 97.75 401 ILE B CA 1
ATOM 7090 C C . ILE B 1 401 ? 14.391 -25.438 -0.567 1 97.75 401 ILE B C 1
ATOM 7092 O O . ILE B 1 401 ? 14.68 -26.594 -0.26 1 97.75 401 ILE B O 1
ATOM 7096 N N . ARG B 1 402 ? 15.219 -24.438 -0.52 1 96.44 402 ARG B N 1
ATOM 7097 C CA . ARG B 1 402 ? 16.578 -24.641 -0.022 1 96.44 402 ARG B CA 1
ATOM 7098 C C . ARG B 1 402 ? 16.562 -25.234 1.379 1 96.44 402 ARG B C 1
ATOM 7100 O O . ARG B 1 402 ? 17.359 -26.141 1.681 1 96.44 402 ARG B O 1
ATOM 7107 N N . ASP B 1 403 ? 15.711 -24.781 2.18 1 96.56 403 ASP B N 1
ATOM 7108 C CA . ASP B 1 403 ? 15.602 -25.281 3.545 1 96.56 403 ASP B CA 1
ATOM 7109 C C . ASP B 1 403 ? 15.25 -26.766 3.557 1 96.56 403 ASP B C 1
ATOM 7111 O O . ASP B 1 403 ? 15.656 -27.5 4.457 1 96.56 403 ASP B O 1
ATOM 7115 N N . VAL B 1 404 ? 14.484 -27.156 2.57 1 96.38 404 VAL B N 1
ATOM 7116 C CA . VAL B 1 404 ? 13.93 -28.5 2.553 1 96.38 404 VAL B CA 1
ATOM 7117 C C . VAL B 1 404 ? 14.883 -29.453 1.832 1 96.38 404 VAL B C 1
ATOM 7119 O O . VAL B 1 404 ? 15.047 -30.609 2.232 1 96.38 404 VAL B O 1
ATOM 7122 N N . THR B 1 405 ? 15.57 -28.969 0.754 1 96.38 405 THR B N 1
ATOM 7123 C CA . THR B 1 405 ? 16.297 -29.875 -0.124 1 96.38 405 THR B CA 1
ATOM 7124 C C . THR B 1 405 ? 17.797 -29.625 -0.044 1 96.38 405 THR B C 1
ATOM 7126 O O . THR B 1 405 ? 18.609 -30.406 -0.541 1 96.38 405 THR B O 1
ATOM 7129 N N . GLY B 1 406 ? 18.188 -28.516 0.604 1 94.69 406 GLY B N 1
ATOM 7130 C CA . GLY B 1 406 ? 19.594 -28.125 0.625 1 94.69 406 GLY B CA 1
ATOM 7131 C C . GLY B 1 406 ? 19.922 -27.031 -0.38 1 94.69 406 GLY B C 1
ATOM 7132 O O . GLY B 1 406 ? 19.031 -26.5 -1.04 1 94.69 406 GLY B O 1
ATOM 7133 N N . PRO B 1 407 ? 21.141 -26.719 -0.533 1 93.88 407 PRO B N 1
ATOM 7134 C CA . PRO B 1 407 ? 21.547 -25.594 -1.376 1 93.88 407 PRO B CA 1
ATOM 7135 C C . PRO B 1 407 ? 21.203 -25.797 -2.848 1 93.88 407 PRO B C 1
ATOM 7137 O O . PRO B 1 407 ? 21.297 -26.906 -3.359 1 93.88 407 PRO B O 1
ATOM 7140 N N . LEU B 1 408 ? 20.812 -24.75 -3.51 1 94.5 408 LEU B N 1
ATOM 7141 C CA . LEU B 1 408 ? 20.562 -24.734 -4.945 1 94.5 408 LEU B CA 1
ATOM 7142 C C . LEU B 1 408 ? 21.812 -24.359 -5.723 1 94.5 408 LEU B C 1
ATOM 7144 O O . LEU B 1 408 ? 22.234 -23.203 -5.715 1 94.5 408 LEU B O 1
ATOM 7148 N N . SER B 1 409 ? 22.391 -25.281 -6.383 1 93.31 409 SER B N 1
ATOM 7149 C CA . SER B 1 409 ? 23.672 -25.094 -7.047 1 93.31 409 SER B CA 1
ATOM 7150 C C . SER B 1 409 ? 23.5 -24.375 -8.383 1 93.31 409 SER B C 1
ATOM 7152 O O . SER B 1 409 ? 24.422 -23.703 -8.852 1 93.31 409 SER B O 1
ATOM 7154 N N . GLU B 1 410 ? 22.391 -24.625 -9.023 1 94.94 410 GLU B N 1
ATOM 7155 C CA . GLU B 1 410 ? 22.094 -24.062 -10.336 1 94.94 410 GLU B CA 1
ATOM 7156 C C . GLU B 1 410 ? 20.641 -23.625 -10.438 1 94.94 410 GLU B C 1
ATOM 7158 O O . GLU B 1 410 ? 19.75 -24.328 -9.961 1 94.94 410 GLU B O 1
ATOM 7163 N N . ILE B 1 411 ? 20.5 -22.422 -11.055 1 96.19 411 ILE B N 1
ATOM 7164 C CA . ILE B 1 411 ? 19.141 -21.906 -11.211 1 96.19 411 ILE B CA 1
ATOM 7165 C C . ILE B 1 411 ? 18.891 -21.562 -12.68 1 96.19 411 ILE B C 1
ATOM 7167 O O . ILE B 1 411 ? 19.594 -20.719 -13.242 1 96.19 411 ILE B O 1
ATOM 7171 N N . ARG B 1 412 ? 17.984 -22.219 -13.281 1 95.31 412 ARG B N 1
ATOM 7172 C CA . ARG B 1 412 ? 17.547 -21.922 -14.641 1 95.31 412 ARG B CA 1
ATOM 7173 C C . ARG B 1 412 ? 16.234 -21.156 -14.648 1 95.31 412 ARG B C 1
ATOM 7175 O O . ARG B 1 412 ? 15.297 -21.516 -13.93 1 95.31 412 ARG B O 1
ATOM 7182 N N . VAL B 1 413 ? 16.172 -20.109 -15.391 1 94 413 VAL B N 1
ATOM 7183 C CA . VAL B 1 413 ? 14.977 -19.281 -15.375 1 94 413 VAL B CA 1
ATOM 7184 C C . VAL B 1 413 ? 14.305 -19.312 -16.75 1 94 413 VAL B C 1
ATOM 7186 O O . VAL B 1 413 ? 14.984 -19.406 -17.781 1 94 413 VAL B O 1
ATOM 7189 N N . SER B 1 414 ? 13.016 -19.281 -16.75 1 90.81 414 SER B N 1
ATOM 7190 C CA . SER B 1 414 ? 12.227 -19.25 -17.984 1 90.81 414 SER B CA 1
ATOM 7191 C C . SER B 1 414 ? 10.938 -18.469 -17.781 1 90.81 414 SER B C 1
ATOM 7193 O O . SER B 1 414 ? 10.672 -17.969 -16.688 1 90.81 414 SER B O 1
ATOM 7195 N N . GLY B 1 415 ? 10.125 -18.281 -18.922 1 87.06 415 GLY B N 1
ATOM 7196 C CA . GLY B 1 415 ? 8.883 -17.516 -18.875 1 87.06 415 GLY B CA 1
ATOM 7197 C C . GLY B 1 415 ? 9.023 -16.125 -19.453 1 87.06 415 GLY B C 1
ATOM 7198 O O . GLY B 1 415 ? 10.094 -15.742 -19.922 1 87.06 415 GLY B O 1
ATOM 7199 N N . GLY B 1 416 ? 7.906 -15.367 -19.391 1 82.56 416 GLY B N 1
ATOM 7200 C CA . GLY B 1 416 ? 7.871 -14.039 -19.984 1 82.56 416 GLY B CA 1
ATOM 7201 C C . GLY B 1 416 ? 8.867 -13.078 -19.359 1 82.56 416 GLY B C 1
ATOM 7202 O O . GLY B 1 416 ? 9.453 -12.242 -20.047 1 82.56 416 GLY B O 1
ATOM 7203 N N . PHE B 1 417 ? 9.055 -13.133 -18.047 1 84.44 417 PHE B N 1
ATOM 7204 C CA . PHE B 1 417 ? 9.984 -12.25 -17.344 1 84.44 417 PHE B CA 1
ATOM 7205 C C . PHE B 1 417 ? 11.406 -12.445 -17.859 1 84.44 417 PHE B C 1
ATOM 7207 O O . PHE B 1 417 ? 12.203 -11.508 -17.859 1 84.44 417 PHE B O 1
ATOM 7214 N N . ALA B 1 418 ? 11.703 -13.641 -18.297 1 82 418 ALA B N 1
ATOM 7215 C CA . ALA B 1 418 ? 13.062 -14.008 -18.688 1 82 418 ALA B CA 1
ATOM 7216 C C . ALA B 1 418 ? 13.469 -13.289 -19.969 1 82 418 ALA B C 1
ATOM 7218 O O . ALA B 1 418 ? 14.648 -13.258 -20.328 1 82 418 ALA B O 1
ATOM 7219 N N . LYS B 1 419 ? 12.516 -12.711 -20.578 1 84.5 419 LYS B N 1
ATOM 7220 C CA . LYS B 1 419 ? 12.836 -11.938 -21.781 1 84.5 419 LYS B CA 1
ATOM 7221 C C . LYS B 1 419 ? 13.484 -10.602 -21.422 1 84.5 419 LYS B C 1
ATOM 7223 O O . LYS B 1 419 ? 14.156 -9.992 -22.25 1 84.5 419 LYS B O 1
ATOM 7228 N N . SER B 1 420 ? 13.281 -10.188 -20.219 1 91.56 420 SER B N 1
ATOM 7229 C CA . SER B 1 420 ? 13.82 -8.914 -19.766 1 91.56 420 SER B CA 1
ATOM 7230 C C . SER B 1 420 ? 15.141 -9.102 -19.031 1 91.56 420 SER B C 1
ATOM 7232 O O . SER B 1 420 ? 15.164 -9.664 -17.922 1 91.56 420 SER B O 1
ATOM 7234 N N . PRO B 1 421 ? 16.203 -8.641 -19.594 1 94.88 421 PRO B N 1
ATOM 7235 C CA . PRO B 1 421 ? 17.484 -8.742 -18.891 1 94.88 421 PRO B CA 1
ATOM 7236 C C . PRO B 1 421 ? 17.453 -8.055 -17.516 1 94.88 421 PRO B C 1
ATOM 7238 O O . PRO B 1 421 ? 18.078 -8.531 -16.578 1 94.88 421 PRO B O 1
ATOM 7241 N N . PHE B 1 422 ? 16.766 -6.988 -17.438 1 96.56 422 PHE B N 1
ATOM 7242 C CA . PHE B 1 422 ? 16.688 -6.246 -16.188 1 96.56 422 PHE B CA 1
ATOM 7243 C C . PHE B 1 422 ? 16.031 -7.086 -15.102 1 96.56 422 PHE B C 1
ATOM 7245 O O . PHE B 1 422 ? 16.531 -7.145 -13.977 1 96.56 422 PHE B O 1
ATOM 7252 N N . TRP B 1 423 ? 14.93 -7.73 -15.43 1 94.94 423 TRP B N 1
ATOM 7253 C CA . TRP B 1 423 ? 14.211 -8.57 -14.484 1 94.94 423 TRP B CA 1
ATOM 7254 C C . TRP B 1 423 ? 15.07 -9.75 -14.039 1 94.94 423 TRP B C 1
ATOM 7256 O O . TRP B 1 423 ? 15.078 -10.109 -12.859 1 94.94 423 TRP B O 1
ATOM 7266 N N . ARG B 1 424 ? 15.797 -10.336 -14.961 1 96.25 424 ARG B N 1
ATOM 7267 C CA . ARG B 1 424 ? 16.688 -11.453 -14.648 1 96.25 424 ARG B CA 1
ATOM 7268 C C . ARG B 1 424 ? 17.797 -11.023 -13.695 1 96.25 424 ARG B C 1
ATOM 7270 O O . ARG B 1 424 ? 18.109 -11.742 -12.742 1 96.25 424 ARG B O 1
ATOM 7277 N N . GLN B 1 425 ? 18.359 -9.883 -14.023 1 97.75 425 GLN B N 1
ATOM 7278 C CA . GLN B 1 425 ? 19.422 -9.367 -13.164 1 97.75 425 GLN B CA 1
ATOM 7279 C C . GLN B 1 425 ? 18.906 -9.109 -11.75 1 97.75 425 GLN B C 1
ATOM 7281 O O . GLN B 1 425 ? 19.578 -9.398 -10.766 1 97.75 425 GLN B O 1
ATOM 7286 N N . MET B 1 426 ? 17.766 -8.523 -11.664 1 97.75 426 MET B N 1
ATOM 7287 C CA . MET B 1 426 ? 17.141 -8.234 -10.375 1 97.75 426 MET B CA 1
ATOM 7288 C C . MET B 1 426 ? 16.984 -9.508 -9.547 1 97.75 426 MET B C 1
ATOM 7290 O O . MET B 1 426 ? 17.312 -9.516 -8.359 1 97.75 426 MET B O 1
ATOM 7294 N N . LEU B 1 427 ? 16.484 -10.578 -10.172 1 97.69 427 LEU B N 1
ATOM 7295 C CA . LEU B 1 427 ? 16.312 -11.844 -9.469 1 97.69 427 LEU B CA 1
ATOM 7296 C C . LEU B 1 427 ? 17.672 -12.43 -9.07 1 97.69 427 LEU B C 1
ATOM 7298 O O . LEU B 1 427 ? 17.812 -12.969 -7.973 1 97.69 427 LEU B O 1
ATOM 7302 N N . ALA B 1 428 ? 18.641 -12.336 -9.969 1 98.06 428 ALA B N 1
ATOM 7303 C CA . ALA B 1 428 ? 19.984 -12.789 -9.648 1 98.06 428 ALA B CA 1
ATOM 7304 C C . ALA B 1 428 ? 20.547 -12.039 -8.43 1 98.06 428 ALA B C 1
ATOM 7306 O O . ALA B 1 428 ? 21.141 -12.648 -7.543 1 98.06 428 ALA B O 1
ATOM 7307 N N . ASP B 1 429 ? 20.359 -10.734 -8.438 1 98.5 429 ASP B N 1
ATOM 7308 C CA . ASP B 1 429 ? 20.812 -9.906 -7.32 1 98.5 429 ASP B CA 1
ATOM 7309 C C . ASP B 1 429 ? 20.141 -10.336 -6.02 1 98.5 429 ASP B C 1
ATOM 7311 O O . ASP B 1 429 ? 20.781 -10.398 -4.973 1 98.5 429 ASP B O 1
ATOM 7315 N N . MET B 1 430 ? 18.891 -10.578 -6.066 1 97.62 430 MET B N 1
ATOM 7316 C CA . MET B 1 430 ? 18.125 -10.938 -4.879 1 97.62 430 MET B CA 1
ATOM 7317 C C . MET B 1 430 ? 18.547 -12.305 -4.348 1 97.62 430 MET B C 1
ATOM 7319 O O . MET B 1 430 ? 18.688 -12.492 -3.139 1 97.62 430 MET B O 1
ATOM 7323 N N . MET B 1 431 ? 18.766 -13.234 -5.25 1 96.44 431 MET B N 1
ATOM 7324 C CA . MET B 1 431 ? 19.109 -14.602 -4.867 1 96.44 431 MET B CA 1
ATOM 7325 C C . MET B 1 431 ? 20.562 -14.695 -4.465 1 96.44 431 MET B C 1
ATOM 7327 O O . MET B 1 431 ? 20.953 -15.617 -3.742 1 96.44 431 MET B O 1
ATOM 7331 N N . GLY B 1 432 ? 21.375 -13.742 -4.926 1 96.81 432 GLY B N 1
ATOM 7332 C CA . GLY B 1 432 ? 22.812 -13.812 -4.703 1 96.81 432 GLY B CA 1
ATOM 7333 C C . GLY B 1 432 ? 23.469 -14.961 -5.43 1 96.81 432 GLY B C 1
ATOM 7334 O O . GLY B 1 432 ? 24.469 -15.516 -4.957 1 96.81 432 GLY B O 1
ATOM 7335 N N . LYS B 1 433 ? 22.828 -15.438 -6.543 1 96.44 433 LYS B N 1
ATOM 7336 C CA . LYS B 1 433 ? 23.328 -16.562 -7.328 1 96.44 433 LYS B CA 1
ATOM 7337 C C . LYS B 1 433 ? 23.234 -16.281 -8.82 1 96.44 433 LYS B C 1
ATOM 7339 O O . LYS B 1 433 ? 22.391 -15.477 -9.258 1 96.44 433 LYS B O 1
ATOM 7344 N N . GLU B 1 434 ? 24.047 -16.953 -9.508 1 96.94 434 GLU B N 1
ATOM 7345 C CA . GLU B 1 434 ? 24 -16.859 -10.969 1 96.94 434 GLU B CA 1
ATOM 7346 C C . GLU B 1 434 ? 22.734 -17.484 -11.523 1 96.94 434 GLU B C 1
ATOM 7348 O O . GLU B 1 434 ? 22.312 -18.547 -11.062 1 96.94 434 GLU B O 1
ATOM 7353 N N . LEU B 1 435 ? 22.109 -16.812 -12.508 1 96.81 435 LEU B N 1
ATOM 7354 C CA . LEU B 1 435 ? 20.953 -17.359 -13.211 1 96.81 435 LEU B CA 1
ATOM 7355 C C . LEU B 1 435 ? 21.312 -17.734 -14.641 1 96.81 435 LEU B C 1
ATOM 7357 O O . LEU B 1 435 ? 22.031 -17.016 -15.32 1 96.81 435 LEU B O 1
ATOM 7361 N N . LEU B 1 436 ? 20.875 -18.875 -15.031 1 95.75 436 LEU B N 1
ATOM 7362 C CA . LEU B 1 436 ? 21.031 -19.344 -16.406 1 95.75 436 LEU B CA 1
ATOM 7363 C C . LEU B 1 436 ? 19.719 -19.234 -17.172 1 95.75 436 LEU B C 1
ATOM 7365 O O . LEU B 1 436 ? 18.656 -19.531 -16.641 1 95.75 436 LEU B O 1
ATOM 7369 N N . VAL B 1 437 ? 19.781 -18.781 -18.391 1 94 437 VAL B N 1
ATOM 7370 C CA . VAL B 1 437 ? 18.594 -18.641 -19.234 1 94 437 VAL B CA 1
ATOM 7371 C C . VAL B 1 437 ? 18.672 -19.641 -20.391 1 94 437 VAL B C 1
ATOM 7373 O O . VAL B 1 437 ? 19.281 -19.375 -21.422 1 94 437 VAL B O 1
ATOM 7376 N N . PRO B 1 438 ? 17.984 -20.719 -20.266 1 91 438 PRO B N 1
ATOM 7377 C CA . PRO B 1 438 ? 18 -21.688 -21.359 1 91 438 PRO B CA 1
ATOM 7378 C C . PRO B 1 438 ? 17.172 -21.219 -22.562 1 91 438 PRO B C 1
ATOM 7380 O O . PRO B 1 438 ? 16.281 -20.375 -22.422 1 91 438 PRO B O 1
ATOM 7383 N N . GLU B 1 439 ? 17.641 -21.734 -23.734 1 84.62 439 GLU B N 1
ATOM 7384 C CA . GLU B 1 439 ? 16.844 -21.547 -24.938 1 84.62 439 GLU B CA 1
ATOM 7385 C C . GLU B 1 439 ? 15.555 -22.375 -24.875 1 84.62 439 GLU B C 1
ATOM 7387 O O . GLU B 1 439 ? 15.602 -23.594 -24.859 1 84.62 439 GLU B O 1
ATOM 7392 N N . THR B 1 440 ? 14.547 -21.859 -24.219 1 69.25 440 THR B N 1
ATOM 7393 C CA . THR B 1 440 ? 13.422 -22.766 -24 1 69.25 440 THR B CA 1
ATOM 7394 C C . THR B 1 440 ? 12.188 -22.281 -24.75 1 69.25 440 THR B C 1
ATOM 7396 O O . THR B 1 440 ? 11.875 -21.094 -24.75 1 69.25 440 THR B O 1
ATOM 7399 N N . HIS B 1 441 ? 11.789 -23.328 -25.703 1 68.31 441 HIS B N 1
ATOM 7400 C CA . HIS B 1 441 ? 10.453 -23.219 -26.297 1 68.31 441 HIS B CA 1
ATOM 7401 C C . HIS B 1 441 ? 9.555 -24.359 -25.812 1 68.31 441 HIS B C 1
ATOM 7403 O O . HIS B 1 441 ? 9.914 -25.531 -25.938 1 68.31 441 HIS B O 1
ATOM 7409 N N . GLU B 1 442 ? 8.438 -24.188 -25 1 85.19 442 GLU B N 1
ATOM 7410 C CA . GLU B 1 442 ? 7.398 -25.141 -24.625 1 85.19 442 GLU B CA 1
ATOM 7411 C C . GLU B 1 442 ? 7.949 -26.219 -23.688 1 85.19 442 GLU B C 1
ATOM 7413 O O . GLU B 1 442 ? 7.867 -27.406 -24 1 85.19 442 GLU B O 1
ATOM 7418 N N . ALA B 1 443 ? 8.438 -25.891 -22.547 1 90.94 443 ALA B N 1
ATOM 7419 C CA . ALA B 1 443 ? 9.172 -26.734 -21.609 1 90.94 443 ALA B CA 1
ATOM 7420 C C . ALA B 1 443 ? 8.344 -27.938 -21.188 1 90.94 443 ALA B C 1
ATOM 7422 O O . ALA B 1 443 ? 8.844 -29.078 -21.156 1 90.94 443 ALA B O 1
ATOM 7423 N N . SER B 1 444 ? 7.07 -27.781 -20.906 1 94.88 444 SER B N 1
ATOM 7424 C CA . SER B 1 444 ? 6.227 -28.891 -20.453 1 94.88 444 SER B CA 1
ATOM 7425 C C . SER B 1 444 ? 6.035 -29.938 -21.547 1 94.88 444 SER B C 1
ATOM 7427 O O . SER B 1 444 ? 6.082 -31.141 -21.281 1 94.88 444 SER B O 1
ATOM 7429 N N . ALA B 1 445 ? 5.855 -29.469 -22.797 1 97.19 445 ALA B N 1
ATOM 7430 C CA . ALA B 1 445 ? 5.695 -30.391 -23.922 1 97.19 445 ALA B CA 1
ATOM 7431 C C . ALA B 1 445 ? 6.98 -31.172 -24.172 1 97.19 445 ALA B C 1
ATOM 7433 O O . ALA B 1 445 ? 6.941 -32.375 -24.469 1 97.19 445 ALA B O 1
ATOM 7434 N N . LEU B 1 446 ? 8.07 -30.484 -24.125 1 96.44 446 LEU B N 1
ATOM 7435 C CA . LEU B 1 446 ? 9.352 -31.172 -24.312 1 96.44 446 LEU B CA 1
ATOM 7436 C C . LEU B 1 446 ? 9.57 -32.219 -23.203 1 96.44 446 LEU B C 1
ATOM 7438 O O . LEU B 1 446 ? 10.055 -33.312 -23.484 1 96.44 446 LEU B O 1
ATOM 7442 N N . GLY B 1 447 ? 9.258 -31.797 -21.984 1 96.94 447 GLY B N 1
ATOM 7443 C CA . GLY B 1 447 ? 9.336 -32.75 -20.891 1 96.94 447 GLY B CA 1
ATOM 7444 C C . GLY B 1 447 ? 8.484 -33.969 -21.125 1 96.94 447 GLY B C 1
ATOM 7445 O O . GLY B 1 447 ? 8.914 -35.094 -20.828 1 96.94 447 GLY B O 1
ATOM 7446 N N . ALA B 1 448 ? 7.293 -33.812 -21.609 1 98.38 448 ALA B N 1
ATOM 7447 C CA . ALA B 1 448 ? 6.391 -34.938 -21.906 1 98.38 448 ALA B CA 1
ATOM 7448 C C . ALA B 1 448 ? 6.973 -35.844 -22.984 1 98.38 448 ALA B C 1
ATOM 7450 O O . ALA B 1 448 ? 6.91 -37.062 -22.875 1 98.38 448 ALA B O 1
ATOM 7451 N N . ALA B 1 449 ? 7.508 -35.25 -24.031 1 97.81 449 ALA B N 1
ATOM 7452 C CA . ALA B 1 449 ? 8.141 -36 -25.109 1 97.81 449 ALA B CA 1
ATOM 7453 C C . ALA B 1 449 ? 9.336 -36.781 -24.594 1 97.81 449 ALA B C 1
ATOM 7455 O O . ALA B 1 449 ? 9.516 -37.969 -24.938 1 97.81 449 ALA B O 1
ATOM 7456 N N . ALA B 1 450 ? 10.109 -36.125 -23.797 1 97.12 450 ALA B N 1
ATOM 7457 C CA . ALA B 1 450 ? 11.289 -36.781 -23.234 1 97.12 450 ALA B CA 1
ATOM 7458 C C . ALA B 1 450 ? 10.891 -37.969 -22.344 1 97.12 450 ALA B C 1
ATOM 7460 O O . ALA B 1 450 ? 11.523 -39 -22.375 1 97.12 450 ALA B O 1
ATOM 7461 N N . LEU B 1 451 ? 9.914 -37.719 -21.516 1 97.94 451 LEU B N 1
ATOM 7462 C CA . LEU B 1 451 ? 9.438 -38.781 -20.641 1 97.94 451 LEU B CA 1
ATOM 7463 C C . LEU B 1 451 ? 8.938 -39.969 -21.469 1 97.94 451 LEU B C 1
ATOM 7465 O O . LEU B 1 451 ? 9.117 -41.125 -21.062 1 97.94 451 LEU B O 1
ATOM 7469 N N . ALA B 1 452 ? 8.266 -39.688 -22.562 1 98.38 452 ALA B N 1
ATOM 7470 C CA . ALA B 1 452 ? 7.805 -40.75 -23.453 1 98.38 452 ALA B CA 1
ATOM 7471 C C . ALA B 1 452 ? 8.977 -41.562 -24 1 98.38 452 ALA B C 1
ATOM 7473 O O . ALA B 1 452 ? 8.938 -42.781 -24.016 1 98.38 452 ALA B O 1
ATOM 7474 N N . LEU B 1 453 ? 9.984 -40.875 -24.469 1 97.75 453 LEU B N 1
ATOM 7475 C CA . LEU B 1 453 ? 11.172 -41.531 -24.969 1 97.75 453 LEU B CA 1
ATOM 7476 C C . LEU B 1 453 ? 11.844 -42.375 -23.875 1 97.75 453 LEU B C 1
ATOM 7478 O O . LEU B 1 453 ? 12.328 -43.469 -24.125 1 97.75 453 LEU B O 1
ATOM 7482 N N . TYR B 1 454 ? 11.898 -41.812 -22.719 1 97.25 454 TYR B N 1
ATOM 7483 C CA . TYR B 1 454 ? 12.453 -42.5 -21.562 1 97.25 454 TYR B CA 1
ATOM 7484 C C . TYR B 1 454 ? 11.656 -43.781 -21.266 1 97.25 454 TYR B C 1
ATOM 7486 O O . TYR B 1 454 ? 12.234 -44.844 -21.047 1 97.25 454 TYR B O 1
ATOM 7494 N N . ALA B 1 455 ? 10.344 -43.688 -21.219 1 98 455 ALA B N 1
ATOM 7495 C CA . ALA B 1 455 ? 9.461 -44.812 -20.938 1 98 455 ALA B CA 1
ATOM 7496 C C . ALA B 1 455 ? 9.672 -45.938 -21.953 1 98 455 ALA B C 1
ATOM 7498 O O . ALA B 1 455 ? 9.562 -47.094 -21.609 1 98 455 ALA B O 1
ATOM 7499 N N . LEU B 1 456 ? 9.961 -45.562 -23.172 1 97.56 456 LEU B N 1
ATOM 7500 C CA . LEU B 1 456 ? 10.125 -46.531 -24.25 1 97.56 456 LEU B CA 1
ATOM 7501 C C . LEU B 1 456 ? 11.547 -47.094 -24.281 1 97.56 456 LEU B C 1
ATOM 7503 O O . LEU B 1 456 ? 11.844 -48.031 -25 1 97.56 456 LEU B O 1
ATOM 7507 N N . GLY B 1 457 ? 12.43 -46.469 -23.547 1 96.69 457 GLY B N 1
ATOM 7508 C CA . GLY B 1 457 ? 13.812 -46.906 -23.484 1 96.69 457 GLY B CA 1
ATOM 7509 C C . GLY B 1 457 ? 14.703 -46.281 -24.547 1 96.69 457 GLY B C 1
ATOM 7510 O O . GLY B 1 457 ? 15.844 -46.688 -24.734 1 96.69 457 GLY B O 1
ATOM 7511 N N . ASP B 1 458 ? 14.211 -45.312 -25.219 1 95.62 458 ASP B N 1
ATOM 7512 C CA . ASP B 1 458 ? 14.961 -44.656 -26.297 1 95.62 458 ASP B CA 1
ATOM 7513 C C . ASP B 1 458 ? 16.047 -43.719 -25.734 1 95.62 458 ASP B C 1
ATOM 7515 O O . ASP B 1 458 ? 17.016 -43.406 -26.422 1 95.62 458 ASP B O 1
ATOM 7519 N N . ILE B 1 459 ? 15.836 -43.219 -24.547 1 95.25 459 ILE B N 1
ATOM 7520 C CA . ILE B 1 459 ? 16.875 -42.469 -23.844 1 95.25 459 ILE B CA 1
ATOM 7521 C C . ILE B 1 459 ? 17.172 -43.156 -22.5 1 95.25 459 ILE B C 1
ATOM 7523 O O . ILE B 1 459 ? 16.266 -43.656 -21.844 1 95.25 459 ILE B O 1
ATOM 7527 N N . PRO B 1 460 ? 18.438 -43.062 -22.078 1 94.88 460 PRO B N 1
ATOM 7528 C CA . PRO B 1 460 ? 18.828 -43.844 -20.891 1 94.88 460 PRO B CA 1
ATOM 7529 C C . PRO B 1 460 ? 18.375 -43.219 -19.578 1 94.88 460 PRO B C 1
ATOM 7531 O O . PRO B 1 460 ? 18.234 -43.906 -18.578 1 94.88 460 PRO B O 1
ATOM 7534 N N . SER B 1 461 ? 18.281 -41.938 -19.609 1 94.31 461 SER B N 1
ATOM 7535 C CA . SER B 1 461 ? 17.844 -41.188 -18.422 1 94.31 461 SER B CA 1
ATOM 7536 C C . SER B 1 461 ? 17.234 -39.844 -18.812 1 94.31 461 SER B C 1
ATOM 7538 O O . SER B 1 461 ? 17.453 -39.344 -19.906 1 94.31 461 SER B O 1
ATOM 7540 N N . LEU B 1 462 ? 16.469 -39.344 -17.891 1 93.94 462 LEU B N 1
ATOM 7541 C CA . LEU B 1 462 ? 15.875 -38.031 -18.125 1 93.94 462 LEU B CA 1
ATOM 7542 C C . LEU B 1 462 ? 16.938 -36.969 -18.141 1 93.94 462 LEU B C 1
ATOM 7544 O O . LEU B 1 462 ? 16.719 -35.875 -18.703 1 93.94 462 LEU B O 1
ATOM 7548 N N . ASP B 1 463 ? 18.094 -37.219 -17.641 1 91.25 463 ASP B N 1
ATOM 7549 C CA . ASP B 1 463 ? 19.219 -36.25 -17.641 1 91.25 463 ASP B CA 1
ATOM 7550 C C . ASP B 1 463 ? 19.656 -35.938 -19.078 1 91.25 463 ASP B C 1
ATOM 7552 O O . ASP B 1 463 ? 20.328 -34.938 -19.312 1 91.25 463 ASP B O 1
ATOM 7556 N N . THR B 1 464 ? 19.328 -36.875 -19.938 1 93.94 464 THR B N 1
ATOM 7557 C CA . THR B 1 464 ? 19.688 -36.688 -21.344 1 93.94 464 THR B CA 1
ATOM 7558 C C . THR B 1 464 ? 19.125 -35.375 -21.891 1 93.94 464 THR B C 1
ATOM 7560 O O . THR B 1 464 ? 19.734 -34.75 -22.75 1 93.94 464 THR B O 1
ATOM 7563 N N . VAL B 1 465 ? 18.047 -34.938 -21.359 1 93.5 465 VAL B N 1
ATOM 7564 C CA . VAL B 1 465 ? 17.375 -33.75 -21.828 1 93.5 465 VAL B CA 1
ATOM 7565 C C . VAL B 1 465 ? 18.266 -32.531 -21.641 1 93.5 465 VAL B C 1
ATOM 7567 O O . VAL B 1 465 ? 18.234 -31.594 -22.422 1 93.5 465 VAL B O 1
ATOM 7570 N N . LYS B 1 466 ? 19.031 -32.5 -20.594 1 91.69 466 LYS B N 1
ATOM 7571 C CA . LYS B 1 466 ? 19.922 -31.406 -20.312 1 91.69 466 LYS B CA 1
ATOM 7572 C C . LYS B 1 466 ? 20.844 -31.109 -21.5 1 91.69 466 LYS B C 1
ATOM 7574 O O . LYS B 1 466 ? 21.172 -29.953 -21.75 1 91.69 466 LYS B O 1
ATOM 7579 N N . THR B 1 467 ? 21.203 -32.125 -22.234 1 92 467 THR B N 1
ATOM 7580 C CA . THR B 1 467 ? 22.109 -31.984 -23.375 1 92 467 THR B CA 1
ATOM 7581 C C . THR B 1 467 ? 21.391 -31.375 -24.562 1 92 467 THR B C 1
ATOM 7583 O O . THR B 1 467 ? 22.031 -30.906 -25.516 1 92 467 THR B O 1
ATOM 7586 N N . TRP B 1 468 ? 20.094 -31.422 -24.547 1 92.75 468 TRP B N 1
ATOM 7587 C CA . TRP B 1 468 ? 19.297 -30.875 -25.656 1 92.75 468 TRP B CA 1
ATOM 7588 C C . TRP B 1 468 ? 19.156 -29.359 -25.531 1 92.75 468 TRP B C 1
ATOM 7590 O O . TRP B 1 468 ? 18.797 -28.672 -26.484 1 92.75 468 TRP B O 1
ATOM 7600 N N . ILE B 1 469 ? 19.438 -28.844 -24.281 1 91.5 469 ILE B N 1
ATOM 7601 C CA . ILE B 1 469 ? 19.062 -27.469 -23.969 1 91.5 469 ILE B CA 1
ATOM 7602 C C . ILE B 1 469 ? 20.312 -26.578 -24 1 91.5 469 ILE B C 1
ATOM 7604 O O . ILE B 1 469 ? 21.281 -26.828 -23.266 1 91.5 469 ILE B O 1
ATOM 7608 N N . HIS B 1 470 ? 20.25 -25.531 -24.781 1 90.38 470 HIS B N 1
ATOM 7609 C CA . HIS B 1 470 ? 21.328 -24.547 -24.859 1 90.38 470 HIS B CA 1
ATOM 7610 C C . HIS B 1 470 ? 21.062 -23.359 -23.953 1 90.38 470 HIS B C 1
ATOM 7612 O O . HIS B 1 470 ? 19.938 -22.875 -23.875 1 90.38 470 HIS B O 1
ATOM 7618 N N . ILE B 1 471 ? 22.109 -22.953 -23.234 1 92.19 471 ILE B N 1
ATOM 7619 C CA . ILE B 1 471 ? 22.016 -21.781 -22.391 1 92.19 471 ILE B CA 1
ATOM 7620 C C . ILE B 1 471 ? 22.281 -20.516 -23.203 1 92.19 471 ILE B C 1
ATOM 7622 O O . ILE B 1 471 ? 23.344 -20.375 -23.797 1 92.19 471 ILE B O 1
ATOM 7626 N N . LEU B 1 472 ? 21.344 -19.609 -23.203 1 91.31 472 LEU B N 1
ATOM 7627 C CA . LEU B 1 472 ? 21.422 -18.422 -24.047 1 91.31 472 LEU B CA 1
ATOM 7628 C C . LEU B 1 472 ? 22.172 -17.297 -23.328 1 91.31 472 LEU B C 1
ATOM 7630 O O . LEU B 1 472 ? 22.875 -16.516 -23.953 1 91.31 472 LEU B O 1
ATOM 7634 N N . SER B 1 473 ? 21.938 -17.141 -22.062 1 92.94 473 SER B N 1
ATOM 7635 C CA . SER B 1 473 ? 22.547 -16.047 -21.312 1 92.94 473 SER B CA 1
ATOM 7636 C C . SER B 1 473 ? 22.719 -16.406 -19.844 1 92.94 473 SER B C 1
ATOM 7638 O O . SER B 1 473 ? 22.156 -17.391 -19.359 1 92.94 473 SER B O 1
ATOM 7640 N N . ARG B 1 474 ? 23.578 -15.609 -19.219 1 95.38 474 ARG B N 1
ATOM 7641 C CA . ARG B 1 474 ? 23.859 -15.742 -17.797 1 95.38 474 ARG B CA 1
ATOM 7642 C C . ARG B 1 474 ? 23.844 -14.383 -17.094 1 95.38 474 ARG B C 1
ATOM 7644 O O . ARG B 1 474 ? 24.188 -13.367 -17.703 1 95.38 474 ARG B O 1
ATOM 7651 N N . HIS B 1 475 ? 23.391 -14.336 -15.883 1 96.81 475 HIS B N 1
ATOM 7652 C CA . HIS B 1 475 ? 23.391 -13.133 -15.062 1 96.81 475 HIS B CA 1
ATOM 7653 C C . HIS B 1 475 ? 24.094 -13.383 -13.727 1 96.81 475 HIS B C 1
ATOM 7655 O O . HIS B 1 475 ? 23.688 -14.266 -12.969 1 96.81 475 HIS B O 1
ATOM 7661 N N . VAL B 1 476 ? 25.094 -12.57 -13.438 1 97.88 476 VAL B N 1
ATOM 7662 C CA . VAL B 1 476 ? 25.812 -12.656 -12.18 1 97.88 476 VAL B CA 1
ATOM 7663 C C . VAL B 1 476 ? 25.281 -11.609 -11.203 1 97.88 476 VAL B C 1
ATOM 7665 O O . VAL B 1 476 ? 25.031 -10.469 -11.594 1 97.88 476 VAL B O 1
ATOM 7668 N N . PRO B 1 477 ? 25.156 -11.977 -9.961 1 98 477 PRO B N 1
ATOM 7669 C CA . PRO B 1 477 ? 24.594 -11.031 -8.984 1 98 477 PRO B CA 1
ATOM 7670 C C . PRO B 1 477 ? 25.5 -9.828 -8.734 1 98 477 PRO B C 1
ATOM 7672 O O . PRO B 1 477 ? 26.719 -9.977 -8.711 1 98 477 PRO B O 1
ATOM 7675 N N . ASN B 1 478 ? 24.922 -8.656 -8.625 1 98.06 478 ASN B N 1
ATOM 7676 C CA . ASN B 1 478 ? 25.594 -7.469 -8.102 1 98.06 478 ASN B CA 1
ATOM 7677 C C . ASN B 1 478 ? 25.594 -7.453 -6.574 1 98.06 478 ASN B C 1
ATOM 7679 O O . ASN B 1 478 ? 24.547 -7.336 -5.945 1 98.06 478 ASN B O 1
ATOM 7683 N N . GLU B 1 479 ? 26.734 -7.48 -5.977 1 97.56 479 GLU B N 1
ATOM 7684 C CA . GLU B 1 479 ? 26.875 -7.656 -4.535 1 97.56 479 GLU B CA 1
ATOM 7685 C C . GLU B 1 479 ? 26.219 -6.516 -3.766 1 97.56 479 GLU B C 1
ATOM 7687 O O . GLU B 1 479 ? 25.625 -6.734 -2.705 1 97.56 479 GLU B O 1
ATOM 7692 N N . LYS B 1 480 ? 26.406 -5.328 -4.23 1 97.31 480 LYS B N 1
ATOM 7693 C CA . LYS B 1 480 ? 25.781 -4.18 -3.568 1 97.31 480 LYS B CA 1
ATOM 7694 C C . LYS B 1 480 ? 24.266 -4.316 -3.531 1 97.31 480 LYS B C 1
ATOM 7696 O O . LYS B 1 480 ? 23.641 -4.066 -2.5 1 97.31 480 LYS B O 1
ATOM 7701 N N . ASN B 1 481 ? 23.688 -4.672 -4.645 1 98.06 481 ASN B N 1
ATOM 7702 C CA . ASN B 1 481 ? 22.25 -4.875 -4.715 1 98.06 481 ASN B CA 1
ATOM 7703 C C . ASN B 1 481 ? 21.797 -6.035 -3.826 1 98.06 481 ASN B C 1
ATOM 7705 O O . ASN B 1 481 ? 20.734 -5.98 -3.223 1 98.06 481 ASN B O 1
ATOM 7709 N N . THR B 1 482 ? 22.625 -7.082 -3.771 1 98.38 482 THR B N 1
ATOM 7710 C CA . THR B 1 482 ? 22.297 -8.242 -2.947 1 98.38 482 THR B CA 1
ATOM 7711 C C . THR B 1 482 ? 22.125 -7.836 -1.486 1 98.38 482 THR B C 1
ATOM 7713 O O . THR B 1 482 ? 21.203 -8.305 -0.809 1 98.38 482 THR B O 1
ATOM 7716 N N . LEU B 1 483 ? 22.984 -6.977 -1.035 1 97.62 483 LEU B N 1
ATOM 7717 C CA . LEU B 1 483 ? 22.922 -6.523 0.35 1 97.62 483 LEU B CA 1
ATOM 7718 C C . LEU B 1 483 ? 21.656 -5.699 0.594 1 97.62 483 LEU B C 1
ATOM 7720 O O . LEU B 1 483 ? 21 -5.863 1.618 1 97.62 483 LEU B O 1
ATOM 7724 N N . ILE B 1 484 ? 21.328 -4.836 -0.325 1 97.62 484 ILE B N 1
ATOM 7725 C CA . ILE B 1 484 ? 20.125 -3.998 -0.232 1 97.62 484 ILE B CA 1
ATOM 7726 C C . ILE B 1 484 ? 18.875 -4.879 -0.198 1 97.62 484 ILE B C 1
ATOM 7728 O O . ILE B 1 484 ? 18.016 -4.699 0.658 1 97.62 484 ILE B O 1
ATOM 7732 N N . TYR B 1 485 ? 18.812 -5.836 -1.107 1 98.31 485 TYR B N 1
ATOM 7733 C CA . TYR B 1 485 ? 17.641 -6.691 -1.209 1 98.31 485 TYR B CA 1
ATOM 7734 C C . TYR B 1 485 ? 17.516 -7.613 0.001 1 98.31 485 TYR B C 1
ATOM 7736 O O . TYR B 1 485 ? 16.422 -7.953 0.43 1 98.31 485 TYR B O 1
ATOM 7744 N N . SER B 1 486 ? 18.641 -8 0.546 1 97.81 486 SER B N 1
ATOM 7745 C CA . SER B 1 486 ? 18.609 -8.82 1.756 1 97.81 486 SER B CA 1
ATOM 7746 C C . SER B 1 486 ? 17.938 -8.07 2.906 1 97.81 486 SER B C 1
ATOM 7748 O O . SER B 1 486 ? 17.109 -8.625 3.619 1 97.81 486 SER B O 1
ATOM 7750 N N . GLU B 1 487 ? 18.297 -6.84 3.057 1 96.88 487 GLU B N 1
ATOM 7751 C CA . GLU B 1 487 ? 17.703 -6.012 4.102 1 96.88 487 GLU B CA 1
ATOM 7752 C C . GLU B 1 487 ? 16.203 -5.816 3.871 1 96.88 487 GLU B C 1
ATOM 7754 O O . GLU B 1 487 ? 15.398 -5.945 4.797 1 96.88 487 GLU B O 1
ATOM 7759 N N . LEU B 1 488 ? 15.852 -5.516 2.707 1 97.81 488 LEU B N 1
ATOM 7760 C CA . LEU B 1 488 ? 14.453 -5.262 2.375 1 97.81 488 LEU B CA 1
ATOM 7761 C C . LEU B 1 488 ? 13.633 -6.547 2.463 1 97.81 488 LEU B C 1
ATOM 7763 O O . LEU B 1 488 ? 12.453 -6.512 2.822 1 97.81 488 LEU B O 1
ATOM 7767 N N . PHE B 1 489 ? 14.273 -7.688 2.125 1 98.31 489 PHE B N 1
ATOM 7768 C CA . PHE B 1 489 ? 13.57 -8.961 2.195 1 98.31 489 PHE B CA 1
ATOM 7769 C C . PHE B 1 489 ? 13.203 -9.297 3.635 1 98.31 489 PHE B C 1
ATOM 7771 O O . PHE B 1 489 ? 12.133 -9.859 3.895 1 98.31 489 PHE B O 1
ATOM 7778 N N . ASP B 1 490 ? 14.07 -8.992 4.543 1 98 490 ASP B N 1
ATOM 7779 C CA . ASP B 1 490 ? 13.758 -9.18 5.953 1 98 490 ASP B CA 1
ATOM 7780 C C . ASP B 1 490 ? 12.508 -8.398 6.348 1 98 490 ASP B C 1
ATOM 7782 O O . ASP B 1 490 ? 11.641 -8.914 7.062 1 98 490 ASP B O 1
ATOM 7786 N N . MET B 1 491 ? 12.422 -7.207 5.918 1 97.75 491 MET B N 1
ATOM 7787 C CA . MET B 1 491 ? 11.25 -6.375 6.188 1 97.75 491 MET B CA 1
ATOM 7788 C C . MET B 1 491 ? 10.016 -6.93 5.484 1 97.75 491 MET B C 1
ATOM 7790 O O . MET B 1 491 ? 8.914 -6.914 6.047 1 97.75 491 MET B O 1
ATOM 7794 N N . TYR B 1 492 ? 10.203 -7.359 4.27 1 98.19 492 TYR B N 1
ATOM 7795 C CA . TYR B 1 492 ? 9.141 -7.988 3.492 1 98.19 492 TYR B CA 1
ATOM 7796 C C . TYR B 1 492 ? 8.508 -9.133 4.27 1 98.19 492 TYR B C 1
ATOM 7798 O O . TYR B 1 492 ? 7.277 -9.219 4.363 1 98.19 492 TYR B O 1
ATOM 7806 N N . THR B 1 493 ? 9.273 -9.969 4.84 1 97.94 493 THR B N 1
ATOM 7807 C CA . THR B 1 493 ? 8.797 -11.141 5.574 1 97.94 493 THR B CA 1
ATOM 7808 C C . THR B 1 493 ? 8.094 -10.711 6.859 1 97.94 493 THR B C 1
ATOM 7810 O O . THR B 1 493 ? 7.047 -11.258 7.211 1 97.94 493 THR B O 1
ATOM 7813 N N . ARG B 1 494 ? 8.594 -9.758 7.57 1 98.12 494 ARG B N 1
ATOM 7814 C CA . ARG B 1 494 ? 7.98 -9.273 8.805 1 98.12 494 ARG B CA 1
ATOM 7815 C C . ARG B 1 494 ? 6.637 -8.609 8.516 1 98.12 494 ARG B C 1
ATOM 7817 O O . ARG B 1 494 ? 5.691 -8.742 9.297 1 98.12 494 ARG B O 1
ATOM 7824 N N . LEU B 1 495 ? 6.613 -7.852 7.426 1 98.44 495 LEU B N 1
ATOM 7825 C CA . LEU B 1 495 ? 5.367 -7.191 7.051 1 98.44 495 LEU B CA 1
ATOM 7826 C C . LEU B 1 495 ? 4.25 -8.211 6.863 1 98.44 495 LEU B C 1
ATOM 7828 O O . LEU B 1 495 ? 3.127 -8.008 7.328 1 98.44 495 LEU B O 1
ATOM 7832 N N . TYR B 1 496 ? 4.555 -9.305 6.105 1 98.12 496 TYR B N 1
ATOM 7833 C CA . TYR B 1 496 ? 3.539 -10.336 5.938 1 98.12 496 TYR B CA 1
ATOM 7834 C C . TYR B 1 496 ? 3.051 -10.844 7.289 1 98.12 496 TYR B C 1
ATOM 7836 O O . TYR B 1 496 ? 1.845 -10.977 7.512 1 98.12 496 TYR B O 1
ATOM 7844 N N . ASP B 1 497 ? 3.979 -11.133 8.18 1 97.56 497 ASP B N 1
ATOM 7845 C CA . ASP B 1 497 ? 3.639 -11.703 9.484 1 97.56 497 ASP B CA 1
ATOM 7846 C C . ASP B 1 497 ? 2.781 -10.734 10.297 1 97.56 497 ASP B C 1
ATOM 7848 O O . ASP B 1 497 ? 1.865 -11.156 11.008 1 97.56 497 ASP B O 1
ATOM 7852 N N . ARG B 1 498 ? 3.029 -9.477 10.188 1 97.56 498 ARG B N 1
ATOM 7853 C CA . ARG B 1 498 ? 2.295 -8.461 10.938 1 97.56 498 ARG B CA 1
ATOM 7854 C C . ARG B 1 498 ? 0.891 -8.273 10.367 1 97.56 498 ARG B C 1
ATOM 7856 O O . ARG B 1 498 ? -0.04 -7.938 11.102 1 97.56 498 ARG B O 1
ATOM 7863 N N . LEU B 1 499 ? 0.728 -8.57 9.086 1 98.31 499 LEU B N 1
ATOM 7864 C CA . LEU B 1 499 ? -0.504 -8.172 8.414 1 98.31 499 LEU B CA 1
ATOM 7865 C C . LEU B 1 499 ? -1.398 -9.383 8.156 1 98.31 499 LEU B C 1
ATOM 7867 O O . LEU B 1 499 ? -2.547 -9.234 7.73 1 98.31 499 LEU B O 1
ATOM 7871 N N . LYS B 1 500 ? -0.94 -10.625 8.352 1 96.62 500 LYS B N 1
ATOM 7872 C CA . LYS B 1 500 ? -1.629 -11.844 7.941 1 96.62 500 LYS B CA 1
ATOM 7873 C C . LYS B 1 500 ? -3.035 -11.906 8.531 1 96.62 500 LYS B C 1
ATOM 7875 O O . LYS B 1 500 ? -3.982 -12.305 7.848 1 96.62 500 LYS B O 1
ATOM 7880 N N . ASP B 1 501 ? -3.229 -11.461 9.812 1 96.56 501 ASP B N 1
ATOM 7881 C CA . ASP B 1 501 ? -4.559 -11.484 10.406 1 96.56 501 ASP B CA 1
ATOM 7882 C C . ASP B 1 501 ? -5.465 -10.438 9.766 1 96.56 501 ASP B C 1
ATOM 7884 O O . ASP B 1 501 ? -6.668 -10.656 9.609 1 96.56 501 ASP B O 1
ATOM 7888 N N . GLU B 1 502 ? -4.91 -9.312 9.453 1 98 502 GLU B N 1
ATOM 7889 C CA . GLU B 1 502 ? -5.691 -8.25 8.82 1 98 502 GLU B CA 1
ATOM 7890 C C . GLU B 1 502 ? -6.098 -8.633 7.398 1 98 502 GLU B C 1
ATOM 7892 O O . GLU B 1 502 ? -7.121 -8.164 6.895 1 98 502 GLU B O 1
ATOM 7897 N N . PHE B 1 503 ? -5.305 -9.508 6.738 1 97.69 503 PHE B N 1
ATOM 7898 C CA . PHE B 1 503 ? -5.691 -10.016 5.43 1 97.69 503 PHE B CA 1
ATOM 7899 C C . PHE B 1 503 ? -7.012 -10.773 5.512 1 97.69 503 PHE B C 1
ATOM 7901 O O . PHE B 1 503 ? -7.863 -10.641 4.629 1 97.69 503 PHE B O 1
ATOM 7908 N N . ASP B 1 504 ? -7.176 -11.57 6.582 1 95.44 504 ASP B N 1
ATOM 7909 C CA . ASP B 1 504 ? -8.43 -12.305 6.758 1 95.44 504 ASP B CA 1
ATOM 7910 C C . ASP B 1 504 ? -9.609 -11.344 6.867 1 95.44 504 ASP B C 1
ATOM 7912 O O . ASP B 1 504 ? -10.664 -11.586 6.281 1 95.44 504 ASP B O 1
ATOM 7916 N N . VAL B 1 505 ? -9.438 -10.273 7.602 1 96.56 505 VAL B N 1
ATOM 7917 C CA . VAL B 1 505 ? -10.5 -9.32 7.871 1 96.56 505 VAL B CA 1
ATOM 7918 C C . VAL B 1 505 ? -10.867 -8.578 6.586 1 96.56 505 VAL B C 1
ATOM 7920 O O . VAL B 1 505 ? -12.047 -8.469 6.238 1 96.56 505 VAL B O 1
ATOM 7923 N N . ILE B 1 506 ? -9.914 -8.078 5.84 1 97.38 506 ILE B N 1
ATOM 7924 C CA . ILE B 1 506 ? -10.195 -7.273 4.66 1 97.38 506 ILE B CA 1
ATOM 7925 C C . ILE B 1 506 ? -10.773 -8.164 3.555 1 97.38 506 ILE B C 1
ATOM 7927 O O . ILE B 1 506 ? -11.609 -7.719 2.768 1 97.38 506 ILE B O 1
ATOM 7931 N N . ALA B 1 507 ? -10.195 -9.398 3.447 1 93.69 507 ALA B N 1
ATOM 7932 C CA . ALA B 1 507 ? -10.742 -10.336 2.465 1 93.69 507 ALA B CA 1
ATOM 7933 C C . ALA B 1 507 ? -12.219 -10.617 2.736 1 93.69 507 ALA B C 1
ATOM 7935 O O . ALA B 1 507 ? -13.023 -10.695 1.804 1 93.69 507 ALA B O 1
ATOM 7936 N N . SER B 1 508 ? -12.555 -10.82 4 1 93.06 508 SER B N 1
ATOM 7937 C CA . SER B 1 508 ? -13.953 -11.023 4.379 1 93.06 508 SER B CA 1
ATOM 7938 C C . SER B 1 508 ? -14.805 -9.805 4.02 1 93.06 508 SER B C 1
ATOM 7940 O O . SER B 1 508 ? -15.93 -9.953 3.531 1 93.06 508 SER B O 1
ATOM 7942 N N . PHE B 1 509 ? -14.32 -8.602 4.238 1 94.88 509 PHE B N 1
ATOM 7943 C CA . PHE B 1 509 ? -15.016 -7.371 3.883 1 94.88 509 PHE B CA 1
ATOM 7944 C C . PHE B 1 509 ? -15.258 -7.301 2.381 1 94.88 509 PHE B C 1
ATOM 7946 O O . PHE B 1 509 ? -16.344 -6.938 1.938 1 94.88 509 PHE B O 1
ATOM 7953 N N . GLN B 1 510 ? -14.273 -7.695 1.575 1 93.12 510 GLN B N 1
ATOM 7954 C CA . GLN B 1 510 ? -14.336 -7.617 0.12 1 93.12 510 GLN B CA 1
ATOM 7955 C C . GLN B 1 510 ? -15.359 -8.609 -0.439 1 93.12 510 GLN B C 1
ATOM 7957 O O . GLN B 1 510 ? -15.922 -8.391 -1.51 1 93.12 510 GLN B O 1
ATOM 7962 N N . ARG B 1 511 ? -15.508 -9.68 0.28 1 86.56 511 ARG B N 1
ATOM 7963 C CA . ARG B 1 511 ? -16.438 -10.711 -0.175 1 86.56 511 ARG B CA 1
ATOM 7964 C C . ARG B 1 511 ? -17.891 -10.297 0.097 1 86.56 511 ARG B C 1
ATOM 7966 O O . ARG B 1 511 ? -18.812 -10.789 -0.545 1 86.56 511 ARG B O 1
ATOM 7973 N N . LYS B 1 512 ? -18.109 -9.453 1.188 1 76.31 512 LYS B N 1
ATOM 7974 C CA . LYS B 1 512 ? -19.453 -8.977 1.493 1 76.31 512 LYS B CA 1
ATOM 7975 C C . LYS B 1 512 ? -19.984 -8.086 0.374 1 76.31 512 LYS B C 1
ATOM 7977 O O . LYS B 1 512 ? -21.188 -8.07 0.101 1 76.31 512 LYS B O 1
ATOM 7982 N N . ASP B 1 513 ? -19.172 -7.152 -0.167 1 60.25 513 ASP B N 1
ATOM 7983 C CA . ASP B 1 513 ? -19.562 -6.102 -1.106 1 60.25 513 ASP B CA 1
ATOM 7984 C C . ASP B 1 513 ? -19.984 -6.695 -2.445 1 60.25 513 ASP B C 1
ATOM 7986 O O . ASP B 1 513 ? -20.531 -5.984 -3.301 1 60.25 513 ASP B O 1
ATOM 7990 N N . VAL B 1 514 ? -19.656 -7.973 -2.715 1 47.81 514 VAL B N 1
ATOM 7991 C CA . VAL B 1 514 ? -20.062 -8.602 -3.971 1 47.81 514 VAL B CA 1
ATOM 7992 C C . VAL B 1 514 ? -21.516 -9.055 -3.879 1 47.81 514 VAL B C 1
ATOM 7994 O O . VAL B 1 514 ? -22.156 -9.32 -4.902 1 47.81 514 VAL B O 1
ATOM 7997 N N . HIS B 1 515 ? -22.188 -9.156 -2.717 1 41.88 515 HIS B N 1
ATOM 7998 C CA . HIS B 1 515 ? -23.594 -9.523 -2.73 1 41.88 515 HIS B CA 1
ATOM 7999 C C . HIS B 1 515 ? -24.484 -8.297 -2.576 1 41.88 515 HIS B C 1
ATOM 8001 O O . HIS B 1 515 ? -24.156 -7.375 -1.826 1 41.88 515 HIS B O 1
#

Nearest PDB structures (foldseek):
  3gbt-assembly1_A  TM=9.593E-01  e=4.271E-59  Lactobacillus acidophilus NCFM
  3ll3-assembly1_B  TM=9.625E-01  e=1.706E-58  Lactobacillus acidophilus
  5vm1-assembly1_A  TM=9.058E-01  e=7.678E-44  Brucella ovis ATCC 25840
  3hz6-assembly1_A  TM=8.596E-01  e=9.993E-40  Chromobacterium violaceum
  2cgk-assembly1_A  TM=8.190E-01  e=4.639E-26  Escherichia coli BL21(DE3)

Foldseek 3Di:
DPQQWAWEWFWEQELFWIKIFIATPLGHTDDMDIDGFDWDDPDVQFTFGALVVSLVRRLVGLQVRCVVVVHAQVRHQEYFYAYAAAWKFFAAPVLHTPDTIGALSHQPLVVQLVCCVVPVVQVVLCQFLQEHRFSSAQLSVLLCCCVVVVVSNVRGQAMEHSLQSNCCQFAVAREDEQQRRSHRSQAGQPVRGGDPVSCVVSVHDPRRYGHYDHQLDWDAQTDPVSCVSSNHDRGRTYGSHHYLVLLLCLLQLQFDFLEWEWEFAQWIKIKHWAQGFWAASLRFWGWGDHDNRTIIIMKIWNFGCVLLVVCCVPPVPVLVVVCVVVVHDSVVSLLVLLVVADQCLVPKAKQRQCQHTPGRPSGRLDHIDIPDDDPVRDSSSVSNNSLLNNLLRRLRGVVSVCVTRNHRPAYEYDYDLLVDPSSQQSSQQQNQHKYWYKPDDSSSSSSRSLSNCVSVVVDVDSSSSSVSIDTDDMHHHDPVSNVSNVVVSVVVVVVCVVCVVVSVVVSVVVSVVVD/DPQAWAWEWFWEQELFWIKIFIATPLGHTDFMDIDGFDWDDPDVQFTFGALVVSLVRRLVGLQVRCVVVVHAQVRHQEYFYAYAAAWKFFAAPVLHTPDTIGALSHQPLVVQLVCCVVPVVQVVLCVFLQAHRFSSAQLSVLLCCCVVVVVSNVRGQAMDHSLQSNCCQFAVAREDEQQRRSHRSQAGQPVRGGDPVSCVVSVHDPRRYGHYDHQLDWDAQTDPVSCVSSNHDRGRTYGSHHYLVLLLCLLQLQFDFLEWEWEFAQWIKIKHWAQGFWAASLRFWGWGDHDNRTIIIMKIWNFGCVLLVVCCVPPVPVLVVVCVVVVHDSVVSLLVLLVVADQCLVPKAKQRQCQHTPGRPSGRLDHIDIPDDDPVRDSSSVSNNSLLNNLLRSLRGVVSVCVTRNHRPAYEYDYDLLVDPSSQQSSQQQNQHKYWYKPGDSSSSSSRSLSNCVSVVVDVDSSSSNVSIHTDDMHHHDPVSNVSNVVVSVVVVVVCVVCVVVSVVVSVVVSVVVD

Organism: Parageobacillus thermoglucosidasius (NCBI:txid1426)

Radius of gyration: 35.69 Å; Cα contacts (8 Å, |Δi|>4): 2423; chains: 2; bounding box: 55×108×80 Å